Protein AF-0000000078029225 (afdb_homodimer)

Secondary structure (DSSP, 8-state):
-HHHHHHHHHHHHHSHHHHS----------------------------------------------TT-SS-TTPPPHHHHHHTSHHHHHHHHTSTTS------STTPPP-HHHHGGGS--TTS---PPPPS---SS-TTGGG-HHHHHHHHHHHHHHHHHTTTTS--S-HHHHHHHHHHHHHHHHTT-S---S-HHHHHHHHHHHHHHHHHHTTTTEE--TTSSS--------TTSHHHHHHHHHHHHHHHTTT--SHHHHHHHHHHHHHHHHTT-HHHHHHHHHHHHHHHHHHHHHHHH--SS-----HHHHHHHHHHHHHHHHHHHH--SS---SGGGGTTTSPPP-----------------------------THHHHHHHHHHHHHHHHHHHHHHHHHHHHHHHHHS-GGGGGGGGSTTHHHHHHHHHHHHHHHHHHHHHTS-HHHH-SS-----SS---TTS--GGG-PPPHHHHHHHHHHHHHHHHHHHHHHHHHHHHTGGGGGG-TTHHHHHHHHHHHHHHHHHHHHHT--SSEEGGG-SHHHHHHHHHHHHHHHHHHH-GGGGGGPPTTHHHHHHHHHHHHHHHTTT-TTHHHHHHHHHHHHHHHHHHHH--/-HHHHHHHHHHHHHSHHHHS----------------------------------------------TT-SS-TTPPPHHHHHHTSHHHHHHHHTSTTS------STTPPP-HHHHGGGS--TTS---PPPPS---SS-TTGGG-HHHHHHHHHHHHHHHHHTTTTS--S-HHHHHHHHHHHHHHHHTT-S---S-HHHHHHHHHHHHHHHHHHTTTTEE--TTSSS--------TTSHHHHHHHHHHHHHHHTTT--SHHHHHHHHHHHHHHHHTT-HHHHHHHHHHHHHHHHHHHHHHHH--SS-----HHHHHHHHHHHHHHHHHHHH--SSPP-SGGGGTTTSPPP-----------------------------HHHHHHHHHHHHHHHHHHHHHHHHHHHHHHHHHHS-GGGGGGGGSTTHHHHHHHHHHHHHHHHHHHHHTS-HHHH-SS-----SS---TTS--GGG-PPPHHHHHHHHHHHHHHHHHHHHHHHHHHHHTGGGGGG-TTHHHHHHHHHHHHHHHHHHHHHT--SSEE-TT-SHHHHHHHHHHHHHHHHHHH-GGGGGGPPTTHHHHHHHHHHHHHHHTTT-TTHHHHHHHHHHHHHHHHHHHH--

Radius of gyration: 34.17 Å; Cα contacts (8 Å, |Δi|>4): 1430; chains: 2; bounding box: 102×107×93 Å

Nearest PDB structures (foldseek):
  8fiq-assembly1_A  TM=2.381E-01  e=9.102E+00  synthetic construct
  8jm9-assembly1_A  TM=1.624E-01  e=8.529E+00  Drosophila melanogaster

Structure (mmCIF, N/CA/C/O backbone):
data_AF-0000000078029225-model_v1
#
loop_
_entity.id
_entity.type
_entity.pdbx_description
1 polymer 'Transcription factor domain-containing protein'
#
loop_
_atom_site.group_PDB
_atom_site.id
_atom_site.type_symbol
_atom_site.label_atom_id
_atom_site.label_alt_id
_atom_site.label_comp_id
_atom_site.label_asym_id
_atom_site.label_entity_id
_atom_site.label_seq_id
_atom_site.pdbx_PDB_ins_code
_atom_site.Cartn_x
_atom_site.Cartn_y
_atom_site.Cartn_z
_atom_site.occupancy
_atom_site.B_iso_or_equiv
_atom_site.auth_seq_id
_atom_site.auth_comp_id
_atom_site.auth_asym_id
_atom_site.auth_atom_id
_atom_site.pdbx_PDB_model_num
ATOM 1 N N . MET A 1 1 ? 6.52 31.625 -13.055 1 44.38 1 MET A N 1
ATOM 2 C CA . MET A 1 1 ? 6.762 31.25 -11.664 1 44.38 1 MET A CA 1
ATOM 3 C C . MET A 1 1 ? 6.844 29.734 -11.523 1 44.38 1 MET A C 1
ATOM 5 O O . MET A 1 1 ? 7.766 29.219 -10.891 1 44.38 1 MET A O 1
ATOM 9 N N . LEU A 1 2 ? 5.855 29.125 -12.016 1 53.25 2 LEU A N 1
ATOM 10 C CA . LEU A 1 2 ? 5.977 27.672 -12.023 1 53.25 2 LEU A CA 1
ATOM 11 C C . LEU A 1 2 ? 7.238 27.234 -12.766 1 53.25 2 LEU A C 1
ATOM 13 O O . LEU A 1 2 ? 7.906 26.297 -12.359 1 53.25 2 LEU A O 1
ATOM 17 N N . GLU A 1 3 ? 7.531 28.016 -13.695 1 53.16 3 GLU A N 1
ATOM 18 C CA . GLU A 1 3 ? 8.758 27.766 -14.453 1 53.16 3 GLU A CA 1
ATOM 19 C C . GLU A 1 3 ? 9.992 28.016 -13.594 1 53.16 3 GLU A C 1
ATOM 21 O O . GLU A 1 3 ? 10.984 27.297 -13.695 1 53.16 3 GLU A O 1
ATOM 26 N N . ARG A 1 4 ? 9.836 29.047 -12.719 1 49.56 4 ARG A N 1
ATOM 27 C CA . ARG A 1 4 ? 10.969 29.359 -11.844 1 49.56 4 ARG A CA 1
ATOM 28 C C . ARG A 1 4 ? 11.203 28.25 -10.828 1 49.56 4 ARG A C 1
ATOM 30 O O . ARG A 1 4 ? 12.344 27.906 -10.539 1 49.56 4 ARG A O 1
ATOM 37 N N . ILE A 1 5 ? 10.109 27.797 -10.289 1 55.16 5 ILE A N 1
ATOM 38 C CA . ILE A 1 5 ? 10.234 26.688 -9.336 1 55.16 5 ILE A CA 1
ATOM 39 C C . ILE A 1 5 ? 10.82 25.469 -10.031 1 55.16 5 ILE A C 1
ATOM 41 O O . ILE A 1 5 ? 11.703 24.797 -9.484 1 55.16 5 ILE A O 1
ATOM 45 N N . GLN A 1 6 ? 10.367 25.328 -11.234 1 56.59 6 GLN A N 1
ATOM 46 C CA . GLN A 1 6 ? 10.898 24.203 -12.008 1 56.59 6 GLN A CA 1
ATOM 47 C C . GLN A 1 6 ? 12.383 24.406 -12.312 1 56.59 6 GLN A C 1
ATOM 49 O O . GLN A 1 6 ? 13.164 23.453 -12.25 1 56.59 6 GLN A O 1
ATOM 54 N N . LEU A 1 7 ? 12.766 25.625 -12.641 1 52.22 7 LEU A N 1
ATOM 55 C CA . LEU A 1 7 ? 14.148 25.938 -12.953 1 52.22 7 LEU A CA 1
ATOM 56 C C . LEU A 1 7 ? 15.047 25.75 -11.734 1 52.22 7 LEU A C 1
ATOM 58 O O . LEU A 1 7 ? 16.172 25.266 -11.859 1 52.22 7 LEU A O 1
ATOM 62 N N . LEU A 1 8 ? 14.445 26.156 -10.648 1 49.62 8 LEU A N 1
ATOM 63 C CA . LEU A 1 8 ? 15.203 26 -9.414 1 49.62 8 LEU A CA 1
ATOM 64 C C . LEU A 1 8 ? 15.383 24.516 -9.078 1 49.62 8 LEU A C 1
ATOM 66 O O . LEU A 1 8 ? 16.469 24.094 -8.648 1 49.62 8 LEU A O 1
ATOM 70 N N . GLU A 1 9 ? 14.414 23.797 -9.352 1 57.88 9 GLU A N 1
ATOM 71 C CA . GLU A 1 9 ? 14.5 22.359 -9.141 1 57.88 9 GLU A CA 1
ATOM 72 C C . GLU A 1 9 ? 15.5 21.719 -10.102 1 57.88 9 GLU A C 1
ATOM 74 O O . GLU A 1 9 ? 16.297 20.859 -9.711 1 57.88 9 GLU A O 1
ATOM 79 N N . ASP A 1 10 ? 15.422 22.156 -11.32 1 54.38 10 ASP A N 1
ATOM 80 C CA . ASP A 1 10 ? 16.344 21.641 -12.328 1 54.38 10 ASP A CA 1
ATOM 81 C C . ASP A 1 10 ? 17.797 21.938 -11.961 1 54.38 10 ASP A C 1
ATOM 83 O O . ASP A 1 10 ? 18.672 21.094 -12.141 1 54.38 10 ASP A O 1
ATOM 87 N N . ARG A 1 11 ? 18.094 23.062 -11.492 1 47.16 11 ARG A N 1
ATOM 88 C CA . ARG A 1 11 ? 19.438 23.453 -11.07 1 47.16 11 ARG A CA 1
ATOM 89 C C . ARG A 1 11 ? 19.906 22.625 -9.883 1 47.16 11 ARG A C 1
ATOM 91 O O . ARG A 1 11 ? 21.078 22.234 -9.82 1 47.16 11 ARG A O 1
ATOM 98 N N . LEU A 1 12 ? 19.031 22.422 -9.078 1 52.53 12 LEU A N 1
ATOM 99 C CA . LEU A 1 12 ? 19.344 21.672 -7.871 1 52.53 12 LEU A CA 1
ATOM 100 C C . LEU A 1 12 ? 19.641 20.219 -8.195 1 52.53 12 LEU A C 1
ATOM 102 O O . LEU A 1 12 ? 20.641 19.656 -7.719 1 52.53 12 LEU A O 1
ATOM 106 N N . PHE A 1 13 ? 18.797 19.734 -9 1 55.59 13 PHE A N 1
ATOM 107 C CA . PHE A 1 13 ? 18.906 18.297 -9.234 1 55.59 13 PHE A CA 1
ATOM 108 C C . PHE A 1 13 ? 19.984 18 -10.273 1 55.59 13 PHE A C 1
ATOM 110 O O . PHE A 1 13 ? 20.422 16.859 -10.406 1 55.59 13 PHE A O 1
ATOM 117 N N . SER A 1 14 ? 20.422 19.031 -10.93 1 47.5 14 SER A N 1
ATOM 118 C CA . SER A 1 14 ? 21.578 18.922 -11.812 1 47.5 14 SER A CA 1
ATOM 119 C C . SER A 1 14 ? 22.875 19.109 -11.039 1 47.5 14 SER A C 1
ATOM 121 O O . SER A 1 14 ? 23.969 18.875 -11.562 1 47.5 14 SER A O 1
ATOM 123 N N . SER A 1 15 ? 22.797 19.672 -9.852 1 47.06 15 SER A N 1
ATOM 124 C CA . SER A 1 15 ? 24.016 19.938 -9.078 1 47.06 15 SER A CA 1
ATOM 125 C C . SER A 1 15 ? 24.703 18.625 -8.68 1 47.06 15 SER A C 1
ATOM 127 O O . SER A 1 15 ? 24.031 17.656 -8.32 1 47.06 15 SER A O 1
ATOM 129 N N . PRO A 1 16 ? 26.031 18.578 -8.93 1 45.59 16 PRO A N 1
ATOM 130 C CA . PRO A 1 16 ? 26.828 17.391 -8.648 1 45.59 16 PRO A CA 1
ATOM 131 C C . PRO A 1 16 ? 26.641 16.875 -7.223 1 45.59 16 PRO A C 1
ATOM 133 O O . PRO A 1 16 ? 27.016 15.742 -6.918 1 45.59 16 PRO A O 1
ATOM 136 N N . VAL A 1 17 ? 26.359 17.812 -6.363 1 43.41 17 VAL A N 1
ATOM 137 C CA . VAL A 1 17 ? 26.203 17.359 -4.984 1 43.41 17 VAL A CA 1
ATOM 138 C C . VAL A 1 17 ? 25.141 16.266 -4.922 1 43.41 17 VAL A C 1
ATOM 140 O O . VAL A 1 17 ? 25.25 15.328 -4.125 1 43.41 17 VAL A O 1
ATOM 143 N N . PHE A 1 18 ? 24.172 16.484 -5.574 1 44.62 18 PHE A N 1
ATOM 144 C CA . PHE A 1 18 ? 23.125 15.469 -5.625 1 44.62 18 PHE A CA 1
ATOM 145 C C . PHE A 1 18 ? 23.469 14.391 -6.641 1 44.62 18 PHE A C 1
ATOM 147 O O . PHE A 1 18 ? 22.953 13.273 -6.57 1 44.62 18 PHE A O 1
ATOM 154 N N . GLY A 1 19 ? 24.375 14.75 -7.656 1 37.47 19 GLY A N 1
ATOM 155 C CA . GLY A 1 19 ? 24.875 13.781 -8.617 1 37.47 19 GLY A CA 1
ATOM 156 C C . GLY A 1 19 ? 26.203 13.172 -8.211 1 37.47 19 GLY A C 1
ATOM 157 O O . GLY A 1 19 ? 26.453 11.992 -8.484 1 37.47 19 GLY A O 1
ATOM 158 N N . GLN A 1 20 ? 27.516 14.016 -8.148 1 33.03 20 GLN A N 1
ATOM 159 C CA . GLN A 1 20 ? 28.906 13.609 -8.227 1 33.03 20 GLN A CA 1
ATOM 160 C C . GLN A 1 20 ? 29.484 13.312 -6.844 1 33.03 20 GLN A C 1
ATOM 162 O O . GLN A 1 20 ? 29.297 14.094 -5.91 1 33.03 20 GLN A O 1
ATOM 167 N N . PRO A 1 21 ? 29.844 12.086 -6.488 1 32.78 21 PRO A N 1
ATOM 168 C CA . PRO A 1 21 ? 30.703 11.922 -5.312 1 32.78 21 PRO A CA 1
ATOM 169 C C . PRO A 1 21 ? 31.875 12.898 -5.297 1 32.78 21 PRO A C 1
ATOM 171 O O . PRO A 1 21 ? 32.438 13.219 -6.348 1 32.78 21 PRO A O 1
ATOM 174 N N . ALA A 1 22 ? 32.031 13.836 -4.301 1 30.34 22 ALA A N 1
ATOM 175 C CA . ALA A 1 22 ? 33.125 14.773 -4.09 1 30.34 22 ALA A CA 1
ATOM 176 C C . ALA A 1 22 ? 34.469 14.109 -4.348 1 30.34 22 ALA A C 1
ATOM 178 O O . ALA A 1 22 ? 34.875 13.219 -3.605 1 30.34 22 ALA A O 1
ATOM 179 N N . THR A 1 23 ? 34.969 13.883 -5.531 1 29.97 23 THR A N 1
ATOM 180 C CA . THR A 1 23 ? 36.375 13.594 -5.746 1 29.97 23 THR A CA 1
ATOM 181 C C . THR A 1 23 ? 37.25 14.703 -5.156 1 29.97 23 THR A C 1
ATOM 183 O O . THR A 1 23 ? 37.125 15.867 -5.535 1 29.97 23 THR A O 1
ATOM 186 N N . THR A 1 24 ? 37.688 14.609 -3.902 1 27.42 24 THR A N 1
ATOM 187 C CA . THR A 1 24 ? 38.656 15.5 -3.314 1 27.42 24 THR A CA 1
ATOM 188 C C . THR A 1 24 ? 39.844 15.703 -4.27 1 27.42 24 THR A C 1
ATOM 190 O O . THR A 1 24 ? 40.562 14.758 -4.578 1 27.42 24 THR A O 1
ATOM 193 N N . PRO A 1 25 ? 39.812 16.734 -5.184 1 28.02 25 PRO A N 1
ATOM 194 C CA . PRO A 1 25 ? 41.031 17.016 -5.93 1 28.02 25 PRO A CA 1
ATOM 195 C C . PRO A 1 25 ? 42.219 17.344 -5.016 1 28.02 25 PRO A C 1
ATOM 197 O O . PRO A 1 25 ? 42.094 18.172 -4.109 1 28.02 25 PRO A O 1
ATOM 200 N N . SER A 1 26 ? 43 16.406 -4.562 1 25.89 26 SER A N 1
ATOM 201 C CA . SER A 1 26 ? 44.25 16.672 -3.859 1 25.89 26 SER A CA 1
ATOM 202 C C . SER A 1 26 ? 45.125 17.656 -4.645 1 25.89 26 SER A C 1
ATOM 204 O O . SER A 1 26 ? 45.75 17.266 -5.625 1 25.89 26 SER A O 1
ATOM 206 N N . HIS A 1 27 ? 44.594 18.922 -4.918 1 26.42 27 HIS A N 1
ATOM 207 C CA . HIS A 1 27 ? 45.469 19.891 -5.586 1 26.42 27 HIS A CA 1
ATOM 208 C C . HIS A 1 27 ? 46.688 20.203 -4.734 1 26.42 27 HIS A C 1
ATOM 210 O O . HIS A 1 27 ? 46.562 20.484 -3.541 1 26.42 27 HIS A O 1
ATOM 216 N N . PRO A 1 28 ? 47.844 19.625 -5 1 26.8 28 PRO A N 1
ATOM 217 C CA . PRO A 1 28 ? 49.062 20.031 -4.293 1 26.8 28 PRO A CA 1
ATOM 218 C C . PRO A 1 28 ? 49.25 21.547 -4.262 1 26.8 28 PRO A C 1
ATOM 220 O O . PRO A 1 28 ? 48.719 22.25 -5.129 1 26.8 28 PRO A O 1
ATOM 223 N N . PRO A 1 29 ? 49.625 22.188 -3.131 1 23.39 29 PRO A N 1
ATOM 224 C CA . PRO A 1 29 ? 49.781 23.609 -2.855 1 23.39 29 PRO A CA 1
ATOM 225 C C . PRO A 1 29 ? 50.656 24.328 -3.889 1 23.39 29 PRO A C 1
ATOM 227 O O . PRO A 1 29 ? 51.844 24.016 -4.02 1 23.39 29 PRO A O 1
ATOM 230 N N . GLN A 1 30 ? 50.156 24.438 -5.207 1 22 30 GLN A N 1
ATOM 231 C CA . GLN A 1 30 ? 51.062 25.078 -6.164 1 22 30 GLN A CA 1
ATOM 232 C C . GLN A 1 30 ? 51.531 26.438 -5.645 1 22 30 GLN A C 1
ATOM 234 O O . GLN A 1 30 ? 50.75 27.219 -5.121 1 22 30 GLN A O 1
ATOM 239 N N . SER A 1 31 ? 52.844 26.531 -5.352 1 22.12 31 SER A N 1
ATOM 240 C CA . SER A 1 31 ? 53.719 27.641 -4.949 1 22.12 31 SER A CA 1
ATOM 241 C C . SER A 1 31 ? 53.469 28.875 -5.816 1 22.12 31 SER A C 1
ATOM 243 O O . SER A 1 31 ? 53.312 28.766 -7.035 1 22.12 31 SER A O 1
ATOM 245 N N . LEU A 1 32 ? 52.906 29.922 -5.246 1 22.78 32 LEU A N 1
ATOM 246 C CA . LEU A 1 32 ? 52.531 31.25 -5.684 1 22.78 32 LEU A CA 1
ATOM 247 C C . LEU A 1 32 ? 53.688 31.938 -6.406 1 22.78 32 LEU A C 1
ATOM 249 O O . LEU A 1 32 ? 54.406 32.719 -5.809 1 22.78 32 LEU A O 1
ATOM 253 N N . VAL A 1 33 ? 54.469 31.125 -7.305 1 21.12 33 VAL A N 1
ATOM 254 C CA . VAL A 1 33 ? 55.594 31.875 -7.793 1 21.12 33 VAL A CA 1
ATOM 255 C C . VAL A 1 33 ? 55.125 33.125 -8.539 1 21.12 33 VAL A C 1
ATOM 257 O O . VAL A 1 33 ? 54.125 33.094 -9.234 1 21.12 33 VAL A O 1
ATOM 260 N N . GLN A 1 34 ? 55.812 34.281 -8.273 1 22.19 34 GLN A N 1
ATOM 261 C CA . GLN A 1 34 ? 55.656 35.719 -8.547 1 22.19 34 GLN A CA 1
ATOM 262 C C . GLN A 1 34 ? 55.812 36 -10.031 1 22.19 34 GLN A C 1
ATOM 264 O O . GLN A 1 34 ? 56.906 35.875 -10.594 1 22.19 34 GLN A O 1
ATOM 269 N N . PRO A 1 35 ? 54.875 35.344 -10.898 1 20.77 35 PRO A N 1
ATOM 270 C CA . PRO A 1 35 ? 55.312 35.531 -12.281 1 20.77 35 PRO A CA 1
ATOM 271 C C . PRO A 1 35 ? 55.5 37 -12.633 1 20.77 35 PRO A C 1
ATOM 273 O O . PRO A 1 35 ? 54.781 37.875 -12.117 1 20.77 35 PRO A O 1
ATOM 276 N N . ASP A 1 36 ? 56.656 37.406 -13.07 1 20.86 36 ASP A N 1
ATOM 277 C CA . ASP A 1 36 ? 57.25 38.656 -13.531 1 20.86 36 ASP A CA 1
ATOM 278 C C . ASP A 1 36 ? 56.5 39.219 -14.727 1 20.86 36 ASP A C 1
ATOM 280 O O . ASP A 1 36 ? 55.906 38.469 -15.5 1 20.86 36 ASP A O 1
ATOM 284 N N . PRO A 1 37 ? 56.469 40.562 -14.906 1 19.83 37 PRO A N 1
ATOM 285 C CA . PRO A 1 37 ? 55.594 41.469 -15.625 1 19.83 37 PRO A CA 1
ATOM 286 C C . PRO A 1 37 ? 55.625 41.25 -17.141 1 19.83 37 PRO A C 1
ATOM 288 O O . PRO A 1 37 ? 54.625 41.562 -17.812 1 19.83 37 PRO A O 1
ATOM 291 N N . ALA A 1 38 ? 56.844 40.969 -17.688 1 18.33 38 ALA A N 1
ATOM 292 C CA . ALA A 1 38 ? 57.156 41.844 -18.797 1 18.33 38 ALA A CA 1
ATOM 293 C C . ALA A 1 38 ? 56.438 41.438 -20.078 1 18.33 38 ALA A C 1
ATOM 295 O O . ALA A 1 38 ? 55.781 42.281 -20.719 1 18.33 38 ALA A O 1
ATOM 296 N N . GLU A 1 39 ? 57.062 40.5 -20.906 1 19.08 39 GLU A N 1
ATOM 297 C CA . GLU A 1 39 ? 57.375 40.781 -22.297 1 19.08 39 GLU A CA 1
ATOM 298 C C . GLU A 1 39 ? 56.188 40.5 -23.219 1 19.08 39 GLU A C 1
ATOM 300 O O . GLU A 1 39 ? 55.375 39.625 -22.922 1 19.08 39 GLU A O 1
ATOM 305 N N . GLN A 1 40 ? 56.219 41.188 -24.406 1 18.25 40 GLN A N 1
ATOM 306 C CA . GLN A 1 40 ? 55.344 41.75 -25.422 1 18.25 40 GLN A CA 1
ATOM 307 C C . GLN A 1 40 ? 54.688 40.688 -26.281 1 18.25 40 GLN A C 1
ATOM 309 O O . GLN A 1 40 ? 53.438 40.594 -26.344 1 18.25 40 GLN A O 1
ATOM 314 N N . LEU A 1 41 ? 55.062 40.562 -27.547 1 17.94 41 LEU A N 1
ATOM 315 C CA . LEU A 1 41 ? 54.312 40.906 -28.781 1 17.94 41 LEU A CA 1
ATOM 316 C C . LEU A 1 41 ? 53.875 39.625 -29.5 1 17.94 41 LEU A C 1
ATOM 318 O O . LEU A 1 41 ? 52.969 39.688 -30.344 1 17.94 41 LEU A O 1
ATOM 322 N N . GLY A 1 42 ? 54.656 38.531 -29.297 1 16.83 42 GLY A N 1
ATOM 323 C CA . GLY A 1 42 ? 54.844 37.844 -30.562 1 16.83 42 GLY A CA 1
ATOM 324 C C . GLY A 1 42 ? 53.594 37.156 -31.047 1 16.83 42 GLY A C 1
ATOM 325 O O . GLY A 1 42 ? 52.625 37 -30.297 1 16.83 42 GLY A O 1
ATOM 326 N N . GLY A 1 43 ? 53.719 36.469 -32.312 1 19.19 43 GLY A N 1
ATOM 327 C CA . GLY A 1 43 ? 52.969 36.156 -33.5 1 19.19 43 GLY A CA 1
ATOM 328 C C . GLY A 1 43 ? 52.031 34.969 -33.312 1 19.19 43 GLY A C 1
ATOM 329 O O . GLY A 1 43 ? 52.156 34.219 -32.344 1 19.19 43 GLY A O 1
ATOM 330 N N . ALA A 1 44 ? 50.938 34.844 -34.156 1 18.11 44 ALA A N 1
ATOM 331 C CA . ALA A 1 44 ? 49.594 34.312 -34.25 1 18.11 44 ALA A CA 1
ATOM 332 C C . ALA A 1 44 ? 49.594 32.812 -34.469 1 18.11 44 ALA A C 1
ATOM 334 O O . ALA A 1 44 ? 48.531 32.188 -34.531 1 18.11 44 ALA A O 1
ATOM 335 N N . THR A 1 45 ? 50.781 32.125 -34.5 1 18.44 45 THR A N 1
ATOM 336 C CA . THR A 1 45 ? 50.594 31.016 -35.438 1 18.44 45 THR A CA 1
ATOM 337 C C . THR A 1 45 ? 49.781 29.906 -34.781 1 18.44 45 THR A C 1
ATOM 339 O O . THR A 1 45 ? 50.031 29.547 -33.625 1 18.44 45 THR A O 1
ATOM 342 N N . SER A 1 46 ? 48.5 29.562 -35.281 1 17.69 46 SER A N 1
ATOM 343 C CA . SER A 1 46 ? 47.312 28.797 -34.906 1 17.69 46 SER A CA 1
ATOM 344 C C . SER A 1 46 ? 47.625 27.297 -34.844 1 17.69 46 SER A C 1
ATOM 346 O O . SER A 1 46 ? 46.719 26.469 -34.875 1 17.69 46 SER A O 1
ATOM 348 N N . SER A 1 47 ? 48.844 26.828 -34.5 1 17.45 47 SER A N 1
ATOM 349 C CA . SER A 1 47 ? 49.031 25.422 -34.875 1 17.45 47 SER A CA 1
ATOM 350 C C . SER A 1 47 ? 48.125 24.516 -34.031 1 17.45 47 SER A C 1
ATOM 352 O O . SER A 1 47 ? 47.969 24.734 -32.812 1 17.45 47 SER A O 1
ATOM 354 N N . SER A 1 48 ? 47.312 23.578 -34.656 1 18.88 48 SER A N 1
ATOM 355 C CA . SER A 1 48 ? 46.188 22.672 -34.406 1 18.88 48 SER A CA 1
ATOM 356 C C . SER A 1 48 ? 46.625 21.453 -33.594 1 18.88 48 SER A C 1
ATOM 358 O O . SER A 1 48 ? 45.844 20.5 -33.438 1 18.88 48 SER A O 1
ATOM 360 N N . TYR A 1 49 ? 47.562 21.5 -32.625 1 17.38 49 TYR A N 1
ATOM 361 C CA . TYR A 1 49 ? 48.094 20.219 -32.188 1 17.38 49 TYR A CA 1
ATOM 362 C C . TYR A 1 49 ? 47.062 19.422 -31.422 1 17.38 49 TYR A C 1
ATOM 364 O O . TYR A 1 49 ? 46.375 19.953 -30.547 1 17.38 49 TYR A O 1
ATOM 372 N N . LEU A 1 50 ? 46.625 18.266 -32.031 1 18.89 50 LEU A N 1
ATOM 373 C CA . LEU A 1 50 ? 45.688 17.188 -31.734 1 18.89 50 LEU A CA 1
ATOM 374 C C . LEU A 1 50 ? 46.156 16.406 -30.5 1 18.89 50 LEU A C 1
ATOM 376 O O . LEU A 1 50 ? 47.094 15.609 -30.562 1 18.89 50 LEU A O 1
ATOM 380 N N . ARG A 1 51 ? 46.469 16.984 -29.328 1 17.91 51 ARG A N 1
ATOM 381 C CA . ARG A 1 51 ? 47.031 16.25 -28.203 1 17.91 51 ARG A CA 1
ATOM 382 C C . ARG A 1 51 ? 46.094 15.148 -27.719 1 17.91 51 ARG A C 1
ATOM 384 O O . ARG A 1 51 ? 44.906 15.406 -27.453 1 17.91 51 ARG A O 1
ATOM 391 N N . ASP A 1 52 ? 46.531 13.93 -27.812 1 20.06 52 ASP A N 1
ATOM 392 C CA . ASP A 1 52 ? 46.062 12.57 -27.547 1 20.06 52 ASP A CA 1
ATOM 393 C C . ASP A 1 52 ? 45.812 12.344 -26.062 1 20.06 52 ASP A C 1
ATOM 395 O O . ASP A 1 52 ? 46.781 12.258 -25.281 1 20.06 52 ASP A O 1
ATOM 399 N N . HIS A 1 53 ? 45 13.172 -25.391 1 20.72 53 HIS A N 1
ATOM 400 C CA . HIS A 1 53 ? 44.781 13.086 -23.938 1 20.72 53 HIS A CA 1
ATOM 401 C C . HIS A 1 53 ? 44.281 11.703 -23.547 1 20.72 53 HIS A C 1
ATOM 403 O O . HIS A 1 53 ? 43.25 11.258 -24.031 1 20.72 53 HIS A O 1
ATOM 409 N N . HIS A 1 54 ? 45.219 10.766 -23.281 1 22.98 54 HIS A N 1
ATOM 410 C CA . HIS A 1 54 ? 44.938 9.445 -22.719 1 22.98 54 HIS A CA 1
ATOM 411 C C . HIS A 1 54 ? 44.219 9.555 -21.375 1 22.98 54 HIS A C 1
ATOM 413 O O . HIS A 1 54 ? 44.781 10.008 -20.391 1 22.98 54 HIS A O 1
ATOM 419 N N . GLY A 1 55 ? 43 10.102 -21.359 1 21.8 55 GLY A N 1
ATOM 420 C CA . GLY A 1 55 ? 42.125 10.273 -20.219 1 21.8 55 GLY A CA 1
ATOM 421 C C . GLY A 1 55 ? 41.906 9 -19.438 1 21.8 55 GLY A C 1
ATOM 422 O O . GLY A 1 55 ? 41.438 8 -19.984 1 21.8 55 GLY A O 1
ATOM 423 N N . ASP A 1 56 ? 42.844 8.68 -18.484 1 25.09 56 ASP A N 1
ATOM 424 C CA . ASP A 1 56 ? 42.688 7.605 -17.516 1 25.09 56 ASP A CA 1
ATOM 425 C C . ASP A 1 56 ? 41.281 7.672 -16.875 1 25.09 56 ASP A C 1
ATOM 427 O O . ASP A 1 56 ? 40.938 8.664 -16.234 1 25.09 56 ASP A O 1
ATOM 431 N N . ALA A 1 57 ? 40.375 7.004 -17.469 1 24.02 57 ALA A N 1
ATOM 432 C CA . ALA A 1 57 ? 38.969 6.781 -17.078 1 24.02 57 ALA A CA 1
ATOM 433 C C . ALA A 1 57 ? 38.875 6.188 -15.672 1 24.02 57 ALA A C 1
ATOM 435 O O . ALA A 1 57 ? 39.188 5.004 -15.477 1 24.02 57 ALA A O 1
ATOM 436 N N . MET A 1 58 ? 39.375 6.887 -14.594 1 26.83 58 MET A N 1
ATOM 437 C CA . MET A 1 58 ? 39.031 6.449 -13.25 1 26.83 58 MET A CA 1
ATOM 438 C C . MET A 1 58 ? 37.562 6.051 -13.18 1 26.83 58 MET A C 1
ATOM 440 O O . MET A 1 58 ? 36.688 6.832 -13.539 1 26.83 58 MET A O 1
ATOM 444 N N . SER A 1 59 ? 37.344 4.809 -13.195 1 26 59 SER A N 1
ATOM 445 C CA . SER A 1 59 ? 36.062 4.164 -13.008 1 26 59 SER A CA 1
ATOM 446 C C . SER A 1 59 ? 35.375 4.637 -11.727 1 26 59 SER A C 1
ATOM 448 O O . SER A 1 59 ? 35.906 4.445 -10.633 1 26 59 SER A O 1
ATOM 450 N N . THR A 1 60 ? 34.938 5.832 -11.664 1 28.7 60 THR A N 1
ATOM 451 C CA . THR A 1 60 ? 34.062 6.352 -10.625 1 28.7 60 THR A CA 1
ATOM 452 C C . THR A 1 60 ? 33.062 5.289 -10.195 1 28.7 60 THR A C 1
ATOM 454 O O . THR A 1 60 ? 32.219 4.855 -10.992 1 28.7 60 THR A O 1
ATOM 457 N N . ASP A 1 61 ? 33.469 4.461 -9.32 1 30.14 61 ASP A N 1
ATOM 458 C CA . ASP A 1 61 ? 32.5 3.582 -8.656 1 30.14 61 ASP A CA 1
ATOM 459 C C . ASP A 1 61 ? 31.297 4.371 -8.156 1 30.14 61 ASP A C 1
ATOM 461 O O . ASP A 1 61 ? 31.391 5.086 -7.152 1 30.14 61 ASP A O 1
ATOM 465 N N . ALA A 1 62 ? 30.578 4.965 -8.859 1 31.22 62 ALA A N 1
ATOM 466 C CA . ALA A 1 62 ? 29.297 5.578 -8.531 1 31.22 62 ALA A CA 1
ATOM 467 C C . ALA A 1 62 ? 28.469 4.676 -7.617 1 31.22 62 ALA A C 1
ATOM 469 O O . ALA A 1 62 ? 28.094 3.568 -8 1 31.22 62 ALA A O 1
ATOM 470 N N . ALA A 1 63 ? 28.641 4.758 -6.348 1 33.22 63 ALA A N 1
ATOM 471 C CA . ALA A 1 63 ? 27.672 4.121 -5.449 1 33.22 63 ALA A CA 1
ATOM 472 C C . ALA A 1 63 ? 26.25 4.438 -5.859 1 33.22 63 ALA A C 1
ATOM 474 O O . ALA A 1 63 ? 25.797 5.586 -5.766 1 33.22 63 ALA A O 1
ATOM 475 N N . GLU A 1 64 ? 25.594 3.871 -6.82 1 35.41 64 GLU A N 1
ATOM 476 C CA . GLU A 1 64 ? 24.234 3.992 -7.348 1 35.41 64 GLU A CA 1
ATOM 477 C C . GLU A 1 64 ? 23.203 3.699 -6.273 1 35.41 64 GLU A C 1
ATOM 479 O O . GLU A 1 64 ? 22.938 2.537 -5.961 1 35.41 64 GLU A O 1
ATOM 484 N N . THR A 1 65 ? 23.078 4.566 -5.234 1 38.72 65 THR A N 1
ATOM 485 C CA . THR A 1 65 ? 21.891 4.578 -4.395 1 38.72 65 THR A CA 1
ATOM 486 C C . THR A 1 65 ? 20.641 4.246 -5.215 1 38.72 65 THR A C 1
ATOM 488 O O . THR A 1 65 ? 20.594 4.539 -6.41 1 38.72 65 THR A O 1
ATOM 491 N N . ASP A 1 66 ? 20 3.301 -4.859 1 41.69 66 ASP A N 1
ATOM 492 C CA . ASP A 1 66 ? 18.75 2.986 -5.555 1 41.69 66 ASP A CA 1
ATOM 493 C C . ASP A 1 66 ? 18 4.258 -5.934 1 41.69 66 ASP A C 1
ATOM 495 O O . ASP A 1 66 ? 17.25 4.805 -5.121 1 41.69 66 ASP A O 1
ATOM 499 N N . LYS A 1 67 ? 18.406 5.074 -6.781 1 43.91 67 LYS A N 1
ATOM 500 C CA . LYS A 1 67 ? 18.016 6.359 -7.348 1 43.91 67 LYS A CA 1
ATOM 501 C C . LYS A 1 67 ? 16.5 6.461 -7.469 1 43.91 67 LYS A C 1
ATOM 503 O O . LYS A 1 67 ? 15.961 7.539 -7.73 1 43.91 67 LYS A O 1
ATOM 508 N N . GLN A 1 68 ? 15.781 5.352 -7.195 1 50.5 68 GLN A N 1
ATOM 509 C CA . GLN A 1 68 ? 14.383 5.367 -7.629 1 50.5 68 GLN A CA 1
ATOM 510 C C . GLN A 1 68 ? 13.461 5.766 -6.484 1 50.5 68 GLN A C 1
ATOM 512 O O . GLN A 1 68 ? 12.297 6.117 -6.715 1 50.5 68 GLN A O 1
ATOM 517 N N . ILE A 1 69 ? 13.953 5.703 -5.121 1 50.12 69 ILE A N 1
ATOM 518 C CA . ILE A 1 69 ? 13.047 6.145 -4.07 1 50.12 69 ILE A CA 1
ATOM 519 C C . ILE A 1 69 ? 13.711 7.23 -3.232 1 50.12 69 ILE A C 1
ATOM 521 O O . ILE A 1 69 ? 14.766 7.004 -2.633 1 50.12 69 ILE A O 1
ATOM 525 N N . PRO A 1 70 ? 13.18 8.469 -3.242 1 47.59 70 PRO A N 1
ATOM 526 C CA . PRO A 1 70 ? 13.828 9.602 -2.576 1 47.59 70 PRO A CA 1
ATOM 527 C C . PRO A 1 70 ? 13.906 9.422 -1.062 1 47.59 70 PRO A C 1
ATOM 529 O O . PRO A 1 70 ? 14.586 10.203 -0.383 1 47.59 70 PRO A O 1
ATOM 532 N N . ILE A 1 71 ? 13.055 8.578 -0.496 1 49.25 71 ILE A N 1
ATOM 533 C CA . ILE A 1 71 ? 13.211 8.273 0.922 1 49.25 71 ILE A CA 1
ATOM 534 C C . ILE A 1 71 ? 13.734 6.852 1.088 1 49.25 71 ILE A C 1
ATOM 536 O O . ILE A 1 71 ? 13.172 5.906 0.531 1 49.25 71 ILE A O 1
ATOM 540 N N . PRO A 1 72 ? 14.867 6.77 1.788 1 52.22 72 PRO A N 1
ATOM 541 C CA . PRO A 1 72 ? 15.445 5.434 1.944 1 52.22 72 PRO A CA 1
ATOM 542 C C . PRO A 1 72 ? 14.477 4.441 2.578 1 52.22 72 PRO A C 1
ATOM 544 O O . PRO A 1 72 ? 13.633 4.832 3.385 1 52.22 72 PRO A O 1
ATOM 547 N N . LEU A 1 73 ? 14.508 3.262 2.154 1 57.22 73 LEU A N 1
ATOM 548 C CA . LEU A 1 73 ? 13.648 2.176 2.609 1 57.22 73 LEU A CA 1
ATOM 549 C C . LEU A 1 73 ? 13.844 1.919 4.102 1 57.22 73 LEU A C 1
ATOM 551 O O . LEU A 1 73 ? 12.93 1.432 4.773 1 57.22 73 LEU A O 1
ATOM 555 N N . SER A 1 74 ? 14.977 2.217 4.641 1 57.22 74 SER A N 1
ATOM 556 C CA . SER A 1 74 ? 15.281 2.049 6.059 1 57.22 74 SER A CA 1
ATOM 557 C C . SER A 1 74 ? 15.141 3.367 6.812 1 57.22 74 SER A C 1
ATOM 559 O O . SER A 1 74 ? 15.867 3.613 7.781 1 57.22 74 SER A O 1
ATOM 561 N N . HIS A 1 75 ? 14.188 4.035 6.457 1 64.19 75 HIS A N 1
ATOM 562 C CA . HIS A 1 75 ? 13.984 5.359 7.039 1 64.19 75 HIS A CA 1
ATOM 563 C C . HIS A 1 75 ? 13.477 5.258 8.469 1 64.19 75 HIS A C 1
ATOM 565 O O . HIS A 1 75 ? 12.555 4.48 8.75 1 64.19 75 HIS A O 1
ATOM 571 N N . THR A 1 76 ? 14.203 5.828 9.359 1 67.31 76 THR A N 1
ATOM 572 C CA . THR A 1 76 ? 13.727 5.977 10.727 1 67.31 76 THR A CA 1
ATOM 573 C C . THR A 1 76 ? 13.078 7.344 10.93 1 67.31 76 THR A C 1
ATOM 575 O O . THR A 1 76 ? 13.672 8.375 10.609 1 67.31 76 THR A O 1
ATOM 578 N N . ALA A 1 77 ? 11.93 7.289 11.438 1 79.12 77 ALA A N 1
ATOM 579 C CA . ALA A 1 77 ? 11.195 8.523 11.695 1 79.12 77 ALA A CA 1
ATOM 580 C C . ALA A 1 77 ? 11.992 9.461 12.594 1 79.12 77 ALA A C 1
ATOM 582 O O . ALA A 1 77 ? 12.75 9.008 13.453 1 79.12 77 ALA A O 1
ATOM 583 N N . ASN A 1 78 ? 11.719 10.727 12.453 1 83.94 78 ASN A N 1
ATOM 584 C CA . ASN A 1 78 ? 12.469 11.766 13.156 1 83.94 78 ASN A CA 1
ATOM 585 C C . ASN A 1 78 ? 12.359 11.609 14.672 1 83.94 78 ASN A C 1
ATOM 587 O O . ASN A 1 78 ? 13.367 11.664 15.375 1 83.94 78 ASN A O 1
ATOM 591 N N . ALA A 1 79 ? 11.18 11.375 15.125 1 89.12 79 ALA A N 1
ATOM 592 C CA . ALA A 1 79 ? 10.961 11.281 16.562 1 89.12 79 ALA A CA 1
ATOM 593 C C . ALA A 1 79 ? 11.633 10.039 17.141 1 89.12 79 ALA A C 1
ATOM 595 O O . ALA A 1 79 ? 12.234 10.094 18.219 1 89.12 79 ALA A O 1
ATOM 596 N N . ASN A 1 80 ? 11.539 8.969 16.469 1 87.69 80 ASN A N 1
ATOM 597 C CA . ASN A 1 80 ? 12.172 7.738 16.922 1 87.69 80 ASN A CA 1
ATOM 598 C C . ASN A 1 80 ? 13.695 7.863 16.953 1 87.69 80 ASN A C 1
ATOM 600 O O . ASN A 1 80 ? 14.352 7.355 17.859 1 87.69 80 ASN A O 1
ATOM 604 N N . HIS A 1 81 ? 14.203 8.5 16 1 85.94 81 HIS A N 1
ATOM 605 C CA . HIS A 1 81 ? 15.648 8.703 15.922 1 85.94 81 HIS A CA 1
ATOM 606 C C . HIS A 1 81 ? 16.156 9.508 17.109 1 85.94 81 HIS A C 1
ATOM 608 O O . HIS A 1 81 ? 17.172 9.148 17.719 1 85.94 81 HIS A O 1
ATOM 614 N N . VAL A 1 82 ? 15.531 10.531 17.406 1 91.06 82 VAL A N 1
ATOM 615 C CA . VAL A 1 82 ? 15.961 11.414 18.484 1 91.06 82 VAL A CA 1
ATOM 616 C C . VAL A 1 82 ? 15.75 10.734 19.828 1 91.06 82 VAL A C 1
ATOM 618 O O . VAL A 1 82 ? 16.562 10.883 20.75 1 91.06 82 VAL A O 1
ATOM 621 N N . LEU A 1 83 ? 14.711 9.977 19.938 1 89.94 83 LEU A N 1
ATOM 622 C CA . LEU A 1 83 ? 14.445 9.25 21.188 1 89.94 83 LEU A CA 1
ATOM 623 C C . LEU A 1 83 ? 15.547 8.227 21.469 1 89.94 83 LEU A C 1
ATOM 625 O O . LEU A 1 83 ? 15.773 7.859 22.609 1 89.94 83 LEU A O 1
ATOM 629 N N . GLU A 1 84 ? 16.219 7.867 20.422 1 86.88 84 GLU A N 1
ATOM 630 C CA . GLU A 1 84 ? 17.234 6.832 20.578 1 86.88 84 GLU A CA 1
ATOM 631 C C . GLU A 1 84 ? 18.609 7.445 20.875 1 86.88 84 GLU A C 1
ATOM 633 O O . GLU A 1 84 ? 19.562 6.723 21.141 1 86.88 84 GLU A O 1
ATOM 638 N N . TRP A 1 85 ? 18.641 8.766 20.844 1 89.69 85 TRP A N 1
ATOM 639 C CA . TRP A 1 85 ? 19.891 9.391 21.25 1 89.69 85 TRP A CA 1
ATOM 640 C C . TRP A 1 85 ? 20.297 8.906 22.641 1 89.69 85 TRP A C 1
ATOM 642 O O . TRP A 1 85 ? 19.469 8.805 23.547 1 89.69 85 TRP A O 1
ATOM 652 N N . PRO A 1 86 ? 21.547 8.57 22.844 1 88 86 PRO A N 1
ATOM 653 C CA . PRO A 1 86 ? 22 8.039 24.125 1 88 86 PRO A CA 1
ATOM 654 C C . PRO A 1 86 ? 21.656 8.945 25.297 1 88 86 PRO A C 1
ATOM 656 O O . PRO A 1 86 ? 21.234 8.469 26.359 1 88 86 PRO A O 1
ATOM 659 N N . ILE A 1 87 ? 21.828 10.211 25.141 1 90.81 87 ILE A N 1
ATOM 660 C CA . ILE A 1 87 ? 21.562 11.156 26.219 1 90.81 87 ILE A CA 1
ATOM 661 C C . ILE A 1 87 ? 20.078 11.109 26.578 1 90.81 87 ILE A C 1
ATOM 663 O O . ILE A 1 87 ? 19.703 11.203 27.75 1 90.81 87 ILE A O 1
ATOM 667 N N . VAL A 1 88 ? 19.203 11 25.625 1 92.25 88 VAL A N 1
ATOM 668 C CA . VAL A 1 88 ? 17.75 10.969 25.844 1 92.25 88 VAL A CA 1
ATOM 669 C C . VAL A 1 88 ? 17.375 9.672 26.547 1 92.25 88 VAL A C 1
ATOM 671 O O . VAL A 1 88 ? 16.578 9.68 27.5 1 92.25 88 VAL A O 1
ATOM 674 N N . GLN A 1 89 ? 17.969 8.617 26.062 1 89.06 89 GLN A N 1
ATOM 675 C CA . GLN A 1 89 ? 17.703 7.324 26.688 1 89.06 89 GLN A CA 1
ATOM 676 C C . GLN A 1 89 ? 18.156 7.312 28.141 1 89.06 89 GLN A C 1
ATOM 678 O O . GLN A 1 89 ? 17.484 6.742 29 1 89.06 89 GLN A O 1
ATOM 683 N N . GLN A 1 90 ? 19.266 7.906 28.359 1 87.62 90 GLN A N 1
ATOM 684 C CA . GLN A 1 90 ? 19.781 8 29.719 1 87.62 90 GLN A CA 1
ATOM 685 C C . GLN A 1 90 ? 18.844 8.805 30.609 1 87.62 90 GLN A C 1
ATOM 687 O O . GLN A 1 90 ? 18.578 8.43 31.75 1 87.62 90 GLN A O 1
ATOM 692 N N . LEU A 1 91 ? 18.344 9.812 30.125 1 88.25 91 LEU A N 1
ATOM 693 C CA . LEU A 1 91 ? 17.453 10.672 30.875 1 88.25 91 LEU A CA 1
ATOM 694 C C . LEU A 1 91 ? 16.141 9.961 31.172 1 88.25 91 LEU A C 1
ATOM 696 O O . LEU A 1 91 ? 15.578 10.086 32.25 1 88.25 91 LEU A O 1
ATOM 700 N N . LEU A 1 92 ? 15.656 9.227 30.234 1 88.56 92 LEU A N 1
ATOM 701 C CA . LEU A 1 92 ? 14.375 8.539 30.375 1 88.56 92 LEU A CA 1
ATOM 702 C C . LEU A 1 92 ? 14.5 7.328 31.297 1 88.56 92 LEU A C 1
ATOM 704 O O . LEU A 1 92 ? 13.531 6.934 31.938 1 88.56 92 LEU A O 1
ATOM 708 N N . SER A 1 93 ? 15.672 6.73 31.297 1 84.12 93 SER A N 1
ATOM 709 C CA . SER A 1 93 ? 15.898 5.555 32.125 1 84.12 93 SER A CA 1
ATOM 710 C C . SER A 1 93 ? 16 5.941 33.625 1 84.12 93 SER A C 1
ATOM 712 O O . SER A 1 93 ? 15.773 5.105 34.5 1 84.12 93 SER A O 1
ATOM 714 N N . GLN A 1 94 ? 16.469 7.008 33.875 1 77.69 94 GLN A N 1
ATOM 715 C CA . GLN A 1 94 ? 16.688 7.465 35.25 1 77.69 94 GLN A CA 1
ATOM 716 C C . GLN A 1 94 ? 15.352 7.656 35.969 1 77.69 94 GLN A C 1
ATOM 718 O O . GLN A 1 94 ? 15.312 7.73 37.188 1 77.69 94 GLN A O 1
ATOM 723 N N . THR A 1 95 ? 14.305 7.691 35.188 1 66.56 95 THR A N 1
ATOM 724 C CA . THR A 1 95 ? 13.008 7.887 35.844 1 66.56 95 THR A CA 1
ATOM 725 C C . THR A 1 95 ? 12.344 6.543 36.125 1 66.56 95 THR A C 1
ATOM 727 O O . THR A 1 95 ? 12.438 5.613 35.312 1 66.56 95 THR A O 1
ATOM 730 N N . HIS A 1 96 ? 12.352 5.918 37.375 1 56.5 96 HIS A N 1
ATOM 731 C CA . HIS A 1 96 ? 11.898 4.637 37.906 1 56.5 96 HIS A CA 1
ATOM 732 C C . HIS A 1 96 ? 10.688 4.117 37.125 1 56.5 96 HIS A C 1
ATOM 734 O O . HIS A 1 96 ? 10.297 2.959 37.281 1 56.5 96 HIS A O 1
ATOM 740 N N . SER A 1 97 ? 9.836 4.848 36.688 1 49.34 97 SER A N 1
ATOM 741 C CA . SER A 1 97 ? 8.508 4.324 36.406 1 49.34 97 SER A CA 1
ATOM 742 C C . SER A 1 97 ? 8.438 3.658 35.062 1 49.34 97 SER A C 1
ATOM 744 O O . SER A 1 97 ? 7.402 3.111 34.656 1 49.34 97 SER A O 1
ATOM 746 N N . ALA A 1 98 ? 9.172 4.074 34.188 1 48.53 98 ALA A N 1
ATOM 747 C CA . ALA A 1 98 ? 8.797 3.625 32.844 1 48.53 98 ALA A CA 1
ATOM 748 C C . ALA A 1 98 ? 9.578 2.381 32.438 1 48.53 98 ALA A C 1
ATOM 750 O O . ALA A 1 98 ? 10.758 2.244 32.781 1 48.53 98 ALA A O 1
ATOM 751 N N . PRO A 1 99 ? 8.922 1.28 32.156 1 45.09 99 PRO A N 1
ATOM 752 C CA . PRO A 1 99 ? 9.641 0.103 31.672 1 45.09 99 PRO A CA 1
ATOM 753 C C . PRO A 1 99 ? 10.648 0.445 30.578 1 45.09 99 PRO A C 1
ATOM 755 O O . PRO A 1 99 ? 10.43 1.375 29.797 1 45.09 99 PRO A O 1
ATOM 758 N N . PRO A 1 100 ? 11.906 0.158 30.875 1 44.03 100 PRO A N 1
ATOM 759 C CA . PRO A 1 100 ? 12.914 0.423 29.844 1 44.03 100 PRO A CA 1
ATOM 760 C C . PRO A 1 100 ? 12.406 0.143 28.438 1 44.03 100 PRO A C 1
ATOM 762 O O . PRO A 1 100 ? 11.539 -0.721 28.25 1 44.03 100 PRO A O 1
ATOM 765 N N . PRO A 1 101 ? 12.656 1.151 27.625 1 46.59 101 PRO A N 1
ATOM 766 C CA . PRO A 1 101 ? 12.234 0.877 26.25 1 46.59 101 PRO A CA 1
ATOM 767 C C . PRO A 1 101 ? 12.57 -0.542 25.797 1 46.59 101 PRO A C 1
ATOM 769 O O . PRO A 1 101 ? 13.602 -1.088 26.188 1 46.59 101 PRO A O 1
ATOM 772 N N . LYS A 1 102 ? 11.711 -1.207 25.359 1 49.53 102 LYS A N 1
ATOM 773 C CA . LYS A 1 102 ? 11.82 -2.596 24.922 1 49.53 102 LYS A CA 1
ATOM 774 C C . LYS A 1 102 ? 12.961 -2.771 23.922 1 49.53 102 LYS A C 1
ATOM 776 O O . LYS A 1 102 ? 13.07 -2.008 22.969 1 49.53 102 LYS A O 1
ATOM 781 N N . PRO A 1 103 ? 14 -3.553 24.5 1 43.66 103 PRO A N 1
ATOM 782 C CA . PRO A 1 103 ? 15.078 -3.705 23.516 1 43.66 103 PRO A CA 1
ATOM 783 C C . PRO A 1 103 ? 14.57 -4.109 22.141 1 43.66 103 PRO A C 1
ATOM 785 O O . PRO A 1 103 ? 13.633 -4.906 22.031 1 43.66 103 PRO A O 1
ATOM 788 N N . ALA A 1 104 ? 14.742 -3.354 21.156 1 45.25 104 ALA A N 1
ATOM 789 C CA . ALA A 1 104 ? 14.445 -3.752 19.781 1 45.25 104 ALA A CA 1
ATOM 790 C C . ALA A 1 104 ? 14.891 -5.188 19.516 1 45.25 104 ALA A C 1
ATOM 792 O O . ALA A 1 104 ? 15.961 -5.605 19.953 1 45.25 104 ALA A O 1
ATOM 793 N N . LEU A 1 105 ? 13.938 -6.082 19.594 1 43.06 105 LEU A N 1
ATOM 794 C CA . LEU A 1 105 ? 14.391 -7.391 19.125 1 43.06 105 LEU A CA 1
ATOM 795 C C . LEU A 1 105 ? 15.305 -7.258 17.922 1 43.06 105 LEU A C 1
ATOM 797 O O . LEU A 1 105 ? 14.906 -6.699 16.891 1 43.06 105 LEU A O 1
ATOM 801 N N . GLY A 1 106 ? 16.531 -7.652 18.016 1 45.25 106 GLY A N 1
ATOM 802 C CA . GLY A 1 106 ? 17.641 -7.551 17.094 1 45.25 106 GLY A CA 1
ATOM 803 C C . GLY A 1 106 ? 18.125 -6.125 16.891 1 45.25 106 GLY A C 1
ATOM 804 O O . GLY A 1 106 ? 18.109 -5.32 17.812 1 45.25 106 GLY A O 1
ATOM 805 N N . ASP A 1 107 ? 18.625 -5.75 15.781 1 49.91 107 ASP A N 1
ATOM 806 C CA . ASP A 1 107 ? 19.156 -4.473 15.328 1 49.91 107 ASP A CA 1
ATOM 807 C C . ASP A 1 107 ? 18.047 -3.488 14.992 1 49.91 107 ASP A C 1
ATOM 809 O O . ASP A 1 107 ? 18.266 -2.49 14.305 1 49.91 107 ASP A O 1
ATOM 813 N N . MET A 1 108 ? 16.891 -3.832 15.656 1 54.78 108 MET A N 1
ATOM 814 C CA . MET A 1 108 ? 15.836 -2.934 15.188 1 54.78 108 MET A CA 1
ATOM 815 C C . MET A 1 108 ? 15.641 -1.775 16.156 1 54.78 108 MET A C 1
ATOM 817 O O . MET A 1 108 ? 15.625 -1.975 17.375 1 54.78 108 MET A O 1
ATOM 821 N N . GLN A 1 109 ? 15.664 -0.588 15.711 1 62.16 109 GLN A N 1
ATOM 822 C CA . GLN A 1 109 ? 15.453 0.66 16.438 1 62.16 109 GLN A CA 1
ATOM 823 C C . GLN A 1 109 ? 14.039 0.745 16.984 1 62.16 109 GLN A C 1
ATOM 825 O O . GLN A 1 109 ? 13.109 0.171 16.422 1 62.16 109 GLN A O 1
ATOM 830 N N . SER A 1 110 ? 13.93 1.184 18.25 1 67.5 110 SER A N 1
ATOM 831 C CA . SER A 1 110 ? 12.633 1.349 18.891 1 67.5 110 SER A CA 1
ATOM 832 C C . SER A 1 110 ? 11.734 2.283 18.078 1 67.5 110 SER A C 1
ATOM 834 O O . SER A 1 110 ? 12.195 3.303 17.562 1 67.5 110 SER A O 1
ATOM 836 N N . THR A 1 111 ? 10.508 1.934 17.828 1 77 111 THR A N 1
ATOM 837 C CA . THR A 1 111 ? 9.547 2.742 17.094 1 77 111 THR A CA 1
ATOM 838 C C . THR A 1 111 ? 8.344 3.094 17.969 1 77 111 THR A C 1
ATOM 840 O O . THR A 1 111 ? 7.219 3.199 17.469 1 77 111 THR A O 1
ATOM 843 N N . GLU A 1 112 ? 8.531 3.369 19.25 1 77.88 112 GLU A N 1
ATOM 844 C CA . GLU A 1 112 ? 7.449 3.57 20.203 1 77.88 112 GLU A CA 1
ATOM 845 C C . GLU A 1 112 ? 6.715 4.883 19.938 1 77.88 112 GLU A C 1
ATOM 847 O O . GLU A 1 112 ? 5.496 4.961 20.109 1 77.88 112 GLU A O 1
ATOM 852 N N . ALA A 1 113 ? 7.516 5.859 19.594 1 86.81 113 ALA A N 1
ATOM 853 C CA . ALA A 1 113 ? 6.918 7.176 19.391 1 86.81 113 ALA A CA 1
ATOM 854 C C . ALA A 1 113 ? 5.895 7.148 18.266 1 86.81 113 ALA A C 1
ATOM 856 O O . ALA A 1 113 ? 4.965 7.961 18.234 1 86.81 113 ALA A O 1
ATOM 857 N N . THR A 1 114 ? 6.023 6.219 17.422 1 86.56 114 THR A N 1
ATOM 858 C CA . THR A 1 114 ? 5.105 6.145 16.297 1 86.56 114 THR A CA 1
ATOM 859 C C . THR A 1 114 ? 4.113 5.004 16.469 1 86.56 114 THR A C 1
ATOM 861 O O . THR A 1 114 ? 2.982 5.07 15.977 1 86.56 114 THR A O 1
ATOM 864 N N . ASP A 1 115 ? 4.453 3.998 17.188 1 81.19 115 ASP A N 1
ATOM 865 C CA . ASP A 1 115 ? 3.621 2.811 17.359 1 81.19 115 ASP A CA 1
ATOM 866 C C . ASP A 1 115 ? 2.336 3.139 18.109 1 81.19 115 ASP A C 1
ATOM 868 O O . ASP A 1 115 ? 1.312 2.48 17.922 1 81.19 115 ASP A O 1
ATOM 872 N N . ILE A 1 116 ? 2.385 4.117 18.891 1 86.62 116 ILE A N 1
ATOM 873 C CA . ILE A 1 116 ? 1.252 4.484 19.734 1 86.62 116 ILE A CA 1
ATOM 874 C C . ILE A 1 116 ? 0.052 4.84 18.859 1 86.62 116 ILE A C 1
ATOM 876 O O . ILE A 1 116 ? -1.098 4.656 19.266 1 86.62 116 ILE A O 1
ATOM 880 N N . PHE A 1 117 ? 0.275 5.309 17.688 1 88.94 117 PHE A N 1
ATOM 881 C CA . PHE A 1 117 ? -0.803 5.73 16.797 1 88.94 117 PHE A CA 1
ATOM 882 C C . PHE A 1 117 ? -1.478 4.527 16.156 1 88.94 117 PHE A C 1
ATOM 884 O O . PHE A 1 117 ? -2.574 4.645 15.602 1 88.94 117 PHE A O 1
ATOM 891 N N . PHE A 1 118 ? -0.857 3.387 16.172 1 82 118 PHE A N 1
ATOM 892 C CA . PHE A 1 118 ? -1.351 2.223 15.445 1 82 118 PHE A CA 1
ATOM 893 C C . PHE A 1 118 ? -1.724 1.103 16.406 1 82 118 PHE A C 1
ATOM 895 O O . PHE A 1 118 ? -1.934 -0.038 15.992 1 82 118 PHE A O 1
ATOM 902 N N . THR A 1 119 ? -1.495 1.353 17.641 1 74.12 119 THR A N 1
ATOM 903 C CA . THR A 1 119 ? -1.874 0.373 18.641 1 74.12 119 THR A CA 1
ATOM 904 C C . THR A 1 119 ? -3.371 0.44 18.938 1 74.12 119 THR A C 1
ATOM 906 O O . THR A 1 119 ? -3.979 1.51 18.844 1 74.12 119 THR A O 1
ATOM 909 N N . GLN A 1 120 ? -4.082 -0.444 18.344 1 57.78 120 GLN A N 1
ATOM 910 C CA . GLN A 1 120 ? -5.527 -0.489 18.516 1 57.78 120 GLN A CA 1
ATOM 911 C C . GLN A 1 120 ? -5.914 -0.202 19.969 1 57.78 120 GLN A C 1
ATOM 913 O O . GLN A 1 120 ? -5.578 -0.974 20.875 1 57.78 120 GLN A O 1
ATOM 918 N N . ASP A 1 121 ? -5.688 0.951 20.5 1 48.47 121 ASP A N 1
ATOM 919 C CA . ASP A 1 121 ? -6.312 1.165 21.797 1 48.47 121 ASP A CA 1
ATOM 920 C C . ASP A 1 121 ? -7.613 0.378 21.922 1 48.47 121 ASP A C 1
ATOM 922 O O . ASP A 1 121 ? -8.305 0.147 20.922 1 48.47 121 ASP A O 1
ATOM 926 N N . ALA A 1 122 ? -7.867 -0.362 22.953 1 39.81 122 ALA A N 1
ATOM 927 C CA . ALA A 1 122 ? -9.055 -0.836 23.656 1 39.81 122 ALA A CA 1
ATOM 928 C C . ALA A 1 122 ? -10.25 0.077 23.406 1 39.81 122 ALA A C 1
ATOM 930 O O . ALA A 1 122 ? -11.398 -0.319 23.609 1 39.81 122 ALA A O 1
ATOM 931 N N . HIS A 1 123 ? -9.969 1.356 23.328 1 38.19 123 HIS A N 1
ATOM 932 C CA . HIS A 1 123 ? -11.07 2.314 23.359 1 38.19 123 HIS A CA 1
ATOM 933 C C . HIS A 1 123 ? -11.727 2.449 21.984 1 38.19 123 HIS A C 1
ATOM 935 O O . HIS A 1 123 ? -12.414 3.434 21.719 1 38.19 123 HIS A O 1
ATOM 941 N N . ALA A 1 124 ? -11.125 1.851 21.062 1 45.34 124 ALA A N 1
ATOM 942 C CA . ALA A 1 124 ? -11.766 1.869 19.75 1 45.34 124 ALA A CA 1
ATOM 943 C C . ALA A 1 124 ? -13.281 1.757 19.891 1 45.34 124 ALA A C 1
ATOM 945 O O . ALA A 1 124 ? -13.781 0.98 20.703 1 45.34 124 ALA A O 1
ATOM 946 N N . ALA A 1 125 ? -13.898 2.775 19.594 1 45.25 125 ALA A N 1
ATOM 947 C CA . ALA A 1 125 ? -15.359 2.816 19.562 1 45.25 125 ALA A CA 1
ATOM 948 C C . ALA A 1 125 ? -15.938 1.467 19.141 1 45.25 125 ALA A C 1
ATOM 950 O O . ALA A 1 125 ? -15.383 0.791 18.266 1 45.25 125 ALA A O 1
ATOM 951 N N . PRO A 1 126 ? -16.578 0.904 20.062 1 46.97 126 PRO A N 1
ATOM 952 C CA . PRO A 1 126 ? -17.297 -0.322 19.719 1 46.97 126 PRO A CA 1
ATOM 953 C C . PRO A 1 126 ? -17.734 -0.36 18.266 1 46.97 126 PRO A C 1
ATOM 955 O O . PRO A 1 126 ? -18.125 0.667 17.703 1 46.97 126 PRO A O 1
ATOM 958 N N . SER A 1 127 ? -17.016 -1.18 17.484 1 54.44 127 SER A N 1
ATOM 959 C CA . SER A 1 127 ? -17.391 -1.447 16.109 1 54.44 127 SER A CA 1
ATOM 960 C C . SER A 1 127 ? -18.891 -1.254 15.914 1 54.44 127 SER A C 1
ATOM 962 O O . SER A 1 127 ? -19.703 -2.072 16.375 1 54.44 127 SER A O 1
ATOM 964 N N . LEU A 1 128 ? -19.297 0.079 15.953 1 63.41 128 LEU A N 1
ATOM 965 C CA . LEU A 1 128 ? -20.703 0.283 15.633 1 63.41 128 LEU A CA 1
ATOM 966 C C . LEU A 1 128 ? -21.094 -0.473 14.367 1 63.41 128 LEU A C 1
ATOM 968 O O . LEU A 1 128 ? -20.266 -0.662 13.477 1 63.41 128 LEU A O 1
ATOM 972 N N . CYS A 1 129 ? -22.125 -1.097 14.43 1 76.81 129 CYS A N 1
ATOM 973 C CA . CYS A 1 129 ? -22.719 -1.816 13.312 1 76.81 129 CYS A CA 1
ATOM 974 C C . CYS A 1 129 ? -22.781 -0.939 12.07 1 76.81 129 CYS A C 1
ATOM 976 O O . CYS A 1 129 ? -23.172 0.23 12.148 1 76.81 129 CYS A O 1
ATOM 978 N N . PRO A 1 130 ? -22.25 -1.433 11 1 87.44 130 PRO A N 1
ATOM 979 C CA . PRO A 1 130 ? -22.391 -0.67 9.758 1 87.44 130 PRO A CA 1
ATOM 980 C C . PRO A 1 130 ? -23.828 -0.296 9.438 1 87.44 130 PRO A C 1
ATOM 982 O O . PRO A 1 130 ? -24.75 -1.03 9.797 1 87.44 130 PRO A O 1
ATOM 985 N N . PRO A 1 131 ? -24 0.894 8.906 1 89.12 131 PRO A N 1
ATOM 986 C CA . PRO A 1 131 ? -25.359 1.234 8.492 1 89.12 131 PRO A CA 1
ATOM 987 C C . PRO A 1 131 ? -25.922 0.266 7.453 1 89.12 131 PRO A C 1
ATOM 989 O O . PRO A 1 131 ? -25.156 -0.349 6.703 1 89.12 131 PRO A O 1
ATOM 992 N N . GLU A 1 132 ? -27.172 0.227 7.367 1 82.94 132 GLU A N 1
ATOM 993 C CA . GLU A 1 132 ? -27.828 -0.736 6.484 1 82.94 132 GLU A CA 1
ATOM 994 C C . GLU A 1 132 ? -27.703 -0.327 5.02 1 82.94 132 GLU A C 1
ATOM 996 O O . GLU A 1 132 ? -27.578 -1.183 4.141 1 82.94 132 GLU A O 1
ATOM 1001 N N . SER A 1 133 ? -27.797 0.994 4.805 1 86.75 133 SER A N 1
ATOM 1002 C CA . SER A 1 133 ? -27.734 1.478 3.43 1 86.75 133 SER A CA 1
ATOM 1003 C C . SER A 1 133 ? -26.688 2.588 3.285 1 86.75 133 SER A C 1
ATOM 1005 O O . SER A 1 133 ? -26.422 3.326 4.234 1 86.75 133 SER A O 1
ATOM 1007 N N . TRP A 1 134 ? -26.125 2.654 2.078 1 91.25 134 TRP A N 1
ATOM 1008 C CA . TRP A 1 134 ? -25.156 3.707 1.791 1 91.25 134 TRP A CA 1
ATOM 1009 C C . TRP A 1 134 ? -25.844 4.945 1.23 1 91.25 134 TRP A C 1
ATOM 1011 O O . TRP A 1 134 ? -25.219 5.988 1.054 1 91.25 134 TRP A O 1
ATOM 1021 N N . ARG A 1 135 ? -27.156 4.914 1.004 1 89.38 135 ARG A N 1
ATOM 1022 C CA . ARG A 1 135 ? -27.891 6.012 0.386 1 89.38 135 ARG A CA 1
ATOM 1023 C C . ARG A 1 135 ? -27.922 7.23 1.3 1 89.38 135 ARG A C 1
ATOM 1025 O O . ARG A 1 135 ? -27.953 7.098 2.525 1 89.38 135 ARG A O 1
ATOM 1032 N N . LEU A 1 136 ? -27.906 8.336 0.667 1 90.44 136 LEU A N 1
ATOM 1033 C CA . LEU A 1 136 ? -27.875 9.594 1.409 1 90.44 136 LEU A CA 1
ATOM 1034 C C . LEU A 1 136 ? -29.156 9.789 2.213 1 90.44 136 LEU A C 1
ATOM 1036 O O . LEU A 1 136 ? -29.109 10.195 3.375 1 90.44 136 LEU A O 1
ATOM 1040 N N . PHE A 1 137 ? -30.266 9.484 1.45 1 86.75 137 PHE A N 1
ATOM 1041 C CA . PHE A 1 137 ? -31.547 9.711 2.092 1 86.75 137 PHE A CA 1
ATOM 1042 C C . PHE A 1 137 ? -32.188 8.383 2.504 1 86.75 137 PHE A C 1
ATOM 1044 O O . PHE A 1 137 ? -32.031 7.375 1.816 1 86.75 137 PHE A O 1
ATOM 1051 N N . ASN A 1 138 ? -32.656 8.398 3.742 1 72.69 138 ASN A N 1
ATOM 1052 C CA . ASN A 1 138 ? -33.531 7.289 4.109 1 72.69 138 ASN A CA 1
ATOM 1053 C C . ASN A 1 138 ? -34.938 7.477 3.562 1 72.69 138 ASN A C 1
ATOM 1055 O O . ASN A 1 138 ? -35.344 8.594 3.229 1 72.69 138 ASN A O 1
ATOM 1059 N N . LYS A 1 139 ? -35.531 6.414 3.148 1 60.88 139 LYS A N 1
ATOM 1060 C CA . LYS A 1 139 ? -36.875 6.504 2.553 1 60.88 139 LYS A CA 1
ATOM 1061 C C . LYS A 1 139 ? -37.719 7.562 3.252 1 60.88 139 LYS A C 1
ATOM 1063 O O . LYS A 1 139 ? -38.5 8.258 2.607 1 60.88 139 LYS A O 1
ATOM 1068 N N . GLN A 1 140 ? -37.438 7.809 4.547 1 55.06 140 GLN A N 1
ATOM 1069 C CA . GLN A 1 140 ? -38.281 8.727 5.316 1 55.06 140 GLN A CA 1
ATOM 1070 C C . GLN A 1 140 ? -37.781 10.164 5.164 1 55.06 140 GLN A C 1
ATOM 1072 O O . GLN A 1 140 ? -38.562 11.109 5.289 1 55.06 140 GLN A O 1
ATOM 1077 N N . ASP A 1 141 ? -36.469 10.367 4.926 1 58.03 141 ASP A N 1
ATOM 1078 C CA . ASP A 1 141 ? -35.844 11.68 5.004 1 58.03 141 ASP A CA 1
ATOM 1079 C C . ASP A 1 141 ? -36.062 12.484 3.727 1 58.03 141 ASP A C 1
ATOM 1081 O O . ASP A 1 141 ? -35.875 13.695 3.703 1 58.03 141 ASP A O 1
ATOM 1085 N N . PHE A 1 142 ? -36.281 11.695 2.549 1 56.75 142 PHE A N 1
ATOM 1086 C CA . PHE A 1 142 ? -36.375 12.453 1.308 1 56.75 142 PHE A CA 1
ATOM 1087 C C . PHE A 1 142 ? -37.406 13.586 1.453 1 56.75 142 PHE A C 1
ATOM 1089 O O . PHE A 1 142 ? -37.344 14.57 0.719 1 56.75 142 PHE A O 1
ATOM 1096 N N . ALA A 1 143 ? -38.312 13.273 2.404 1 51.41 143 ALA A N 1
ATOM 1097 C CA . ALA A 1 143 ? -39.5 14.117 2.355 1 51.41 143 ALA A CA 1
ATOM 1098 C C . ALA A 1 143 ? -39.156 15.555 2.752 1 51.41 143 ALA A C 1
ATOM 1100 O O . ALA A 1 143 ? -39.969 16.469 2.523 1 51.41 143 ALA A O 1
ATOM 1101 N N . SER A 1 144 ? -37.906 15.82 3.301 1 62.06 144 SER A N 1
ATOM 1102 C CA . SER A 1 144 ? -38.031 17.156 3.854 1 62.06 144 SER A CA 1
ATOM 1103 C C . SER A 1 144 ? -37.125 18.141 3.121 1 62.06 144 SER A C 1
ATOM 1105 O O . SER A 1 144 ? -35.938 17.875 2.955 1 62.06 144 SER A O 1
ATOM 1107 N N . SER A 1 145 ? -37.688 19 2.18 1 66.12 145 SER A N 1
ATOM 1108 C CA . SER A 1 145 ? -37.062 20.156 1.537 1 66.12 145 SER A CA 1
ATOM 1109 C C . SER A 1 145 ? -36 20.766 2.43 1 66.12 1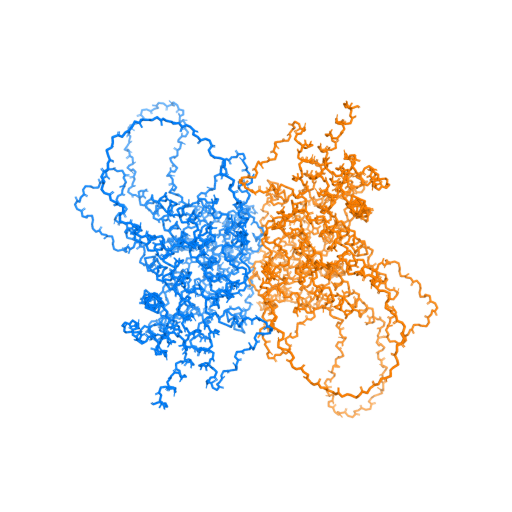45 SER A C 1
ATOM 1111 O O . SER A 1 145 ? -34.969 21.266 1.938 1 66.12 145 SER A O 1
ATOM 1113 N N . GLY A 1 146 ? -36.094 20.609 3.635 1 79.31 146 GLY A N 1
ATOM 1114 C CA . GLY A 1 146 ? -35.156 21.188 4.586 1 79.31 146 GLY A CA 1
ATOM 1115 C C . GLY A 1 146 ? -33.844 20.453 4.629 1 79.31 146 GLY A C 1
ATOM 1116 O O . GLY A 1 146 ? -32.781 21.078 4.742 1 79.31 146 GLY A O 1
ATOM 1117 N N . ALA A 1 147 ? -33.875 19.25 4.352 1 83.94 147 ALA A N 1
ATOM 1118 C CA . ALA A 1 147 ? -32.625 18.469 4.387 1 83.94 147 ALA A CA 1
ATOM 1119 C C . ALA A 1 147 ? -31.75 18.781 3.182 1 83.94 147 ALA A C 1
ATOM 1121 O O . ALA A 1 147 ? -30.531 18.906 3.318 1 83.94 147 ALA A O 1
ATOM 1122 N N . VAL A 1 148 ? -32.344 18.922 2.031 1 89.69 148 VAL A N 1
ATOM 1123 C CA . VAL A 1 148 ? -31.625 19.234 0.806 1 89.69 148 VAL A CA 1
ATOM 1124 C C . VAL A 1 148 ? -30.938 20.594 0.938 1 89.69 148 VAL A C 1
ATOM 1126 O O . VAL A 1 148 ? -29.781 20.75 0.535 1 89.69 148 VAL A O 1
ATOM 1129 N N . GLY A 1 149 ? -31.688 21.562 1.467 1 90.69 149 GLY A N 1
ATOM 1130 C CA . GLY A 1 149 ? -31.109 22.875 1.69 1 90.69 149 GLY A CA 1
ATOM 1131 C C . GLY A 1 149 ? -29.922 22.859 2.648 1 90.69 149 GLY A C 1
ATOM 1132 O O . GLY A 1 149 ? -28.938 23.547 2.436 1 90.69 149 GLY A O 1
ATOM 1133 N N . TYR A 1 150 ? -30.078 22.109 3.656 1 93.25 150 TYR A N 1
ATOM 1134 C CA . TYR A 1 150 ? -29 22 4.641 1 93.25 150 TYR A CA 1
ATOM 1135 C C . TYR A 1 150 ? -27.766 21.344 4.031 1 93.25 150 TYR A C 1
ATOM 1137 O O . TYR A 1 150 ? -26.641 21.781 4.285 1 93.25 150 TYR A O 1
ATOM 1145 N N . TYR A 1 151 ? -27.953 20.281 3.27 1 94.44 151 TYR A N 1
ATOM 1146 C CA . TYR A 1 151 ? -26.828 19.609 2.623 1 94.44 151 TYR A CA 1
ATOM 1147 C C . TYR A 1 151 ? -26.109 20.547 1.654 1 94.44 151 TYR A C 1
ATOM 1149 O O . TYR A 1 151 ? -24.891 20.5 1.518 1 94.44 151 TYR A O 1
ATOM 1157 N N . ARG A 1 152 ? -26.844 21.391 1.002 1 94.75 152 ARG A N 1
ATOM 1158 C CA . ARG A 1 152 ? -26.234 22.375 0.116 1 94.75 152 ARG A CA 1
ATOM 1159 C C . ARG A 1 152 ? -25.344 23.344 0.9 1 94.75 152 ARG A C 1
ATOM 1161 O O . ARG A 1 152 ? -24.297 23.766 0.415 1 94.75 152 ARG A O 1
ATOM 1168 N N . GLU A 1 153 ? -25.797 23.688 2.061 1 95.88 153 GLU A N 1
ATOM 1169 C CA . GLU A 1 153 ? -25 24.531 2.936 1 95.88 153 GLU A CA 1
ATOM 1170 C C . GLU A 1 153 ? -23.719 23.844 3.365 1 95.88 153 GLU A C 1
ATOM 1172 O O . GLU A 1 153 ? -22.656 24.469 3.455 1 95.88 153 GLU A O 1
ATOM 1177 N N . LEU A 1 154 ? -23.844 22.578 3.609 1 97 154 LEU A N 1
ATOM 1178 C CA . LEU A 1 154 ? -22.672 21.812 4.012 1 97 154 LEU A CA 1
ATOM 1179 C C . LEU A 1 154 ? -21.656 21.719 2.875 1 97 154 LEU A C 1
ATOM 1181 O O . LEU A 1 154 ? -20.438 21.75 3.109 1 97 154 LEU A O 1
ATOM 1185 N N . ILE A 1 155 ? -22.141 21.562 1.652 1 97.75 155 ILE A N 1
ATOM 1186 C CA . ILE A 1 155 ? -21.266 21.531 0.492 1 97.75 155 ILE A CA 1
ATOM 1187 C C . ILE A 1 155 ? -20.516 22.859 0.375 1 97.75 155 ILE A C 1
ATOM 1189 O O . ILE A 1 155 ? -19.312 22.891 0.162 1 97.75 155 ILE A O 1
ATOM 1193 N N . GLN A 1 156 ? -21.203 23.953 0.622 1 96 156 GLN A N 1
ATOM 1194 C CA . GLN A 1 156 ? -20.578 25.266 0.577 1 96 156 GLN A CA 1
ATOM 1195 C C . GLN A 1 156 ? -19.531 25.406 1.677 1 96 156 GLN A C 1
ATOM 1197 O O . GLN A 1 156 ? -18.438 25.953 1.442 1 96 156 GLN A O 1
ATOM 1202 N N . THR A 1 157 ? -19.891 24.953 2.824 1 96.5 157 THR A N 1
ATOM 1203 C CA . THR A 1 157 ? -18.953 25.016 3.941 1 96.5 157 THR A CA 1
ATOM 1204 C C . THR A 1 157 ? -17.672 24.234 3.625 1 96.5 157 THR A C 1
ATOM 1206 O O . THR A 1 157 ? -16.578 24.672 3.951 1 96.5 157 THR A O 1
ATOM 1209 N N . TYR A 1 158 ? -17.859 23.109 3.059 1 97.12 158 TYR A N 1
ATOM 1210 C CA . TYR A 1 158 ? -16.703 22.312 2.668 1 97.12 158 TYR A CA 1
ATOM 1211 C C . TYR A 1 158 ? -15.773 23.109 1.758 1 97.12 158 TYR A C 1
ATOM 1213 O O . TYR A 1 158 ? -14.555 23.094 1.943 1 97.12 158 TYR A O 1
ATOM 1221 N N . PHE A 1 159 ? -16.266 23.734 0.744 1 94.56 159 PHE A N 1
ATOM 1222 C CA . PHE A 1 159 ? -15.438 24.422 -0.234 1 94.56 159 PHE A CA 1
ATOM 1223 C C . PHE A 1 159 ? -14.836 25.688 0.371 1 94.56 159 PHE A C 1
ATOM 1225 O O . PHE A 1 159 ? -13.719 26.078 0.013 1 94.56 159 PHE A O 1
ATOM 1232 N N . ASP A 1 160 ? -15.453 26.266 1.39 1 91.19 160 ASP A N 1
ATOM 1233 C CA . ASP A 1 160 ? -14.961 27.484 2.021 1 91.19 160 ASP A CA 1
ATOM 1234 C C . ASP A 1 160 ? -13.859 27.172 3.029 1 91.19 160 ASP A C 1
ATOM 1236 O O . ASP A 1 160 ? -12.969 28 3.26 1 91.19 160 ASP A O 1
ATOM 1240 N N . GLU A 1 161 ? -13.922 25.953 3.518 1 93.25 161 GLU A N 1
ATOM 1241 C CA . GLU A 1 161 ? -13.078 25.75 4.691 1 93.25 161 GLU A CA 1
ATOM 1242 C C . GLU A 1 161 ? -12.164 24.547 4.516 1 93.25 161 GLU A C 1
ATOM 1244 O O . GLU A 1 161 ? -11.18 24.391 5.242 1 93.25 161 GLU A O 1
ATOM 1249 N N . VAL A 1 162 ? -12.477 23.688 3.621 1 94.25 162 VAL A N 1
ATOM 1250 C CA . VAL A 1 162 ? -11.648 22.484 3.447 1 94.25 162 VAL A CA 1
ATOM 1251 C C . VAL A 1 162 ? -10.93 22.547 2.104 1 94.25 162 VAL A C 1
ATOM 1253 O O . VAL A 1 162 ? -9.703 22.453 2.045 1 94.25 162 VAL A O 1
ATOM 1256 N N . ASN A 1 163 ? -11.703 22.797 1.057 1 92.31 163 ASN A N 1
ATOM 1257 C CA . ASN A 1 163 ? -11.172 22.75 -0.3 1 92.31 163 ASN A CA 1
ATOM 1258 C C . ASN A 1 163 ? -10.133 23.844 -0.532 1 92.31 163 ASN A C 1
ATOM 1260 O O . ASN A 1 163 ? -9.336 23.766 -1.469 1 92.31 163 ASN A O 1
ATOM 1264 N N . ILE A 1 164 ? -10.047 24.812 0.329 1 88.06 164 ILE A N 1
ATOM 1265 C CA . ILE A 1 164 ? -9.07 25.891 0.209 1 88.06 164 ILE A CA 1
ATOM 1266 C C . ILE A 1 164 ? -7.68 25.375 0.564 1 88.06 164 ILE A C 1
ATOM 1268 O O . ILE A 1 164 ? -6.676 25.875 0.067 1 88.06 164 ILE A O 1
ATOM 1272 N N . PHE A 1 165 ? -7.668 24.375 1.371 1 91.12 165 PHE A N 1
ATOM 1273 C CA . PHE A 1 165 ? -6.383 23.812 1.761 1 91.12 165 PHE A CA 1
ATOM 1274 C C . PHE A 1 165 ? -6 22.656 0.835 1 91.12 165 PHE A C 1
ATOM 1276 O O . PHE A 1 165 ? -4.816 22.438 0.569 1 91.12 165 PHE A O 1
ATOM 1283 N N . PHE A 1 166 ? -7.035 21.906 0.47 1 93.19 166 PHE A N 1
ATOM 1284 C CA . PHE A 1 166 ? -6.852 20.766 -0.405 1 93.19 166 PHE A CA 1
ATOM 1285 C C . PHE A 1 166 ? -7.805 20.828 -1.594 1 93.19 166 PHE A C 1
ATOM 1287 O O . PHE A 1 166 ? -8.828 20.141 -1.616 1 93.19 166 PHE A O 1
ATOM 1294 N N . PRO A 1 167 ? -7.449 21.578 -2.594 1 92.25 167 PRO A N 1
ATOM 1295 C CA . PRO A 1 167 ? -8.352 21.797 -3.725 1 92.25 167 PRO A CA 1
ATOM 1296 C C . PRO A 1 167 ? -8.445 20.594 -4.652 1 92.25 167 PRO A C 1
ATOM 1298 O O . PRO A 1 167 ? -7.863 20.594 -5.742 1 92.25 167 PRO A O 1
ATOM 1301 N N . LEU A 1 168 ? -9.289 19.688 -4.359 1 94.31 168 LEU A N 1
ATOM 1302 C CA . LEU A 1 168 ? -9.414 18.438 -5.09 1 94.31 168 LEU A CA 1
ATOM 1303 C C . LEU A 1 168 ? -10.617 18.469 -6.031 1 94.31 168 LEU A C 1
ATOM 1305 O O . LEU A 1 168 ? -10.664 17.719 -7.016 1 94.31 168 LEU A O 1
ATOM 1309 N N . LEU A 1 169 ? -11.594 19.297 -5.68 1 94.75 169 LEU A N 1
ATOM 1310 C CA . LEU A 1 169 ? -12.867 19.266 -6.391 1 94.75 169 LEU A CA 1
ATOM 1311 C C . LEU A 1 169 ? -13.297 20.672 -6.805 1 94.75 169 LEU A C 1
ATOM 1313 O O . LEU A 1 169 ? -12.75 21.656 -6.312 1 94.75 169 LEU A O 1
ATOM 1317 N N . SER A 1 170 ? -14.227 20.641 -7.727 1 91.94 170 SER A N 1
ATOM 1318 C CA . SER A 1 170 ? -14.859 21.891 -8.125 1 91.94 170 SER A CA 1
ATOM 1319 C C . SER A 1 170 ? -16.266 22 -7.559 1 91.94 170 SER A C 1
ATOM 1321 O O . SER A 1 170 ? -17 21.016 -7.5 1 91.94 170 SER A O 1
ATOM 1323 N N . LEU A 1 171 ? -16.594 23.219 -7.113 1 92.94 171 LEU A N 1
ATOM 1324 C CA . LEU A 1 171 ? -17.891 23.438 -6.496 1 92.94 171 LEU A CA 1
ATOM 1325 C C . LEU A 1 171 ? -19.031 23.125 -7.473 1 92.94 171 LEU A C 1
ATOM 1327 O O . LEU A 1 171 ? -19.984 22.438 -7.121 1 92.94 171 LEU A O 1
ATOM 1331 N N . ASP A 1 172 ? -18.844 23.625 -8.719 1 92.5 172 ASP A N 1
ATOM 1332 C CA . ASP A 1 172 ? -19.875 23.422 -9.727 1 92.5 172 ASP A CA 1
ATOM 1333 C C . ASP A 1 172 ? -20.094 21.922 -10 1 92.5 172 ASP A C 1
ATOM 1335 O O . ASP A 1 172 ? -21.234 21.469 -10.133 1 92.5 172 ASP A O 1
ATOM 1339 N N . TYR A 1 173 ? -19.031 21.297 -10.023 1 92.81 173 TYR A N 1
ATOM 1340 C CA . TYR A 1 173 ? -19.094 19.859 -10.297 1 92.81 173 TYR A CA 1
ATOM 1341 C C . TYR A 1 173 ? -19.828 19.125 -9.188 1 92.81 173 TYR A C 1
ATOM 1343 O O . TYR A 1 173 ? -20.719 18.312 -9.461 1 92.81 173 TYR A O 1
ATOM 1351 N N . VAL A 1 174 ? -19.578 19.422 -7.918 1 96 174 VAL A N 1
ATOM 1352 C CA . VAL A 1 174 ? -20.172 18.719 -6.781 1 96 174 VAL A CA 1
ATOM 1353 C C . VAL A 1 174 ? -21.641 19.078 -6.656 1 96 174 VAL A C 1
ATOM 1355 O O . VAL A 1 174 ? -22.469 18.234 -6.309 1 96 174 VAL A O 1
ATOM 1358 N N . GLN A 1 175 ? -21.938 20.312 -6.945 1 95.56 175 GLN A N 1
ATOM 1359 C CA . GLN A 1 175 ? -23.328 20.734 -6.891 1 95.56 175 GLN A CA 1
ATOM 1360 C C . GLN A 1 175 ? -24.172 20.016 -7.945 1 95.56 175 GLN A C 1
ATOM 1362 O O . GLN A 1 175 ? -25.281 19.578 -7.668 1 95.56 175 GLN A O 1
ATOM 1367 N N . ARG A 1 176 ? -23.625 19.906 -9.141 1 94.69 176 ARG A N 1
ATOM 1368 C CA . ARG A 1 176 ? -24.312 19.172 -10.195 1 94.69 176 ARG A CA 1
ATOM 1369 C C . ARG A 1 176 ? -24.484 17.703 -9.812 1 94.69 176 ARG A C 1
ATOM 1371 O O . ARG A 1 176 ? -25.547 17.125 -10.039 1 94.69 176 ARG A O 1
ATOM 1378 N N . LEU A 1 177 ? -23.516 17.203 -9.312 1 94.88 177 LEU A N 1
ATOM 1379 C CA . LEU A 1 177 ? -23.562 15.812 -8.883 1 94.88 177 LEU A CA 1
ATOM 1380 C C . LEU A 1 177 ? -24.594 15.617 -7.781 1 94.88 177 LEU A C 1
ATOM 1382 O O . LEU A 1 177 ? -25.344 14.633 -7.789 1 94.88 177 LEU A O 1
ATOM 1386 N N . PHE A 1 178 ? -24.672 16.562 -6.801 1 95.88 178 PHE A N 1
ATOM 1387 C CA . PHE A 1 178 ? -25.625 16.5 -5.711 1 95.88 178 PHE A CA 1
ATOM 1388 C C . PHE A 1 178 ? -27.062 16.562 -6.242 1 95.88 178 PHE A C 1
ATOM 1390 O O . PHE A 1 178 ? -27.922 15.797 -5.805 1 95.88 178 PHE A O 1
ATOM 1397 N N . ASP A 1 179 ? -27.25 17.375 -7.211 1 93.25 179 ASP A N 1
ATOM 1398 C CA . ASP A 1 179 ? -28.562 17.484 -7.824 1 93.25 179 ASP A CA 1
ATOM 1399 C C . ASP A 1 179 ? -28.969 16.188 -8.516 1 93.25 179 ASP A C 1
ATOM 1401 O O . ASP A 1 179 ? -30.125 15.766 -8.445 1 93.25 179 ASP A O 1
ATOM 1405 N N . ALA A 1 180 ? -27.984 15.578 -9.164 1 91.19 180 ALA A N 1
ATOM 1406 C CA . ALA A 1 180 ? -28.25 14.312 -9.844 1 91.19 180 ALA A CA 1
ATOM 1407 C C . ALA A 1 180 ? -28.609 13.219 -8.836 1 91.19 180 ALA A C 1
ATOM 1409 O O . ALA A 1 180 ? -29.5 12.406 -9.086 1 91.19 180 ALA A O 1
ATOM 1410 N N . ILE A 1 181 ? -27.984 13.219 -7.723 1 91.56 181 ILE A N 1
ATOM 1411 C CA . ILE A 1 181 ? -28.234 12.203 -6.699 1 91.56 181 ILE A CA 1
ATOM 1412 C C . ILE A 1 181 ? -29.594 12.438 -6.055 1 91.56 181 ILE A C 1
ATOM 1414 O O . ILE A 1 181 ? -30.328 11.484 -5.797 1 91.56 181 ILE A O 1
ATOM 1418 N N . VAL A 1 182 ? -29.891 13.695 -5.77 1 89.81 182 VAL A N 1
ATOM 1419 C CA . VAL A 1 182 ? -31.188 14.023 -5.195 1 89.81 182 VAL A CA 1
ATOM 1420 C C . VAL A 1 182 ? -32.312 13.578 -6.148 1 89.81 182 VAL A C 1
ATOM 1422 O O . VAL A 1 182 ? -33.312 13.016 -5.715 1 89.81 182 VAL A O 1
ATOM 1425 N N . SER A 1 183 ? -32.062 13.828 -7.438 1 86.69 183 SER A N 1
ATOM 1426 C CA . SER A 1 183 ? -33.062 13.414 -8.438 1 86.69 183 SER A CA 1
ATOM 1427 C C . SER A 1 183 ? -33.188 11.898 -8.492 1 86.69 183 SER A C 1
ATOM 1429 O O . SER A 1 183 ? -34.281 11.359 -8.609 1 86.69 183 SER A O 1
ATOM 1431 N N . PHE A 1 184 ? -32.094 11.25 -8.43 1 84.62 184 PHE A N 1
ATOM 1432 C CA . PHE A 1 184 ? -32.062 9.797 -8.484 1 84.62 184 PHE A CA 1
ATOM 1433 C C . PHE A 1 184 ? -32.781 9.188 -7.293 1 84.62 184 PHE A C 1
ATOM 1435 O O . PHE A 1 184 ? -33.625 8.281 -7.453 1 84.62 184 PHE A O 1
ATOM 1442 N N . GLU A 1 185 ? -32.5 9.609 -6.109 1 85.12 185 GLU A N 1
ATOM 1443 C CA . GLU A 1 185 ? -33.031 9 -4.898 1 85.12 185 GLU A CA 1
ATOM 1444 C C . GLU A 1 185 ? -34.5 9.398 -4.688 1 85.12 185 GLU A C 1
ATOM 1446 O O . GLU A 1 185 ? -35.25 8.68 -4.02 1 85.12 185 GLU A O 1
ATOM 1451 N N . SER A 1 186 ? -34.906 10.523 -5.273 1 81.12 186 SER A N 1
ATOM 1452 C CA . SER A 1 186 ? -36.281 10.938 -5.16 1 81.12 186 SER A CA 1
ATOM 1453 C C . SER A 1 186 ? -37.188 10.164 -6.125 1 81.12 186 SER A C 1
ATOM 1455 O O . SER A 1 186 ? -38.375 9.945 -5.848 1 81.12 186 SER A O 1
ATOM 1457 N N . SER A 1 187 ? -36.656 9.914 -7.289 1 75.5 187 SER A N 1
ATOM 1458 C CA . SER A 1 187 ? -37.469 9.258 -8.312 1 75.5 187 SER A CA 1
ATOM 1459 C C . SER A 1 187 ? -37.531 7.754 -8.078 1 75.5 187 SER A C 1
ATOM 1461 O O . SER A 1 187 ? -38.312 7.059 -8.719 1 75.5 187 SER A O 1
ATOM 1463 N N . ASN A 1 188 ? -37.156 7.352 -6.996 1 64.31 188 ASN A N 1
ATOM 1464 C CA . ASN A 1 188 ? -37.125 5.918 -6.711 1 64.31 188 ASN A CA 1
ATOM 1465 C C . ASN A 1 188 ? -36.844 5.102 -7.969 1 64.31 188 ASN A C 1
ATOM 1467 O O . ASN A 1 188 ? -37.469 4.043 -8.164 1 64.31 188 ASN A O 1
ATOM 1471 N N . ASP A 1 189 ? -36.188 5.68 -8.898 1 60.59 189 ASP A N 1
ATOM 1472 C CA . ASP A 1 189 ? -35.812 4.957 -10.109 1 60.59 189 ASP A CA 1
ATOM 1473 C C . ASP A 1 189 ? -34.781 3.859 -9.812 1 60.59 189 ASP A C 1
ATOM 1475 O O . ASP A 1 189 ? -33.875 4.055 -9.008 1 60.59 189 ASP A O 1
ATOM 1479 N N . ASP A 1 190 ? -35.188 2.723 -10.258 1 61.38 190 ASP A N 1
ATOM 1480 C CA . ASP A 1 190 ? -34.406 1.523 -9.992 1 61.38 190 ASP A CA 1
ATOM 1481 C C . ASP A 1 190 ? -33.062 1.566 -10.734 1 61.38 190 ASP A C 1
ATOM 1483 O O . ASP A 1 190 ? -32.156 0.797 -10.43 1 61.38 190 ASP A O 1
ATOM 1487 N N . GLN A 1 191 ? -33.031 2.473 -11.695 1 63.69 191 GLN A N 1
ATOM 1488 C CA . GLN A 1 191 ? -31.797 2.412 -12.477 1 63.69 191 GLN A CA 1
ATOM 1489 C C . GLN A 1 191 ? -30.844 3.547 -12.094 1 63.69 191 GLN A C 1
ATOM 1491 O O . GLN A 1 191 ? -31.141 4.719 -12.328 1 63.69 191 GLN A O 1
ATOM 1496 N N . ASP A 1 192 ? -29.969 3.266 -11.227 1 64.19 192 ASP A N 1
ATOM 1497 C CA . ASP A 1 192 ? -28.938 4.23 -10.836 1 64.19 192 ASP A CA 1
ATOM 1498 C C . ASP A 1 192 ? -27.812 4.277 -11.859 1 64.19 192 ASP A C 1
ATOM 1500 O O . ASP A 1 192 ? -27.062 3.307 -12.008 1 64.19 192 ASP A O 1
ATOM 1504 N N . ASP A 1 193 ? -27.766 5.406 -12.562 1 77.19 193 ASP A N 1
ATOM 1505 C CA . ASP A 1 193 ? -26.734 5.582 -13.578 1 77.19 193 ASP A CA 1
ATOM 1506 C C . ASP A 1 193 ? -25.516 6.301 -13 1 77.19 193 ASP A C 1
ATOM 1508 O O . ASP A 1 193 ? -24.531 6.559 -13.711 1 77.19 193 ASP A O 1
ATOM 1512 N N . ILE A 1 194 ? -25.672 6.617 -11.727 1 88.25 194 ILE A N 1
ATOM 1513 C CA . ILE A 1 194 ? -24.547 7.344 -11.133 1 88.25 194 ILE A CA 1
ATOM 1514 C C . ILE A 1 194 ? -23.547 6.352 -10.547 1 88.25 194 ILE A C 1
ATOM 1516 O O . ILE A 1 194 ? -23.922 5.488 -9.75 1 88.25 194 ILE A O 1
ATOM 1520 N N . ALA A 1 195 ? -22.328 6.441 -10.945 1 89.88 195 ALA A N 1
ATOM 1521 C CA . ALA A 1 195 ? -21.266 5.539 -10.484 1 89.88 195 ALA A CA 1
ATOM 1522 C C . ALA A 1 195 ? -21.141 5.578 -8.969 1 89.88 195 ALA A C 1
ATOM 1524 O O . ALA A 1 195 ? -21.266 6.641 -8.352 1 89.88 195 ALA A O 1
ATOM 1525 N N . PRO A 1 196 ? -20.875 4.469 -8.344 1 92 196 PRO A N 1
ATOM 1526 C CA . PRO A 1 196 ? -20.75 4.41 -6.887 1 92 196 PRO A CA 1
ATOM 1527 C C . PRO A 1 196 ? -19.703 5.379 -6.348 1 92 196 PRO A C 1
ATOM 1529 O O . PRO A 1 196 ? -19.859 5.93 -5.254 1 92 196 PRO A O 1
ATOM 1532 N N . ALA A 1 197 ? -18.625 5.574 -7.062 1 93.81 197 ALA A N 1
ATOM 1533 C CA . ALA A 1 197 ? -17.578 6.484 -6.609 1 93.81 197 ALA A CA 1
ATOM 1534 C C . ALA A 1 197 ? -18.109 7.902 -6.449 1 93.81 197 ALA A C 1
ATOM 1536 O O . ALA A 1 197 ? -17.672 8.641 -5.559 1 93.81 197 ALA A O 1
ATOM 1537 N N . LEU A 1 198 ? -19.062 8.266 -7.324 1 95.25 198 LEU A N 1
ATOM 1538 C CA . LEU A 1 198 ? -19.625 9.609 -7.281 1 95.25 198 LEU A CA 1
ATOM 1539 C C . LEU A 1 198 ? -20.547 9.773 -6.082 1 95.25 198 LEU A C 1
ATOM 1541 O O . LEU A 1 198 ? -20.594 10.836 -5.461 1 95.25 198 LEU A O 1
ATOM 1545 N N . HIS A 1 199 ? -21.297 8.734 -5.738 1 94.69 199 HIS A N 1
ATOM 1546 C CA . HIS A 1 199 ? -22.078 8.75 -4.504 1 94.69 199 HIS A CA 1
ATOM 1547 C C . HIS A 1 199 ? -21.172 8.906 -3.285 1 94.69 199 HIS A C 1
ATOM 1549 O O . HIS A 1 199 ? -21.469 9.672 -2.371 1 94.69 199 HIS A O 1
ATOM 1555 N N . CYS A 1 200 ? -20.109 8.094 -3.342 1 96.62 200 CYS A N 1
ATOM 1556 C CA . CYS A 1 200 ? -19.156 8.117 -2.242 1 96.62 200 CYS A CA 1
ATOM 1557 C C . CYS A 1 200 ? -18.547 9.508 -2.072 1 96.62 200 CYS A C 1
ATOM 1559 O O . CYS A 1 200 ? -18.406 9.992 -0.95 1 96.62 200 CYS A O 1
ATOM 1561 N N . LEU A 1 201 ? -18.234 10.141 -3.148 1 97.5 201 LEU A N 1
ATOM 1562 C CA . LEU A 1 201 ? -17.625 11.469 -3.146 1 97.5 201 LEU A CA 1
ATOM 1563 C C . LEU A 1 201 ? -18.531 12.484 -2.451 1 97.5 201 LEU A C 1
ATOM 1565 O O . LEU A 1 201 ? -18.078 13.258 -1.611 1 97.5 201 LEU A O 1
ATOM 1569 N N . VAL A 1 202 ? -19.781 12.484 -2.795 1 97.56 202 VAL A N 1
ATOM 1570 C CA . VAL A 1 202 ? -20.719 13.438 -2.221 1 97.56 202 VAL A CA 1
ATOM 1571 C C . VAL A 1 202 ? -20.891 13.156 -0.729 1 97.56 202 VAL A C 1
ATOM 1573 O O . VAL A 1 202 ? -20.953 14.086 0.079 1 97.56 202 VAL A O 1
ATOM 1576 N N . LEU A 1 203 ? -20.984 11.875 -0.338 1 97.56 203 LEU A N 1
ATOM 1577 C CA . LEU A 1 203 ? -21.094 11.523 1.073 1 97.56 203 LEU A CA 1
ATOM 1578 C C . LEU A 1 203 ? -19.891 12.039 1.857 1 97.56 203 LEU A C 1
ATOM 1580 O O . LEU A 1 203 ? -20.047 12.555 2.971 1 97.56 203 LEU A O 1
ATOM 1584 N N . LEU A 1 204 ? -18.719 11.93 1.283 1 98.5 204 LEU A N 1
ATOM 1585 C CA . LEU A 1 204 ? -17.5 12.359 1.955 1 98.5 204 LEU A CA 1
ATOM 1586 C C . LEU A 1 204 ? -17.453 13.875 2.07 1 98.5 204 LEU A C 1
ATOM 1588 O O . LEU A 1 204 ? -17.047 14.414 3.105 1 98.5 204 LEU A O 1
ATOM 1592 N N . VAL A 1 205 ? -17.828 14.562 0.976 1 98.56 205 VAL A N 1
ATOM 1593 C CA . VAL A 1 205 ? -17.859 16.031 0.997 1 98.56 205 VAL A CA 1
ATOM 1594 C C . VAL A 1 205 ? -18.828 16.5 2.08 1 98.56 205 VAL A C 1
ATOM 1596 O O . VAL A 1 205 ? -18.516 17.422 2.844 1 98.56 205 VAL A O 1
ATOM 1599 N N . LEU A 1 206 ? -19.984 15.875 2.164 1 98 206 LEU A N 1
ATOM 1600 C CA . LEU A 1 206 ? -20.984 16.234 3.16 1 98 206 LEU A CA 1
ATOM 1601 C C . LEU A 1 206 ? -20.5 15.906 4.566 1 98 206 LEU A C 1
ATOM 1603 O O . LEU A 1 206 ? -20.719 16.688 5.504 1 98 206 LEU A O 1
ATOM 1607 N N . SER A 1 207 ? -19.891 14.742 4.746 1 97.62 207 SER A N 1
ATOM 1608 C CA . SER A 1 207 ? -19.344 14.359 6.043 1 97.62 207 SER A CA 1
ATOM 1609 C C . SER A 1 207 ? -18.312 15.383 6.531 1 97.62 207 SER A C 1
ATOM 1611 O O . SER A 1 207 ? -18.406 15.859 7.664 1 97.62 207 SER A O 1
ATOM 1613 N N . PHE A 1 208 ? -17.406 15.75 5.676 1 98.06 208 PHE A N 1
ATOM 1614 C CA . PHE A 1 208 ? -16.375 16.719 6.02 1 98.06 208 PHE A CA 1
ATOM 1615 C C . PHE A 1 208 ? -16.969 18.094 6.277 1 98.06 208 PHE A C 1
ATOM 1617 O O . PHE A 1 208 ? -16.578 18.781 7.219 1 98.06 208 PHE A O 1
ATOM 1624 N N . GLY A 1 209 ? -17.922 18.484 5.391 1 97.81 209 GLY A N 1
ATOM 1625 C CA . GLY A 1 209 ? -18.625 19.75 5.582 1 97.81 209 GLY A CA 1
ATOM 1626 C C . GLY A 1 209 ? -19.328 19.844 6.918 1 97.81 209 GLY A C 1
ATOM 1627 O O . GLY A 1 209 ? -19.297 20.875 7.578 1 97.81 209 GLY A O 1
ATOM 1628 N N . SER A 1 210 ? -19.969 18.781 7.32 1 96.88 210 SER A N 1
ATOM 1629 C CA . SER A 1 210 ? -20.688 18.75 8.602 1 96.88 210 SER A CA 1
ATOM 1630 C C . SER A 1 210 ? -19.703 18.859 9.766 1 96.88 210 SER A C 1
ATOM 1632 O O . SER A 1 210 ? -20 19.547 10.758 1 96.88 210 SER A O 1
ATOM 1634 N N . PHE A 1 211 ? -18.609 18.219 9.727 1 96.38 211 PHE A N 1
ATOM 1635 C CA . PHE A 1 211 ? -17.594 18.25 10.766 1 96.38 211 PHE A CA 1
ATOM 1636 C C . PHE A 1 211 ? -17.094 19.688 10.992 1 96.38 211 PHE A C 1
ATOM 1638 O O . PHE A 1 211 ? -16.969 20.125 12.133 1 96.38 211 PHE A O 1
ATOM 1645 N N . VAL A 1 212 ? -16.812 20.391 9.914 1 96.25 212 VAL A N 1
ATOM 1646 C CA . VAL A 1 212 ? -16.266 21.734 9.992 1 96.25 212 VAL A CA 1
ATOM 1647 C C . VAL A 1 212 ? -17.375 22.703 10.406 1 96.25 212 VAL A C 1
ATOM 1649 O O . VAL A 1 212 ? -17.125 23.672 11.148 1 96.25 212 VAL A O 1
ATOM 1652 N N . HIS A 1 213 ? -18.531 22.438 9.883 1 94.62 213 HIS A N 1
ATOM 1653 C CA . HIS A 1 213 ? -19.672 23.281 10.211 1 94.62 213 HIS A CA 1
ATOM 1654 C C . HIS A 1 213 ? -19.938 23.312 11.711 1 94.62 213 HIS A C 1
ATOM 1656 O O . HIS A 1 213 ? -20.297 24.359 12.266 1 94.62 213 HIS A O 1
ATOM 1662 N N . ASP A 1 214 ? -19.734 22.234 12.352 1 91.88 214 ASP A N 1
ATOM 1663 C CA . ASP A 1 214 ? -19.969 22.109 13.789 1 91.88 214 ASP A CA 1
ATOM 1664 C C . ASP A 1 214 ? -18.844 22.781 14.586 1 91.88 214 ASP A C 1
ATOM 1666 O O . ASP A 1 214 ? -18.953 22.969 15.797 1 91.88 214 ASP A O 1
ATOM 1670 N N . GLY A 1 215 ? -17.75 23.156 13.961 1 91.31 215 GLY A N 1
ATOM 1671 C CA . GLY A 1 215 ? -16.641 23.828 14.617 1 91.31 215 GLY A CA 1
ATOM 1672 C C . GLY A 1 215 ? -15.688 22.875 15.328 1 91.31 215 GLY A C 1
ATOM 1673 O O . GLY A 1 215 ? -14.812 23.312 16.078 1 91.31 215 GLY A O 1
ATOM 1674 N N . ARG A 1 216 ? -15.875 21.656 15.141 1 89.88 216 ARG A N 1
ATOM 1675 C CA . ARG A 1 216 ? -15.07 20.656 15.828 1 89.88 216 ARG A CA 1
ATOM 1676 C C . ARG A 1 216 ? -13.625 20.672 15.336 1 89.88 216 ARG A C 1
ATOM 1678 O O . ARG A 1 216 ? -12.742 20.109 15.984 1 89.88 216 ARG A O 1
ATOM 1685 N N . CYS A 1 217 ? -13.406 21.281 14.18 1 93.19 217 CYS A N 1
ATOM 1686 C CA . CYS A 1 217 ? -12.055 21.375 13.633 1 93.19 217 CYS A CA 1
ATOM 1687 C C . CYS A 1 217 ? -11.242 22.438 14.383 1 93.19 217 CYS A C 1
ATOM 1689 O O . CYS A 1 217 ? -10.016 22.484 14.242 1 93.19 217 CYS A O 1
ATOM 1691 N N . ARG A 1 218 ? -11.859 23.312 15.172 1 92.81 218 ARG A N 1
ATOM 1692 C CA . ARG A 1 218 ? -11.18 24.312 15.977 1 92.81 218 ARG A CA 1
ATOM 1693 C C . ARG A 1 218 ? -10.805 23.766 17.344 1 92.81 218 ARG A C 1
ATOM 1695 O O . ARG A 1 218 ? -11.633 23.719 18.25 1 92.81 218 ARG A O 1
ATOM 1702 N N . ILE A 1 219 ? -9.539 23.391 17.469 1 93.62 219 ILE A N 1
ATOM 1703 C CA . ILE A 1 219 ? -9.055 22.719 18.656 1 93.62 219 ILE A CA 1
ATOM 1704 C C . ILE A 1 219 ? -8.516 23.75 19.656 1 93.62 219 ILE A C 1
ATOM 1706 O O . ILE A 1 219 ? -7.598 24.5 19.328 1 93.62 219 ILE A O 1
ATOM 1710 N N . ARG A 1 220 ? -9.039 23.75 20.781 1 91 220 ARG A N 1
ATOM 1711 C CA . ARG A 1 220 ? -8.633 24.672 21.828 1 91 220 ARG A CA 1
ATOM 1712 C C . ARG A 1 220 ? -7.93 23.953 22.969 1 91 220 ARG A C 1
ATOM 1714 O O . ARG A 1 220 ? -8.102 22.734 23.141 1 91 220 ARG A O 1
ATOM 1721 N N . LEU A 1 221 ? -7.035 24.656 23.609 1 88.12 221 LEU A N 1
ATOM 1722 C CA . LEU A 1 221 ? -6.359 24.094 24.766 1 88.12 221 LEU A CA 1
ATOM 1723 C C . LEU A 1 221 ? -7.355 23.781 25.875 1 88.12 221 LEU A C 1
ATOM 1725 O O . LEU A 1 221 ? -8.281 24.562 26.125 1 88.12 221 LEU A O 1
ATOM 1729 N N . ALA A 1 222 ? -7.258 22.422 26.516 1 70.19 222 ALA A N 1
ATOM 1730 C CA . ALA A 1 222 ? -8.148 22.016 27.594 1 70.19 222 ALA A CA 1
ATOM 1731 C C . ALA A 1 222 ? -8.109 23.016 28.734 1 70.19 222 ALA A C 1
ATOM 1733 O O . ALA A 1 222 ? -7.039 23.531 29.094 1 70.19 222 ALA A O 1
ATOM 1734 N N . GLY A 1 223 ? -9.336 23.453 29.359 1 59.34 223 GLY A N 1
ATOM 1735 C CA . GLY A 1 223 ? -9.539 24.422 30.422 1 59.34 223 GLY A CA 1
ATOM 1736 C C . GLY A 1 223 ? -10.094 25.75 29.922 1 59.34 223 GLY A C 1
ATOM 1737 O O . GLY A 1 223 ? -10.43 26.625 30.703 1 59.34 223 GLY A O 1
ATOM 1738 N N . SER A 1 224 ? -9.688 26.062 28.766 1 48.81 224 SER A N 1
ATOM 1739 C CA . SER A 1 224 ? -10.289 27.312 28.297 1 48.81 224 SER A CA 1
ATOM 1740 C C . SER A 1 224 ? -11.805 27.172 28.188 1 48.81 224 SER A C 1
ATOM 1742 O O . SER A 1 224 ? -12.336 26.062 28.094 1 48.81 224 SER A O 1
ATOM 1744 N N . SER A 1 225 ? -12.562 28.078 28.781 1 44.78 225 SER A N 1
ATOM 1745 C CA . SER A 1 225 ? -13.992 28.125 29.031 1 44.78 225 SER A CA 1
ATOM 1746 C C . SER A 1 225 ? -14.773 27.406 27.938 1 44.78 225 SER A C 1
ATOM 1748 O O . SER A 1 225 ? -15.969 27.156 28.078 1 44.78 225 SER A O 1
ATOM 1750 N N . THR A 1 226 ? -14.547 27.656 26.781 1 40.97 226 THR A N 1
ATOM 1751 C CA . THR A 1 226 ? -15.414 27.094 25.75 1 40.97 226 THR A CA 1
ATOM 1752 C C . THR A 1 226 ? -15 25.672 25.406 1 40.97 226 THR A C 1
ATOM 1754 O O . THR A 1 226 ? -13.992 25.469 24.734 1 40.97 226 THR A O 1
ATOM 1757 N N . VAL A 1 227 ? -15.109 24.844 26.391 1 40.09 227 VAL A N 1
ATOM 1758 C CA . VAL A 1 227 ? -14.805 23.422 26.266 1 40.09 227 VAL A CA 1
ATOM 1759 C C . VAL A 1 227 ? -15.352 22.906 24.938 1 40.09 227 VAL A C 1
ATOM 1761 O O . VAL A 1 227 ? -16.562 22.891 24.719 1 40.09 227 VAL A O 1
ATOM 1764 N N . THR A 1 228 ? -14.758 23.125 23.969 1 42.78 228 THR A N 1
ATOM 1765 C CA . THR A 1 228 ? -15.219 22.375 22.812 1 42.78 228 THR A CA 1
ATOM 1766 C C . THR A 1 228 ? -15.305 20.891 23.125 1 42.78 228 THR A C 1
ATOM 1768 O O . THR A 1 228 ? -14.344 20.297 23.641 1 42.78 228 THR A O 1
ATOM 1771 N N . PRO A 1 229 ? -16.438 20.422 23.5 1 42.03 229 PRO A N 1
ATOM 1772 C CA . PRO A 1 229 ? -16.578 19 23.812 1 42.03 229 PRO A CA 1
ATOM 1773 C C . PRO A 1 229 ? -15.641 18.125 22.984 1 42.03 229 PRO A C 1
ATOM 1775 O O . PRO A 1 229 ? -15.352 18.438 21.828 1 42.03 229 PRO A O 1
ATOM 1778 N N . LEU A 1 230 ? -14.664 17.625 23.609 1 44.09 230 LEU A N 1
ATOM 1779 C CA . LEU A 1 230 ? -13.891 16.594 22.953 1 44.09 230 LEU A CA 1
ATOM 1780 C C . LEU A 1 230 ? -14.727 15.867 21.906 1 44.09 230 LEU A C 1
ATOM 1782 O O . LEU A 1 230 ? -15.938 15.703 22.062 1 44.09 230 LEU A O 1
ATOM 1786 N N . PRO A 1 231 ? -14.406 16 20.703 1 43.41 231 PRO A N 1
ATOM 1787 C CA . PRO A 1 231 ? -15.227 15.227 19.766 1 43.41 231 PRO A CA 1
ATOM 1788 C C . PRO A 1 231 ? -15.828 13.984 20.422 1 43.41 231 PRO A C 1
ATOM 1790 O O . PRO A 1 231 ? -15.094 13.109 20.891 1 43.41 231 PRO A O 1
ATOM 1793 N N . SER A 1 232 ? -16.688 14.211 21.406 1 39.25 232 SER A N 1
ATOM 1794 C CA . SER A 1 232 ? -17.422 13.039 21.891 1 39.25 232 SER A CA 1
ATOM 1795 C C . SER A 1 232 ? -17.516 11.969 20.812 1 39.25 232 SER A C 1
ATOM 1797 O O . SER A 1 232 ? -17.734 12.281 19.641 1 39.25 232 SER A O 1
ATOM 1799 N N . GLN A 1 233 ? -16.734 11.047 20.891 1 45.31 233 GLN A N 1
ATOM 1800 C CA . GLN A 1 233 ? -16.984 9.844 20.094 1 45.31 233 GLN A CA 1
ATOM 1801 C C . GLN A 1 233 ? -18.469 9.656 19.812 1 45.31 233 GLN A C 1
ATOM 1803 O O . GLN A 1 233 ? -19.031 8.594 20.062 1 45.31 233 GLN A O 1
ATOM 1808 N N . ASP A 1 234 ? -19.156 10.703 19.953 1 47.53 234 ASP A N 1
ATOM 1809 C CA . ASP A 1 234 ? -20.594 10.617 19.719 1 47.53 234 ASP A CA 1
ATOM 1810 C C . ASP A 1 234 ? -20.891 10.18 18.281 1 47.53 234 ASP A C 1
ATOM 1812 O O . ASP A 1 234 ? -20.906 11 17.375 1 47.53 234 ASP A O 1
ATOM 1816 N N . TYR A 1 235 ? -20.656 8.945 18.094 1 55.19 235 TYR A N 1
ATOM 1817 C CA . TYR A 1 235 ? -20.984 8.195 16.891 1 55.19 235 TYR A CA 1
ATOM 1818 C C . TYR A 1 235 ? -22.406 8.469 16.438 1 55.19 235 TYR A C 1
ATOM 1820 O O . TYR A 1 235 ? -22.938 7.758 15.578 1 55.19 235 TYR A O 1
ATOM 1828 N N . SER A 1 236 ? -22.859 9.656 17 1 66.06 236 SER A N 1
ATOM 1829 C CA . SER A 1 236 ? -24.234 9.961 16.609 1 66.06 236 SER A CA 1
ATOM 1830 C C . SER A 1 236 ? -24.312 11.242 15.789 1 66.06 236 SER A C 1
ATOM 1832 O O . SER A 1 236 ? -25.375 11.594 15.266 1 66.06 236 SER A O 1
ATOM 1834 N N . SER A 1 237 ? -23.109 11.82 15.562 1 85.62 237 SER A N 1
ATOM 1835 C CA . SER A 1 237 ? -23.125 13.062 14.797 1 85.62 237 SER A CA 1
ATOM 1836 C C . SER A 1 237 ? -23.391 12.797 13.312 1 85.62 237 SER A C 1
ATOM 1838 O O . SER A 1 237 ? -23.188 11.68 12.836 1 85.62 237 SER A O 1
ATOM 1840 N N . LEU A 1 238 ? -23.938 13.82 12.672 1 90.75 238 LEU A N 1
ATOM 1841 C CA . LEU A 1 238 ? -24.297 13.664 11.266 1 90.75 238 LEU A CA 1
ATOM 1842 C C . LEU A 1 238 ? -23.078 13.312 10.43 1 90.75 238 LEU A C 1
ATOM 1844 O O . LEU A 1 238 ? -23.156 12.492 9.516 1 90.75 238 LEU A O 1
ATOM 1848 N N . ASP A 1 239 ? -21.922 14.031 10.75 1 94.25 239 ASP A N 1
ATOM 1849 C CA . ASP A 1 239 ? -20.703 13.758 9.977 1 94.25 239 ASP A CA 1
ATOM 1850 C C . ASP A 1 239 ? -20.297 12.297 10.102 1 94.25 239 ASP A C 1
ATOM 1852 O O . ASP A 1 239 ? -19.906 11.664 9.109 1 94.25 239 ASP A O 1
ATOM 1856 N N . ASP A 1 240 ? -20.453 11.75 11.266 1 92 240 ASP A N 1
ATOM 1857 C CA . ASP A 1 240 ? -20.078 10.359 11.492 1 92 240 ASP A CA 1
ATOM 1858 C C . ASP A 1 240 ? -21.047 9.414 10.773 1 92 240 ASP A C 1
ATOM 1860 O O . ASP A 1 240 ? -20.641 8.367 10.266 1 92 240 ASP A O 1
ATOM 1864 N N . GLN A 1 241 ? -22.312 9.75 10.812 1 91.94 241 GLN A N 1
ATOM 1865 C CA . GLN A 1 241 ? -23.297 8.938 10.117 1 91.94 241 GLN A CA 1
ATOM 1866 C C . GLN A 1 241 ? -23 8.875 8.617 1 91.94 241 GLN A C 1
ATOM 1868 O O . GLN A 1 241 ? -23.047 7.805 8.016 1 91.94 241 GLN A O 1
ATOM 1873 N N . LEU A 1 242 ? -22.719 10.016 8.055 1 95.19 242 LEU A N 1
ATOM 1874 C CA . LEU A 1 242 ? -22.422 10.086 6.625 1 95.19 242 LEU A CA 1
ATOM 1875 C C . LEU A 1 242 ? -21.109 9.383 6.312 1 95.19 242 LEU A C 1
ATOM 1877 O O . LEU A 1 242 ? -20.969 8.727 5.277 1 95.19 242 LEU A O 1
ATOM 1881 N N . TRP A 1 243 ? -20.125 9.5 7.242 1 95.81 243 TRP A N 1
ATOM 1882 C CA . TRP A 1 243 ? -18.844 8.828 7.09 1 95.81 243 TRP A CA 1
ATOM 1883 C C . TRP A 1 243 ? -19.031 7.312 7.051 1 95.81 243 TRP A C 1
ATOM 1885 O O . TRP A 1 243 ? -18.438 6.629 6.207 1 95.81 243 TRP A O 1
ATOM 1895 N N . ARG A 1 244 ? -19.844 6.824 7.898 1 93.12 244 ARG A N 1
ATOM 1896 C CA . ARG A 1 244 ? -20.094 5.387 7.957 1 93.12 244 ARG A CA 1
ATOM 1897 C C . ARG A 1 244 ? -20.734 4.891 6.668 1 93.12 244 ARG A C 1
ATOM 1899 O O . ARG A 1 244 ? -20.438 3.787 6.203 1 93.12 244 ARG A O 1
ATOM 1906 N N . LYS A 1 245 ? -21.625 5.688 6.102 1 94.19 245 LYS A N 1
ATOM 1907 C CA . LYS A 1 245 ? -22.203 5.344 4.809 1 94.19 245 LYS A CA 1
ATOM 1908 C C . LYS A 1 245 ? -21.156 5.355 3.709 1 94.19 245 LYS A C 1
ATOM 1910 O O . LYS A 1 245 ? -21.125 4.465 2.854 1 94.19 245 LYS A O 1
ATOM 1915 N N . ALA A 1 246 ? -20.281 6.371 3.744 1 96.5 246 ALA A N 1
ATOM 1916 C CA . ALA A 1 246 ? -19.219 6.48 2.748 1 96.5 246 ALA A CA 1
ATOM 1917 C C . ALA A 1 246 ? -18.281 5.293 2.828 1 96.5 246 ALA A C 1
ATOM 1919 O O . ALA A 1 246 ? -17.766 4.82 1.805 1 96.5 246 ALA A O 1
ATOM 1920 N N . LYS A 1 247 ? -18 4.805 4.031 1 95.44 247 LYS A N 1
ATOM 1921 C CA . LYS A 1 247 ? -17.094 3.67 4.242 1 95.44 247 LYS A CA 1
ATOM 1922 C C . LYS A 1 247 ? -17.594 2.436 3.49 1 95.44 247 LYS A C 1
ATOM 1924 O O . LYS A 1 247 ? -16.781 1.653 2.979 1 95.44 247 LYS A O 1
ATOM 1929 N N . LEU A 1 248 ? -18.875 2.281 3.438 1 94.94 248 LEU A N 1
ATOM 1930 C CA . LEU A 1 248 ? -19.438 1.153 2.701 1 94.94 248 LEU A CA 1
ATOM 1931 C C . LEU A 1 248 ? -19.062 1.229 1.225 1 94.94 248 LEU A C 1
ATOM 1933 O O . LEU A 1 248 ? -18.656 0.226 0.628 1 94.94 248 LEU A O 1
ATOM 1937 N N . LEU A 1 249 ? -19.109 2.402 0.706 1 95.38 249 LEU A N 1
ATOM 1938 C CA . LEU A 1 249 ? -18.875 2.562 -0.724 1 95.38 249 LEU A CA 1
ATOM 1939 C C . LEU A 1 249 ? -17.375 2.551 -1.022 1 95.38 249 LEU A C 1
ATOM 1941 O O . LEU A 1 249 ? -16.969 2.258 -2.146 1 95.38 249 LEU A O 1
ATOM 1945 N N . LEU A 1 250 ? -16.531 2.904 -0.035 1 95.69 250 LEU A N 1
ATOM 1946 C CA . LEU A 1 250 ? -15.094 2.895 -0.23 1 95.69 250 LEU A CA 1
ATOM 1947 C C . LEU A 1 250 ? -14.594 1.483 -0.521 1 95.69 250 LEU A C 1
ATOM 1949 O O . LEU A 1 250 ? -13.609 1.305 -1.243 1 95.69 250 LEU A O 1
ATOM 1953 N N . GLY A 1 251 ? -15.242 0.511 0.031 1 91.94 251 GLY A N 1
ATOM 1954 C CA . GLY A 1 251 ? -14.906 -0.867 -0.285 1 91.94 251 GLY A CA 1
ATOM 1955 C C . GLY A 1 251 ? -15.266 -1.261 -1.704 1 91.94 251 GLY A C 1
ATOM 1956 O O . GLY A 1 251 ? -14.516 -1.974 -2.369 1 91.94 251 GLY A O 1
ATOM 1957 N N . TYR A 1 252 ? -16.391 -0.713 -2.1 1 90.06 252 TYR A N 1
ATOM 1958 C CA . TYR A 1 252 ? -16.891 -1.051 -3.424 1 90.06 252 TYR A CA 1
ATOM 1959 C C . TYR A 1 252 ? -16 -0.477 -4.516 1 90.06 252 TYR A C 1
ATOM 1961 O O . TYR A 1 252 ? -15.891 -1.051 -5.602 1 90.06 252 TYR A O 1
ATOM 1969 N N . VAL A 1 253 ? -15.328 0.62 -4.215 1 91.62 253 VAL A N 1
ATOM 1970 C CA . VAL A 1 253 ? -14.523 1.272 -5.242 1 91.62 253 VAL A CA 1
ATOM 1971 C C . VAL A 1 253 ? -13.039 1.102 -4.922 1 91.62 253 VAL A C 1
ATOM 1973 O O . VAL A 1 253 ? -12.18 1.71 -5.57 1 91.62 253 VAL A O 1
ATOM 1976 N N . SER A 1 254 ? -12.672 0.308 -4.035 1 91.19 254 SER A N 1
ATOM 1977 C CA . SER A 1 254 ? -11.32 0.197 -3.51 1 91.19 254 SER A CA 1
ATOM 1978 C C . SER A 1 254 ? -10.336 -0.235 -4.594 1 91.19 254 SER A C 1
ATOM 1980 O O . SER A 1 254 ? -9.227 0.293 -4.68 1 91.19 254 SER A O 1
ATOM 1982 N N . SER A 1 255 ? -10.695 -1.137 -5.422 1 89.69 255 SER A N 1
ATOM 1983 C CA . SER A 1 255 ? -9.766 -1.672 -6.414 1 89.69 255 SER A CA 1
ATOM 1984 C C . SER A 1 255 ? -9.844 -0.89 -7.723 1 89.69 255 SER A C 1
ATOM 1986 O O . SER A 1 255 ? -9.078 -1.148 -8.648 1 89.69 255 SER A O 1
ATOM 1988 N N . ASP A 1 256 ? -10.773 0.13 -7.77 1 89.69 256 ASP A N 1
ATOM 1989 C CA . ASP A 1 256 ? -10.938 0.915 -8.984 1 89.69 256 ASP A CA 1
ATOM 1990 C C . ASP A 1 256 ? -9.773 1.883 -9.18 1 89.69 256 ASP A C 1
ATOM 1992 O O . ASP A 1 256 ? -9.328 2.527 -8.227 1 89.69 256 ASP A O 1
ATOM 1996 N N . LEU A 1 257 ? -9.312 1.921 -10.375 1 89.12 257 LEU A N 1
ATOM 1997 C CA . LEU A 1 257 ? -8.242 2.854 -10.703 1 89.12 257 LEU A CA 1
ATOM 1998 C C . LEU A 1 257 ? -8.773 4.012 -11.547 1 89.12 257 LEU A C 1
ATOM 2000 O O . LEU A 1 257 ? -8.406 4.156 -12.711 1 89.12 257 LEU A O 1
ATOM 2004 N N . THR A 1 258 ? -9.633 4.773 -10.953 1 91.12 258 THR A N 1
ATOM 2005 C CA . THR A 1 258 ? -10.195 5.965 -11.578 1 91.12 258 THR A CA 1
ATOM 2006 C C . THR A 1 258 ? -9.867 7.211 -10.766 1 91.12 258 THR A C 1
ATOM 2008 O O . THR A 1 258 ? -9.508 7.113 -9.586 1 91.12 258 THR A O 1
ATOM 2011 N N . LEU A 1 259 ? -9.969 8.32 -11.414 1 94.69 259 LEU A N 1
ATOM 2012 C CA . LEU A 1 259 ? -9.727 9.594 -10.734 1 94.69 259 LEU A CA 1
ATOM 2013 C C . LEU A 1 259 ? -10.672 9.766 -9.555 1 94.69 259 LEU A C 1
ATOM 2015 O O . LEU A 1 259 ? -10.242 10.141 -8.461 1 94.69 259 LEU A O 1
ATOM 2019 N N . GLU A 1 260 ? -11.953 9.469 -9.75 1 95.69 260 GLU A N 1
ATOM 2020 C CA . GLU A 1 260 ? -12.969 9.688 -8.727 1 95.69 260 GLU A CA 1
ATOM 2021 C C . GLU A 1 260 ? -12.75 8.758 -7.527 1 95.69 260 GLU A C 1
ATOM 2023 O O . GLU A 1 260 ? -12.922 9.172 -6.379 1 95.69 260 GLU A O 1
ATOM 2028 N N . ALA A 1 261 ? -12.383 7.52 -7.805 1 95.56 261 ALA A N 1
ATOM 2029 C CA . ALA A 1 261 ? -12.102 6.598 -6.711 1 95.56 261 ALA A CA 1
ATOM 2030 C C . ALA A 1 261 ? -10.906 7.078 -5.883 1 95.56 261 ALA A C 1
ATOM 2032 O O . ALA A 1 261 ? -10.922 6.98 -4.656 1 95.56 261 ALA A O 1
ATOM 2033 N N . ALA A 1 262 ? -9.898 7.566 -6.574 1 97.25 262 ALA A N 1
ATOM 2034 C CA . ALA A 1 262 ? -8.727 8.086 -5.875 1 97.25 262 ALA A CA 1
ATOM 2035 C C . ALA A 1 262 ? -9.07 9.336 -5.066 1 97.25 262 ALA A C 1
ATOM 2037 O O . ALA A 1 262 ? -8.547 9.539 -3.969 1 97.25 262 ALA A O 1
ATOM 2038 N N . GLN A 1 263 ? -9.906 10.18 -5.641 1 97.88 263 GLN A N 1
ATOM 2039 C CA . GLN A 1 263 ? -10.359 11.352 -4.91 1 97.88 263 GLN A CA 1
ATOM 2040 C C . GLN A 1 263 ? -11.125 10.953 -3.652 1 97.88 263 GLN A C 1
ATOM 2042 O O . GLN A 1 263 ? -11.031 11.617 -2.619 1 97.88 263 GLN A O 1
ATOM 2047 N N . CYS A 1 264 ? -11.891 9.891 -3.74 1 97.94 264 CYS A N 1
ATOM 2048 C CA . CYS A 1 264 ? -12.625 9.406 -2.576 1 97.94 264 CYS A CA 1
ATOM 2049 C C . CYS A 1 264 ? -11.664 8.984 -1.466 1 97.94 264 CYS A C 1
ATOM 2051 O O . CYS A 1 264 ? -11.852 9.359 -0.307 1 97.94 264 CYS A O 1
ATOM 2053 N N . THR A 1 265 ? -10.656 8.188 -1.811 1 97.75 265 THR A N 1
ATOM 2054 C CA . THR A 1 265 ? -9.711 7.738 -0.791 1 97.75 265 THR A CA 1
ATOM 2055 C C . THR A 1 265 ? -8.938 8.922 -0.215 1 97.75 265 THR A C 1
ATOM 2057 O O . THR A 1 265 ? -8.617 8.938 0.974 1 97.75 265 THR A O 1
ATOM 2060 N N . MET A 1 266 ? -8.625 9.906 -1.008 1 98.5 266 MET A N 1
ATOM 2061 C CA . MET A 1 266 ? -7.93 11.094 -0.516 1 98.5 266 MET A CA 1
ATOM 2062 C C . MET A 1 266 ? -8.789 11.844 0.488 1 98.5 266 MET A C 1
ATOM 2064 O O . MET A 1 266 ? -8.312 12.25 1.546 1 98.5 266 MET A O 1
ATOM 2068 N N . LEU A 1 267 ? -10.039 12.039 0.098 1 98.56 267 LEU A N 1
ATOM 2069 C CA . LEU A 1 267 ? -10.945 12.742 0.994 1 98.56 267 LEU A CA 1
ATOM 2070 C C . LEU A 1 267 ? -11.141 11.969 2.293 1 98.56 267 LEU A C 1
ATOM 2072 O O . LEU A 1 267 ? -11.266 12.562 3.365 1 98.56 267 LEU A O 1
ATOM 2076 N N . ALA A 1 268 ? -11.195 10.641 2.186 1 98.19 268 ALA A N 1
ATOM 2077 C CA . ALA A 1 268 ? -11.273 9.82 3.387 1 98.19 268 ALA A CA 1
ATOM 2078 C C . ALA A 1 268 ? -10.07 10.055 4.297 1 98.19 268 ALA A C 1
ATOM 2080 O O . ALA A 1 268 ? -10.219 10.172 5.516 1 98.19 268 ALA A O 1
ATOM 2081 N N . SER A 1 269 ? -8.93 10.156 3.74 1 97.81 269 SER A N 1
ATOM 2082 C CA . SER A 1 269 ? -7.711 10.406 4.504 1 97.81 269 SER A CA 1
ATOM 2083 C C . SER A 1 269 ? -7.746 11.773 5.168 1 97.81 269 SER A C 1
ATOM 2085 O O . SER A 1 269 ? -7.441 11.906 6.355 1 97.81 269 SER A O 1
ATOM 2087 N N . LEU A 1 270 ? -8.125 12.734 4.383 1 98.31 270 LEU A N 1
ATOM 2088 C CA . LEU A 1 270 ? -8.156 14.102 4.898 1 98.31 270 LEU A CA 1
ATOM 2089 C C . LEU A 1 270 ? -9.164 14.234 6.031 1 98.31 270 LEU A C 1
ATOM 2091 O O . LEU A 1 270 ? -8.891 14.875 7.047 1 98.31 270 LEU A O 1
ATOM 2095 N N . TYR A 1 271 ? -10.328 13.664 5.844 1 98 271 TYR A N 1
ATOM 2096 C CA . TYR A 1 271 ? -11.375 13.734 6.859 1 98 271 TYR A CA 1
ATOM 2097 C C . TYR A 1 271 ? -10.922 13.062 8.156 1 98 271 TYR A C 1
ATOM 2099 O O . TYR A 1 271 ? -11.047 13.648 9.234 1 98 271 TYR A O 1
ATOM 2107 N N . THR A 1 272 ? -10.406 11.82 8.055 1 96.81 272 THR A N 1
ATOM 2108 C CA . THR A 1 272 ? -9.977 11.102 9.25 1 96.81 272 THR A CA 1
ATOM 2109 C C . THR A 1 272 ? -8.766 11.781 9.883 1 96.81 272 THR A C 1
ATOM 2111 O O . THR A 1 272 ? -8.602 11.758 11.102 1 96.81 272 THR A O 1
ATOM 2114 N N . GLY A 1 273 ? -7.941 12.375 9.078 1 96.88 273 GLY A N 1
ATOM 2115 C CA . GLY A 1 273 ? -6.836 13.148 9.609 1 96.88 273 GLY A CA 1
ATOM 2116 C C . GLY A 1 273 ? -7.289 14.359 10.406 1 96.88 273 GLY A C 1
ATOM 2117 O O . GLY A 1 273 ? -6.723 14.664 11.461 1 96.88 273 GLY A O 1
ATOM 2118 N N . ALA A 1 274 ? -8.273 15.039 9.859 1 97.06 274 ALA A N 1
ATOM 2119 C CA . ALA A 1 274 ? -8.828 16.203 10.555 1 97.06 274 ALA A CA 1
ATOM 2120 C C . ALA A 1 274 ? -9.453 15.789 11.891 1 97.06 274 ALA A C 1
ATOM 2122 O O . ALA A 1 274 ? -9.43 16.562 12.852 1 97.06 274 ALA A O 1
ATOM 2123 N N . MET A 1 275 ? -9.93 14.57 11.961 1 94.94 275 MET A N 1
ATOM 2124 C CA . MET A 1 275 ? -10.57 14.055 13.164 1 94.94 275 MET A CA 1
ATOM 2125 C C . MET A 1 275 ? -9.531 13.539 14.156 1 94.94 275 MET A C 1
ATOM 2127 O O . MET A 1 275 ? -9.875 13.141 15.273 1 94.94 275 MET A O 1
ATOM 2131 N N . GLY A 1 276 ? -8.344 13.516 13.758 1 94.69 276 GLY A N 1
ATOM 2132 C CA . GLY A 1 276 ? -7.27 13.07 14.641 1 94.69 276 GLY A CA 1
ATOM 2133 C C . GLY A 1 276 ? -7.09 11.562 14.641 1 94.69 276 GLY A C 1
ATOM 2134 O O . GLY A 1 276 ? -6.395 11.016 15.5 1 94.69 276 GLY A O 1
ATOM 2135 N N . ARG A 1 277 ? -7.754 10.867 13.703 1 93.75 277 ARG A N 1
ATOM 2136 C CA . ARG A 1 277 ? -7.574 9.43 13.562 1 93.75 277 ARG A CA 1
ATOM 2137 C C . ARG A 1 277 ? -6.395 9.102 12.656 1 93.75 277 ARG A C 1
ATOM 2139 O O . ARG A 1 277 ? -6.582 8.773 11.477 1 93.75 277 ARG A O 1
ATOM 2146 N N . VAL A 1 278 ? -5.258 9.047 13.219 1 93.81 278 VAL A N 1
ATOM 2147 C CA . VAL A 1 278 ? -3.994 9.031 12.484 1 93.81 278 VAL A CA 1
ATOM 2148 C C . VAL A 1 278 ? -3.85 7.715 11.727 1 93.81 278 VAL A C 1
ATOM 2150 O O . VAL A 1 278 ? -3.465 7.707 10.555 1 93.81 278 VAL A O 1
ATOM 2153 N N . SER A 1 279 ? -4.164 6.582 12.352 1 90.5 279 SER A N 1
ATOM 2154 C CA . SER A 1 279 ? -4.02 5.281 11.703 1 90.5 279 SER A CA 1
ATOM 2155 C C . SER A 1 279 ? -4.898 5.18 10.461 1 90.5 279 SER A C 1
ATOM 2157 O O . SER A 1 279 ? -4.441 4.73 9.406 1 90.5 279 SER A O 1
ATOM 2159 N N . ASP A 1 280 ? -6.16 5.617 10.555 1 93.06 280 ASP A N 1
ATOM 2160 C CA . ASP A 1 280 ? -7.082 5.617 9.422 1 93.06 280 ASP A CA 1
ATOM 2161 C C . ASP A 1 280 ? -6.582 6.535 8.312 1 93.06 280 ASP A C 1
ATOM 2163 O O . ASP A 1 280 ? -6.613 6.168 7.133 1 93.06 280 ASP A O 1
ATOM 2167 N N . SER A 1 281 ? -6.223 7.703 8.773 1 95.75 281 SER A N 1
ATOM 2168 C CA . SER A 1 281 ? -5.742 8.68 7.801 1 95.75 281 SER A CA 1
ATOM 2169 C C . SER A 1 281 ? -4.531 8.148 7.043 1 95.75 281 SER A C 1
ATOM 2171 O O . SER A 1 281 ? -4.43 8.32 5.824 1 95.75 281 SER A O 1
ATOM 2173 N N . PHE A 1 282 ? -3.637 7.559 7.695 1 93.5 282 PHE A N 1
ATOM 2174 C CA . PHE A 1 282 ? -2.441 7.004 7.074 1 93.5 282 PHE A CA 1
ATOM 2175 C C . PHE A 1 282 ? -2.807 5.918 6.066 1 93.5 282 PHE A C 1
ATOM 2177 O O . PHE A 1 282 ? -2.24 5.863 4.973 1 93.5 282 PHE A O 1
ATOM 2184 N N . HIS A 1 283 ? -3.664 5.066 6.449 1 91.31 283 HIS A N 1
ATOM 2185 C CA . HIS A 1 283 ? -4.121 3.986 5.578 1 91.31 283 HIS A CA 1
ATOM 2186 C C . HIS A 1 283 ? -4.656 4.531 4.262 1 91.31 283 HIS A C 1
ATOM 2188 O O . HIS A 1 283 ? -4.254 4.078 3.188 1 91.31 283 HIS A O 1
ATOM 2194 N N . TRP A 1 284 ? -5.539 5.461 4.324 1 95.69 284 TRP A N 1
ATOM 2195 C CA . TRP A 1 284 ? -6.18 5.988 3.127 1 95.69 284 TRP A CA 1
ATOM 2196 C C . TRP A 1 284 ? -5.203 6.84 2.318 1 95.69 284 TRP A C 1
ATOM 2198 O O . TRP A 1 284 ? -5.289 6.895 1.09 1 95.69 284 TRP A O 1
ATOM 2208 N N . ALA A 1 285 ? -4.289 7.543 3.008 1 95.31 285 ALA A N 1
ATOM 2209 C CA . ALA A 1 285 ? -3.264 8.297 2.295 1 95.31 285 ALA A CA 1
ATOM 2210 C C . ALA A 1 285 ? -2.402 7.379 1.436 1 95.31 285 ALA A C 1
ATOM 2212 O O . ALA A 1 285 ? -2.121 7.684 0.275 1 95.31 285 ALA A O 1
ATOM 2213 N N . HIS A 1 286 ? -2.027 6.297 2.031 1 90.75 286 HIS A N 1
ATOM 2214 C CA . HIS A 1 286 ? -1.219 5.32 1.309 1 90.75 286 HIS A CA 1
ATOM 2215 C C . HIS A 1 286 ? -1.995 4.715 0.143 1 90.75 286 HIS A C 1
ATOM 2217 O O . HIS A 1 286 ? -1.459 4.574 -0.958 1 90.75 286 HIS A O 1
ATOM 2223 N N . ALA A 1 287 ? -3.211 4.363 0.419 1 92.12 287 ALA A N 1
ATOM 2224 C CA . ALA A 1 287 ? -4.055 3.803 -0.633 1 92.12 287 ALA A CA 1
ATOM 2225 C C . ALA A 1 287 ? -4.203 4.777 -1.796 1 92.12 287 ALA A C 1
ATOM 2227 O O . ALA A 1 287 ? -4.203 4.371 -2.961 1 92.12 287 ALA A O 1
ATOM 2228 N N . THR A 1 288 ? -4.375 6.047 -1.517 1 96.06 288 THR A N 1
ATOM 2229 C CA . THR A 1 288 ? -4.496 7.066 -2.551 1 96.06 288 THR A CA 1
ATOM 2230 C C . THR A 1 288 ? -3.213 7.164 -3.371 1 96.06 288 THR A C 1
ATOM 2232 O O . THR A 1 288 ? -3.26 7.238 -4.602 1 96.06 288 THR A O 1
ATOM 2235 N N . ALA A 1 289 ? -2.104 7.199 -2.672 1 93.5 289 ALA A N 1
ATOM 2236 C CA . ALA A 1 289 ? -0.814 7.324 -3.346 1 93.5 289 ALA A CA 1
ATOM 2237 C C . ALA A 1 289 ? -0.57 6.148 -4.289 1 93.5 289 ALA A C 1
ATOM 2239 O O . ALA A 1 289 ? -0.048 6.328 -5.391 1 93.5 289 ALA A O 1
ATOM 2240 N N . VAL A 1 290 ? -0.904 4.957 -3.859 1 89.31 290 VAL A N 1
ATOM 2241 C CA . VAL A 1 290 ? -0.774 3.771 -4.699 1 89.31 290 VAL A CA 1
ATOM 2242 C C . VAL A 1 290 ? -1.637 3.928 -5.949 1 89.31 290 VAL A C 1
ATOM 2244 O O . VAL A 1 290 ? -1.195 3.619 -7.059 1 89.31 290 VAL A O 1
ATOM 2247 N N . LYS A 1 291 ? -2.873 4.387 -5.828 1 92.19 291 LYS A N 1
ATOM 2248 C CA . LYS A 1 291 ? -3.766 4.598 -6.965 1 92.19 291 LYS A CA 1
ATOM 2249 C C . LYS A 1 291 ? -3.205 5.652 -7.914 1 92.19 291 LYS A C 1
ATOM 2251 O O . LYS A 1 291 ? -3.289 5.504 -9.133 1 92.19 291 LYS A O 1
ATOM 2256 N N . CYS A 1 292 ? -2.668 6.73 -7.316 1 94.5 292 CYS A N 1
ATOM 2257 C CA . CYS A 1 292 ? -2.113 7.805 -8.133 1 94.5 292 CYS A CA 1
ATOM 2258 C C . CYS A 1 292 ? -0.919 7.312 -8.945 1 94.5 292 CYS A C 1
ATOM 2260 O O . CYS A 1 292 ? -0.735 7.715 -10.094 1 94.5 292 CYS A O 1
ATOM 2262 N N . GLU A 1 293 ? -0.117 6.516 -8.344 1 90.19 293 GLU A N 1
ATOM 2263 C CA . GLU A 1 293 ? 1.01 5.941 -9.07 1 90.19 293 GLU A CA 1
ATOM 2264 C C . GLU A 1 293 ? 0.533 5.117 -10.258 1 90.19 293 GLU A C 1
ATOM 2266 O O . GLU A 1 293 ? 1.082 5.227 -11.359 1 90.19 293 GLU A O 1
ATOM 2271 N N . ALA A 1 294 ? -0.42 4.273 -9.977 1 87.12 294 ALA A N 1
ATOM 2272 C CA . ALA A 1 294 ? -0.949 3.408 -11.031 1 87.12 294 ALA A CA 1
ATOM 2273 C C . ALA A 1 294 ? -1.568 4.23 -12.156 1 87.12 294 ALA A C 1
ATOM 2275 O O . ALA A 1 294 ? -1.396 3.91 -13.336 1 87.12 294 ALA A O 1
ATOM 2276 N N . LEU A 1 295 ? -2.33 5.258 -11.805 1 89.88 295 LEU A N 1
ATOM 2277 C CA . LEU A 1 295 ? -2.969 6.113 -12.797 1 89.88 295 LEU A CA 1
ATOM 2278 C C . LEU A 1 295 ? -1.928 6.875 -13.609 1 89.88 295 LEU A C 1
ATOM 2280 O O . LEU A 1 295 ? -2.078 7.043 -14.828 1 89.88 295 LEU A O 1
ATOM 2284 N N . ALA A 1 296 ? -0.917 7.414 -12.938 1 89.5 296 ALA A N 1
ATOM 2285 C CA . ALA A 1 296 ? 0.159 8.117 -13.633 1 89.5 296 ALA A CA 1
ATOM 2286 C C . ALA A 1 296 ? 0.858 7.188 -14.625 1 89.5 296 ALA A C 1
ATOM 2288 O O . ALA A 1 296 ? 1.164 7.594 -15.75 1 89.5 296 ALA A O 1
ATOM 2289 N N . LYS A 1 297 ? 1.091 6.008 -14.219 1 83.25 297 LYS A N 1
ATOM 2290 C CA . LYS A 1 297 ? 1.719 5.023 -15.094 1 83.25 297 LYS A CA 1
ATOM 2291 C C . LYS A 1 297 ? 0.863 4.762 -16.328 1 83.25 297 LYS A C 1
ATOM 2293 O O . LYS A 1 297 ? 1.383 4.684 -17.453 1 83.25 297 LYS A O 1
ATOM 2298 N N . ARG A 1 298 ? -0.365 4.617 -16.109 1 81.94 298 ARG A N 1
ATOM 2299 C CA . ARG A 1 298 ? -1.283 4.336 -17.203 1 81.94 298 ARG A CA 1
ATOM 2300 C C . ARG A 1 298 ? -1.283 5.477 -18.219 1 81.94 298 ARG A C 1
ATOM 2302 O O . ARG A 1 298 ? -1.233 5.238 -19.422 1 81.94 298 ARG A O 1
ATOM 2309 N N . VAL A 1 299 ? -1.374 6.668 -17.719 1 82.38 299 VAL A N 1
ATOM 2310 C CA . VAL A 1 299 ? -1.423 7.832 -18.594 1 82.38 299 VAL A CA 1
ATOM 2311 C C . VAL A 1 299 ? -0.113 7.949 -19.375 1 82.38 299 VAL A C 1
ATOM 2313 O O . VAL A 1 299 ? -0.114 8.305 -20.562 1 82.38 299 VAL A O 1
ATOM 2316 N N . THR A 1 300 ? 0.933 7.684 -18.734 1 78.12 300 THR A N 1
ATOM 2317 C CA . THR A 1 300 ? 2.24 7.781 -19.359 1 78.12 300 THR A CA 1
ATOM 2318 C C . THR A 1 300 ? 2.41 6.695 -20.422 1 78.12 300 THR A C 1
ATOM 2320 O O . THR A 1 300 ? 3.057 6.914 -21.453 1 78.12 300 THR A O 1
ATOM 2323 N N . ALA A 1 301 ? 1.976 5.512 -20.172 1 70.31 301 ALA A N 1
ATOM 2324 C CA . ALA A 1 301 ? 2.08 4.398 -21.109 1 70.31 301 ALA A CA 1
ATOM 2325 C C . ALA A 1 301 ? 1.211 4.641 -22.344 1 70.31 301 ALA A C 1
ATOM 2327 O O . ALA A 1 301 ? 1.531 4.172 -23.438 1 70.31 301 ALA A O 1
ATOM 2328 N N . ASP A 1 302 ? 0.118 5.281 -22.156 1 63.03 302 ASP A N 1
ATOM 2329 C CA . ASP A 1 302 ? -0.8 5.527 -23.266 1 63.03 302 ASP A CA 1
ATOM 2330 C C . ASP A 1 302 ? -0.252 6.602 -24.203 1 63.03 302 ASP A C 1
ATOM 2332 O O . ASP A 1 302 ? -0.142 7.77 -23.812 1 63.03 302 ASP A O 1
ATOM 2336 N N . THR A 1 303 ? 0.983 6.395 -24.938 1 54.72 303 THR A N 1
ATOM 2337 C CA . THR A 1 303 ? 1.789 7.199 -25.844 1 54.72 303 THR A CA 1
ATOM 2338 C C . THR A 1 303 ? 0.898 8.039 -26.75 1 54.72 303 THR A C 1
ATOM 2340 O O . THR A 1 303 ? 1.374 8.969 -27.406 1 54.72 303 THR A O 1
ATOM 2343 N N . THR A 1 304 ? -0.056 7.453 -27.422 1 48.88 304 THR A N 1
ATOM 2344 C CA . THR A 1 304 ? -0.633 8.133 -28.578 1 48.88 304 THR A CA 1
ATOM 2345 C C . THR A 1 304 ? -0.926 9.594 -28.25 1 48.88 304 THR A C 1
ATOM 2347 O O . THR A 1 304 ? -0.856 10.461 -29.141 1 48.88 304 THR A O 1
ATOM 2350 N N . GLU A 1 305 ? -1.619 9.883 -27.328 1 42.81 305 GLU A N 1
ATOM 2351 C CA . GLU A 1 305 ? -1.998 11.273 -27.078 1 42.81 305 GLU A CA 1
ATOM 2352 C C . GLU A 1 305 ? -1.084 11.906 -26.031 1 42.81 305 GLU A C 1
ATOM 2354 O O . GLU A 1 305 ? -0.629 11.242 -25.109 1 42.81 305 GLU A O 1
ATOM 2359 N N . THR A 1 306 ? -0.157 12.68 -26.391 1 45.34 306 THR A N 1
ATOM 2360 C CA . THR A 1 306 ? 0.559 13.555 -25.469 1 45.34 306 THR A CA 1
ATOM 2361 C C . THR A 1 306 ? -0.073 13.508 -24.078 1 45.34 306 THR A C 1
ATOM 2363 O O . THR A 1 306 ? -1.16 14.047 -23.859 1 45.34 306 THR A O 1
ATOM 2366 N N . GLY A 1 307 ? -0.279 12.383 -23.562 1 54.22 307 GLY A N 1
ATOM 2367 C CA . GLY A 1 307 ? -1.038 11.977 -22.391 1 54.22 307 GLY A CA 1
ATOM 2368 C C . GLY A 1 307 ? -1.132 13.055 -21.344 1 54.22 307 GLY A C 1
ATOM 2369 O O . GLY A 1 307 ? -0.275 13.148 -20.453 1 54.22 307 GLY A O 1
ATOM 2370 N N . VAL A 1 308 ? -1.848 13.977 -21.656 1 74.88 308 VAL A N 1
ATOM 2371 C CA . VAL A 1 308 ? -2.057 15.188 -20.859 1 74.88 308 VAL A CA 1
ATOM 2372 C C . VAL A 1 308 ? -2.807 14.852 -19.578 1 74.88 308 VAL A C 1
ATOM 2374 O O . VAL A 1 308 ? -3.912 14.305 -19.625 1 74.88 308 VAL A O 1
ATOM 2377 N N . PHE A 1 309 ? -2.078 14.766 -18.531 1 88 309 PHE A N 1
ATOM 2378 C CA . PHE A 1 309 ? -2.695 14.641 -17.219 1 88 309 PHE A CA 1
ATOM 2379 C C . PHE A 1 309 ? -3.787 15.688 -17.031 1 88 309 PHE A C 1
ATOM 2381 O O . PHE A 1 309 ? -3.574 16.875 -17.312 1 88 309 PHE A O 1
ATOM 2388 N N . SER A 1 310 ? -5.027 15.266 -16.766 1 90.31 310 SER A N 1
ATOM 2389 C CA . SER A 1 310 ? -6.09 16.219 -16.469 1 90.31 310 SER A CA 1
ATOM 2390 C C . SER A 1 310 ? -5.715 17.109 -15.281 1 90.31 310 SER A C 1
ATOM 2392 O O . SER A 1 310 ? -4.91 16.719 -14.438 1 90.31 310 SER A O 1
ATOM 2394 N N . GLU A 1 311 ? -6.258 18.297 -15.242 1 90.38 311 GLU A N 1
ATOM 2395 C CA . GLU A 1 311 ? -6.008 19.219 -14.141 1 90.38 311 GLU A CA 1
ATOM 2396 C C . GLU A 1 311 ? -6.434 18.625 -12.805 1 90.38 311 GLU A C 1
ATOM 2398 O O . GLU A 1 311 ? -5.746 18.781 -11.797 1 90.38 311 GLU A O 1
ATOM 2403 N N . SER A 1 312 ? -7.547 17.953 -12.867 1 92.75 312 SER A N 1
ATOM 2404 C CA . SER A 1 312 ? -8.047 17.328 -11.648 1 92.75 312 SER A CA 1
ATOM 2405 C C . SER A 1 312 ? -7.074 16.266 -11.141 1 92.75 312 SER A C 1
ATOM 2407 O O . SER A 1 312 ? -6.887 16.125 -9.938 1 92.75 312 SER A O 1
ATOM 2409 N N . PHE A 1 313 ? -6.484 15.586 -12.07 1 94.75 313 PHE A N 1
ATOM 2410 C CA . PHE A 1 313 ? -5.539 14.555 -11.648 1 94.75 313 PHE A CA 1
ATOM 2411 C C . PHE A 1 313 ? -4.25 15.188 -11.133 1 94.75 313 PHE A C 1
ATOM 2413 O O . PHE A 1 313 ? -3.668 14.711 -10.156 1 94.75 313 PHE A O 1
ATOM 2420 N N . ARG A 1 314 ? -3.801 16.188 -11.797 1 94.12 314 ARG A N 1
ATOM 2421 C CA . ARG A 1 314 ? -2.592 16.875 -11.336 1 94.12 314 ARG A CA 1
ATOM 2422 C C . ARG A 1 314 ? -2.74 17.344 -9.898 1 94.12 314 ARG A C 1
ATOM 2424 O O . ARG A 1 314 ? -1.851 17.125 -9.07 1 94.12 314 ARG A O 1
ATOM 2431 N N . ARG A 1 315 ? -3.836 17.922 -9.578 1 94.69 315 ARG A N 1
ATOM 2432 C CA . ARG A 1 315 ? -4.105 18.406 -8.227 1 94.69 315 ARG A CA 1
ATOM 2433 C C . ARG A 1 315 ? -4.117 17.25 -7.23 1 94.69 315 ARG A C 1
ATOM 2435 O O . ARG A 1 315 ? -3.484 17.328 -6.176 1 94.69 315 ARG A O 1
ATOM 2442 N N . LEU A 1 316 ? -4.824 16.219 -7.645 1 97.25 316 LEU A N 1
ATOM 2443 C CA . LEU A 1 316 ? -4.91 15.055 -6.773 1 97.25 316 LEU A CA 1
ATOM 2444 C C . LEU A 1 316 ? -3.531 14.453 -6.531 1 97.25 316 LEU A C 1
ATOM 2446 O O . LEU A 1 316 ? -3.18 14.141 -5.391 1 97.25 316 LEU A O 1
ATOM 2450 N N . TYR A 1 317 ? -2.775 14.281 -7.562 1 96.75 317 TYR A N 1
ATOM 2451 C CA . TYR A 1 317 ? -1.457 13.656 -7.488 1 96.75 317 TYR A CA 1
ATOM 2452 C C . TYR A 1 317 ? -0.561 14.391 -6.5 1 96.75 317 TYR A C 1
ATOM 2454 O O . TYR A 1 317 ? 0.038 13.781 -5.617 1 96.75 317 TYR A O 1
ATOM 2462 N N . TRP A 1 318 ? -0.509 15.633 -6.617 1 96.25 318 TRP A N 1
ATOM 2463 C CA . TRP A 1 318 ? 0.436 16.391 -5.805 1 96.25 318 TRP A CA 1
ATOM 2464 C C . TRP A 1 318 ? -0.072 16.547 -4.375 1 96.25 318 TRP A C 1
ATOM 2466 O O . TRP A 1 318 ? 0.718 16.578 -3.43 1 96.25 318 TRP A O 1
ATOM 2476 N N . VAL A 1 319 ? -1.375 16.688 -4.156 1 97 319 VAL A N 1
ATOM 2477 C CA . VAL A 1 319 ? -1.911 16.688 -2.801 1 97 319 VAL A CA 1
ATOM 2478 C C . VAL A 1 319 ? -1.584 15.367 -2.111 1 97 319 VAL A C 1
ATOM 2480 O O . VAL A 1 319 ? -1.177 15.344 -0.947 1 97 319 VAL A O 1
ATOM 2483 N N . ALA A 1 320 ? -1.775 14.273 -2.865 1 97.5 320 ALA A N 1
ATOM 2484 C CA . ALA A 1 320 ? -1.458 12.953 -2.33 1 97.5 320 ALA A CA 1
ATOM 2485 C C . ALA A 1 320 ? 0.033 12.82 -2.037 1 97.5 320 ALA A C 1
ATOM 2487 O O . ALA A 1 320 ? 0.424 12.266 -1.007 1 97.5 320 ALA A O 1
ATOM 2488 N N . PHE A 1 321 ? 0.81 13.352 -2.898 1 95.31 321 PHE A N 1
ATOM 2489 C CA . PHE A 1 321 ? 2.262 13.312 -2.762 1 95.31 321 PHE A CA 1
ATOM 2490 C C . PHE A 1 321 ? 2.703 14.023 -1.489 1 95.31 321 PHE A C 1
ATOM 2492 O O . PHE A 1 321 ? 3.486 13.484 -0.708 1 95.31 321 PHE A O 1
ATOM 2499 N N . ILE A 1 322 ? 2.211 15.203 -1.289 1 94.44 322 ILE A N 1
ATOM 2500 C CA . ILE A 1 322 ? 2.566 16.016 -0.131 1 94.44 322 ILE A CA 1
ATOM 2501 C C . ILE A 1 322 ? 2.09 15.328 1.147 1 94.44 322 ILE A C 1
ATOM 2503 O O . ILE A 1 322 ? 2.854 15.188 2.105 1 94.44 322 ILE A O 1
ATOM 2507 N N . TYR A 1 323 ? 0.877 14.922 1.1 1 95.12 323 TYR A N 1
ATOM 2508 C CA . TYR A 1 323 ? 0.239 14.391 2.301 1 95.12 323 TYR A CA 1
ATOM 2509 C C . TYR A 1 323 ? 0.893 13.086 2.736 1 95.12 323 TYR A C 1
ATOM 2511 O O . TYR A 1 323 ? 1.146 12.875 3.926 1 95.12 323 TYR A O 1
ATOM 2519 N N . GLU A 1 324 ? 1.154 12.164 1.83 1 92.38 324 GLU A N 1
ATOM 2520 C CA . GLU A 1 324 ? 1.85 10.93 2.189 1 92.38 324 GLU A CA 1
ATOM 2521 C C . GLU A 1 324 ? 3.275 11.219 2.652 1 92.38 324 GLU A C 1
ATOM 2523 O O . GLU A 1 324 ? 3.771 10.578 3.584 1 92.38 324 GLU A O 1
ATOM 2528 N N . GLY A 1 325 ? 3.895 12.172 1.982 1 89.81 325 GLY A N 1
ATOM 2529 C CA . GLY A 1 325 ? 5.238 12.555 2.385 1 89.81 325 GLY A CA 1
ATOM 2530 C C . GLY A 1 325 ? 5.316 13.031 3.822 1 89.81 325 GLY A C 1
ATOM 2531 O O . GLY A 1 325 ? 6.285 12.742 4.527 1 89.81 325 GLY A O 1
ATOM 2532 N N . ASP A 1 326 ? 4.34 13.758 4.23 1 90.75 326 ASP A N 1
ATOM 2533 C CA . ASP A 1 326 ? 4.297 14.234 5.613 1 90.75 326 ASP A CA 1
ATOM 2534 C C . ASP A 1 326 ? 4.184 13.062 6.586 1 90.75 326 ASP A C 1
ATOM 2536 O O . ASP A 1 326 ? 4.762 13.094 7.676 1 90.75 326 ASP A O 1
ATOM 2540 N N . PHE A 1 327 ? 3.477 12.023 6.199 1 90.25 327 PHE A N 1
ATOM 2541 C CA . PHE A 1 327 ? 3.352 10.836 7.039 1 90.25 327 PHE A CA 1
ATOM 2542 C C . PHE A 1 327 ? 4.664 10.07 7.086 1 90.25 327 PHE A C 1
ATOM 2544 O O . PHE A 1 327 ? 5.133 9.688 8.164 1 90.25 327 PHE A O 1
ATOM 2551 N N . ILE A 1 328 ? 5.262 9.883 5.969 1 84.88 328 ILE A N 1
ATOM 2552 C CA . ILE A 1 328 ? 6.43 9.016 5.848 1 84.88 328 ILE A CA 1
ATOM 2553 C C . ILE A 1 328 ? 7.613 9.641 6.578 1 84.88 328 ILE A C 1
ATOM 2555 O O . ILE A 1 328 ? 8.453 8.922 7.129 1 84.88 328 ILE A O 1
ATOM 2559 N N . SER A 1 329 ? 7.637 10.906 6.668 1 83.94 329 SER A N 1
ATOM 2560 C CA . SER A 1 329 ? 8.719 11.562 7.398 1 83.94 329 SER A CA 1
ATOM 2561 C C . SER A 1 329 ? 8.609 11.305 8.898 1 83.94 329 SER A C 1
ATOM 2563 O O . SER A 1 329 ? 9.609 11.359 9.609 1 83.94 329 SER A O 1
ATOM 2565 N N . GLU A 1 330 ? 7.391 11.008 9.305 1 87.31 330 GLU A N 1
ATOM 2566 C CA . GLU A 1 330 ? 7.18 10.906 10.742 1 87.31 330 GLU A CA 1
ATOM 2567 C C . GLU A 1 330 ? 6.836 9.477 11.148 1 87.31 330 GLU A C 1
ATOM 2569 O O . GLU A 1 330 ? 6.824 9.148 12.336 1 87.31 330 GLU A O 1
ATOM 2574 N N . VAL A 1 331 ? 6.609 8.586 10.211 1 80.75 331 VAL A N 1
ATOM 2575 C CA . VAL A 1 331 ? 6.227 7.215 10.539 1 80.75 331 VAL A CA 1
ATOM 2576 C C . VAL A 1 331 ? 7.277 6.242 10.008 1 80.75 331 VAL A C 1
ATOM 2578 O O . VAL A 1 331 ? 7.684 6.328 8.852 1 80.75 331 VAL A O 1
ATOM 2581 N N . SER A 1 332 ? 7.824 5.352 10.906 1 66.56 332 SER A N 1
ATOM 2582 C CA . SER A 1 332 ? 8.805 4.34 10.531 1 66.56 332 SER A CA 1
ATOM 2583 C C . SER A 1 332 ? 8.125 3.053 10.086 1 66.56 332 SER A C 1
ATOM 2585 O O . SER A 1 332 ? 8.133 2.055 10.805 1 66.56 332 SER A O 1
ATOM 2587 N N . ILE A 1 333 ? 7.066 2.945 9.5 1 57.25 333 ILE A N 1
ATOM 2588 C CA . ILE A 1 333 ? 6.375 1.664 9.414 1 57.25 333 ILE A CA 1
ATOM 2589 C C . ILE A 1 333 ? 6.379 1.164 7.973 1 57.25 333 ILE A C 1
ATOM 2591 O O . ILE A 1 333 ? 6.777 0.027 7.707 1 57.25 333 ILE A O 1
ATOM 2595 N N . THR A 1 334 ? 5.719 1.803 7.086 1 61.38 334 THR A N 1
ATOM 2596 C CA . THR A 1 334 ? 5.41 1.188 5.801 1 61.38 334 THR A CA 1
ATOM 2597 C C . THR A 1 334 ? 6.297 1.76 4.699 1 61.38 334 THR A C 1
ATOM 2599 O O . THR A 1 334 ? 6.836 2.859 4.836 1 61.38 334 THR A O 1
ATOM 2602 N N . LEU A 1 335 ? 6.73 0.831 3.877 1 69.25 335 LEU A N 1
ATOM 2603 C CA . LEU A 1 335 ? 7.41 1.274 2.664 1 69.25 335 LEU A CA 1
ATOM 2604 C C . LEU A 1 335 ? 6.559 2.283 1.901 1 69.25 335 LEU A C 1
ATOM 2606 O O . LEU A 1 335 ? 5.328 2.197 1.911 1 69.25 335 LEU A O 1
ATOM 2610 N N . PRO A 1 336 ? 7.219 3.279 1.447 1 72.75 336 PRO A N 1
ATOM 2611 C CA . PRO A 1 336 ? 6.461 4.242 0.641 1 72.75 336 PRO A CA 1
ATOM 2612 C C . PRO A 1 336 ? 5.73 3.584 -0.529 1 72.75 336 PRO A C 1
ATOM 2614 O O . PRO A 1 336 ? 6.051 2.455 -0.907 1 72.75 336 PRO A O 1
ATOM 2617 N N . SER A 1 337 ? 4.617 4.18 -1.056 1 77.25 337 SER A N 1
ATOM 2618 C CA . SER A 1 337 ? 3.766 3.678 -2.131 1 77.25 337 SER A CA 1
ATOM 2619 C C . SER A 1 337 ? 4.516 3.646 -3.459 1 77.25 337 SER A C 1
ATOM 2621 O O . SER A 1 337 ? 4.148 2.896 -4.363 1 77.25 337 SER A O 1
ATOM 2623 N N . GLY A 1 338 ? 5.52 4.473 -3.738 1 78.31 338 GLY A N 1
ATOM 2624 C CA . GLY A 1 338 ? 6.211 4.609 -5.012 1 78.31 338 GLY A CA 1
ATOM 2625 C C . GLY A 1 338 ? 5.738 5.801 -5.82 1 78.31 338 GLY A C 1
ATOM 2626 O O . GLY A 1 338 ? 6.23 6.043 -6.926 1 78.31 338 GLY A O 1
ATOM 2627 N N . ILE A 1 339 ? 4.82 6.59 -5.309 1 87.75 339 ILE A N 1
ATOM 2628 C CA . ILE A 1 339 ? 4.258 7.742 -6.004 1 87.75 339 ILE A CA 1
ATOM 2629 C C . ILE A 1 339 ? 5.383 8.68 -6.445 1 87.75 339 ILE A C 1
ATOM 2631 O O . ILE A 1 339 ? 5.273 9.344 -7.477 1 87.75 339 ILE A O 1
ATOM 2635 N N . ALA A 1 340 ? 6.453 8.695 -5.766 1 86.12 340 ALA A N 1
ATOM 2636 C CA . ALA A 1 340 ? 7.57 9.602 -6.031 1 86.12 340 ALA A CA 1
ATOM 2637 C C . ALA A 1 340 ? 8.273 9.234 -7.336 1 86.12 340 ALA A C 1
ATOM 2639 O O . ALA A 1 340 ? 9.016 10.047 -7.895 1 86.12 340 ALA A O 1
ATOM 2640 N N . ARG A 1 341 ? 8.055 8.07 -7.848 1 82 341 ARG A N 1
ATOM 2641 C CA . ARG A 1 341 ? 8.672 7.633 -9.094 1 82 341 ARG A CA 1
ATOM 2642 C C . ARG A 1 341 ? 8.172 8.461 -10.273 1 82 341 ARG A C 1
ATOM 2644 O O . ARG A 1 341 ? 8.836 8.539 -11.312 1 82 341 ARG A O 1
ATOM 2651 N N . TYR A 1 342 ? 7.039 9.125 -10.07 1 87.44 342 TYR A N 1
ATOM 2652 C CA . TYR A 1 342 ? 6.449 9.859 -11.188 1 87.44 342 TYR A CA 1
ATOM 2653 C C . TYR A 1 342 ? 6.445 11.359 -10.906 1 87.44 342 TYR A C 1
ATOM 2655 O O . TYR A 1 342 ? 5.746 12.125 -11.578 1 87.44 342 TYR A O 1
ATOM 2663 N N . GLU A 1 343 ? 7.18 11.766 -9.945 1 88.56 343 GLU A N 1
ATOM 2664 C CA . GLU A 1 343 ? 7.172 13.18 -9.57 1 88.56 343 GLU A CA 1
ATOM 2665 C C . GLU A 1 343 ? 7.738 14.055 -10.68 1 88.56 343 GLU A C 1
ATOM 2667 O O . GLU A 1 343 ? 7.375 15.227 -10.805 1 88.56 343 GLU A O 1
ATOM 2672 N N . ASP A 1 344 ? 8.578 13.438 -11.547 1 83.5 344 ASP A N 1
ATOM 2673 C CA . ASP A 1 344 ? 9.164 14.211 -12.633 1 83.5 344 ASP A CA 1
ATOM 2674 C C . ASP A 1 344 ? 8.297 14.141 -13.883 1 83.5 344 ASP A C 1
ATOM 2676 O O . ASP A 1 344 ? 8.516 14.883 -14.844 1 83.5 344 ASP A O 1
ATOM 2680 N N . VAL A 1 345 ? 7.348 13.328 -13.812 1 85.06 345 VAL A N 1
ATOM 2681 C CA . VAL A 1 345 ? 6.52 13.078 -14.992 1 85.06 345 VAL A CA 1
ATOM 2682 C C . VAL A 1 345 ? 5.223 13.875 -14.891 1 85.06 345 VAL A C 1
ATOM 2684 O O . VAL A 1 345 ? 4.762 14.453 -15.875 1 85.06 345 VAL A O 1
ATOM 2687 N N . VAL A 1 346 ? 4.586 13.875 -13.781 1 91.44 346 VAL A N 1
ATOM 2688 C CA . VAL A 1 346 ? 3.314 14.562 -13.594 1 91.44 346 VAL A CA 1
ATOM 2689 C C . VAL A 1 346 ? 3.562 16.047 -13.375 1 91.44 346 VAL A C 1
ATOM 2691 O O . VAL A 1 346 ? 4.195 16.453 -12.398 1 91.44 346 VAL A O 1
ATOM 2694 N N . PRO A 1 347 ? 3.07 16.812 -14.203 1 90.25 347 PRO A N 1
ATOM 2695 C CA . PRO A 1 347 ? 3.297 18.266 -14.039 1 90.25 347 PRO A CA 1
ATOM 2696 C C . PRO A 1 347 ? 2.504 18.859 -12.883 1 90.25 347 PRO A C 1
ATOM 2698 O O . PRO A 1 347 ? 1.508 18.266 -12.445 1 90.25 347 PRO A O 1
ATOM 2701 N N . TYR A 1 348 ? 2.967 20 -12.422 1 89.25 348 TYR A N 1
ATOM 2702 C CA . TYR A 1 348 ? 2.225 20.75 -11.414 1 89.25 348 TYR A CA 1
ATOM 2703 C C . TYR A 1 348 ? 0.886 21.234 -11.961 1 89.25 348 TYR A C 1
ATOM 2705 O O . TYR A 1 348 ? 0.723 21.375 -13.172 1 89.25 348 TYR A O 1
ATOM 2713 N N . PRO A 1 349 ? -0.073 21.375 -11.078 1 88.5 349 PRO A N 1
ATOM 2714 C CA . PRO A 1 349 ? -1.357 21.891 -11.547 1 88.5 349 PRO A CA 1
ATOM 2715 C C . PRO A 1 349 ? -1.24 23.297 -12.148 1 88.5 349 PRO A C 1
ATOM 2717 O O . PRO A 1 349 ? -0.362 24.062 -11.766 1 88.5 349 PRO A O 1
ATOM 2720 N N . VAL A 1 350 ? -2.084 23.469 -13.25 1 78.94 350 VAL A N 1
ATOM 2721 C CA . VAL A 1 350 ? -2.107 24.766 -13.93 1 78.94 350 VAL A CA 1
ATOM 2722 C C . VAL A 1 350 ? -3.471 25.422 -13.734 1 78.94 350 VAL A C 1
ATOM 2724 O O . VAL A 1 350 ? -4.434 24.766 -13.336 1 78.94 350 VAL A O 1
ATOM 2727 N N . GLN A 1 351 ? -3.547 26.734 -14.008 1 65.5 351 GLN A N 1
ATOM 2728 C CA . GLN A 1 351 ? -4.816 27.469 -13.969 1 65.5 351 GLN A CA 1
ATOM 2729 C C . GLN A 1 351 ? -5.785 26.938 -15.023 1 65.5 351 GLN A C 1
ATOM 2731 O O . GLN A 1 351 ? -5.402 26.719 -16.172 1 65.5 351 GLN A O 1
ATOM 2736 N N . GLU A 1 352 ? -6.848 26.266 -14.586 1 54.62 352 GLU A N 1
ATOM 2737 C CA . GLU A 1 352 ? -7.844 25.875 -15.578 1 54.62 352 GLU A CA 1
ATOM 2738 C C . GLU A 1 352 ? -8.258 27.062 -16.438 1 54.62 352 GLU A C 1
ATOM 2740 O O . GLU A 1 352 ? -8.625 28.125 -15.914 1 54.62 352 GLU A O 1
ATOM 2745 N N . ALA A 1 353 ? -7.941 27.297 -17.703 1 43 353 ALA A N 1
ATOM 2746 C CA . ALA A 1 353 ? -8.547 28.281 -18.609 1 43 353 ALA A CA 1
ATOM 2747 C C . ALA A 1 353 ? -10.07 28.156 -18.594 1 43 353 ALA A C 1
ATOM 2749 O O . ALA A 1 353 ? -10.617 27.047 -18.625 1 43 353 ALA A O 1
ATOM 2750 N N . PRO A 1 354 ? -10.867 29.188 -18.281 1 39.66 354 PRO A N 1
ATOM 2751 C CA . PRO A 1 354 ? -12.32 29.094 -18.422 1 39.66 354 PRO A CA 1
ATOM 2752 C C . PRO A 1 354 ? -12.75 28.438 -19.734 1 39.66 354 PRO A C 1
ATOM 2754 O O . PRO A 1 354 ? -12.109 28.641 -20.766 1 39.66 354 PRO A O 1
ATOM 2757 N N . SER A 1 355 ? -13.289 27.281 -19.719 1 36.31 355 SER A N 1
ATOM 2758 C CA . SER A 1 355 ? -13.922 26.781 -20.938 1 36.31 355 SER A CA 1
ATOM 2759 C C . SER A 1 355 ? -14.742 27.875 -21.625 1 36.31 355 SER A C 1
ATOM 2761 O O . SER A 1 355 ? -15.727 28.359 -21.047 1 36.31 355 SER A O 1
ATOM 2763 N N . HIS A 1 356 ? -14.398 28.766 -22.453 1 31.97 356 HIS A N 1
ATOM 2764 C CA . HIS A 1 356 ? -15.367 29.359 -23.359 1 31.97 356 HIS A CA 1
ATOM 2765 C C . HIS A 1 356 ? -16.281 28.312 -23.969 1 31.97 356 HIS A C 1
ATOM 2767 O O . HIS A 1 356 ? -15.812 27.312 -24.516 1 31.97 356 HIS A O 1
ATOM 2773 N N . ALA A 1 357 ? -17.578 28.172 -23.656 1 30.23 357 ALA A N 1
ATOM 2774 C CA . ALA A 1 357 ? -18.578 27.469 -24.453 1 30.23 357 ALA A CA 1
ATOM 2775 C C . ALA A 1 357 ? -18.344 27.672 -25.938 1 30.23 357 ALA A C 1
ATOM 2777 O O . ALA A 1 357 ? -18.406 28.797 -26.438 1 30.23 357 ALA A O 1
ATOM 2778 N N . ARG A 1 358 ? -17.844 27 -26.625 1 31.16 358 ARG A N 1
ATOM 2779 C CA . ARG A 1 358 ? -18.078 26.938 -28.062 1 31.16 358 ARG A CA 1
ATOM 2780 C C . ARG A 1 358 ? -19.562 26.828 -28.375 1 31.16 358 ARG A C 1
ATOM 2782 O O . ARG A 1 358 ? -20.188 25.812 -28.078 1 31.16 358 ARG A O 1
ATOM 2789 N N . ARG A 1 359 ? -20.375 27.969 -28.438 1 26.59 359 ARG A N 1
ATOM 2790 C CA . ARG A 1 359 ? -21.719 28.031 -29 1 26.59 359 ARG A CA 1
ATOM 2791 C C . ARG A 1 359 ? -21.812 27.188 -30.281 1 26.59 359 ARG A C 1
ATOM 2793 O O . ARG A 1 359 ? -20.953 27.281 -31.141 1 26.59 359 ARG A O 1
ATOM 2800 N N . PRO A 1 360 ? -22.703 26.156 -30.312 1 29.03 360 PRO A N 1
ATOM 2801 C CA . PRO A 1 360 ? -23.016 25.625 -31.641 1 29.03 360 PRO A CA 1
ATOM 2802 C C . PRO A 1 360 ? -23.328 26.719 -32.656 1 29.03 360 PRO A C 1
ATOM 2804 O O . PRO A 1 360 ? -23.75 27.812 -32.281 1 29.03 360 PRO A O 1
ATOM 2807 N N . PRO A 1 361 ? -22.797 26.672 -33.844 1 27.62 361 PRO A N 1
ATOM 2808 C CA . PRO A 1 361 ? -23.203 27.594 -34.906 1 27.62 361 PRO A CA 1
ATOM 2809 C C . PRO A 1 361 ? -24.719 27.688 -35.062 1 27.62 361 PRO A C 1
ATOM 2811 O O . PRO A 1 361 ? -25.406 26.672 -35.156 1 27.62 361 PRO A O 1
ATOM 2814 N N . SER A 1 362 ? -25.469 28.547 -34.219 1 26.17 362 SER A N 1
ATOM 2815 C CA . SER A 1 362 ? -26.859 28.859 -34.531 1 26.17 362 SER A CA 1
ATOM 2816 C C . SER A 1 362 ? -27.094 28.969 -36.031 1 26.17 362 SER A C 1
ATOM 2818 O O . SER A 1 362 ? -26.25 29.5 -36.75 1 26.17 362 SER A O 1
ATOM 2820 N N . SER A 1 363 ? -27.844 28.078 -36.656 1 24.83 363 SER A N 1
ATOM 2821 C CA . SER A 1 363 ? -28.578 28.297 -37.875 1 24.83 363 SER A CA 1
ATOM 2822 C C . SER A 1 363 ? -29.125 29.719 -37.969 1 24.83 363 SER A C 1
ATOM 2824 O O . SER A 1 363 ? -29.328 30.359 -36.938 1 24.83 363 SER A O 1
ATOM 2826 N N . SER A 1 364 ? -29.188 30.422 -39.156 1 24.08 364 SER A N 1
ATOM 2827 C CA . SER A 1 364 ? -29.484 31.703 -39.781 1 24.08 364 SER A CA 1
ATOM 2828 C C . SER A 1 364 ? -30.891 32.188 -39.438 1 24.08 364 SER A C 1
ATOM 2830 O O . SER A 1 364 ? -31.391 33.156 -40.031 1 24.08 364 SER A O 1
ATOM 2832 N N . THR A 1 365 ? -31.844 31.484 -38.875 1 24.66 365 THR A N 1
ATOM 2833 C CA . THR A 1 365 ? -33.031 32.344 -39.031 1 24.66 365 THR A CA 1
ATOM 2834 C C . THR A 1 365 ? -32.875 33.625 -38.25 1 24.66 365 THR A C 1
ATOM 2836 O O . THR A 1 365 ? -32.531 33.625 -37.062 1 24.66 365 THR A O 1
ATOM 2839 N N . ALA A 1 366 ? -32.75 34.844 -38.969 1 25.83 366 ALA A N 1
ATOM 2840 C CA . ALA A 1 366 ? -32.531 36.312 -38.906 1 25.83 366 ALA A CA 1
ATOM 2841 C C . ALA A 1 366 ? -33.469 36.938 -37.906 1 25.83 366 ALA A C 1
ATOM 2843 O O . ALA A 1 366 ? -33.594 38.188 -37.844 1 25.83 366 ALA A O 1
ATOM 2844 N N . GLN A 1 367 ? -34.469 36.375 -37.344 1 24.53 367 GLN A N 1
ATOM 2845 C CA . GLN A 1 367 ? -35.281 37.469 -36.906 1 24.53 367 GLN A CA 1
ATOM 2846 C C . GLN A 1 367 ? -34.5 38.438 -36 1 24.53 367 GLN A C 1
ATOM 2848 O O . GLN A 1 367 ? -33.625 38 -35.25 1 24.53 367 GLN A O 1
ATOM 2853 N N . HIS A 1 368 ? -34.469 39.812 -36.312 1 22.86 368 HIS A N 1
ATOM 2854 C CA . HIS A 1 368 ? -34.031 41.125 -35.875 1 22.86 368 HIS A CA 1
ATOM 2855 C C . HIS A 1 368 ? -34.156 41.25 -34.375 1 22.86 368 HIS A C 1
ATOM 2857 O O . HIS A 1 368 ? -34.094 42.375 -33.844 1 22.86 368 HIS A O 1
ATOM 2863 N N . LEU A 1 369 ? -34.594 40.312 -33.625 1 24.91 369 LEU A N 1
ATOM 2864 C CA . LEU A 1 369 ? -34.906 40.969 -32.375 1 24.91 369 LEU A CA 1
ATOM 2865 C C . LEU A 1 369 ? -33.688 41.688 -31.812 1 24.91 369 LEU A C 1
ATOM 2867 O O . LEU A 1 369 ? -32.562 41.312 -32.094 1 24.91 369 LEU A O 1
ATOM 2871 N N . SER A 1 370 ? -33.906 42.812 -31.188 1 24.02 370 SER A N 1
ATOM 2872 C CA . SER A 1 370 ? -33.094 43.938 -30.672 1 24.02 370 SER A CA 1
ATOM 2873 C C . SER A 1 370 ? -31.906 43.438 -29.875 1 24.02 370 SER A C 1
ATOM 2875 O O . SER A 1 370 ? -31.938 42.344 -29.328 1 24.02 370 SER A O 1
ATOM 2877 N N . PRO A 1 371 ? -30.656 44.125 -30.031 1 25.58 371 PRO A N 1
ATOM 2878 C CA . PRO A 1 371 ? -29.328 43.969 -29.422 1 25.58 371 PRO A CA 1
ATOM 2879 C C . PRO A 1 371 ? -29.391 43.781 -27.906 1 25.58 371 PRO A C 1
ATOM 2881 O O . PRO A 1 371 ? -28.422 44.062 -27.203 1 25.58 371 PRO A O 1
ATOM 2884 N N . SER A 1 372 ? -30.359 43.125 -27.438 1 24.39 372 SER A N 1
ATOM 2885 C CA . SER A 1 372 ? -30.359 43.312 -25.984 1 24.39 372 SER A CA 1
ATOM 2886 C C . SER A 1 372 ? -28.969 43.094 -25.406 1 24.39 372 SER A C 1
ATOM 2888 O O . SER A 1 372 ? -28.156 42.344 -25.984 1 24.39 372 SER A O 1
ATOM 2890 N N . ALA A 1 373 ? -28.75 43.625 -24.109 1 26.69 373 ALA A N 1
ATOM 2891 C CA . ALA A 1 373 ? -27.656 44.031 -23.25 1 26.69 373 ALA A CA 1
ATOM 2892 C C . ALA A 1 373 ? -26.672 42.875 -23.016 1 26.69 373 ALA A C 1
ATOM 2894 O O . ALA A 1 373 ? -27.094 41.75 -22.812 1 26.69 373 ALA A O 1
ATOM 2895 N N . ALA A 1 374 ? -25.484 42.938 -23.469 1 27.56 374 ALA A N 1
ATOM 2896 C CA . ALA A 1 374 ? -24.156 42.344 -23.203 1 27.56 374 ALA A CA 1
ATOM 2897 C C . ALA A 1 374 ? -24.031 41.906 -21.75 1 27.56 374 ALA A C 1
ATOM 2899 O O . ALA A 1 374 ? -23.891 42.75 -20.859 1 27.56 374 ALA A O 1
ATOM 2900 N N . MET A 1 375 ? -24.75 41.062 -21.359 1 25.84 375 MET A N 1
ATOM 2901 C CA . MET A 1 375 ? -24.625 40.688 -19.953 1 25.84 375 MET A CA 1
ATOM 2902 C C . MET A 1 375 ? -23.172 40.562 -19.531 1 25.84 375 MET A C 1
ATOM 2904 O O . MET A 1 375 ? -22.406 39.812 -20.141 1 25.84 375 MET A O 1
ATOM 2908 N N . ALA A 1 376 ? -22.547 41.5 -18.906 1 27.09 376 ALA A N 1
ATOM 2909 C CA . ALA A 1 376 ? -21.281 41.812 -18.219 1 27.09 376 ALA A CA 1
ATOM 2910 C C . ALA A 1 376 ? -20.719 40.562 -17.531 1 27.09 376 ALA A C 1
ATOM 2912 O O . ALA A 1 376 ? -21.453 39.844 -16.859 1 27.09 376 ALA A O 1
ATOM 2913 N N . ILE A 1 377 ? -19.797 40.031 -18.094 1 31.11 377 ILE A N 1
ATOM 2914 C CA . ILE A 1 377 ? -18.875 39.062 -17.484 1 31.11 377 ILE A CA 1
ATOM 2915 C C . ILE A 1 377 ? -18.719 39.375 -15.992 1 31.11 377 ILE A C 1
ATOM 2917 O O . ILE A 1 377 ? -18.172 40.406 -15.617 1 31.11 377 ILE A O 1
ATOM 2921 N N . SER A 1 378 ? -19.703 39.062 -15.242 1 29.92 378 SER A N 1
ATOM 2922 C CA . SER A 1 378 ? -19.828 39.469 -13.852 1 29.92 378 SER A CA 1
ATOM 2923 C C . SER A 1 378 ? -18.516 39.312 -13.102 1 29.92 378 SER A C 1
ATOM 2925 O O . SER A 1 378 ? -17.719 38.406 -13.422 1 29.92 378 SER A O 1
ATOM 2927 N N . PRO A 1 379 ? -18.031 40.188 -12.25 1 33.44 379 PRO A N 1
ATOM 2928 C CA . PRO A 1 379 ? -16.906 40.156 -11.312 1 33.44 379 PRO A CA 1
ATOM 2929 C C . PRO A 1 379 ? -16.703 38.781 -10.688 1 33.44 379 PRO A C 1
ATOM 2931 O O . PRO A 1 379 ? -15.664 38.531 -10.07 1 33.44 379 PRO A O 1
ATOM 2934 N N . ALA A 1 380 ? -17.594 37.844 -10.75 1 36.28 380 ALA A N 1
ATOM 2935 C CA . ALA A 1 380 ? -17.562 36.531 -10.164 1 36.28 380 ALA A CA 1
ATOM 2936 C C . ALA A 1 380 ? -16.625 35.594 -10.945 1 36.28 380 ALA A C 1
ATOM 2938 O O . ALA A 1 380 ? -16.016 34.688 -10.383 1 36.28 380 ALA A O 1
ATOM 2939 N N . SER A 1 381 ? -16.469 35.656 -12.141 1 39.94 381 SER A N 1
ATOM 2940 C CA . SER A 1 381 ? -15.594 34.844 -12.992 1 39.94 381 SER A CA 1
ATOM 2941 C C . SER A 1 381 ? -14.125 35.125 -12.695 1 39.94 381 SER A C 1
ATOM 2943 O O . SER A 1 381 ? -13.297 34.219 -12.719 1 39.94 381 SER A O 1
ATOM 2945 N N . SER A 1 382 ? -13.781 36.344 -12.445 1 39.41 382 SER A N 1
ATOM 2946 C CA . SER A 1 382 ? -12.43 36.781 -12.117 1 39.41 382 SER A CA 1
ATOM 2947 C C . SER A 1 382 ? -11.984 36.25 -10.766 1 39.41 382 SER A C 1
ATOM 2949 O O . SER A 1 382 ? -10.812 35.906 -10.578 1 39.41 382 SER A O 1
ATOM 2951 N N . SER A 1 383 ? -12.922 36.156 -9.836 1 41.22 383 SER A N 1
ATOM 2952 C CA . SER A 1 383 ? -12.648 35.656 -8.492 1 41.22 383 SER A CA 1
ATOM 2953 C C . SER A 1 383 ? -12.352 34.156 -8.508 1 41.22 383 SER A C 1
ATOM 2955 O O . SER A 1 383 ? -11.469 33.688 -7.793 1 41.22 383 SER A O 1
ATOM 2957 N N . LEU A 1 384 ? -13.117 33.469 -9.375 1 45.69 384 LEU A N 1
ATOM 2958 C CA . LEU A 1 384 ? -12.906 32.031 -9.508 1 45.69 384 LEU A CA 1
ATOM 2959 C C . LEU A 1 384 ? -11.547 31.75 -10.125 1 45.69 384 LEU A C 1
ATOM 2961 O O . LEU A 1 384 ? -10.859 30.812 -9.711 1 45.69 384 LEU A O 1
ATOM 2965 N N . ASP A 1 385 ? -11.195 32.594 -11.125 1 49.62 385 ASP A N 1
ATOM 2966 C CA . ASP A 1 385 ? -9.914 32.469 -11.805 1 49.62 385 ASP A CA 1
ATOM 2967 C C . ASP A 1 385 ? -8.75 32.719 -10.844 1 49.62 385 ASP A C 1
ATOM 2969 O O . ASP A 1 385 ? -7.746 32 -10.875 1 49.62 385 ASP A O 1
ATOM 2973 N N . ARG A 1 386 ? -9.047 33.656 -10.008 1 50.12 386 ARG A N 1
ATOM 2974 C CA . ARG A 1 386 ? -8.023 34.062 -9.047 1 50.12 386 ARG A CA 1
ATOM 2975 C C . ARG A 1 386 ? -7.824 33 -7.98 1 50.12 386 ARG A C 1
ATOM 2977 O O . ARG A 1 386 ? -6.688 32.688 -7.602 1 50.12 386 ARG A O 1
ATOM 2984 N N . THR A 1 387 ? -8.883 32.438 -7.656 1 62.25 387 THR A N 1
ATOM 2985 C CA . THR A 1 387 ? -8.852 31.391 -6.645 1 62.25 387 THR A CA 1
ATOM 2986 C C . THR A 1 387 ? -8.164 30.141 -7.184 1 62.25 387 THR A C 1
ATOM 2988 O O . THR A 1 387 ? -7.41 29.484 -6.465 1 62.25 387 THR A O 1
ATOM 2991 N N . GLU A 1 388 ? -8.297 30.141 -8.516 1 66.06 388 GLU A N 1
ATOM 2992 C CA . GLU A 1 388 ? -7.691 28.969 -9.141 1 66.06 388 GLU A CA 1
ATOM 2993 C C . GLU A 1 388 ? -6.18 29.125 -9.258 1 66.06 388 GLU A C 1
ATOM 2995 O O . GLU A 1 388 ? -5.43 28.156 -9.109 1 66.06 388 GLU A O 1
ATOM 3000 N N . GLU A 1 389 ? -5.816 30.328 -9.5 1 67.38 389 GLU A N 1
ATOM 3001 C CA . GLU A 1 389 ? -4.383 30.594 -9.578 1 67.38 389 GLU A CA 1
ATOM 3002 C C . GLU A 1 389 ? -3.715 30.391 -8.219 1 67.38 389 GLU A C 1
ATOM 3004 O O . GLU A 1 389 ? -2.631 29.812 -8.133 1 67.38 389 GLU A O 1
ATOM 3009 N N . LEU A 1 390 ? -4.352 30.906 -7.289 1 73.5 390 LEU A N 1
ATOM 3010 C CA . LEU A 1 390 ? -3.818 30.766 -5.938 1 73.5 390 LEU A CA 1
ATOM 3011 C C . LEU A 1 390 ? -3.684 29.281 -5.562 1 73.5 390 LEU A C 1
ATOM 3013 O O . LEU A 1 390 ? -2.68 28.875 -4.969 1 73.5 390 LEU A O 1
ATOM 3017 N N . VAL A 1 391 ? -4.641 28.625 -6.055 1 77.19 391 VAL A N 1
ATOM 3018 C CA . VAL A 1 391 ? -4.672 27.203 -5.723 1 77.19 391 VAL A CA 1
ATOM 3019 C C . VAL A 1 391 ? -3.502 26.484 -6.398 1 77.19 391 VAL A C 1
ATOM 3021 O O . VAL A 1 391 ? -2.799 25.703 -5.766 1 77.19 391 VAL A O 1
ATOM 3024 N N . ALA A 1 392 ? -3.311 26.766 -7.539 1 80.44 392 ALA A N 1
ATOM 3025 C CA . ALA A 1 392 ? -2.23 26.125 -8.289 1 80.44 392 ALA A CA 1
ATOM 3026 C C . ALA A 1 392 ? -0.869 26.469 -7.695 1 80.44 392 ALA A C 1
ATOM 3028 O O . ALA A 1 392 ? -0.005 25.609 -7.559 1 80.44 392 ALA A O 1
ATOM 3029 N N . PHE A 1 393 ? -0.751 27.688 -7.223 1 80.38 393 PHE A N 1
ATOM 3030 C CA . PHE A 1 393 ? 0.515 28.125 -6.645 1 80.38 393 PHE A CA 1
ATOM 3031 C C . PHE A 1 393 ? 0.734 27.484 -5.277 1 80.38 393 PHE A C 1
ATOM 3033 O O . PHE A 1 393 ? 1.861 27.141 -4.926 1 80.38 393 PHE A O 1
ATOM 3040 N N . GLN A 1 394 ? -0.261 27.438 -4.633 1 83.88 394 GLN A N 1
ATOM 3041 C CA . GLN A 1 394 ? -0.157 26.844 -3.301 1 83.88 394 GLN A CA 1
ATOM 3042 C C . GLN A 1 394 ? 0.263 25.375 -3.373 1 83.88 394 GLN A C 1
ATOM 3044 O O . GLN A 1 394 ? 1.162 24.953 -2.646 1 83.88 394 GLN A O 1
ATOM 3049 N N . ILE A 1 395 ? -0.362 24.625 -4.266 1 88.62 395 ILE A N 1
ATOM 3050 C CA . ILE A 1 395 ? -0.049 23.203 -4.387 1 88.62 395 ILE A CA 1
ATOM 3051 C C . ILE A 1 395 ? 1.377 23.031 -4.906 1 88.62 395 ILE A C 1
ATOM 3053 O O . ILE A 1 395 ? 2.146 22.234 -4.371 1 88.62 395 ILE A O 1
ATOM 3057 N N . SER A 1 396 ? 1.688 23.812 -5.883 1 86.25 396 SER A N 1
ATOM 3058 C CA . SER A 1 396 ? 3 23.672 -6.5 1 86.25 396 SER A CA 1
ATOM 3059 C C . SER A 1 396 ? 4.117 24.031 -5.523 1 86.25 396 SER A C 1
ATOM 3061 O O . SER A 1 396 ? 5.148 23.359 -5.477 1 86.25 396 SER A O 1
ATOM 3063 N N . THR A 1 397 ? 3.887 25.047 -4.746 1 85.12 397 THR A N 1
ATOM 3064 C CA . THR A 1 397 ? 4.895 25.469 -3.777 1 85.12 397 THR A CA 1
ATOM 3065 C C . THR A 1 397 ? 5.086 24.406 -2.703 1 85.12 397 THR A C 1
ATOM 3067 O O . THR A 1 397 ? 6.219 24.031 -2.389 1 85.12 397 THR A O 1
ATOM 3070 N N . ASN A 1 398 ? 4.004 23.969 -2.186 1 88.75 398 ASN A N 1
ATOM 3071 C CA . ASN A 1 398 ? 4.098 22.938 -1.161 1 88.75 398 ASN A CA 1
ATOM 3072 C C . ASN A 1 398 ? 4.715 21.656 -1.713 1 88.75 398 ASN A C 1
ATOM 3074 O O . ASN A 1 398 ? 5.457 20.969 -1.013 1 88.75 398 ASN A O 1
ATOM 3078 N N . ALA A 1 399 ? 4.344 21.328 -2.91 1 89.75 399 ALA A N 1
ATOM 3079 C CA . ALA A 1 399 ? 4.898 20.141 -3.553 1 89.75 399 ALA A CA 1
ATOM 3080 C C . ALA A 1 399 ? 6.402 20.281 -3.758 1 89.75 399 ALA A C 1
ATOM 3082 O O . ALA A 1 399 ? 7.156 19.328 -3.529 1 89.75 399 ALA A O 1
ATOM 3083 N N . ALA A 1 400 ? 6.824 21.422 -4.176 1 86.19 400 ALA A N 1
ATOM 3084 C CA . ALA A 1 400 ? 8.25 21.656 -4.395 1 86.19 400 ALA A CA 1
ATOM 3085 C C . ALA A 1 400 ? 9.031 21.531 -3.088 1 86.19 400 ALA A C 1
ATOM 3087 O O . ALA A 1 400 ? 10.125 20.969 -3.062 1 86.19 400 ALA A O 1
ATOM 3088 N N . ILE A 1 401 ? 8.492 22.109 -2.088 1 87.62 401 ILE A N 1
ATOM 3089 C CA . ILE A 1 401 ? 9.148 22.047 -0.789 1 87.62 401 ILE A CA 1
ATOM 3090 C C . ILE A 1 401 ? 9.219 20.594 -0.326 1 87.62 401 ILE A C 1
ATOM 3092 O O . ILE A 1 401 ? 10.266 20.141 0.162 1 87.62 401 ILE A O 1
ATOM 3096 N N . ARG A 1 402 ? 8.133 19.922 -0.528 1 89.44 402 ARG A N 1
ATOM 3097 C CA . ARG A 1 402 ? 8.109 18.516 -0.114 1 89.44 402 ARG A CA 1
ATOM 3098 C C . ARG A 1 402 ? 9.117 17.688 -0.911 1 89.44 402 ARG A C 1
ATOM 3100 O O . ARG A 1 402 ? 9.812 16.844 -0.351 1 89.44 402 ARG A O 1
ATOM 3107 N N . ARG A 1 403 ? 9.141 17.844 -2.168 1 86.38 403 ARG A N 1
ATOM 3108 C CA . ARG A 1 403 ? 10.125 17.172 -3.004 1 86.38 403 ARG A CA 1
ATOM 3109 C C . ARG A 1 403 ? 11.539 17.438 -2.516 1 86.38 403 ARG A C 1
ATOM 3111 O O . ARG A 1 403 ? 12.359 16.531 -2.424 1 86.38 403 ARG A O 1
ATOM 3118 N N . PHE A 1 404 ? 11.805 18.672 -2.197 1 86.69 404 PHE A N 1
ATOM 3119 C CA . PHE A 1 404 ? 13.117 19.094 -1.71 1 86.69 404 PHE A CA 1
ATOM 3120 C C . PHE A 1 404 ? 13.438 18.406 -0.386 1 86.69 404 PHE A C 1
ATOM 3122 O O . PHE A 1 404 ? 14.531 17.859 -0.216 1 86.69 404 PHE A O 1
ATOM 3129 N N . LEU A 1 405 ? 12.516 18.406 0.496 1 86.19 405 LEU A N 1
ATOM 3130 C CA . LEU A 1 405 ? 12.75 17.812 1.809 1 86.19 405 LEU A CA 1
ATOM 3131 C C . LEU A 1 405 ? 12.953 16.312 1.695 1 86.19 405 LEU A C 1
ATOM 3133 O O . LEU A 1 405 ? 13.719 15.719 2.459 1 86.19 405 LEU A O 1
ATOM 3137 N N . ASN A 1 406 ? 12.234 15.656 0.817 1 84.25 406 ASN A N 1
ATOM 3138 C CA . ASN A 1 406 ? 12.453 14.242 0.571 1 84.25 406 ASN A CA 1
ATOM 3139 C C . ASN A 1 406 ? 13.883 13.969 0.111 1 84.25 406 ASN A C 1
ATOM 3141 O O . ASN A 1 406 ? 14.484 12.969 0.5 1 84.25 406 ASN A O 1
ATOM 3145 N N . ARG A 1 407 ? 14.344 14.773 -0.627 1 80.44 407 ARG A N 1
ATOM 3146 C CA . ARG A 1 407 ? 15.719 14.641 -1.106 1 80.44 407 ARG A CA 1
ATOM 3147 C C . ARG A 1 407 ? 16.719 14.859 0.024 1 80.44 407 ARG A C 1
ATOM 3149 O O . ARG A 1 407 ? 17.734 14.164 0.104 1 80.44 407 ARG A O 1
ATOM 3156 N N . VAL A 1 408 ? 16.484 15.859 0.782 1 84.38 408 VAL A N 1
ATOM 3157 C CA . VAL A 1 408 ? 17.344 16.109 1.936 1 84.38 408 VAL A CA 1
ATOM 3158 C C . VAL A 1 408 ? 17.406 14.859 2.809 1 84.38 408 VAL A C 1
ATOM 3160 O O . VAL A 1 408 ? 18.484 14.453 3.238 1 84.38 408 VAL A O 1
ATOM 3163 N N . ASN A 1 409 ? 16.297 14.281 3.047 1 81.56 409 ASN A N 1
ATOM 3164 C CA . ASN A 1 409 ? 16.234 13.086 3.873 1 81.56 409 ASN A CA 1
ATOM 3165 C C . ASN A 1 409 ? 17.031 11.938 3.256 1 81.56 409 ASN A C 1
ATOM 3167 O O . ASN A 1 409 ? 17.688 11.18 3.969 1 81.56 409 ASN A O 1
ATOM 3171 N N . SER A 1 410 ? 17.016 11.812 2.016 1 75.06 410 SER A N 1
ATOM 3172 C CA . SER A 1 410 ? 17.703 10.727 1.334 1 75.06 410 SER A CA 1
ATOM 3173 C C . SER A 1 410 ? 19.219 10.945 1.325 1 75.06 410 SER A C 1
ATOM 3175 O O . SER A 1 410 ? 19.984 9.984 1.282 1 75.06 410 SER A O 1
ATOM 3177 N N . VAL A 1 411 ? 19.641 12.141 1.384 1 75.06 411 VAL A N 1
ATOM 3178 C CA . VAL A 1 411 ? 21.062 12.453 1.271 1 75.06 411 VAL A CA 1
ATOM 3179 C C . VAL A 1 411 ? 21.703 12.484 2.658 1 75.06 411 VAL A C 1
ATOM 3181 O O . VAL A 1 411 ? 22.766 11.914 2.873 1 75.06 411 VAL A O 1
ATOM 3184 N N . VAL A 1 412 ? 20.984 13.078 3.514 1 78.75 412 VAL A N 1
ATOM 3185 C CA . VAL A 1 412 ? 21.609 13.383 4.801 1 78.75 412 VAL A CA 1
ATOM 3186 C C . VAL A 1 412 ? 21.312 12.25 5.789 1 78.75 412 VAL A C 1
ATOM 3188 O O . VAL A 1 412 ? 22.125 11.977 6.676 1 78.75 412 VAL A O 1
ATOM 3191 N N . TYR A 1 413 ? 20.203 11.625 5.676 1 76 413 TYR A N 1
ATOM 3192 C CA . TYR A 1 413 ? 19.812 10.656 6.691 1 76 413 TYR A CA 1
ATOM 3193 C C . TYR A 1 413 ? 19.875 9.234 6.141 1 76 413 TYR A C 1
ATOM 3195 O O . TYR A 1 413 ? 19.266 8.32 6.691 1 76 413 TYR A O 1
ATOM 3203 N N . ASP A 1 414 ? 20.562 8.953 5.043 1 62.94 414 ASP A N 1
ATOM 3204 C CA . ASP A 1 414 ? 20.719 7.629 4.461 1 62.94 414 ASP A CA 1
ATOM 3205 C C . ASP A 1 414 ? 21.5 6.703 5.395 1 62.94 414 ASP A C 1
ATOM 3207 O O . ASP A 1 414 ? 22.531 7.098 5.945 1 62.94 414 ASP A O 1
ATOM 3211 N N . SER A 1 415 ? 20.875 5.688 5.941 1 55.91 415 SER A N 1
ATOM 3212 C CA . SER A 1 415 ? 21.406 4.711 6.887 1 55.91 415 SER A CA 1
ATOM 3213 C C . SER A 1 415 ? 22.797 4.246 6.469 1 55.91 415 SER A C 1
ATOM 3215 O O . SER A 1 415 ? 23.625 3.908 7.32 1 55.91 415 SER A O 1
ATOM 3217 N N . LYS A 1 416 ? 22.984 4.148 5.211 1 50.84 416 LYS A N 1
ATOM 3218 C CA . LYS A 1 416 ? 24.312 3.701 4.828 1 50.84 416 LYS A CA 1
ATOM 3219 C C . LYS A 1 416 ? 25.391 4.668 5.328 1 50.84 416 LYS A C 1
ATOM 3221 O O . LYS A 1 416 ? 26.547 4.285 5.496 1 50.84 416 LYS A O 1
ATOM 3226 N N . ASP A 1 417 ? 24.969 5.84 5.68 1 47.75 417 ASP A N 1
ATOM 3227 C CA . ASP A 1 417 ? 25.906 6.887 6.082 1 47.75 417 ASP A CA 1
ATOM 3228 C C . ASP A 1 417 ? 26.234 6.781 7.57 1 47.75 417 ASP A C 1
ATOM 3230 O O . ASP A 1 417 ? 27.141 7.461 8.055 1 47.75 417 ASP A O 1
ATOM 3234 N N . GLN A 1 418 ? 25.359 6.172 8.336 1 51.94 418 GLN A N 1
ATOM 3235 C CA . GLN A 1 418 ? 25.734 6.082 9.742 1 51.94 418 GLN A CA 1
ATOM 3236 C C . GLN A 1 418 ? 27.188 5.637 9.891 1 51.94 418 GLN A C 1
ATOM 3238 O O . GLN A 1 418 ? 27.875 6.043 10.828 1 51.94 418 GLN A O 1
ATOM 3243 N N . PHE A 1 419 ? 27.562 4.883 8.805 1 48.59 419 PHE A N 1
ATOM 3244 C CA . PHE A 1 419 ? 28.984 4.516 8.875 1 48.59 419 PHE A CA 1
ATOM 3245 C C . PHE A 1 419 ? 29.859 5.723 8.602 1 48.59 419 PHE A C 1
ATOM 3247 O O . PHE A 1 419 ? 31 5.789 9.094 1 48.59 419 PHE A O 1
ATOM 3254 N N . ARG A 1 420 ? 29.266 6.711 8.07 1 53.06 420 ARG A N 1
ATOM 3255 C CA . ARG A 1 420 ? 30.078 7.844 7.645 1 53.06 420 ARG A CA 1
ATOM 3256 C C . ARG A 1 420 ? 30.391 8.766 8.82 1 53.06 420 ARG A C 1
ATOM 3258 O O . ARG A 1 420 ? 31.422 9.453 8.812 1 53.06 420 ARG A O 1
ATOM 3265 N N . MET A 1 421 ? 29.5 8.656 9.828 1 58.62 421 MET A N 1
ATOM 3266 C CA . MET A 1 421 ? 29.688 9.594 10.922 1 58.62 421 MET A CA 1
ATOM 3267 C C . MET A 1 421 ? 31.031 9.375 11.609 1 58.62 421 MET A C 1
ATOM 3269 O O . MET A 1 421 ? 31.562 10.289 12.242 1 58.62 421 MET A O 1
ATOM 3273 N N . THR A 1 422 ? 31.453 8.219 11.312 1 56.28 422 THR A N 1
ATOM 3274 C CA . THR A 1 422 ? 32.719 7.91 11.969 1 56.28 422 THR A CA 1
ATOM 3275 C C . THR A 1 422 ? 33.906 8.258 11.062 1 56.28 422 THR A C 1
ATOM 3277 O O . THR A 1 422 ? 35.062 8.188 11.477 1 56.28 422 THR A O 1
ATOM 3280 N N . ARG A 1 423 ? 33.594 8.672 9.938 1 59.53 423 ARG A N 1
ATOM 3281 C CA . ARG A 1 423 ? 34.688 8.977 9.023 1 59.53 423 ARG A CA 1
ATOM 3282 C C . ARG A 1 423 ? 35.219 10.375 9.289 1 59.53 423 ARG A C 1
ATOM 3284 O O . ARG A 1 423 ? 34.5 11.281 9.672 1 59.53 423 ARG A O 1
ATOM 3291 N N . ALA A 1 424 ? 36.5 10.5 9.164 1 59.31 424 ALA A N 1
ATOM 3292 C CA . ALA A 1 424 ? 37.219 11.727 9.469 1 59.31 424 ALA A CA 1
ATOM 3293 C C . ALA A 1 424 ? 36.688 12.906 8.656 1 59.31 424 ALA A C 1
ATOM 3295 O O . ALA A 1 424 ? 36.625 14.031 9.156 1 59.31 424 ALA A O 1
ATOM 3296 N N . ASN A 1 425 ? 36.156 12.594 7.543 1 79.88 425 ASN A N 1
ATOM 3297 C CA . ASN A 1 425 ? 35.781 13.695 6.668 1 79.88 425 ASN A CA 1
ATOM 3298 C C . ASN A 1 425 ? 34.25 13.914 6.672 1 79.88 425 ASN A C 1
ATOM 3300 O O . ASN A 1 425 ? 33.75 14.633 5.828 1 79.88 425 ASN A O 1
ATOM 3304 N N . TYR A 1 426 ? 33.656 13.469 7.703 1 83.69 426 TYR A N 1
ATOM 3305 C CA . TYR A 1 426 ? 32.219 13.555 7.738 1 83.69 426 TYR A CA 1
ATOM 3306 C C . TYR A 1 426 ? 31.75 14.984 8.016 1 83.69 426 TYR A C 1
ATOM 3308 O O . TYR A 1 426 ? 30.828 15.484 7.379 1 83.69 426 TYR A O 1
ATOM 3316 N N . ALA A 1 427 ? 32.438 15.586 8.93 1 85.94 427 ALA A N 1
ATOM 3317 C CA . ALA A 1 427 ? 32.031 16.938 9.305 1 85.94 427 ALA A CA 1
ATOM 3318 C C . ALA A 1 427 ? 32.188 17.906 8.133 1 85.94 427 ALA A C 1
ATOM 3320 O O . ALA A 1 427 ? 31.312 18.75 7.91 1 85.94 427 ALA A O 1
ATOM 3321 N N . ASN A 1 428 ? 33.219 17.703 7.402 1 87.31 428 ASN A N 1
ATOM 3322 C CA . ASN A 1 428 ? 33.438 18.562 6.246 1 87.31 428 ASN A CA 1
ATOM 3323 C C . ASN A 1 428 ? 32.406 18.297 5.148 1 87.31 428 ASN A C 1
ATOM 3325 O O . ASN A 1 428 ? 31.938 19.234 4.5 1 87.31 428 ASN A O 1
ATOM 3329 N N . TRP A 1 429 ? 32.188 17.094 5.004 1 87.19 429 TRP A N 1
ATOM 3330 C CA . TRP A 1 429 ? 31.172 16.75 4.02 1 87.19 429 TRP A CA 1
ATOM 3331 C C . TRP A 1 429 ? 29.812 17.328 4.41 1 87.19 429 TRP A C 1
ATOM 3333 O O . TRP A 1 429 ? 29.109 17.891 3.568 1 87.19 429 TRP A O 1
ATOM 3343 N N . LEU A 1 430 ? 29.469 17.141 5.625 1 90.31 430 LEU A N 1
ATOM 3344 C CA . LEU A 1 430 ? 28.188 17.625 6.129 1 90.31 430 LEU A CA 1
ATOM 3345 C C . LEU A 1 430 ? 28.078 19.141 5.984 1 90.31 430 LEU A C 1
ATOM 3347 O O . LEU A 1 430 ? 27.016 19.656 5.605 1 90.31 430 LEU A O 1
ATOM 3351 N N . LEU A 1 431 ? 29.125 19.812 6.273 1 92.75 431 LEU A N 1
ATOM 3352 C CA . LEU A 1 431 ? 29.156 21.266 6.164 1 92.75 431 LEU A CA 1
ATOM 3353 C C . LEU A 1 431 ? 28.938 21.703 4.719 1 92.75 431 LEU A C 1
ATOM 3355 O O . LEU A 1 431 ? 28.188 22.641 4.449 1 92.75 431 LEU A O 1
ATOM 3359 N N . ARG A 1 432 ? 29.531 21.016 3.846 1 90.38 432 ARG A N 1
ATOM 3360 C CA . ARG A 1 432 ? 29.422 21.359 2.434 1 90.38 432 ARG A CA 1
ATOM 3361 C C . ARG A 1 432 ? 28.016 21.094 1.91 1 90.38 432 ARG A C 1
ATOM 3363 O O . ARG A 1 432 ? 27.422 21.953 1.27 1 90.38 432 ARG A O 1
ATOM 3370 N N . ILE A 1 433 ? 27.562 19.922 2.195 1 88.88 433 ILE A N 1
ATOM 3371 C CA . ILE A 1 433 ? 26.266 19.516 1.646 1 88.88 433 ILE A CA 1
ATOM 3372 C C . ILE A 1 433 ? 25.156 20.375 2.244 1 88.88 433 ILE A C 1
ATOM 3374 O O . ILE A 1 433 ? 24.219 20.75 1.546 1 88.88 433 ILE A O 1
ATOM 3378 N N . THR A 1 434 ? 25.219 20.688 3.484 1 91.75 434 THR A N 1
ATOM 3379 C CA . THR A 1 434 ? 24.156 21.438 4.145 1 91.75 434 THR A CA 1
ATOM 3380 C C . THR A 1 434 ? 24.172 22.891 3.678 1 91.75 434 THR A C 1
ATOM 3382 O O . THR A 1 434 ? 23.125 23.547 3.662 1 91.75 434 THR A O 1
ATOM 3385 N N . GLU A 1 435 ? 25.312 23.375 3.391 1 91.19 435 GLU A N 1
ATOM 3386 C CA . GLU A 1 435 ? 25.375 24.734 2.857 1 91.19 435 GLU A CA 1
ATOM 3387 C C . GLU A 1 435 ? 24.594 24.859 1.549 1 91.19 435 GLU A C 1
ATOM 3389 O O . GLU A 1 435 ? 23.859 25.812 1.346 1 91.19 435 GLU A O 1
ATOM 3394 N N . ASP A 1 436 ? 24.766 23.859 0.742 1 88.88 436 ASP A N 1
ATOM 3395 C CA . ASP A 1 436 ? 24.047 23.828 -0.53 1 88.88 436 ASP A CA 1
ATOM 3396 C C . ASP A 1 436 ? 22.547 23.672 -0.311 1 88.88 436 ASP A C 1
ATOM 3398 O O . ASP A 1 436 ? 21.75 24.375 -0.938 1 88.88 436 ASP A O 1
ATOM 3402 N N . LEU A 1 437 ? 22.25 22.812 0.534 1 90.31 437 LEU A N 1
ATOM 3403 C CA . LEU A 1 437 ? 20.844 22.531 0.8 1 90.31 437 LEU A CA 1
ATOM 3404 C C . LEU A 1 437 ? 20.172 23.75 1.422 1 90.31 437 LEU A C 1
ATOM 3406 O O . LEU A 1 437 ? 19.047 24.094 1.059 1 90.31 437 LEU A O 1
ATOM 3410 N N . TRP A 1 438 ? 20.859 24.375 2.291 1 91.06 438 TRP A N 1
ATOM 3411 C CA . TRP A 1 438 ? 20.297 25.531 2.971 1 91.06 438 TRP A CA 1
ATOM 3412 C C . TRP A 1 438 ? 20.125 26.703 2 1 91.06 438 TRP A C 1
ATOM 3414 O O . TRP A 1 438 ? 19.125 27.422 2.053 1 91.06 438 TRP A O 1
ATOM 3424 N N . SER A 1 439 ? 21.078 26.875 1.183 1 88.25 439 SER A N 1
ATOM 3425 C CA . SER A 1 439 ? 21 27.938 0.181 1 88.25 439 SER A CA 1
ATOM 3426 C C . SER A 1 439 ? 19.781 27.734 -0.731 1 88.25 439 SER A C 1
ATOM 3428 O O . SER A 1 439 ? 19.094 28.688 -1.073 1 88.25 439 SER A O 1
ATOM 3430 N N . PHE A 1 440 ? 19.594 26.562 -1.024 1 84.06 440 PHE A N 1
ATOM 3431 C CA . PHE A 1 440 ? 18.469 26.234 -1.888 1 84.06 440 PHE A CA 1
ATOM 3432 C C . PHE A 1 440 ? 17.141 26.469 -1.155 1 84.06 440 PHE A C 1
ATOM 3434 O O . PHE A 1 440 ? 16.219 27.047 -1.708 1 84.06 440 PHE A O 1
ATOM 3441 N N . HIS A 1 441 ? 17.062 25.938 0.007 1 87.88 441 HIS A N 1
ATOM 3442 C CA . HIS A 1 441 ? 15.852 26.094 0.813 1 87.88 441 HIS A CA 1
ATOM 3443 C C . HIS A 1 441 ? 15.516 27.562 1.042 1 87.88 441 HIS A C 1
ATOM 3445 O O . HIS A 1 441 ? 14.359 27.969 0.922 1 87.88 441 HIS A O 1
ATOM 3451 N N . GLY A 1 442 ? 16.531 28.297 1.365 1 84.88 442 GLY A N 1
ATOM 3452 C CA . GLY A 1 442 ? 16.344 29.719 1.547 1 84.88 442 GLY A CA 1
ATOM 3453 C C . GLY A 1 442 ? 15.898 30.438 0.285 1 84.88 442 GLY A C 1
ATOM 3454 O O . GLY A 1 442 ? 15.055 31.328 0.34 1 84.88 442 GLY A O 1
ATOM 3455 N N . ALA A 1 443 ? 16.375 29.953 -0.798 1 80.31 443 ALA A N 1
ATOM 3456 C CA . ALA A 1 443 ? 16.016 30.547 -2.082 1 80.31 443 ALA A CA 1
ATOM 3457 C C . ALA A 1 443 ? 14.562 30.281 -2.428 1 80.31 443 ALA A C 1
ATOM 3459 O O . ALA A 1 443 ? 13.875 31.156 -2.969 1 80.31 443 ALA A O 1
ATOM 3460 N N . ILE A 1 444 ? 14.078 29.156 -2.158 1 78.06 444 ILE A N 1
ATOM 3461 C CA . ILE A 1 444 ? 12.688 28.812 -2.428 1 78.06 444 ILE A CA 1
ATOM 3462 C C . ILE A 1 444 ? 11.766 29.734 -1.621 1 78.06 444 ILE A C 1
ATOM 3464 O O . ILE A 1 444 ? 10.828 30.312 -2.168 1 78.06 444 ILE A O 1
ATOM 3468 N N . TYR A 1 445 ? 12.062 29.859 -0.41 1 82.31 445 TYR A N 1
ATOM 3469 C CA . TYR A 1 445 ? 11.188 30.609 0.482 1 82.31 445 TYR A CA 1
ATOM 3470 C C . TYR A 1 445 ? 11.242 32.094 0.171 1 82.31 445 TYR A C 1
ATOM 3472 O O . TYR A 1 445 ? 10.219 32.781 0.22 1 82.31 445 TYR A O 1
ATOM 3480 N N . GLN A 1 446 ? 12.414 32.594 -0.194 1 79.44 446 GLN A N 1
ATOM 3481 C CA . GLN A 1 446 ? 12.586 34 -0.447 1 79.44 446 GLN A CA 1
ATOM 3482 C C . GLN A 1 446 ? 11.945 34.406 -1.77 1 79.44 446 GLN A C 1
ATOM 3484 O O . GLN A 1 446 ? 11.578 35.594 -1.956 1 79.44 446 GLN A O 1
ATOM 3489 N N . ASN A 1 447 ? 11.805 33.438 -2.586 1 75.69 447 ASN A N 1
ATOM 3490 C CA . ASN A 1 447 ? 11.266 33.75 -3.904 1 75.69 447 ASN A CA 1
ATOM 3491 C C . ASN A 1 447 ? 9.781 33.406 -3.998 1 75.69 447 ASN A C 1
ATOM 3493 O O . ASN A 1 447 ? 9.211 33.406 -5.09 1 75.69 447 ASN A O 1
ATOM 3497 N N . LEU A 1 448 ? 9.258 33.188 -2.838 1 78.56 448 LEU A N 1
ATOM 3498 C CA . LEU A 1 448 ? 7.82 32.938 -2.848 1 78.56 448 LEU A CA 1
ATOM 3499 C C . LEU A 1 448 ? 7.059 34.25 -3.006 1 78.5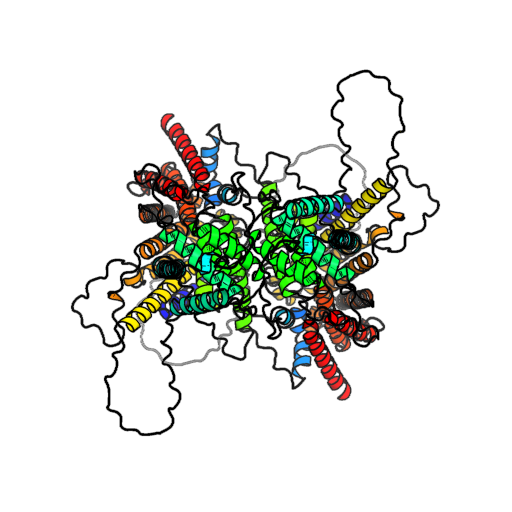6 448 LEU A C 1
ATOM 3501 O O . LEU A 1 448 ? 7.453 35.281 -2.443 1 78.56 448 LEU A O 1
ATOM 3505 N N . PRO A 1 449 ? 6.023 34.219 -3.85 1 73.38 449 PRO A N 1
ATOM 3506 C CA . PRO A 1 449 ? 5.219 35.438 -3.977 1 73.38 449 PRO A CA 1
ATOM 3507 C C . PRO A 1 449 ? 4.617 35.875 -2.646 1 73.38 449 PRO A C 1
ATOM 3509 O O . PRO A 1 449 ? 4.215 35.031 -1.831 1 73.38 449 PRO A O 1
ATOM 3512 N N . ASP A 1 450 ? 4.48 37.125 -2.525 1 73.88 450 ASP A N 1
ATOM 3513 C CA . ASP A 1 450 ? 4.039 37.719 -1.273 1 73.88 450 ASP A CA 1
ATOM 3514 C C . ASP A 1 450 ? 2.611 37.312 -0.932 1 73.88 450 ASP A C 1
ATOM 3516 O O . ASP A 1 450 ? 2.256 37.188 0.244 1 73.88 450 ASP A O 1
ATOM 3520 N N . PHE A 1 451 ? 1.835 37.125 -1.909 1 74.56 451 PHE A N 1
ATOM 3521 C CA . PHE A 1 451 ? 0.435 36.812 -1.647 1 74.56 451 PHE A CA 1
ATOM 3522 C C . PHE A 1 451 ? 0.3 35.438 -0.966 1 74.56 451 PHE A C 1
ATOM 3524 O O . PHE A 1 451 ? -0.722 35.156 -0.34 1 74.56 451 PHE A O 1
ATOM 3531 N N . LEU A 1 452 ? 1.305 34.594 -1.046 1 79.88 452 LEU A N 1
ATOM 3532 C CA . LEU A 1 452 ? 1.278 33.281 -0.362 1 79.88 452 LEU A CA 1
ATOM 3533 C C . LEU A 1 452 ? 1.677 33.438 1.102 1 79.88 452 LEU A C 1
ATOM 3535 O O . LEU A 1 452 ? 1.333 32.594 1.935 1 79.88 452 LEU A O 1
ATOM 3539 N N . LEU A 1 453 ? 2.377 34.531 1.373 1 77.69 453 LEU A N 1
ATOM 3540 C CA . LEU A 1 453 ? 2.982 34.688 2.693 1 77.69 453 LEU A CA 1
ATOM 3541 C C . LEU A 1 453 ? 2.199 35.688 3.547 1 77.69 453 LEU A C 1
ATOM 3543 O O . LEU A 1 453 ? 2.516 35.875 4.723 1 77.69 453 LEU A O 1
ATOM 3547 N N . THR A 1 454 ? 1.241 36.344 3.02 1 76.06 454 THR A N 1
ATOM 3548 C CA . THR A 1 454 ? 0.487 37.344 3.752 1 76.06 454 THR A CA 1
ATOM 3549 C C . THR A 1 454 ? -1.009 37.062 3.699 1 76.06 454 THR A C 1
ATOM 3551 O O . THR A 1 454 ? -1.525 36.625 2.666 1 76.06 454 THR A O 1
ATOM 3554 N N . SER A 1 455 ? -1.647 37.094 4.879 1 68.81 455 SER A N 1
ATOM 3555 C CA . SER A 1 455 ? -3.092 36.906 4.918 1 68.81 455 SER A CA 1
ATOM 3556 C C . SER A 1 455 ? -3.844 38.188 4.633 1 68.81 455 SER A C 1
ATOM 3558 O O . SER A 1 455 ? -4.992 38.156 4.191 1 68.81 455 SER A O 1
ATOM 3560 N N . ARG A 1 456 ? -3.396 39.438 5.117 1 59.5 456 ARG A N 1
ATOM 3561 C CA . ARG A 1 456 ? -4.098 40.688 4.887 1 59.5 456 ARG A CA 1
ATOM 3562 C C . ARG A 1 456 ? -3.783 41.25 3.504 1 59.5 456 ARG A C 1
ATOM 3564 O O . ARG A 1 456 ? -2.617 41.344 3.119 1 59.5 456 ARG A O 1
ATOM 3571 N N . PRO A 1 457 ? -4.941 41.281 2.729 1 54.34 457 PRO A N 1
ATOM 3572 C CA . PRO A 1 457 ? -4.734 41.875 1.409 1 54.34 457 PRO A CA 1
ATOM 3573 C C . PRO A 1 457 ? -3.99 43.219 1.479 1 54.34 457 PRO A C 1
ATOM 3575 O O . PRO A 1 457 ? -4.223 44.031 2.393 1 54.34 457 PRO A O 1
ATOM 3578 N N . ARG A 1 458 ? -2.635 43.375 1.063 1 51.38 458 ARG A N 1
ATOM 3579 C CA . ARG A 1 458 ? -1.99 44.656 1.005 1 51.38 458 ARG A CA 1
ATOM 3580 C C . ARG A 1 458 ? -2.779 45.625 0.12 1 51.38 458 ARG A C 1
ATOM 3582 O O . ARG A 1 458 ? -3.268 45.25 -0.943 1 51.38 458 ARG A O 1
ATOM 3589 N N . LYS A 1 459 ? -3.287 46.594 0.701 1 47.41 459 LYS A N 1
ATOM 3590 C CA . LYS A 1 459 ? -3.885 47.688 -0.058 1 47.41 459 LYS A CA 1
ATOM 3591 C C . LYS A 1 459 ? -3.064 48 -1.305 1 47.41 459 LYS A C 1
ATOM 3593 O O . LYS A 1 459 ? -1.832 48 -1.259 1 47.41 459 LYS A O 1
ATOM 3598 N N . PRO A 1 460 ? -3.746 47.969 -2.5 1 43.75 460 PRO A N 1
ATOM 3599 C CA . PRO A 1 460 ? -3.062 48.375 -3.729 1 43.75 460 PRO A CA 1
ATOM 3600 C C . PRO A 1 460 ? -2.203 49.625 -3.539 1 43.75 460 PRO A C 1
ATOM 3602 O O . PRO A 1 460 ? -2.688 50.656 -3.045 1 43.75 460 PRO A O 1
ATOM 3605 N N . THR A 1 461 ? -1.018 49.562 -3.156 1 38.66 461 THR A N 1
ATOM 3606 C CA . THR A 1 461 ? -0.347 50.812 -3.379 1 38.66 461 THR A CA 1
ATOM 3607 C C . THR A 1 461 ? -0.57 51.312 -4.809 1 38.66 461 THR A C 1
ATOM 3609 O O . THR A 1 461 ? -0.883 50.531 -5.695 1 38.66 461 THR A O 1
ATOM 3612 N N . GLY A 1 462 ? -0.637 52.656 -5.141 1 37.88 462 GLY A N 1
ATOM 3613 C CA . GLY A 1 462 ? -0.796 53.5 -6.324 1 37.88 462 GLY A CA 1
ATOM 3614 C C . GLY A 1 462 ? -0.128 52.906 -7.555 1 37.88 462 GLY A C 1
ATOM 3615 O O . GLY A 1 462 ? 0.026 53.594 -8.57 1 37.88 462 GLY A O 1
ATOM 3616 N N . SER A 1 463 ? 0.896 52.125 -7.441 1 37.03 463 SER A N 1
ATOM 3617 C CA . SER A 1 463 ? 1.534 51.938 -8.742 1 37.03 463 SER A CA 1
ATOM 3618 C C . SER A 1 463 ? 0.608 51.219 -9.719 1 37.03 463 SER A C 1
ATOM 3620 O O . SER A 1 463 ? -0.144 50.312 -9.328 1 37.03 463 SER A O 1
ATOM 3622 N N . PRO A 1 464 ? 0.447 51.719 -10.969 1 34.69 464 PRO A N 1
ATOM 3623 C CA . PRO A 1 464 ? -0.441 51.281 -12.039 1 34.69 464 PRO A CA 1
ATOM 3624 C C . PRO A 1 464 ? -0.399 49.75 -12.227 1 34.69 464 PRO A C 1
ATOM 3626 O O . PRO A 1 464 ? 0.672 49.156 -12.148 1 34.69 464 PRO A O 1
ATOM 3629 N N . ALA A 1 465 ? -1.413 49.094 -11.898 1 36.34 465 ALA A N 1
ATOM 3630 C CA . ALA A 1 465 ? -1.689 47.688 -12.195 1 36.34 465 ALA A CA 1
ATOM 3631 C C . ALA A 1 465 ? -1.293 47.344 -13.625 1 36.34 465 ALA A C 1
ATOM 3633 O O . ALA A 1 465 ? -1.672 48.031 -14.57 1 36.34 465 ALA A O 1
ATOM 3634 N N . THR A 1 466 ? -0.087 46.875 -13.922 1 32.59 466 THR A N 1
ATOM 3635 C CA . THR A 1 466 ? 0.079 46.5 -15.328 1 32.59 466 THR A CA 1
ATOM 3636 C C . THR A 1 466 ? -1.172 45.812 -15.852 1 32.59 466 THR A C 1
ATOM 3638 O O . THR A 1 466 ? -1.733 44.938 -15.18 1 32.59 466 THR A O 1
ATOM 3641 N N . PRO A 1 467 ? -1.824 46.281 -16.953 1 30 467 PRO A N 1
ATOM 3642 C CA . PRO A 1 467 ? -2.924 45.719 -17.75 1 30 467 PRO A CA 1
ATOM 3643 C C . PRO A 1 467 ? -2.693 44.25 -18.141 1 30 467 PRO A C 1
ATOM 3645 O O . PRO A 1 467 ? -1.613 43.906 -18.625 1 30 467 PRO A O 1
ATOM 3648 N N . GLY A 1 468 ? -3.488 43.219 -17.625 1 34.16 468 GLY A N 1
ATOM 3649 C CA . GLY A 1 468 ? -3.568 41.812 -18.016 1 34.16 468 GLY A CA 1
ATOM 3650 C C . GLY A 1 468 ? -3.393 40.875 -16.844 1 34.16 468 GLY A C 1
ATOM 3651 O O . GLY A 1 468 ? -3.641 39.656 -16.969 1 34.16 468 GLY A O 1
ATOM 3652 N N . PHE A 1 469 ? -2.199 41.031 -16.141 1 33.66 469 PHE A N 1
ATOM 3653 C CA . PHE A 1 469 ? -2.051 40.156 -15.008 1 33.66 469 PHE A CA 1
ATOM 3654 C C . PHE A 1 469 ? -2.84 40.656 -13.805 1 33.66 469 PHE A C 1
ATOM 3656 O O . PHE A 1 469 ? -2.594 41.75 -13.312 1 33.66 469 PHE A O 1
ATOM 3663 N N . PRO A 1 470 ? -4.07 40.531 -13.734 1 37.25 470 PRO A N 1
ATOM 3664 C CA . PRO A 1 470 ? -4.762 41 -12.531 1 37.25 470 PRO A CA 1
ATOM 3665 C C . PRO A 1 470 ? -3.9 40.906 -11.273 1 37.25 470 PRO A C 1
ATOM 3667 O O . PRO A 1 470 ? -3.059 40 -11.172 1 37.25 470 PRO A O 1
ATOM 3670 N N . SER A 1 471 ? -3.551 41.906 -10.562 1 38.75 471 SER A N 1
ATOM 3671 C CA . SER A 1 471 ? -2.617 42.094 -9.453 1 38.75 471 SER A CA 1
ATOM 3672 C C . SER A 1 471 ? -2.9 41.062 -8.336 1 38.75 471 SER A C 1
ATOM 3674 O O . SER A 1 471 ? -3.982 41.094 -7.75 1 38.75 471 SER A O 1
ATOM 3676 N N . VAL A 1 472 ? -2.557 39.812 -8.344 1 45.72 472 VAL A N 1
ATOM 3677 C CA . VAL A 1 472 ? -2.43 38.75 -7.348 1 45.72 472 VAL A CA 1
ATOM 3678 C C . VAL A 1 472 ? -2.258 39.375 -5.961 1 45.72 472 VAL A C 1
ATOM 3680 O O . VAL A 1 472 ? -2.469 38.688 -4.949 1 45.72 472 VAL A O 1
ATOM 3683 N N . GLU A 1 473 ? -1.812 40.656 -5.914 1 44.25 473 GLU A N 1
ATOM 3684 C CA . GLU A 1 473 ? -1.406 41.344 -4.688 1 44.25 473 GLU A CA 1
ATOM 3685 C C . GLU A 1 473 ? -2.596 41.562 -3.75 1 44.25 473 GLU A C 1
ATOM 3687 O O . GLU A 1 473 ? -2.42 41.688 -2.539 1 44.25 473 GLU A O 1
ATOM 3692 N N . GLU A 1 474 ? -3.795 41.562 -4.332 1 47.84 474 GLU A N 1
ATOM 3693 C CA . GLU A 1 474 ? -4.941 41.844 -3.475 1 47.84 474 GLU A CA 1
ATOM 3694 C C . GLU A 1 474 ? -5.453 40.594 -2.801 1 47.84 474 GLU A C 1
ATOM 3696 O O . GLU A 1 474 ? -6.391 40.625 -2.004 1 47.84 474 GLU A O 1
ATOM 3701 N N . LEU A 1 475 ? -4.879 39.438 -3.117 1 52.56 475 LEU A N 1
ATOM 3702 C CA . LEU A 1 475 ? -5.449 38.219 -2.596 1 52.56 475 LEU A CA 1
ATOM 3703 C C . LEU A 1 475 ? -4.723 37.781 -1.333 1 52.56 475 LEU A C 1
ATOM 3705 O O . LEU A 1 475 ? -3.49 37.719 -1.304 1 52.56 475 LEU A O 1
ATOM 3709 N N . GLY A 1 476 ? -5.324 38.031 -0.149 1 63.06 476 GLY A N 1
ATOM 3710 C CA . GLY A 1 476 ? -4.824 37.469 1.092 1 63.06 476 GLY A CA 1
ATOM 3711 C C . GLY A 1 476 ? -5.066 35.969 1.207 1 63.06 476 GLY A C 1
ATOM 3712 O O . GLY A 1 476 ? -6.098 35.469 0.756 1 63.06 476 GLY A O 1
ATOM 3713 N N . ASN A 1 477 ? -4.059 35.125 1.354 1 77.81 477 ASN A N 1
ATOM 3714 C CA . ASN A 1 477 ? -4.137 33.688 1.594 1 77.81 477 ASN A CA 1
ATOM 3715 C C . ASN A 1 477 ? -4.727 33.375 2.967 1 77.81 477 ASN A C 1
ATOM 3717 O O . ASN A 1 477 ? -4.73 34.25 3.852 1 77.81 477 ASN A O 1
ATOM 3721 N N . ASN A 1 478 ? -5.434 32.312 3.023 1 85 478 ASN A N 1
ATOM 3722 C CA . ASN A 1 478 ? -5.918 31.891 4.328 1 85 478 ASN A CA 1
ATOM 3723 C C . ASN A 1 478 ? -4.805 31.906 5.371 1 85 478 ASN A C 1
ATOM 3725 O O . ASN A 1 478 ? -3.686 31.453 5.102 1 85 478 ASN A O 1
ATOM 3729 N N . PRO A 1 479 ? -5.016 32.562 6.453 1 86 479 PRO A N 1
ATOM 3730 C CA . PRO A 1 479 ? -3.973 32.656 7.473 1 86 479 PRO A CA 1
ATOM 3731 C C . PRO A 1 479 ? -3.357 31.312 7.844 1 86 479 PRO A C 1
ATOM 3733 O O . PRO A 1 479 ? -2.158 31.234 8.125 1 86 479 PRO A O 1
ATOM 3736 N N . TRP A 1 480 ? -4.184 30.344 7.875 1 89 480 TRP A N 1
ATOM 3737 C CA . TRP A 1 480 ? -3.658 29.031 8.234 1 89 480 TRP A CA 1
ATOM 3738 C C . TRP A 1 480 ? -2.707 28.516 7.156 1 89 480 TRP A C 1
ATOM 3740 O O . TRP A 1 480 ? -1.726 27.828 7.465 1 89 480 TRP A O 1
ATOM 3750 N N . ASN A 1 481 ? -2.951 28.797 5.922 1 89.19 481 ASN A N 1
ATOM 3751 C CA . ASN A 1 481 ? -2.035 28.438 4.844 1 89.19 481 ASN A CA 1
ATOM 3752 C C . ASN A 1 481 ? -0.698 29.156 4.98 1 89.19 481 ASN A C 1
ATOM 3754 O O . ASN A 1 481 ? 0.355 28.578 4.703 1 89.19 481 ASN A O 1
ATOM 3758 N N . VAL A 1 482 ? -0.76 30.375 5.398 1 88.38 482 VAL A N 1
ATOM 3759 C CA . VAL A 1 482 ? 0.45 31.172 5.582 1 88.38 482 VAL A CA 1
ATOM 3760 C C . VAL A 1 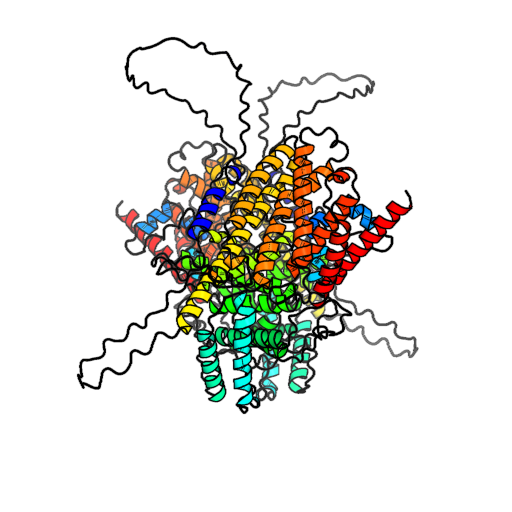482 ? 1.299 30.578 6.699 1 88.38 482 VAL A C 1
ATOM 3762 O O . VAL A 1 482 ? 2.512 30.406 6.547 1 88.38 482 VAL A O 1
ATOM 3765 N N . LEU A 1 483 ? 0.64 30.234 7.773 1 90.75 483 LEU A N 1
ATOM 3766 C CA . LEU A 1 483 ? 1.343 29.656 8.914 1 90.75 483 LEU A CA 1
ATOM 3767 C C . LEU A 1 483 ? 1.96 28.312 8.539 1 90.75 483 LEU A C 1
ATOM 3769 O O . LEU A 1 483 ? 3.082 28 8.953 1 90.75 483 LEU A O 1
ATOM 3773 N N . ARG A 1 484 ? 1.237 27.562 7.82 1 91.25 484 ARG A N 1
ATOM 3774 C CA . ARG A 1 484 ? 1.733 26.25 7.422 1 91.25 484 ARG A CA 1
ATOM 3775 C C . ARG A 1 484 ? 2.955 26.375 6.516 1 91.25 484 ARG A C 1
ATOM 3777 O O . ARG A 1 484 ? 3.898 25.594 6.625 1 91.25 484 ARG A O 1
ATOM 3784 N N . LEU A 1 485 ? 2.916 27.297 5.617 1 89.81 485 LEU A N 1
ATOM 3785 C CA . LEU A 1 485 ? 4.062 27.531 4.742 1 89.81 485 LEU A CA 1
ATOM 3786 C C . LEU A 1 485 ? 5.277 27.984 5.539 1 89.81 485 LEU A C 1
ATOM 3788 O O . LEU A 1 485 ? 6.398 27.547 5.281 1 89.81 485 LEU A O 1
ATOM 3792 N N . GLU A 1 486 ? 5.043 28.891 6.465 1 91.38 486 GLU A N 1
ATOM 3793 C CA . GLU A 1 486 ? 6.121 29.328 7.348 1 91.38 486 GLU A CA 1
ATOM 3794 C C . GLU A 1 486 ? 6.648 28.156 8.188 1 91.38 486 GLU A C 1
ATOM 3796 O O . GLU A 1 486 ? 7.852 28.062 8.438 1 91.38 486 GLU A O 1
ATOM 3801 N N . GLY A 1 487 ? 5.73 27.375 8.633 1 93 487 GLY A N 1
ATOM 3802 C CA . GLY A 1 487 ? 6.129 26.188 9.359 1 93 487 GLY A CA 1
ATOM 3803 C C . GLY A 1 487 ? 7.02 25.266 8.555 1 93 487 GLY A C 1
ATOM 3804 O O . GLY A 1 487 ? 7.98 24.703 9.078 1 93 487 GLY A O 1
ATOM 3805 N N . ARG A 1 488 ? 6.672 25.078 7.312 1 92.19 488 ARG A N 1
ATOM 3806 C CA . ARG A 1 488 ? 7.48 24.234 6.441 1 92.19 488 ARG A CA 1
ATOM 3807 C C . ARG A 1 488 ? 8.891 24.812 6.281 1 92.19 488 ARG A C 1
ATOM 3809 O O . ARG A 1 488 ? 9.852 24.062 6.121 1 92.19 488 ARG A O 1
ATOM 3816 N N . TYR A 1 489 ? 9 26.109 6.254 1 91.81 489 TYR A N 1
ATOM 3817 C CA . TYR A 1 489 ? 10.305 26.734 6.188 1 91.81 489 TYR A CA 1
ATOM 3818 C C . TYR A 1 489 ? 11.156 26.375 7.398 1 91.81 489 TYR A C 1
ATOM 3820 O O . TYR A 1 489 ? 12.305 25.953 7.25 1 91.81 489 TYR A O 1
ATOM 3828 N N . TYR A 1 490 ? 10.609 26.531 8.531 1 94.81 490 TYR A N 1
ATOM 3829 C CA . TYR A 1 490 ? 11.359 26.234 9.75 1 94.81 490 TYR A CA 1
ATOM 3830 C C . TYR A 1 490 ? 11.641 24.734 9.867 1 94.81 490 TYR A C 1
ATOM 3832 O O . TYR A 1 490 ? 12.688 24.344 10.391 1 94.81 490 TYR A O 1
ATOM 3840 N N . ALA A 1 491 ? 10.688 23.969 9.43 1 93.88 491 ALA A N 1
ATOM 3841 C CA . ALA A 1 491 ? 10.914 22.516 9.438 1 93.88 491 ALA A CA 1
ATOM 3842 C C . ALA A 1 491 ? 12.109 22.156 8.562 1 93.88 491 ALA A C 1
ATOM 3844 O O . ALA A 1 491 ? 12.914 21.281 8.922 1 93.88 491 ALA A O 1
ATOM 3845 N N . GLY A 1 492 ? 12.164 22.75 7.418 1 93.06 492 GLY A N 1
ATOM 3846 C CA . GLY A 1 492 ? 13.32 22.531 6.562 1 93.06 492 GLY A CA 1
ATOM 3847 C C . GLY A 1 492 ? 14.633 22.938 7.211 1 93.06 492 GLY A C 1
ATOM 3848 O O . GLY A 1 492 ? 15.633 22.234 7.109 1 93.06 492 GLY A O 1
ATOM 3849 N N . GLN A 1 493 ? 14.617 24.094 7.895 1 94.56 493 GLN A N 1
ATOM 3850 C CA . GLN A 1 493 ? 15.797 24.578 8.594 1 94.56 493 GLN A CA 1
ATOM 3851 C C . GLN A 1 493 ? 16.266 23.578 9.648 1 94.56 493 GLN A C 1
ATOM 3853 O O . GLN A 1 493 ? 17.469 23.297 9.75 1 94.56 493 GLN A O 1
ATOM 3858 N N . TYR A 1 494 ? 15.391 23.109 10.336 1 94.31 494 TYR A N 1
ATOM 3859 C CA . TYR A 1 494 ? 15.664 22.109 11.367 1 94.31 494 TYR A CA 1
ATOM 3860 C C . TYR A 1 494 ? 16.188 20.828 10.75 1 94.31 494 TYR A C 1
ATOM 3862 O O . TYR A 1 494 ? 17.188 20.266 11.203 1 94.31 494 TYR A O 1
ATOM 3870 N N . ILE A 1 495 ? 15.547 20.281 9.727 1 92.19 495 ILE A N 1
ATOM 3871 C CA . ILE A 1 495 ? 15.867 18.984 9.133 1 92.19 495 ILE A CA 1
ATOM 3872 C C . ILE A 1 495 ? 17.25 19.031 8.492 1 92.19 495 ILE A C 1
ATOM 3874 O O . ILE A 1 495 ? 18.031 18.094 8.625 1 92.19 495 ILE A O 1
ATOM 3878 N N . ILE A 1 496 ? 17.562 20.062 7.883 1 93.38 496 ILE A N 1
ATOM 3879 C CA . ILE A 1 496 ? 18.828 20.219 7.18 1 93.38 496 ILE A CA 1
ATOM 3880 C C . ILE A 1 496 ? 19.969 20.234 8.188 1 93.38 496 ILE A C 1
ATOM 3882 O O . ILE A 1 496 ? 21.047 19.672 7.93 1 93.38 496 ILE A O 1
ATOM 3886 N N . HIS A 1 497 ? 19.797 20.781 9.375 1 95.81 497 HIS A N 1
ATOM 3887 C CA . HIS A 1 497 ? 20.906 21.062 10.273 1 95.81 497 HIS A CA 1
ATOM 3888 C C . HIS A 1 497 ? 20.906 20.125 11.477 1 95.81 497 HIS A C 1
ATOM 3890 O O . HIS A 1 497 ? 21.859 20.109 12.258 1 95.81 497 HIS A O 1
ATOM 3896 N N . ARG A 1 498 ? 19.969 19.344 11.625 1 94.56 498 ARG A N 1
ATOM 3897 C CA . ARG A 1 498 ? 19.828 18.453 12.773 1 94.56 498 ARG A CA 1
ATOM 3898 C C . ARG A 1 498 ? 21.016 17.5 12.875 1 94.56 498 ARG A C 1
ATOM 3900 O O . ARG A 1 498 ? 21.516 17.219 13.977 1 94.56 498 ARG A O 1
ATOM 3907 N N . PRO A 1 499 ? 21.547 17 11.781 1 91.5 499 PRO A N 1
ATOM 3908 C CA . PRO A 1 499 ? 22.656 16.062 11.883 1 91.5 499 PRO A CA 1
ATOM 3909 C C . PRO A 1 499 ? 23.875 16.641 12.609 1 91.5 499 PRO A C 1
ATOM 3911 O O . PRO A 1 499 ? 24.672 15.898 13.18 1 91.5 499 PRO A O 1
ATOM 3914 N N . PHE A 1 500 ? 24 17.969 12.672 1 93.75 500 PHE A N 1
ATOM 3915 C CA . PHE A 1 500 ? 25.125 18.594 13.359 1 93.75 500 PHE A CA 1
ATOM 3916 C C . PHE A 1 500 ? 25 18.422 14.867 1 93.75 500 PHE A C 1
ATOM 3918 O O . PHE A 1 500 ? 26 18.219 15.57 1 93.75 500 PHE A O 1
ATOM 3925 N N . ILE A 1 501 ? 23.781 18.531 15.344 1 94.5 501 ILE A N 1
ATOM 3926 C CA . ILE A 1 501 ? 23.547 18.328 16.766 1 94.5 501 ILE A CA 1
ATOM 3927 C C . ILE A 1 501 ? 23.938 16.906 17.156 1 94.5 501 ILE A C 1
ATOM 3929 O O . ILE A 1 501 ? 24.641 16.688 18.156 1 94.5 501 ILE A O 1
ATOM 3933 N N . GLU A 1 502 ? 23.531 15.977 16.375 1 90.62 502 GLU A N 1
ATOM 3934 C CA . GLU A 1 502 ? 23.859 14.578 16.625 1 90.62 502 GLU A CA 1
ATOM 3935 C C . GLU A 1 502 ? 25.359 14.336 16.562 1 90.62 502 GLU A C 1
ATOM 3937 O O . GLU A 1 502 ? 25.906 13.555 17.344 1 90.62 502 GLU A O 1
ATOM 3942 N N . TYR A 1 503 ? 25.953 14.938 15.57 1 90.19 503 TYR A N 1
ATOM 3943 C CA . TYR A 1 503 ? 27.406 14.805 15.414 1 90.19 503 TYR A CA 1
ATOM 3944 C C . TYR A 1 503 ? 28.141 15.305 16.656 1 90.19 503 TYR A C 1
ATOM 3946 O O . TYR A 1 503 ? 29.062 14.664 17.141 1 90.19 503 TYR A O 1
ATOM 3954 N N . VAL A 1 504 ? 27.766 16.406 17.172 1 92.38 504 VAL A N 1
ATOM 3955 C CA . VAL A 1 504 ? 28.406 17 18.344 1 92.38 504 VAL A CA 1
ATOM 3956 C C . VAL A 1 504 ? 28.188 16.094 19.562 1 92.38 504 VAL A C 1
ATOM 3958 O O . VAL A 1 504 ? 29.094 15.859 20.344 1 92.38 504 VAL A O 1
ATOM 3961 N N . LEU A 1 505 ? 26.984 15.602 19.703 1 90.81 505 LEU A N 1
ATOM 3962 C CA . LEU A 1 505 ? 26.656 14.75 20.844 1 90.81 505 LEU A CA 1
ATOM 3963 C C . LEU A 1 505 ? 27.469 13.469 20.828 1 90.81 505 LEU A C 1
ATOM 3965 O O . LEU A 1 505 ? 27.828 12.938 21.875 1 90.81 505 LEU A O 1
ATOM 3969 N N . LEU A 1 506 ? 27.734 13.008 19.641 1 86.25 506 LEU A N 1
ATOM 3970 C CA . LEU A 1 506 ? 28.484 11.766 19.516 1 86.25 506 LEU A CA 1
ATOM 3971 C C . LEU A 1 506 ? 29.984 12.023 19.703 1 86.25 506 LEU A C 1
ATOM 3973 O O . LEU A 1 506 ? 30.734 11.102 20.016 1 86.25 506 LEU A O 1
ATOM 3977 N N . ASN A 1 507 ? 30.422 13.305 19.531 1 86 507 ASN A N 1
ATOM 3978 C CA . ASN A 1 507 ? 31.828 13.633 19.609 1 86 507 ASN A CA 1
ATOM 3979 C C . ASN A 1 507 ? 32.125 14.656 20.719 1 86 507 ASN A C 1
ATOM 3981 O O . ASN A 1 507 ? 33.031 15.469 20.594 1 86 507 ASN A O 1
ATOM 3985 N N . VAL A 1 508 ? 31.438 14.664 21.766 1 86.06 508 VAL A N 1
ATOM 3986 C CA . VAL A 1 508 ? 31.5 15.688 22.797 1 86.06 508 VAL A CA 1
ATOM 3987 C C . VAL A 1 508 ? 32.875 15.703 23.438 1 86.06 508 VAL A C 1
ATOM 3989 O O . VAL A 1 508 ? 33.406 16.766 23.75 1 86.06 508 VAL A O 1
ATOM 3992 N N . SER A 1 509 ? 33.5 14.625 23.531 1 84.5 509 SER A N 1
ATOM 3993 C CA . SER A 1 509 ? 34.781 14.5 24.219 1 84.5 509 SER A CA 1
ATOM 3994 C C . SER A 1 509 ? 35.875 15.164 23.422 1 84.5 509 SER A C 1
ATOM 3996 O O . SER A 1 509 ? 36.844 15.672 24 1 84.5 509 SER A O 1
ATOM 3998 N N . HIS A 1 510 ? 35.781 15.219 22.141 1 84.5 510 HIS A N 1
ATOM 3999 C CA . HIS A 1 510 ? 36.844 15.734 21.312 1 84.5 510 HIS A CA 1
ATOM 4000 C C . HIS A 1 510 ? 36.406 16.984 20.547 1 84.5 510 HIS A C 1
ATOM 4002 O O . HIS A 1 510 ? 37.188 17.516 19.734 1 84.5 510 HIS A O 1
ATOM 4008 N N . PHE A 1 511 ? 35.312 17.469 20.938 1 88.5 511 PHE A N 1
ATOM 4009 C CA . PHE A 1 511 ? 34.75 18.516 20.109 1 88.5 511 PHE A CA 1
ATOM 4010 C C . PHE A 1 511 ? 35.406 19.859 20.406 1 88.5 511 PHE A C 1
ATOM 4012 O O . PHE A 1 511 ? 35.469 20.719 19.531 1 88.5 511 PHE A O 1
ATOM 4019 N N . ALA A 1 512 ? 36 20.047 21.531 1 86 512 ALA A N 1
ATOM 4020 C CA . ALA A 1 512 ? 36.625 21.297 21.922 1 86 512 ALA A CA 1
ATOM 4021 C C . ALA A 1 512 ? 37.781 21.641 21.016 1 86 512 ALA A C 1
ATOM 4023 O O . ALA A 1 512 ? 38.062 22.812 20.75 1 86 512 ALA A O 1
ATOM 4024 N N . THR A 1 513 ? 38.438 20.625 20.484 1 86.75 513 THR A N 1
ATOM 4025 C CA . THR A 1 513 ? 39.594 20.844 19.641 1 86.75 513 THR A CA 1
ATOM 4026 C C . THR A 1 513 ? 39.25 20.578 18.172 1 86.75 513 THR A C 1
ATOM 4028 O O . THR A 1 513 ? 40.156 20.516 17.328 1 86.75 513 THR A O 1
ATOM 4031 N N . HIS A 1 514 ? 38.031 20.484 17.953 1 88.25 514 HIS A N 1
ATOM 4032 C CA . HIS A 1 514 ? 37.625 20.172 16.578 1 88.25 514 HIS A CA 1
ATOM 4033 C C . HIS A 1 514 ? 37.938 21.328 15.641 1 88.25 514 HIS A C 1
ATOM 4035 O O . HIS A 1 514 ? 37.656 22.484 15.953 1 88.25 514 HIS A O 1
ATOM 4041 N N . PRO A 1 515 ? 38.562 21.047 14.484 1 87 515 PRO A N 1
ATOM 4042 C CA . PRO A 1 515 ? 38.969 22.109 13.555 1 87 515 PRO A CA 1
ATOM 4043 C C . PRO A 1 515 ? 37.781 22.938 13.039 1 87 515 PRO A C 1
ATOM 4045 O O . PRO A 1 515 ? 37.938 24.125 12.766 1 87 515 PRO A O 1
ATOM 4048 N N . CYS A 1 516 ? 36.719 22.328 12.875 1 90.62 516 CYS A N 1
ATOM 4049 C CA . CYS A 1 516 ? 35.531 23.016 12.352 1 90.62 516 CYS A CA 1
ATOM 4050 C C . CYS A 1 516 ? 34.531 23.312 13.461 1 90.62 516 CYS A C 1
ATOM 4052 O O . CYS A 1 516 ? 33.312 23.344 13.211 1 90.62 516 CYS A O 1
ATOM 4054 N N . ARG A 1 517 ? 34.938 23.5 14.586 1 92.5 517 ARG A N 1
ATOM 4055 C CA . ARG A 1 517 ? 34.094 23.641 15.758 1 92.5 517 ARG A CA 1
ATOM 4056 C C . ARG A 1 517 ? 33.094 24.812 15.586 1 92.5 517 ARG A C 1
ATOM 4058 O O . ARG A 1 517 ? 31.906 24.656 15.758 1 92.5 517 ARG A O 1
ATOM 4065 N N . GLU A 1 518 ? 33.656 25.969 15.156 1 93.56 518 GLU A N 1
ATOM 4066 C CA . GLU A 1 518 ? 32.812 27.156 15.055 1 93.56 518 GLU A CA 1
ATOM 4067 C C . GLU A 1 518 ? 31.766 27.016 13.961 1 93.56 518 GLU A C 1
ATOM 4069 O O . GLU A 1 518 ? 30.609 27.406 14.148 1 93.56 518 GLU A O 1
ATOM 4074 N N . ALA A 1 519 ? 32.188 26.438 12.859 1 94.81 519 ALA A N 1
ATOM 4075 C CA . ALA A 1 519 ? 31.25 26.234 11.758 1 94.81 519 ALA A CA 1
ATOM 4076 C C . ALA A 1 519 ? 30.141 25.25 12.133 1 94.81 519 ALA A C 1
ATOM 4078 O O . ALA A 1 519 ? 28.984 25.453 11.789 1 94.81 519 ALA A O 1
ATOM 4079 N N . VAL A 1 520 ? 30.531 24.203 12.797 1 95 520 VAL A N 1
ATOM 4080 C CA . VAL A 1 520 ? 29.578 23.188 13.211 1 95 520 VAL A CA 1
ATOM 4081 C C . VAL A 1 520 ? 28.609 23.766 14.234 1 95 520 VAL A C 1
ATOM 4083 O O . VAL A 1 520 ? 27.406 23.531 14.148 1 95 520 VAL A O 1
ATOM 4086 N N . LEU A 1 521 ? 29.094 24.516 15.156 1 96.06 521 LEU A N 1
ATOM 4087 C CA . LEU A 1 521 ? 28.25 25.109 16.188 1 96.06 521 LEU A CA 1
ATOM 4088 C C . LEU A 1 521 ? 27.281 26.109 15.586 1 96.06 521 LEU A C 1
ATOM 4090 O O . LEU A 1 521 ? 26.141 26.234 16.062 1 96.06 521 LEU A O 1
ATOM 4094 N N . GLU A 1 522 ? 27.703 26.797 14.602 1 96.31 522 GLU A N 1
ATOM 4095 C CA . GLU A 1 522 ? 26.797 27.734 13.93 1 96.31 522 GLU A CA 1
ATOM 4096 C C . GLU A 1 522 ? 25.641 27 13.266 1 96.31 522 GLU A C 1
ATOM 4098 O O . GLU A 1 522 ? 24.5 27.484 13.266 1 96.31 522 GLU A O 1
ATOM 4103 N N . ARG A 1 523 ? 25.922 25.906 12.617 1 96.44 523 ARG A N 1
ATOM 4104 C CA . ARG A 1 523 ? 24.875 25.109 12.016 1 96.44 523 ARG A CA 1
ATOM 4105 C C . ARG A 1 523 ? 23.953 24.531 13.086 1 96.44 523 ARG A C 1
ATOM 4107 O O . ARG A 1 523 ? 22.75 24.391 12.859 1 96.44 523 ARG A O 1
ATOM 4114 N N . CYS A 1 524 ? 24.516 24.156 14.203 1 97.25 524 CYS A N 1
ATOM 4115 C CA . CYS A 1 524 ? 23.672 23.734 15.328 1 97.25 524 CYS A CA 1
ATOM 4116 C C . CYS A 1 524 ? 22.734 24.844 15.758 1 97.25 524 CYS A C 1
ATOM 4118 O O . CYS A 1 524 ? 21.562 24.594 16.062 1 97.25 524 CYS A O 1
ATOM 4120 N N . ARG A 1 525 ? 23.281 26.047 15.852 1 97.44 525 ARG A N 1
ATOM 4121 C CA . ARG A 1 525 ? 22.453 27.203 16.219 1 97.44 525 ARG A CA 1
ATOM 4122 C C . ARG A 1 525 ? 21.281 27.359 15.25 1 97.44 525 ARG A C 1
ATOM 4124 O O . ARG A 1 525 ? 20.156 27.656 15.672 1 97.44 525 ARG A O 1
ATOM 4131 N N . LEU A 1 526 ? 21.562 27.188 13.945 1 96.81 526 LEU A N 1
ATOM 4132 C CA . LEU A 1 526 ? 20.516 27.297 12.938 1 96.81 526 LEU A CA 1
ATOM 4133 C C . LEU A 1 526 ? 19.438 26.234 13.156 1 96.81 526 LEU A C 1
ATOM 4135 O O . LEU A 1 526 ? 18.25 26.484 12.938 1 96.81 526 LEU A O 1
ATOM 4139 N N . CYS A 1 527 ? 19.844 25.062 13.508 1 97.62 527 CYS A N 1
ATOM 4140 C CA . CYS A 1 527 ? 18.891 24 13.828 1 97.62 527 CYS A CA 1
ATOM 4141 C C . CYS A 1 527 ? 17.984 24.406 14.984 1 97.62 527 CYS A C 1
ATOM 4143 O O . CYS A 1 527 ? 16.766 24.281 14.898 1 97.62 527 CYS A O 1
ATOM 4145 N N . LEU A 1 528 ? 18.562 24.922 16.047 1 98.25 528 LEU A N 1
ATOM 4146 C CA . LEU A 1 528 ? 17.812 25.297 17.234 1 98.25 528 LEU A CA 1
ATOM 4147 C C . LEU A 1 528 ? 16.859 26.453 16.938 1 98.25 528 LEU A C 1
ATOM 4149 O O . LEU A 1 528 ? 15.742 26.5 17.438 1 98.25 528 LEU A O 1
ATOM 4153 N N . LEU A 1 529 ? 17.312 27.375 16.094 1 97 529 LEU A N 1
ATOM 4154 C CA . LEU A 1 529 ? 16.453 28.484 15.68 1 97 529 LEU A CA 1
ATOM 4155 C C . LEU A 1 529 ? 15.273 27.969 14.859 1 97 529 LEU A C 1
ATOM 4157 O O . LEU A 1 529 ? 14.164 28.5 14.961 1 97 529 LEU A O 1
ATOM 4161 N N . GLY A 1 530 ? 15.555 27.016 14.008 1 97.31 530 GLY A N 1
ATOM 4162 C CA . GLY A 1 530 ? 14.477 26.375 13.266 1 97.31 530 GLY A CA 1
ATOM 4163 C C . GLY A 1 530 ? 13.438 25.734 14.156 1 97.31 530 GLY A C 1
ATOM 4164 O O . GLY A 1 530 ? 12.234 25.844 13.914 1 97.31 530 GLY A O 1
ATOM 4165 N N . CYS A 1 531 ? 13.891 25.031 15.195 1 97.75 531 CYS A N 1
ATOM 4166 C CA . CYS A 1 531 ? 12.992 24.406 16.172 1 97.75 531 CYS A CA 1
ATOM 4167 C C . CYS A 1 531 ? 12.125 25.469 16.859 1 97.75 531 CYS A C 1
ATOM 4169 O O . CYS A 1 531 ? 10.906 25.328 16.906 1 97.75 531 CYS A O 1
ATOM 4171 N N . LYS A 1 532 ? 12.797 26.5 17.391 1 97.69 532 LYS A N 1
ATOM 4172 C CA . LYS A 1 532 ? 12.094 27.562 18.078 1 97.69 532 LYS A CA 1
ATOM 4173 C C . LYS A 1 532 ? 11.078 28.25 17.172 1 97.69 532 LYS A C 1
ATOM 4175 O O . LYS A 1 532 ? 9.945 28.5 17.562 1 97.69 532 LYS A O 1
ATOM 4180 N N . GLY A 1 533 ? 11.523 28.547 15.961 1 96.69 533 GLY A N 1
ATOM 4181 C CA . GLY A 1 533 ? 10.648 29.188 15 1 96.69 533 GLY A CA 1
ATOM 4182 C C . GLY A 1 533 ? 9.391 28.391 14.703 1 96.69 533 GLY A C 1
ATOM 4183 O O . GLY A 1 533 ? 8.289 28.938 14.695 1 96.69 533 GLY A O 1
ATOM 4184 N N . PHE A 1 534 ? 9.539 27.109 14.406 1 97.25 534 PHE A N 1
ATOM 4185 C CA . PHE A 1 534 ? 8.414 26.25 14.102 1 97.25 534 PHE A CA 1
ATOM 4186 C C . PHE A 1 534 ? 7.418 26.219 15.258 1 97.25 534 PHE A C 1
ATOM 4188 O O . PHE A 1 534 ? 6.207 26.312 15.047 1 97.25 534 PHE A O 1
ATOM 4195 N N . ILE A 1 535 ? 7.879 26.031 16.5 1 97.75 535 ILE A N 1
ATOM 4196 C CA . ILE A 1 535 ? 7.047 25.922 17.688 1 97.75 535 ILE A CA 1
ATOM 4197 C C . ILE A 1 535 ? 6.215 27.188 17.859 1 97.75 535 ILE A C 1
ATOM 4199 O O . ILE A 1 535 ? 5.02 27.125 18.156 1 97.75 535 ILE A O 1
ATOM 4203 N N . HIS A 1 536 ? 6.781 28.328 17.594 1 96 536 HIS A N 1
ATOM 4204 C CA . HIS A 1 536 ? 6.082 29.594 17.781 1 96 536 HIS A CA 1
ATOM 4205 C C . HIS A 1 536 ? 5.055 29.828 16.688 1 96 536 HIS A C 1
ATOM 4207 O O . HIS A 1 536 ? 4.008 30.438 16.922 1 96 536 HIS A O 1
ATOM 4213 N N . VAL A 1 537 ? 5.352 29.375 15.508 1 94.38 537 VAL A N 1
ATOM 4214 C CA . VAL A 1 537 ? 4.453 29.547 14.367 1 94.38 537 VAL A CA 1
ATOM 4215 C C . VAL A 1 537 ? 3.121 28.844 14.648 1 94.38 537 VAL A C 1
ATOM 4217 O O . VAL A 1 537 ? 2.059 29.359 14.289 1 94.38 537 VAL A O 1
ATOM 4220 N N . PHE A 1 538 ? 3.121 27.719 15.305 1 94.81 538 PHE A N 1
ATOM 4221 C CA . PHE A 1 538 ? 1.915 26.922 15.477 1 94.81 538 PHE A CA 1
ATOM 4222 C C . PHE A 1 538 ? 1.298 27.156 16.844 1 94.81 538 PHE A C 1
ATOM 4224 O O . PHE A 1 538 ? 0.412 26.422 17.281 1 94.81 538 PHE A O 1
ATOM 4231 N N . ASP A 1 539 ? 1.865 28.188 17.531 1 94.5 539 ASP A N 1
ATOM 4232 C CA . ASP A 1 539 ? 1.241 28.594 18.781 1 94.5 539 ASP A CA 1
ATOM 4233 C C . ASP A 1 539 ? 0.015 29.469 18.531 1 94.5 539 ASP A C 1
ATOM 4235 O O . ASP A 1 539 ? 0.018 30.656 18.859 1 94.5 539 ASP A O 1
ATOM 4239 N N . VAL A 1 540 ? -0.933 28.875 17.953 1 92.81 540 VAL A N 1
ATOM 4240 C CA . VAL A 1 540 ? -2.176 29.562 17.609 1 92.81 540 VAL A CA 1
ATOM 4241 C C . VAL A 1 540 ? -3.355 28.859 18.281 1 92.81 540 VAL A C 1
ATOM 4243 O O . VAL A 1 540 ? -3.498 27.641 18.203 1 92.81 540 VAL A O 1
ATOM 4246 N N . ASP A 1 541 ? -4.199 29.625 19 1 89.75 541 ASP A N 1
ATOM 4247 C CA . ASP A 1 541 ? -5.387 29.141 19.688 1 89.75 541 ASP A CA 1
ATOM 4248 C C . ASP A 1 541 ? -6.633 29.906 19.266 1 89.75 541 ASP A C 1
ATOM 4250 O O . ASP A 1 541 ? -6.746 31.109 19.531 1 89.75 541 ASP A O 1
ATOM 4254 N N . PRO A 1 542 ? -7.652 29.219 18.547 1 91.69 542 PRO A N 1
ATOM 4255 C CA . PRO A 1 542 ? -7.711 27.781 18.297 1 91.69 542 PRO A CA 1
ATOM 4256 C C . PRO A 1 542 ? -6.848 27.359 17.109 1 91.69 542 PRO A C 1
ATOM 4258 O O . PRO A 1 542 ? -6.617 28.156 16.188 1 91.69 542 PRO A O 1
ATOM 4261 N N . THR A 1 543 ? -6.395 26.141 17.234 1 93.5 543 THR A N 1
ATOM 4262 C CA . THR A 1 543 ? -5.668 25.562 16.109 1 93.5 543 THR A CA 1
ATOM 4263 C C . THR A 1 543 ? -6.625 24.844 15.156 1 93.5 543 THR A C 1
ATOM 4265 O O . THR A 1 543 ? -7.66 24.328 15.578 1 93.5 543 THR A O 1
ATOM 4268 N N . ASN A 1 544 ? -6.336 24.875 13.914 1 94.5 544 ASN A N 1
ATOM 4269 C CA . ASN A 1 544 ? -7.168 24.281 12.875 1 94.5 544 ASN A CA 1
ATOM 4270 C C . ASN A 1 544 ? -6.75 22.844 12.586 1 94.5 544 ASN A C 1
ATOM 4272 O O . ASN A 1 544 ? -5.648 22.594 12.086 1 94.5 544 ASN A O 1
ATOM 4276 N N . SER A 1 545 ? -7.594 21.875 12.789 1 96 545 SER A N 1
ATOM 4277 C CA . SER A 1 545 ? -7.234 20.469 12.617 1 96 545 SER A CA 1
ATOM 4278 C C . SER A 1 545 ? -7.535 19.984 11.195 1 96 545 SER A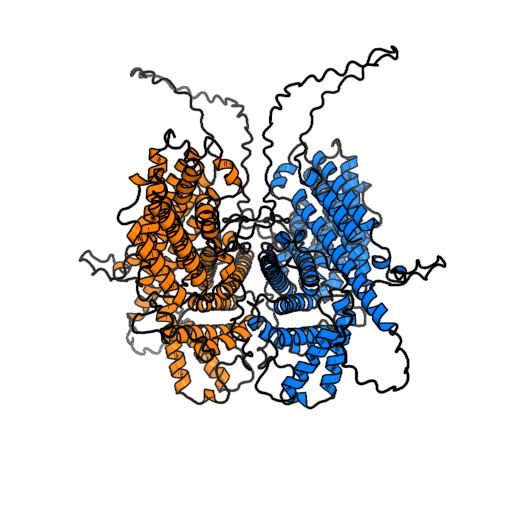 C 1
ATOM 4280 O O . SER A 1 545 ? -7.23 18.844 10.844 1 96 545 SER A O 1
ATOM 4282 N N . VAL A 1 546 ? -8.117 20.781 10.312 1 95.62 546 VAL A N 1
ATOM 4283 C CA . VAL A 1 546 ? -8.539 20.406 8.969 1 95.62 546 VAL A CA 1
ATOM 4284 C C . VAL A 1 546 ? -7.344 19.859 8.18 1 95.62 546 VAL A C 1
ATOM 4286 O O . VAL A 1 546 ? -7.488 18.938 7.371 1 95.62 546 VAL A O 1
ATOM 4289 N N . THR A 1 547 ? -6.156 20.391 8.414 1 93.31 547 THR A N 1
ATOM 4290 C CA . THR A 1 547 ? -4.984 19.969 7.648 1 93.31 547 THR A CA 1
ATOM 4291 C C . THR A 1 547 ? -4.23 18.875 8.383 1 93.31 547 THR A C 1
ATOM 4293 O O . THR A 1 547 ? -3.137 18.484 7.965 1 93.31 547 THR A O 1
ATOM 4296 N N . GLY A 1 548 ? -4.793 18.344 9.398 1 94.12 548 GLY A N 1
ATOM 4297 C CA . GLY A 1 548 ? -4.137 17.281 10.148 1 94.12 548 GLY A CA 1
ATOM 4298 C C . GLY A 1 548 ? -3.072 17.812 11.102 1 94.12 548 GLY A C 1
ATOM 4299 O O . GLY A 1 548 ? -2.17 18.547 10.695 1 94.12 548 GLY A O 1
ATOM 4300 N N . LEU A 1 549 ? -3.137 17.469 12.289 1 96.25 549 LEU A N 1
ATOM 4301 C CA . LEU A 1 549 ? -2.213 18 13.289 1 96.25 549 LEU A CA 1
ATOM 4302 C C . LEU A 1 549 ? -1.142 16.969 13.633 1 96.25 549 LEU A C 1
ATOM 4304 O O . LEU A 1 549 ? -0.237 17.25 14.422 1 96.25 549 LEU A O 1
ATOM 4308 N N . PHE A 1 550 ? -1.209 15.781 13.109 1 96 550 PHE A N 1
ATOM 4309 C CA . PHE A 1 550 ? -0.294 14.688 13.406 1 96 550 PHE A CA 1
ATOM 4310 C C . PHE A 1 550 ? 1.148 15.094 13.141 1 96 550 PHE A C 1
ATOM 4312 O O . PHE A 1 550 ? 2 15.016 14.023 1 96 550 PHE A O 1
ATOM 4319 N N . ALA A 1 551 ? 1.421 15.539 11.859 1 94.38 551 ALA A N 1
ATOM 4320 C CA . ALA A 1 551 ? 2.793 15.859 11.469 1 94.38 551 ALA A CA 1
ATOM 4321 C C . ALA A 1 551 ? 3.346 17.016 12.305 1 94.38 551 ALA A C 1
ATOM 4323 O O . ALA A 1 551 ? 4.484 16.953 12.781 1 94.38 551 ALA A O 1
ATOM 4324 N N . ALA A 1 552 ? 2.551 18.031 12.469 1 95.5 552 ALA A N 1
ATOM 4325 C CA . ALA A 1 552 ? 2.975 19.172 13.266 1 95.5 552 ALA A CA 1
ATOM 4326 C C . ALA A 1 552 ? 3.232 18.766 14.719 1 95.5 552 ALA A C 1
ATOM 4328 O O . ALA A 1 552 ? 4.164 19.266 15.352 1 95.5 552 ALA A O 1
ATOM 4329 N N . GLY A 1 553 ? 2.373 17.922 15.242 1 96.94 553 GLY A N 1
ATOM 4330 C CA . GLY A 1 553 ? 2.561 17.453 16.609 1 96.94 553 GLY A CA 1
ATOM 4331 C C . GLY A 1 553 ? 3.816 16.625 16.797 1 96.94 553 GLY A C 1
ATOM 4332 O O . GLY A 1 553 ? 4.555 16.812 17.766 1 96.94 553 GLY A O 1
ATOM 4333 N N . MET A 1 554 ? 4.066 15.734 15.891 1 96.19 554 MET A N 1
ATOM 4334 C CA . MET A 1 554 ? 5.234 14.859 15.984 1 96.19 554 MET A CA 1
ATOM 4335 C C . MET A 1 554 ? 6.523 15.672 15.891 1 96.19 554 MET A C 1
ATOM 4337 O O . MET A 1 554 ? 7.477 15.422 16.625 1 96.19 554 MET A O 1
ATOM 4341 N N . VAL A 1 555 ? 6.527 16.594 14.953 1 95.69 555 VAL A N 1
ATOM 4342 C CA . VAL A 1 555 ? 7.711 17.422 14.789 1 95.69 555 VAL A CA 1
ATOM 4343 C C . VAL A 1 555 ? 7.93 18.266 16.047 1 95.69 555 VAL A C 1
ATOM 4345 O O . VAL A 1 555 ? 9.062 18.438 16.5 1 95.69 555 VAL A O 1
ATOM 4348 N N . THR A 1 556 ? 6.867 18.812 16.562 1 97.44 556 THR A N 1
ATOM 4349 C CA . THR A 1 556 ? 6.957 19.594 17.781 1 97.44 556 THR A CA 1
ATOM 4350 C C . THR A 1 556 ? 7.543 18.766 18.922 1 97.44 556 THR A C 1
ATOM 4352 O O . THR A 1 556 ? 8.422 19.219 19.656 1 97.44 556 THR A O 1
ATOM 4355 N N . PHE A 1 557 ? 7.059 17.594 19.078 1 97.38 557 PHE A N 1
ATOM 4356 C CA . PHE A 1 557 ? 7.57 16.656 20.062 1 97.38 557 PHE A CA 1
ATOM 4357 C C . PHE A 1 557 ? 9.078 16.484 19.922 1 97.38 557 PHE A C 1
ATOM 4359 O O . PHE A 1 557 ? 9.82 16.594 20.906 1 97.38 557 PHE A O 1
ATOM 4366 N N . THR A 1 558 ? 9.484 16.172 18.719 1 96.69 558 THR A N 1
ATOM 4367 C CA . THR A 1 558 ? 10.898 15.961 18.422 1 96.69 558 THR A CA 1
ATOM 4368 C C . THR A 1 558 ? 11.711 17.219 18.734 1 96.69 558 THR A C 1
ATOM 4370 O O . THR A 1 558 ? 12.781 17.125 19.344 1 96.69 558 THR A O 1
ATOM 4373 N N . MET A 1 559 ? 11.219 18.359 18.375 1 97.88 559 MET A N 1
ATOM 4374 C CA . MET A 1 559 ? 11.93 19.641 18.531 1 97.88 559 MET A CA 1
ATOM 4375 C C . MET A 1 559 ? 12.055 20.016 20 1 97.88 559 MET A C 1
ATOM 4377 O O . MET A 1 559 ? 13.07 20.578 20.422 1 97.88 559 MET A O 1
ATOM 4381 N N . VAL A 1 560 ? 11.055 19.719 20.797 1 97.88 560 VAL A N 1
ATOM 4382 C CA . VAL A 1 560 ? 11.117 20 22.219 1 97.88 560 VAL A CA 1
ATOM 4383 C C . VAL A 1 560 ? 12.227 19.172 22.875 1 97.88 560 VAL A C 1
ATOM 4385 O O . VAL A 1 560 ? 12.961 19.672 23.719 1 97.88 560 VAL A O 1
ATOM 4388 N N . ILE A 1 561 ? 12.336 17.938 22.484 1 97.12 561 ILE A N 1
ATOM 4389 C CA . ILE A 1 561 ? 13.391 17.094 23.016 1 97.12 561 ILE A CA 1
ATOM 4390 C C . ILE A 1 561 ? 14.758 17.656 22.641 1 97.12 561 ILE A C 1
ATOM 4392 O O . ILE A 1 561 ? 15.664 17.719 23.469 1 97.12 561 ILE A O 1
ATOM 4396 N N . ILE A 1 562 ? 14.906 18.031 21.406 1 97.44 562 ILE A N 1
ATOM 4397 C CA . ILE A 1 562 ? 16.172 18.562 20.922 1 97.44 562 ILE A CA 1
ATOM 4398 C C . ILE A 1 562 ? 16.547 19.828 21.703 1 97.44 562 ILE A C 1
ATOM 4400 O O . ILE A 1 562 ? 17.688 19.984 22.109 1 97.44 562 ILE A O 1
ATOM 4404 N N . LEU A 1 563 ? 15.594 20.719 21.891 1 97.69 563 LEU A N 1
ATOM 4405 C CA . LEU A 1 563 ? 15.844 21.953 22.641 1 97.69 563 LEU A CA 1
ATOM 4406 C C . LEU A 1 563 ? 16.234 21.625 24.078 1 97.69 563 LEU A C 1
ATOM 4408 O O . LEU A 1 563 ? 17.156 22.25 24.609 1 97.69 563 LEU A O 1
ATOM 4412 N N . ARG A 1 564 ? 15.555 20.703 24.656 1 96.19 564 ARG A N 1
ATOM 4413 C CA . ARG A 1 564 ? 15.875 20.328 26.031 1 96.19 564 ARG A CA 1
ATOM 4414 C C . ARG A 1 564 ? 17.281 19.75 26.125 1 96.19 564 ARG A C 1
ATOM 4416 O O . ARG A 1 564 ? 18.031 20.094 27.047 1 96.19 564 ARG A O 1
ATOM 4423 N N . VAL A 1 565 ? 17.625 18.891 25.219 1 94.94 565 VAL A N 1
ATOM 4424 C CA . VAL A 1 565 ? 18.953 18.281 25.203 1 94.94 565 VAL A CA 1
ATOM 4425 C C . VAL A 1 565 ? 20.016 19.359 25.031 1 94.94 565 VAL A C 1
ATOM 4427 O O . VAL A 1 565 ? 21.062 19.312 25.672 1 94.94 565 VAL A O 1
ATOM 4430 N N . ALA A 1 566 ? 19.75 20.312 24.125 1 96 566 ALA A N 1
ATOM 4431 C CA . ALA A 1 566 ? 20.703 21.391 23.875 1 96 566 ALA A CA 1
ATOM 4432 C C . ALA A 1 566 ? 20.953 22.188 25.156 1 96 566 ALA A C 1
ATOM 4434 O O . ALA A 1 566 ? 22.078 22.656 25.375 1 96 566 ALA A O 1
ATOM 4435 N N . THR A 1 567 ? 19.969 22.359 26.031 1 94.56 567 THR A N 1
ATOM 4436 C CA . THR A 1 567 ? 20.125 23.125 27.266 1 94.56 567 THR A CA 1
ATOM 4437 C C . THR A 1 567 ? 20.938 22.328 28.281 1 94.56 567 THR A C 1
ATOM 4439 O O . THR A 1 567 ? 21.547 22.906 29.188 1 94.56 567 THR A O 1
ATOM 4442 N N . MET A 1 568 ? 21.031 21.062 28.125 1 91.81 568 MET A N 1
ATOM 4443 C CA . MET A 1 568 ? 21.703 20.203 29.109 1 91.81 568 MET A CA 1
ATOM 4444 C C . MET A 1 568 ? 23.156 19.984 28.719 1 91.81 568 MET A C 1
ATOM 4446 O O . MET A 1 568 ? 23.969 19.578 29.562 1 91.81 568 MET A O 1
ATOM 4450 N N . CYS A 1 569 ? 23.484 20.281 27.547 1 91.5 569 CYS A N 1
ATOM 4451 C CA . CYS A 1 569 ? 24.844 20.031 27.078 1 91.5 569 CYS A CA 1
ATOM 4452 C C . CYS A 1 569 ? 25.672 21.312 27.062 1 91.5 569 CYS A C 1
ATOM 4454 O O . CYS A 1 569 ? 25.422 22.219 26.266 1 91.5 569 CYS A O 1
ATOM 4456 N N . PRO A 1 570 ? 26.734 21.344 27.797 1 92 570 PRO A N 1
ATOM 4457 C CA . PRO A 1 570 ? 27.531 22.562 27.953 1 92 570 PRO A CA 1
ATOM 4458 C C . PRO A 1 570 ? 28.141 23.031 26.625 1 92 570 PRO A C 1
ATOM 4460 O O . PRO A 1 570 ? 28.375 24.219 26.438 1 92 570 PRO A O 1
ATOM 4463 N N . VAL A 1 571 ? 28.344 22.141 25.766 1 92.75 571 VAL A N 1
ATOM 4464 C CA . VAL A 1 571 ? 28.969 22.484 24.5 1 92.75 571 VAL A CA 1
ATOM 4465 C C . VAL A 1 571 ? 28.094 23.453 23.719 1 92.75 571 VAL A C 1
ATOM 4467 O O . VAL A 1 571 ? 28.594 24.25 22.906 1 92.75 571 VAL A O 1
ATOM 4470 N N . PHE A 1 572 ? 26.812 23.406 24.016 1 95.44 572 PHE A N 1
ATOM 4471 C CA . PHE A 1 572 ? 25.875 24.234 23.25 1 95.44 572 PHE A CA 1
ATOM 4472 C C . PHE A 1 572 ? 25.562 25.516 24 1 95.44 572 PHE A C 1
ATOM 4474 O O . PHE A 1 572 ? 24.766 26.344 23.531 1 95.44 572 PHE A O 1
ATOM 4481 N N . CYS A 1 573 ? 26.078 25.859 25.062 1 92.75 573 CYS A N 1
ATOM 4482 C CA . CYS A 1 573 ? 25.719 26.938 25.969 1 92.75 573 CYS A CA 1
ATOM 4483 C C . CYS A 1 573 ? 25.812 28.297 25.25 1 92.75 573 CYS A C 1
ATOM 4485 O O . CYS A 1 573 ? 24.953 29.156 25.438 1 92.75 573 CYS A O 1
ATOM 4487 N N . ASP A 1 574 ? 26.734 28.438 24.406 1 91.81 574 ASP A N 1
ATOM 4488 C CA . ASP A 1 574 ? 26.984 29.734 23.781 1 91.81 574 ASP A CA 1
ATOM 4489 C C . ASP A 1 574 ? 26.078 29.938 22.562 1 91.81 574 ASP A C 1
ATOM 4491 O O . ASP A 1 574 ? 25.938 31.062 22.078 1 91.81 574 ASP A O 1
ATOM 4495 N N . ILE A 1 575 ? 25.5 28.891 22.125 1 94.81 575 ILE A N 1
ATOM 4496 C CA . ILE A 1 575 ? 24.766 29 20.875 1 94.81 575 ILE A CA 1
ATOM 4497 C C . ILE A 1 575 ? 23.266 28.906 21.141 1 94.81 575 ILE A C 1
ATOM 4499 O O . ILE A 1 575 ? 22.453 28.953 20.219 1 94.81 575 ILE A O 1
ATOM 4503 N N . LEU A 1 576 ? 22.812 28.797 22.328 1 96 576 LEU A N 1
ATOM 4504 C CA . LEU A 1 576 ? 21.406 28.625 22.656 1 96 576 LEU A CA 1
ATOM 4505 C C . LEU A 1 576 ? 20.609 29.875 22.281 1 96 576 LEU A C 1
ATOM 4507 O O . LEU A 1 576 ? 21.031 31 22.578 1 96 576 LEU A O 1
ATOM 4511 N N . PRO A 1 577 ? 19.531 29.703 21.562 1 94.38 577 PRO A N 1
ATOM 4512 C CA . PRO A 1 577 ? 18.672 30.844 21.219 1 94.38 577 PRO A CA 1
ATOM 4513 C C . PRO A 1 577 ? 18.094 31.531 22.469 1 94.38 577 PRO A C 1
ATOM 4515 O O . PRO A 1 577 ? 17.953 30.891 23.516 1 94.38 577 PRO A O 1
ATOM 4518 N N . PRO A 1 578 ? 17.781 32.812 22.25 1 92.5 578 PRO A N 1
ATOM 4519 C CA . PRO A 1 578 ? 17.141 33.5 23.375 1 92.5 578 PRO A CA 1
ATOM 4520 C C . PRO A 1 578 ? 15.789 32.875 23.75 1 92.5 578 PRO A C 1
ATOM 4522 O O . PRO A 1 578 ? 15.055 32.438 22.875 1 92.5 578 PRO A O 1
ATOM 4525 N N . GLU A 1 579 ? 15.469 32.844 24.984 1 93.81 579 GLU A N 1
ATOM 4526 C CA . GLU A 1 579 ? 14.195 32.375 25.531 1 93.81 579 GLU A CA 1
ATOM 4527 C C . GLU A 1 579 ? 13.938 30.906 25.125 1 93.81 579 GLU A C 1
ATOM 4529 O O . GLU A 1 579 ? 12.82 30.562 24.734 1 93.81 579 GLU A O 1
ATOM 4534 N N . ILE A 1 580 ? 14.93 30.125 25.062 1 95.56 580 ILE A N 1
ATOM 4535 C CA . ILE A 1 580 ? 14.82 28.719 24.672 1 95.56 580 ILE A CA 1
ATOM 4536 C C . ILE A 1 580 ? 13.883 28 25.641 1 95.56 580 ILE A C 1
ATOM 4538 O O . ILE A 1 580 ? 13.117 27.125 25.25 1 95.56 580 ILE A O 1
ATOM 4542 N N . GLU A 1 581 ? 13.906 28.359 26.938 1 94.81 581 GLU A N 1
ATOM 4543 C CA . GLU A 1 581 ? 13.031 27.719 27.938 1 94.81 581 GLU A CA 1
ATOM 4544 C C . GLU A 1 581 ? 11.562 28.016 27.641 1 94.81 581 GLU A C 1
ATOM 4546 O O . GLU A 1 581 ? 10.703 27.156 27.828 1 94.81 581 GLU A O 1
ATOM 4551 N N . ARG A 1 582 ? 11.336 29.219 27.234 1 96.12 582 ARG A N 1
ATOM 4552 C CA . ARG A 1 582 ? 9.977 29.578 26.844 1 96.12 582 ARG A CA 1
ATOM 4553 C C . ARG A 1 582 ? 9.516 28.734 25.656 1 96.12 582 ARG A C 1
ATOM 4555 O O . ARG A 1 582 ? 8.359 28.297 25.609 1 96.12 582 ARG A O 1
ATOM 4562 N N . ALA A 1 583 ? 10.375 28.547 24.703 1 97.06 583 ALA A N 1
ATOM 4563 C CA . ALA A 1 583 ? 10.047 27.75 23.531 1 97.06 583 ALA A CA 1
ATOM 4564 C C . ALA A 1 583 ? 9.688 26.312 23.922 1 97.06 583 ALA A C 1
ATOM 4566 O O . ALA A 1 583 ? 8.789 25.719 23.344 1 97.06 583 ALA A O 1
ATOM 4567 N N . ILE A 1 584 ? 10.414 25.766 24.859 1 97.38 584 ILE A N 1
ATOM 4568 C CA . ILE A 1 584 ? 10.164 24.406 25.344 1 97.38 584 ILE A CA 1
ATOM 4569 C C . ILE A 1 584 ? 8.773 24.328 25.969 1 97.38 584 ILE A C 1
ATOM 4571 O O . ILE A 1 584 ? 8.008 23.406 25.688 1 97.38 584 ILE A O 1
ATOM 4575 N N . VAL A 1 585 ? 8.414 25.344 26.75 1 96.56 585 VAL A N 1
ATOM 4576 C CA . VAL A 1 585 ? 7.113 25.391 27.422 1 96.56 585 VAL A CA 1
ATOM 4577 C C . VAL A 1 585 ? 6.012 25.531 26.375 1 96.56 585 VAL A C 1
ATOM 4579 O O . VAL A 1 585 ? 4.98 24.859 26.453 1 96.56 585 VAL A O 1
ATOM 4582 N N . VAL A 1 586 ? 6.25 26.438 25.469 1 97 586 VAL A N 1
ATOM 4583 C CA . VAL A 1 586 ? 5.281 26.672 24.406 1 97 586 VAL A CA 1
ATOM 4584 C C . VAL A 1 586 ? 5.098 25.391 23.594 1 97 586 VAL A C 1
ATOM 4586 O O . VAL A 1 586 ? 3.982 25.062 23.188 1 97 586 VAL A O 1
ATOM 4589 N N . GLY A 1 587 ? 6.184 24.703 23.312 1 97.94 587 GLY A N 1
ATOM 4590 C CA . GLY A 1 587 ? 6.094 23.438 22.609 1 97.94 587 GLY A CA 1
ATOM 4591 C C . GLY A 1 587 ? 5.223 22.422 23.312 1 97.94 587 GLY A C 1
ATOM 4592 O O . GLY A 1 587 ? 4.398 21.75 22.688 1 97.94 587 GLY A O 1
ATOM 4593 N N . GLY A 1 588 ? 5.426 22.25 24.594 1 96.75 588 GLY A N 1
ATOM 4594 C CA . GLY A 1 588 ? 4.566 21.375 25.391 1 96.75 588 GLY A CA 1
ATOM 4595 C C . GLY A 1 588 ? 3.104 21.781 25.344 1 96.75 588 GLY A C 1
ATOM 4596 O O . GLY A 1 588 ? 2.219 20.922 25.266 1 96.75 588 GLY A O 1
ATOM 4597 N N . ARG A 1 589 ? 2.85 23.062 25.391 1 96.25 589 ARG A N 1
ATOM 4598 C CA . ARG A 1 589 ? 1.491 23.594 25.328 1 96.25 589 ARG A CA 1
ATOM 4599 C C . ARG A 1 589 ? 0.848 23.297 23.984 1 96.25 589 ARG A C 1
ATOM 4601 O O . ARG A 1 589 ? -0.326 22.922 23.906 1 96.25 589 ARG A O 1
ATOM 4608 N N . ASN A 1 590 ? 1.615 23.531 22.922 1 96.94 590 ASN A N 1
ATOM 4609 C CA . ASN A 1 590 ? 1.117 23.203 21.594 1 96.94 590 ASN A CA 1
ATOM 4610 C C . ASN A 1 590 ? 0.703 21.734 21.516 1 96.94 590 ASN A C 1
ATOM 4612 O O . ASN A 1 590 ? -0.376 21.406 21 1 96.94 590 ASN A O 1
ATOM 4616 N N . LEU A 1 591 ? 1.592 20.875 22 1 97.12 591 LEU A N 1
ATOM 4617 C CA . LEU A 1 591 ? 1.317 19.453 21.938 1 97.12 591 LEU A CA 1
ATOM 4618 C C . LEU A 1 591 ? 0.071 19.094 22.734 1 97.12 591 LEU A C 1
ATOM 4620 O O . LEU A 1 591 ? -0.705 18.234 22.344 1 97.12 591 LEU A O 1
ATOM 4624 N N . ARG A 1 592 ? -0.115 19.719 23.875 1 96 592 ARG A N 1
ATOM 4625 C CA . ARG A 1 592 ? -1.315 19.516 24.672 1 96 592 ARG A CA 1
ATOM 4626 C C . ARG A 1 592 ? -2.564 19.953 23.922 1 96 592 ARG A C 1
ATOM 4628 O O . ARG A 1 592 ? -3.598 19.281 23.969 1 96 592 ARG A O 1
ATOM 4635 N N . ARG A 1 593 ? -2.471 21.047 23.328 1 95.5 593 ARG A N 1
ATOM 4636 C CA . ARG A 1 593 ? -3.572 21.531 22.484 1 95.5 593 ARG A CA 1
ATOM 4637 C C . ARG A 1 593 ? -3.871 20.547 21.359 1 95.5 593 ARG A C 1
ATOM 4639 O O . ARG A 1 593 ? -5.031 20.188 21.125 1 95.5 593 ARG A O 1
ATOM 4646 N N . PHE A 1 594 ? -2.834 20.094 20.641 1 96.5 594 PHE A N 1
ATOM 4647 C CA . PHE A 1 594 ? -3 19.141 19.547 1 96.5 594 PHE A CA 1
ATOM 4648 C C . PHE A 1 594 ? -3.615 17.844 20.047 1 96.5 594 PHE A C 1
ATOM 4650 O O . PHE A 1 594 ? -4.316 17.156 19.297 1 96.5 594 PHE A O 1
ATOM 4657 N N . SER A 1 595 ? -3.355 17.453 21.359 1 95.06 595 SER A N 1
ATOM 4658 C CA . SER A 1 595 ? -3.877 16.219 21.938 1 95.06 595 SER A CA 1
ATOM 4659 C C . SER A 1 595 ? -5.398 16.25 22.047 1 95.06 595 SER A C 1
ATOM 4661 O O . SER A 1 595 ? -6.039 15.211 22.188 1 95.06 595 SER A O 1
ATOM 4663 N N . GLY A 1 596 ? -5.941 17.438 21.938 1 91.94 596 GLY A N 1
ATOM 4664 C CA . GLY A 1 596 ? -7.391 17.562 21.891 1 91.94 596 GLY A CA 1
ATOM 4665 C C . GLY A 1 596 ? -7.996 16.906 20.656 1 91.94 596 GLY A C 1
ATOM 4666 O O . GLY A 1 596 ? -9.156 16.5 20.688 1 91.94 596 GLY A O 1
ATOM 4667 N N . SER A 1 597 ? -7.273 16.844 19.609 1 93.75 597 SER A N 1
ATOM 4668 C CA . SER A 1 597 ? -7.695 16.188 18.375 1 93.75 597 SER A CA 1
ATOM 4669 C C . SER A 1 597 ? -7.051 14.812 18.234 1 93.75 597 SER A C 1
ATOM 4671 O O . SER A 1 597 ? -7.746 13.805 18.094 1 93.75 597 SER A O 1
ATOM 4673 N N . VAL A 1 598 ? -5.758 14.805 18.328 1 95.62 598 VAL A N 1
ATOM 4674 C CA . VAL A 1 598 ? -5.004 13.555 18.266 1 95.62 598 VAL A CA 1
ATOM 4675 C C . VAL A 1 598 ? -4.699 13.062 19.672 1 95.62 598 VAL A C 1
ATOM 4677 O O . VAL A 1 598 ? -3.664 13.398 20.25 1 95.62 598 VAL A O 1
ATOM 4680 N N . ARG A 1 599 ? -5.418 12.227 20.156 1 92.5 599 ARG A N 1
ATOM 4681 C CA . ARG A 1 599 ? -5.395 11.812 21.562 1 92.5 599 ARG A CA 1
ATOM 4682 C C . ARG A 1 599 ? -4.094 11.094 21.906 1 92.5 599 ARG A C 1
ATOM 4684 O O . ARG A 1 599 ? -3.619 11.156 23.031 1 92.5 599 ARG A O 1
ATOM 4691 N N . GLU A 1 600 ? -3.514 10.422 20.953 1 93.25 600 GLU A N 1
ATOM 4692 C CA . GLU A 1 600 ? -2.301 9.641 21.156 1 93.25 600 GLU A CA 1
ATOM 4693 C C . GLU A 1 600 ? -1.146 10.516 21.625 1 93.25 600 GLU A C 1
ATOM 4695 O O . GLU A 1 600 ? -0.175 10.023 22.203 1 93.25 600 GLU A O 1
ATOM 4700 N N . PHE A 1 601 ? -1.23 11.852 21.438 1 96.12 601 PHE A N 1
ATOM 4701 C CA . PHE A 1 601 ? -0.17 12.758 21.859 1 96.12 601 PHE A CA 1
ATOM 4702 C C . PHE A 1 601 ? -0.062 12.789 23.391 1 96.12 601 PHE A C 1
ATOM 4704 O O . PHE A 1 601 ? 0.932 13.273 23.938 1 96.12 601 PHE A O 1
ATOM 4711 N N . GLU A 1 602 ? -1.004 12.242 24.031 1 94.19 602 GLU A N 1
ATOM 4712 C CA . GLU A 1 602 ? -0.902 12.133 25.484 1 94.19 602 GLU A CA 1
ATOM 4713 C C . GLU A 1 602 ? 0.309 11.297 25.891 1 94.19 602 GLU A C 1
ATOM 4715 O O . GLU A 1 602 ? 0.948 11.57 26.906 1 94.19 602 GLU A O 1
ATOM 4720 N N . TRP A 1 603 ? 0.522 10.258 25.172 1 93.75 603 TRP A N 1
ATOM 4721 C CA . TRP A 1 603 ? 1.721 9.461 25.422 1 93.75 603 TRP A CA 1
ATOM 4722 C C . TRP A 1 603 ? 2.977 10.32 25.297 1 93.75 603 TRP A C 1
ATOM 4724 O O . TRP A 1 603 ? 3.885 10.227 26.125 1 93.75 603 TRP A O 1
ATOM 4734 N N . HIS A 1 604 ? 3.068 11.125 24.312 1 95.94 604 HIS A N 1
ATOM 4735 C CA . HIS A 1 604 ? 4.219 11.984 24.047 1 95.94 604 HIS A CA 1
ATOM 4736 C C . HIS A 1 604 ? 4.398 13.016 25.156 1 95.94 604 HIS A C 1
ATOM 4738 O O . HIS A 1 604 ? 5.527 13.305 25.547 1 95.94 604 HIS A O 1
ATOM 4744 N N . LEU A 1 605 ? 3.275 13.539 25.562 1 96.12 605 LEU A N 1
ATOM 4745 C CA . LEU A 1 605 ? 3.326 14.461 26.688 1 96.12 605 LEU A CA 1
ATOM 4746 C C . LEU A 1 605 ? 3.875 13.773 27.938 1 96.12 605 LEU A C 1
ATOM 4748 O O . LEU A 1 605 ? 4.629 14.375 28.703 1 96.12 605 LEU A O 1
ATOM 4752 N N . GLY A 1 606 ? 3.5 12.539 28.078 1 93.88 606 GLY A N 1
ATOM 4753 C CA . GLY A 1 606 ? 4.051 11.766 29.188 1 93.88 606 GLY A CA 1
ATOM 4754 C C . GLY A 1 606 ? 5.555 11.594 29.094 1 93.88 606 GLY A C 1
ATOM 4755 O O . GLY A 1 606 ? 6.254 11.672 30.109 1 93.88 606 GLY A O 1
ATOM 4756 N N . VAL A 1 607 ? 6.059 11.375 27.938 1 94 607 VAL A N 1
ATOM 4757 C CA . VAL A 1 607 ? 7.496 11.219 27.719 1 94 607 VAL A CA 1
ATOM 4758 C C . VAL A 1 607 ? 8.211 12.531 28.047 1 94 607 VAL A C 1
ATOM 4760 O O . VAL A 1 607 ? 9.266 12.531 28.688 1 94 607 VAL A O 1
ATOM 4763 N N . LEU A 1 608 ? 7.641 13.648 27.562 1 95.44 608 LEU A N 1
ATOM 4764 C CA . LEU A 1 608 ? 8.242 14.953 27.812 1 95.44 608 LEU A CA 1
ATOM 4765 C C . LEU A 1 608 ? 8.258 15.273 29.297 1 95.44 608 LEU A C 1
ATOM 4767 O O . LEU A 1 608 ? 9.211 15.875 29.797 1 95.44 608 LEU A O 1
ATOM 4771 N N . GLU A 1 609 ? 7.223 14.906 29.969 1 94 609 GLU A N 1
ATOM 4772 C CA . GLU A 1 609 ? 7.176 15.125 31.406 1 94 609 GLU A CA 1
ATOM 4773 C C . GLU A 1 609 ? 8.258 14.312 32.125 1 94 609 GLU A C 1
ATOM 4775 O O . GLU A 1 609 ? 8.891 14.805 33.062 1 94 609 GLU A O 1
ATOM 4780 N N . LYS A 1 610 ? 8.438 13.148 31.719 1 91.38 610 LYS A N 1
ATOM 4781 C CA . LYS A 1 610 ? 9.492 12.312 32.281 1 91.38 610 LYS A CA 1
ATOM 4782 C C . LYS A 1 610 ? 10.867 12.922 32.031 1 91.38 610 LYS A C 1
ATOM 4784 O O . LYS A 1 610 ? 11.75 12.875 32.875 1 91.38 610 LYS A O 1
ATOM 4789 N N . LEU A 1 611 ? 11.016 13.367 30.875 1 92.5 611 LEU A N 1
ATOM 4790 C CA . LEU A 1 611 ? 12.273 14 30.516 1 92.5 611 LEU A CA 1
ATOM 4791 C C . LEU A 1 611 ? 12.531 15.234 31.375 1 92.5 611 LEU A C 1
ATOM 4793 O O . LEU A 1 611 ? 13.648 15.445 31.844 1 92.5 611 LEU A O 1
ATOM 4797 N N . GLU A 1 612 ? 11.516 16.047 31.609 1 90.75 612 GLU A N 1
ATOM 4798 C CA . GLU A 1 612 ? 11.641 17.25 32.406 1 90.75 612 GLU A CA 1
ATOM 4799 C C . GLU A 1 612 ? 11.945 16.922 33.875 1 90.75 612 GLU A C 1
ATOM 4801 O O . GLU A 1 612 ? 12.727 17.609 34.531 1 90.75 612 GLU A O 1
ATOM 4806 N N . GLU A 1 613 ? 11.328 15.914 34.344 1 89.5 613 GLU A N 1
ATOM 4807 C CA . GLU A 1 613 ? 11.57 15.477 35.719 1 89.5 613 GLU A CA 1
ATOM 4808 C C . GLU A 1 613 ? 13.016 15.016 35.906 1 89.5 613 GLU A C 1
ATOM 4810 O O . GLU A 1 613 ? 13.633 15.297 36.938 1 89.5 613 GLU A O 1
ATOM 4815 N N . SER A 1 614 ? 13.43 14.328 34.969 1 88.38 614 SER A N 1
ATOM 4816 C CA . SER A 1 614 ? 14.805 13.844 35.031 1 88.38 614 SER A CA 1
ATOM 4817 C C . SER A 1 614 ? 15.797 15 35 1 88.38 614 SER A C 1
ATOM 4819 O O . SER A 1 614 ? 16.844 14.961 35.656 1 88.38 614 SER A O 1
ATOM 4821 N N . CYS A 1 615 ? 15.562 15.977 34.188 1 86.69 615 CYS A N 1
ATOM 4822 C CA . CYS A 1 615 ? 16.438 17.141 34.062 1 86.69 615 CYS A CA 1
ATOM 4823 C C . CYS A 1 615 ? 16.438 17.953 35.344 1 86.69 615 CYS A C 1
ATOM 4825 O O . CYS A 1 615 ? 17.469 18.516 35.75 1 86.69 615 CYS A O 1
ATOM 4827 N N . ARG A 1 616 ? 15.359 18.016 36.062 1 82.19 616 ARG A N 1
ATOM 4828 C CA . ARG A 1 616 ? 15.273 18.734 37.344 1 82.19 616 ARG A CA 1
ATOM 4829 C C . ARG A 1 616 ? 16.078 18.031 38.406 1 82.19 616 ARG A C 1
ATOM 4831 O O . ARG A 1 616 ? 16.703 18.688 39.25 1 82.19 616 ARG A O 1
ATOM 4838 N N . ARG A 1 617 ? 16.062 16.797 38.375 1 80.12 617 ARG A N 1
ATOM 4839 C CA . ARG A 1 617 ? 16.797 16.016 39.344 1 80.12 617 ARG A CA 1
ATOM 4840 C C . ARG A 1 617 ? 18.297 16.156 39.156 1 80.12 617 ARG A C 1
ATOM 4842 O O . ARG A 1 617 ? 19.047 16.172 40.125 1 80.12 617 ARG A O 1
ATOM 4849 N N . GLN A 1 618 ? 18.688 16.172 38 1 74.44 618 GLN A N 1
ATOM 4850 C CA . GLN A 1 618 ? 20.109 16.328 37.719 1 74.44 618 GLN A CA 1
ATOM 4851 C C . GLN A 1 618 ? 20.594 17.734 38.062 1 74.44 618 GLN A C 1
ATOM 4853 O O . GLN A 1 618 ? 21.734 17.922 38.469 1 74.44 618 GLN A O 1
ATOM 4858 N N . GLY A 1 619 ? 19.812 18.766 37.781 1 65.25 619 GLY A N 1
ATOM 4859 C CA . GLY A 1 619 ? 20.172 20.141 38.156 1 65.25 619 GLY A CA 1
ATOM 4860 C C . GLY A 1 619 ? 20.109 20.391 39.656 1 65.25 619 GLY A C 1
ATOM 4861 O O . GLY A 1 619 ? 20.797 21.266 40.156 1 65.25 619 GLY A O 1
ATOM 4862 N N . GLY A 1 620 ? 19.188 19.719 40.5 1 51.47 620 GLY A N 1
ATOM 4863 C CA . GLY A 1 620 ? 19.188 19.844 41.938 1 51.47 620 GLY A CA 1
ATOM 4864 C C . GLY A 1 620 ? 20.406 19.203 42.594 1 51.47 620 GLY A C 1
ATOM 4865 O O . GLY A 1 620 ? 20.812 19.609 43.688 1 51.47 620 GLY A O 1
ATOM 4866 N N . ASP A 1 621 ? 20.906 18.141 42.188 1 46.72 621 ASP A N 1
ATOM 4867 C CA . ASP A 1 621 ? 22.094 17.531 42.781 1 46.72 621 ASP A CA 1
ATOM 4868 C C . ASP A 1 621 ? 23.344 18.344 42.5 1 46.72 621 ASP A C 1
ATOM 4870 O O . ASP A 1 621 ? 24.406 18.109 43.094 1 46.72 621 ASP A O 1
ATOM 4874 N N . GLU A 1 622 ? 23.422 19.125 41.531 1 39.31 622 GLU A N 1
ATOM 4875 C CA . GLU A 1 622 ? 24.578 20.016 41.469 1 39.31 622 GLU A CA 1
ATOM 4876 C C . GLU A 1 622 ? 24.344 21.281 42.281 1 39.31 622 GLU A C 1
ATOM 4878 O O . GLU A 1 622 ? 23.25 21.859 42.219 1 39.31 622 GLU A O 1
ATOM 4883 N N . MET B 1 1 ? 11.055 -31.594 10.742 1 44 1 MET B N 1
ATOM 4884 C CA . MET B 1 1 ? 10.961 -31.234 9.336 1 44 1 MET B CA 1
ATOM 4885 C C . MET B 1 1 ? 10.906 -29.719 9.18 1 44 1 MET B C 1
ATOM 4887 O O . MET B 1 1 ? 11.633 -29.141 8.359 1 44 1 MET B O 1
ATOM 4891 N N . LEU B 1 2 ? 10.023 -29.172 9.883 1 52.91 2 LEU B N 1
ATOM 4892 C CA . LEU B 1 2 ? 10.062 -27.719 9.875 1 52.91 2 LEU B CA 1
ATOM 4893 C C . LEU B 1 2 ? 11.43 -27.203 10.328 1 52.91 2 LEU B C 1
ATOM 4895 O O . LEU B 1 2 ? 11.93 -26.219 9.781 1 52.91 2 LEU B O 1
ATOM 4899 N N . GLU B 1 3 ? 11.945 -27.969 11.164 1 52.78 3 GLU B N 1
ATOM 4900 C CA . GLU B 1 3 ? 13.297 -27.641 11.633 1 52.78 3 GLU B CA 1
ATOM 4901 C C . GLU B 1 3 ? 14.32 -27.828 10.523 1 52.78 3 GLU B C 1
ATOM 4903 O O . GLU B 1 3 ? 15.273 -27.047 10.414 1 52.78 3 GLU B O 1
ATOM 4908 N N . ARG B 1 4 ? 14.023 -28.859 9.695 1 49.31 4 ARG B N 1
ATOM 4909 C CA . ARG B 1 4 ? 14.945 -29.125 8.594 1 49.31 4 ARG B CA 1
ATOM 4910 C C . ARG B 1 4 ? 14.883 -28 7.559 1 49.31 4 ARG B C 1
ATOM 4912 O O . ARG B 1 4 ? 15.914 -27.578 7.027 1 49.31 4 ARG B O 1
ATOM 4919 N N . ILE B 1 5 ? 13.68 -27.609 7.289 1 55.25 5 ILE B N 1
ATOM 4920 C CA . ILE B 1 5 ? 13.523 -26.5 6.344 1 55.25 5 ILE B CA 1
ATOM 4921 C C . ILE B 1 5 ? 14.18 -25.25 6.906 1 55.25 5 ILE B C 1
ATOM 4923 O O . ILE B 1 5 ? 14.891 -24.531 6.188 1 55.25 5 ILE B O 1
ATOM 4927 N N . GLN B 1 6 ? 14.016 -25.125 8.188 1 56.53 6 GLN B N 1
ATOM 4928 C CA . GLN B 1 6 ? 14.641 -23.984 8.836 1 56.53 6 GLN B CA 1
ATOM 4929 C C . GLN B 1 6 ? 16.156 -24.094 8.805 1 56.53 6 GLN B C 1
ATOM 4931 O O . GLN B 1 6 ? 16.859 -23.109 8.578 1 56.53 6 GLN B O 1
ATOM 4936 N N . LEU B 1 7 ? 16.672 -25.297 9.023 1 52.03 7 LEU B N 1
ATOM 4937 C CA . LEU B 1 7 ? 18.109 -25.531 9.023 1 52.03 7 LEU B CA 1
ATOM 4938 C C . LEU B 1 7 ? 18.703 -25.297 7.641 1 52.03 7 LEU B C 1
ATOM 4940 O O . LEU B 1 7 ? 19.797 -24.734 7.516 1 52.03 7 LEU B O 1
ATOM 4944 N N . LEU B 1 8 ? 17.891 -25.734 6.707 1 50.22 8 LEU B N 1
ATOM 4945 C CA . LEU B 1 8 ? 18.359 -25.531 5.34 1 50.22 8 LEU B CA 1
ATOM 4946 C C . LEU B 1 8 ? 18.375 -24.047 4.988 1 50.22 8 LEU B C 1
ATOM 4948 O O . LEU B 1 8 ? 19.297 -23.578 4.34 1 50.22 8 LEU B O 1
ATOM 4952 N N . GLU B 1 9 ? 17.422 -23.391 5.477 1 57.91 9 GLU B N 1
ATOM 4953 C CA . GLU B 1 9 ? 17.391 -21.938 5.27 1 57.91 9 GLU B CA 1
ATOM 4954 C C . GLU B 1 9 ? 18.531 -21.25 6 1 57.91 9 GLU B C 1
ATOM 4956 O O . GLU B 1 9 ? 19.172 -20.344 5.449 1 57.91 9 GLU B O 1
ATOM 4961 N N . ASP B 1 10 ? 18.766 -21.688 7.195 1 54.16 10 ASP B N 1
ATOM 4962 C CA . ASP B 1 10 ? 19.844 -21.094 7.98 1 54.16 10 ASP B CA 1
ATOM 4963 C C . ASP B 1 10 ? 21.203 -21.312 7.297 1 54.16 10 ASP B C 1
ATOM 4965 O O . ASP B 1 10 ? 22.047 -20.422 7.293 1 54.16 10 ASP B O 1
ATOM 4969 N N . ARG B 1 11 ? 21.438 -22.438 6.781 1 47 11 ARG B N 1
ATOM 4970 C CA . ARG B 1 11 ? 22.672 -22.766 6.066 1 47 11 ARG B CA 1
ATOM 4971 C C . ARG B 1 11 ? 22.812 -21.906 4.816 1 47 11 ARG B C 1
ATOM 4973 O O . ARG B 1 11 ? 23.906 -21.453 4.492 1 47 11 ARG B O 1
ATOM 4980 N N . LEU B 1 12 ? 21.75 -21.75 4.238 1 52.75 12 LEU B N 1
ATOM 4981 C CA . LEU B 1 12 ? 21.734 -20.984 2.996 1 52.75 12 LEU B CA 1
ATOM 4982 C C . LEU B 1 12 ? 22.031 -19.516 3.262 1 52.75 12 LEU B C 1
ATOM 4984 O O . LEU B 1 12 ? 22.859 -18.906 2.574 1 52.75 12 LEU B O 1
ATOM 4988 N N . PHE B 1 13 ? 21.375 -19.078 4.25 1 55.19 13 PHE B N 1
ATOM 4989 C CA . PHE B 1 13 ? 21.453 -17.641 4.473 1 55.19 13 PHE B CA 1
ATOM 4990 C C . PHE B 1 13 ? 22.703 -17.281 5.25 1 55.19 13 PHE B C 1
ATOM 4992 O O . PHE B 1 13 ? 23.109 -16.109 5.293 1 55.19 13 PHE B O 1
ATOM 4999 N N . SER B 1 14 ? 23.344 -18.281 5.773 1 47.06 14 SER B N 1
ATOM 5000 C CA . SER B 1 14 ? 24.656 -18.094 6.387 1 47.06 14 SER B CA 1
ATOM 5001 C C . SER B 1 14 ? 25.781 -18.234 5.352 1 47.06 14 SER B C 1
ATOM 5003 O O . SER B 1 14 ? 26.938 -17.922 5.637 1 47.06 14 SER B O 1
ATOM 5005 N N . SER B 1 15 ? 25.469 -18.812 4.211 1 47.06 15 SER B N 1
ATOM 5006 C CA . SER B 1 15 ? 26.5 -19.016 3.197 1 47.06 15 SER B CA 1
ATOM 5007 C C . SER B 1 15 ? 27.016 -17.672 2.664 1 47.06 15 SER B C 1
ATOM 5009 O O . SER B 1 15 ? 26.25 -16.734 2.467 1 47.06 15 SER B O 1
ATOM 5011 N N . PRO B 1 16 ? 28.375 -17.531 2.629 1 45.41 16 PRO B N 1
ATOM 5012 C CA . PRO B 1 16 ? 29.047 -16.312 2.184 1 45.41 16 PRO B CA 1
ATOM 5013 C C . PRO B 1 16 ? 28.516 -15.812 0.84 1 45.41 16 PRO B C 1
ATOM 5015 O O . PRO B 1 16 ? 28.734 -14.648 0.484 1 45.41 16 PRO B O 1
ATOM 5018 N N . VAL B 1 17 ? 28.078 -16.766 0.067 1 43.03 17 VAL B N 1
ATOM 5019 C CA . VAL B 1 17 ? 27.594 -16.328 -1.235 1 43.03 17 VAL B CA 1
ATOM 5020 C C . VAL B 1 17 ? 26.484 -15.297 -1.049 1 43.03 17 VAL B C 1
ATOM 5022 O O . VAL B 1 17 ? 26.375 -14.352 -1.841 1 43.03 17 VAL B O 1
ATOM 5025 N N . PHE B 1 18 ? 25.688 -15.555 -0.191 1 44.44 18 PHE B N 1
ATOM 5026 C CA . PHE B 1 18 ? 24.625 -14.602 0.097 1 44.44 18 PHE B CA 1
ATOM 5027 C C . PHE B 1 18 ? 25.109 -13.508 1.039 1 44.44 18 PHE B C 1
ATOM 5029 O O . PHE B 1 18 ? 24.531 -12.422 1.1 1 44.44 18 PHE B O 1
ATOM 5036 N N . GLY B 1 19 ? 26.219 -13.805 1.861 1 37.62 19 GLY B N 1
ATOM 5037 C CA . GLY B 1 19 ? 26.859 -12.805 2.701 1 37.62 19 GLY B CA 1
ATOM 5038 C C . GLY B 1 19 ? 28.047 -12.125 2.025 1 37.62 19 GLY B C 1
ATOM 5039 O O . GLY B 1 19 ? 28.297 -10.945 2.258 1 37.62 19 GLY B O 1
ATOM 5040 N N . GLN B 1 20 ? 29.359 -12.875 1.679 1 32.84 20 GLN B N 1
ATOM 5041 C CA . GLN B 1 20 ? 30.719 -12.406 1.445 1 32.84 20 GLN B CA 1
ATOM 5042 C C . GLN B 1 20 ? 30.953 -12.102 -0.032 1 32.84 20 GLN B C 1
ATOM 5044 O O . GLN B 1 20 ? 30.609 -12.906 -0.899 1 32.84 20 GLN B O 1
ATOM 5049 N N . PRO B 1 21 ? 31.156 -10.844 -0.445 1 32.84 21 PRO B N 1
ATOM 5050 C CA . PRO B 1 21 ? 31.734 -10.641 -1.778 1 32.84 21 PRO B CA 1
ATOM 5051 C C . PRO B 1 21 ? 32.906 -11.57 -2.055 1 32.84 21 PRO B C 1
ATOM 5053 O O . PRO B 1 21 ? 33.688 -11.859 -1.148 1 32.84 21 PRO B O 1
ATOM 5056 N N . ALA B 1 22 ? 32.875 -12.492 -3.029 1 30.47 22 ALA B N 1
ATOM 5057 C CA . ALA B 1 22 ? 33.938 -13.398 -3.467 1 30.47 22 ALA B CA 1
ATOM 5058 C C . ALA B 1 22 ? 35.312 -12.688 -3.494 1 30.47 22 ALA B C 1
ATOM 5060 O O . ALA B 1 22 ? 35.531 -11.797 -4.316 1 30.47 22 ALA B O 1
ATOM 5061 N N . THR B 1 23 ? 36.031 -12.438 -2.443 1 30.16 23 THR B N 1
ATOM 5062 C CA . THR B 1 23 ? 37.438 -12.109 -2.512 1 30.16 23 THR B CA 1
ATOM 5063 C C . THR B 1 23 ? 38.219 -13.172 -3.295 1 30.16 23 THR B C 1
ATOM 5065 O O . THR B 1 23 ? 38.188 -14.352 -2.936 1 30.16 23 THR B O 1
ATOM 5068 N N . THR B 1 24 ? 38.375 -13.016 -4.59 1 27.41 24 THR B N 1
ATOM 5069 C CA . THR B 1 24 ? 39.25 -13.859 -5.387 1 27.41 24 THR B CA 1
ATOM 5070 C C . THR B 1 24 ? 40.594 -14.07 -4.676 1 27.41 24 THR B C 1
ATOM 5072 O O . THR B 1 24 ? 41.344 -13.117 -4.469 1 27.41 24 THR B O 1
ATOM 5075 N N . PRO B 1 25 ? 40.719 -15.117 -3.809 1 28.02 25 PRO B N 1
ATOM 5076 C CA . PRO B 1 25 ? 42.062 -15.414 -3.297 1 28.02 25 PRO B CA 1
ATOM 5077 C C . PRO B 1 25 ? 43.094 -15.656 -4.41 1 28.02 25 PRO B C 1
ATOM 5079 O O . PRO B 1 25 ? 42.844 -16.453 -5.316 1 28.02 25 PRO B O 1
ATOM 5082 N N . SER B 1 26 ? 43.781 -14.656 -4.934 1 25.81 26 SER B N 1
ATOM 5083 C CA . SER B 1 26 ? 44.906 -14.875 -5.84 1 25.81 26 SER B CA 1
ATOM 5084 C C . SER B 1 26 ? 45.906 -15.844 -5.23 1 25.81 26 SER B C 1
ATOM 5086 O O . SER B 1 26 ? 46.719 -15.453 -4.367 1 25.81 26 SER B O 1
ATOM 5088 N N . HIS B 1 27 ? 45.469 -17.141 -4.855 1 26.27 27 HIS B N 1
ATOM 5089 C CA . HIS B 1 27 ? 46.469 -18.094 -4.352 1 26.27 27 HIS B CA 1
ATOM 5090 C C . HIS B 1 27 ? 47.531 -18.375 -5.391 1 26.27 27 HIS B C 1
ATOM 5092 O O . HIS B 1 27 ? 47.25 -18.688 -6.543 1 26.27 27 HIS B O 1
ATOM 5098 N N . PRO B 1 28 ? 48.719 -17.75 -5.312 1 27.2 28 PRO B N 1
ATOM 5099 C CA . PRO B 1 28 ? 49.812 -18.141 -6.199 1 27.2 28 PRO B CA 1
ATOM 5100 C C . PRO B 1 28 ? 50.031 -19.641 -6.199 1 27.2 28 PRO B C 1
ATOM 5102 O O . PRO B 1 28 ? 49.688 -20.328 -5.234 1 27.2 28 PRO B O 1
ATOM 5105 N N . PRO B 1 29 ? 50.281 -20.344 -7.336 1 23.47 29 PRO B N 1
ATOM 5106 C CA . PRO B 1 29 ? 50.438 -21.781 -7.57 1 23.47 29 PRO B CA 1
ATOM 5107 C C . PRO B 1 29 ? 51.531 -22.406 -6.668 1 23.47 29 PRO B C 1
ATOM 5109 O O . PRO B 1 29 ? 52.688 -22.047 -6.762 1 23.47 29 PRO B O 1
ATOM 5112 N N . GLN B 1 30 ? 51.281 -22.453 -5.266 1 22.17 30 GLN B N 1
ATOM 5113 C CA . GLN B 1 30 ? 52.344 -23 -4.438 1 22.17 30 GLN B CA 1
ATOM 5114 C C . GLN B 1 30 ? 52.812 -24.375 -4.938 1 22.17 30 GLN B C 1
ATOM 5116 O O . GLN B 1 30 ? 51.969 -25.219 -5.27 1 22.17 30 GLN B O 1
ATOM 5121 N N . SER B 1 31 ? 54.062 -24.469 -5.379 1 22.27 31 SER B N 1
ATOM 5122 C CA . SER B 1 31 ? 54.875 -25.578 -5.859 1 22.27 31 SER B CA 1
ATOM 5123 C C . SER B 1 31 ? 54.812 -26.766 -4.906 1 22.27 31 SER B C 1
ATOM 5125 O O . SER B 1 31 ? 54.812 -26.594 -3.688 1 22.27 31 SER B O 1
ATOM 5127 N N . LEU B 1 32 ? 54.344 -27.906 -5.328 1 23.03 32 LEU B N 1
ATOM 5128 C CA . LEU B 1 32 ? 54.094 -29.25 -4.824 1 23.03 32 LEU B CA 1
ATOM 5129 C C . LEU B 1 32 ? 55.312 -29.812 -4.133 1 23.03 32 LEU B C 1
ATOM 5131 O O . LEU B 1 32 ? 55.719 -30.953 -4.402 1 23.03 32 LEU B O 1
ATOM 5135 N N . VAL B 1 33 ? 56.156 -28.922 -3.365 1 21.22 33 VAL B N 1
ATOM 5136 C CA . VAL B 1 33 ? 57.375 -29.609 -2.99 1 21.22 33 VAL B CA 1
ATOM 5137 C C . VAL B 1 33 ? 57.062 -30.797 -2.092 1 21.22 33 VAL B C 1
ATOM 5139 O O . VAL B 1 33 ? 56.125 -30.734 -1.276 1 21.22 33 VAL B O 1
ATOM 5142 N N . GLN B 1 34 ? 57.688 -31.953 -2.338 1 22.31 34 GLN B N 1
ATOM 5143 C CA . GLN B 1 34 ? 57.688 -33.344 -1.952 1 22.31 34 GLN B CA 1
ATOM 5144 C C . GLN B 1 34 ? 58.031 -33.531 -0.475 1 22.31 34 GLN B C 1
ATOM 5146 O O . GLN B 1 34 ? 59.156 -33.25 -0.054 1 22.31 34 GLN B O 1
ATOM 5151 N N . PRO B 1 35 ? 56.969 -33.062 0.476 1 21.2 35 PRO B N 1
ATOM 5152 C CA . PRO B 1 35 ? 57.406 -33.062 1.878 1 21.2 35 PRO B CA 1
ATOM 5153 C C . PRO B 1 35 ? 57.938 -34.406 2.352 1 21.2 35 PRO B C 1
ATOM 5155 O O . PRO B 1 35 ? 57.375 -35.438 2.031 1 21.2 35 PRO B O 1
ATOM 5158 N N . ASP B 1 36 ? 59.188 -34.469 2.604 1 20.7 36 ASP B N 1
ATOM 5159 C CA . ASP B 1 36 ? 60 -35.625 3.023 1 20.7 36 ASP B CA 1
ATOM 5160 C C . ASP B 1 36 ? 59.5 -36.188 4.355 1 20.7 36 ASP B C 1
ATOM 5162 O O . ASP B 1 36 ? 59 -35.438 5.199 1 20.7 36 ASP B O 1
ATOM 5166 N N . PRO B 1 37 ? 59.5 -37.5 4.598 1 20.56 37 PRO B N 1
ATOM 5167 C CA . PRO B 1 37 ? 58.812 -38.406 5.543 1 20.56 37 PRO B CA 1
ATOM 5168 C C . PRO B 1 37 ? 59.219 -38.156 6.992 1 20.56 37 PRO B C 1
ATOM 5170 O O . PRO B 1 37 ? 58.5 -38.562 7.914 1 20.56 37 PRO B O 1
ATOM 5173 N N . ALA B 1 38 ? 60.5 -37.656 7.191 1 18.52 38 ALA B N 1
ATOM 5174 C CA . ALA B 1 38 ? 61.156 -38.469 8.203 1 18.52 38 ALA B CA 1
ATOM 5175 C C . ALA B 1 38 ? 60.688 -38.094 9.609 1 18.52 38 ALA B C 1
ATOM 5177 O O . ALA B 1 38 ? 60.312 -38.938 10.406 1 18.52 38 ALA B O 1
ATOM 5178 N N . GLU B 1 39 ? 61.281 -37 10.234 1 18.86 39 GLU B N 1
ATOM 5179 C CA . GLU B 1 39 ? 62 -37.156 11.5 1 18.86 39 GLU B CA 1
ATOM 5180 C C . GLU B 1 39 ? 61.062 -36.938 12.688 1 18.86 39 GLU B C 1
ATOM 5182 O O . GLU B 1 39 ? 60.188 -36.062 12.648 1 18.86 39 GLU B O 1
ATOM 5187 N N . GLN B 1 40 ? 61.25 -37.688 13.773 1 18.41 40 GLN B N 1
ATOM 5188 C CA . GLN B 1 40 ? 60.5 -38.219 14.922 1 18.41 40 GLN B CA 1
ATOM 5189 C C . GLN B 1 40 ? 60.281 -37.125 15.969 1 18.41 40 GLN B C 1
ATOM 5191 O O . GLN B 1 40 ? 59.188 -37.031 16.516 1 18.41 40 GLN B O 1
ATOM 5196 N N . LEU B 1 41 ? 61.281 -36.5 16.516 1 17.38 41 LEU B N 1
ATOM 5197 C CA . LEU B 1 41 ? 61.438 -36.781 17.938 1 17.38 41 LEU B CA 1
ATOM 5198 C C . LEU B 1 41 ? 60.781 -35.688 18.766 1 17.38 41 LEU B C 1
ATOM 5200 O O . LEU B 1 41 ? 60.031 -35.969 19.688 1 17.38 41 LEU B O 1
ATOM 5204 N N . GLY B 1 42 ? 61.5 -34.531 18.984 1 16.7 42 GLY B N 1
ATOM 5205 C CA . GLY B 1 42 ? 61.781 -34.125 20.359 1 16.7 42 GLY B CA 1
ATOM 5206 C C . GLY B 1 42 ? 60.719 -33.219 20.953 1 16.7 42 GLY B C 1
ATOM 5207 O O . GLY B 1 42 ? 59.812 -32.781 20.266 1 16.7 42 GLY B O 1
ATOM 5208 N N . GLY B 1 43 ? 61.125 -32.281 21.859 1 17.36 43 GLY B N 1
ATOM 5209 C CA . GLY B 1 43 ? 60.781 -31.844 23.203 1 17.36 43 GLY B CA 1
ATOM 5210 C C . GLY B 1 43 ? 59.812 -30.688 23.203 1 17.36 43 GLY B C 1
ATOM 5211 O O . GLY B 1 43 ? 59.531 -30.109 22.156 1 17.36 43 GLY B O 1
ATOM 5212 N N . ALA B 1 44 ? 59.531 -30.094 24.406 1 18.02 44 ALA B N 1
ATOM 5213 C CA . ALA B 1 44 ? 58.438 -29.594 25.219 1 18.02 44 ALA B CA 1
ATOM 5214 C C . ALA B 1 44 ? 58.094 -28.156 24.875 1 18.02 44 ALA B C 1
ATOM 5216 O O . ALA B 1 44 ? 56.938 -27.766 24.844 1 18.02 44 ALA B O 1
ATOM 5217 N N . THR B 1 45 ? 59.125 -27.203 24.609 1 18.08 45 THR B N 1
ATOM 5218 C CA . THR B 1 45 ? 59 -26.016 25.438 1 18.08 45 THR B CA 1
ATOM 5219 C C . THR B 1 45 ? 58.031 -25.016 24.812 1 18.08 45 THR B C 1
ATOM 5221 O O . THR B 1 45 ? 58.062 -24.812 23.594 1 18.08 45 THR B O 1
ATOM 5224 N N . SER B 1 46 ? 56.875 -24.531 25.516 1 17.59 46 SER B N 1
ATOM 5225 C CA . SER B 1 46 ? 55.594 -23.875 25.328 1 17.59 46 SER B CA 1
ATOM 5226 C C . SER B 1 46 ? 55.75 -22.406 24.984 1 17.59 46 SER B C 1
ATOM 5228 O O . SER B 1 46 ? 54.812 -21.625 25.078 1 17.59 46 SER B O 1
ATOM 5230 N N . SER B 1 47 ? 56.844 -21.953 24.281 1 17.16 47 SER B N 1
ATOM 5231 C CA . SER B 1 47 ? 57 -20.516 24.422 1 17.16 47 SER B CA 1
ATOM 5232 C C . SER B 1 47 ? 55.906 -19.766 23.656 1 17.16 47 SER B C 1
ATOM 5234 O O . SER B 1 47 ? 55.594 -20.109 22.516 1 17.16 47 SER B O 1
ATOM 5236 N N . SER B 1 48 ? 55.062 -18.875 24.328 1 18.42 48 SER B N 1
ATOM 5237 C CA . SER B 1 48 ? 53.844 -18.125 24.172 1 18.42 48 SER B CA 1
ATOM 5238 C C . SER B 1 48 ? 54 -16.953 23.203 1 18.42 48 SER B C 1
ATOM 5240 O O . SER B 1 48 ? 53.156 -16.094 23.109 1 18.42 48 SER B O 1
ATOM 5242 N N . TYR B 1 49 ? 54.844 -16.984 22.094 1 17.38 49 TYR B N 1
ATOM 5243 C CA . TYR B 1 49 ? 55.188 -15.695 21.5 1 17.38 49 TYR B CA 1
ATOM 5244 C C . TYR B 1 49 ? 53.969 -15.07 20.844 1 17.38 49 TYR B C 1
ATOM 5246 O O . TYR B 1 49 ? 53.281 -15.727 20.047 1 17.38 49 TYR B O 1
ATOM 5254 N N . LEU B 1 50 ? 53.469 -13.922 21.391 1 18.39 50 LEU B N 1
ATOM 5255 C CA . LEU B 1 50 ? 52.375 -12.977 21.203 1 18.39 50 LEU B CA 1
ATOM 5256 C C . LEU B 1 50 ? 52.531 -12.195 19.906 1 18.39 50 LEU B C 1
ATOM 5258 O O . LEU B 1 50 ? 51.938 -11.141 19.719 1 18.39 50 LEU B O 1
ATOM 5262 N N . ARG B 1 51 ? 52.906 -12.82 18.703 1 17.81 51 ARG B N 1
ATOM 5263 C CA . ARG B 1 51 ? 53.281 -11.953 17.594 1 17.81 51 ARG B CA 1
ATOM 5264 C C . ARG B 1 51 ? 52.125 -11.109 17.125 1 17.81 51 ARG B C 1
ATOM 5266 O O . ARG B 1 51 ? 51.031 -11.641 16.891 1 17.81 51 ARG B O 1
ATOM 5273 N N . ASP B 1 52 ? 52.281 -9.766 17.094 1 20.14 52 ASP B N 1
ATOM 5274 C CA . ASP B 1 52 ? 51.5 -8.547 16.859 1 20.14 52 ASP B CA 1
ATOM 5275 C C . ASP B 1 52 ? 51.062 -8.422 15.406 1 20.14 52 ASP B C 1
ATOM 5277 O O . ASP B 1 52 ? 51.906 -8.195 14.523 1 20.14 52 ASP B O 1
ATOM 5281 N N . HIS B 1 53 ? 50.438 -9.43 14.789 1 20.2 53 HIS B N 1
ATOM 5282 C CA . HIS B 1 53 ? 50.125 -9.398 13.367 1 20.2 53 HIS B CA 1
ATOM 5283 C C . HIS B 1 53 ? 49.281 -8.18 13.016 1 20.2 53 HIS B C 1
ATOM 5285 O O . HIS B 1 53 ? 48.219 -7.957 13.617 1 20.2 53 HIS B O 1
ATOM 5291 N N . HIS B 1 54 ? 49.906 -7.098 12.516 1 23.03 54 HIS B N 1
ATOM 5292 C CA . HIS B 1 54 ? 49.406 -5.848 11.969 1 23.03 54 HIS B CA 1
ATOM 5293 C C . HIS B 1 54 ? 48.469 -6.105 10.789 1 23.03 54 HIS B C 1
ATOM 5295 O O . HIS B 1 54 ? 48.906 -6.547 9.727 1 23.03 54 HIS B O 1
ATOM 5301 N N . GLY B 1 55 ? 47.344 -6.766 10.984 1 21.31 55 GLY B N 1
ATOM 5302 C CA . GLY B 1 55 ? 46.312 -7.113 10.023 1 21.31 55 GLY B CA 1
ATOM 5303 C C . GLY B 1 55 ? 45.781 -5.914 9.258 1 21.31 55 GLY B C 1
ATOM 5304 O O . GLY B 1 55 ? 45.344 -4.93 9.859 1 21.31 55 GLY B O 1
ATOM 5305 N N . ASP B 1 56 ? 46.406 -5.578 8.047 1 25.53 56 ASP B N 1
ATOM 5306 C CA . ASP B 1 56 ? 45.969 -4.551 7.117 1 25.53 56 ASP B CA 1
ATOM 5307 C C . ASP B 1 56 ? 44.469 -4.715 6.785 1 25.53 56 ASP B C 1
ATOM 5309 O O . ASP B 1 56 ? 44.062 -5.766 6.293 1 25.53 56 ASP B O 1
ATOM 5313 N N . ALA B 1 57 ? 43.625 -3.957 7.465 1 23.78 57 ALA B N 1
ATOM 5314 C CA . ALA B 1 57 ? 42.156 -3.791 7.406 1 23.78 57 ALA B CA 1
ATOM 5315 C C . ALA B 1 57 ? 41.719 -3.393 6.004 1 23.78 57 ALA B C 1
ATOM 5317 O O . ALA B 1 57 ? 41.844 -2.227 5.617 1 23.78 57 ALA B O 1
ATOM 5318 N N . MET B 1 58 ? 42.062 -4.078 4.914 1 26.58 58 MET B N 1
ATOM 5319 C CA . MET B 1 58 ? 41.406 -3.764 3.646 1 26.58 58 MET B CA 1
ATOM 5320 C C . MET B 1 58 ? 39.906 -3.639 3.826 1 26.58 58 MET B C 1
ATOM 5322 O O . MET B 1 58 ? 39.25 -4.566 4.309 1 26.58 58 MET B O 1
ATOM 5326 N N . SER B 1 59 ? 39.438 -2.412 3.91 1 25.91 59 SER B N 1
ATOM 5327 C CA . SER B 1 59 ? 38.062 -1.966 3.979 1 25.91 59 SER B CA 1
ATOM 5328 C C . SER B 1 59 ? 37.25 -2.51 2.811 1 25.91 59 SER B C 1
ATOM 5330 O O . SER B 1 59 ? 37.531 -2.193 1.651 1 25.91 59 SER B O 1
ATOM 5332 N N . THR B 1 60 ? 36.969 -3.756 2.775 1 29.14 60 THR B N 1
ATOM 5333 C CA . THR B 1 60 ? 36.031 -4.375 1.87 1 29.14 60 THR B CA 1
ATOM 5334 C C . THR B 1 60 ? 34.781 -3.492 1.715 1 29.14 60 THR B C 1
ATOM 5336 O O . THR B 1 60 ? 34.062 -3.236 2.688 1 29.14 60 THR B O 1
ATOM 5339 N N . ASP B 1 61 ? 34.812 -2.584 0.782 1 30.36 61 ASP B N 1
ATOM 5340 C CA . ASP B 1 61 ? 33.625 -1.821 0.375 1 30.36 61 ASP B CA 1
ATOM 5341 C C . ASP B 1 61 ? 32.469 -2.746 0.069 1 30.36 61 ASP B C 1
ATOM 5343 O O . ASP B 1 61 ? 32.406 -3.357 -1.001 1 30.36 61 ASP B O 1
ATOM 5347 N N . ALA B 1 62 ? 32 -3.543 0.837 1 29.02 62 ALA B N 1
ATOM 5348 C CA . ALA B 1 62 ? 30.734 -4.258 0.713 1 29.02 62 ALA B CA 1
ATOM 5349 C C . ALA B 1 62 ? 29.641 -3.35 0.162 1 29.02 62 ALA B C 1
ATOM 5351 O O . ALA B 1 62 ? 29.281 -2.348 0.787 1 29.02 62 ALA B O 1
ATOM 5352 N N . ALA B 1 63 ? 29.406 -3.324 -1.112 1 33.59 63 ALA B N 1
ATOM 5353 C CA . ALA B 1 63 ? 28.219 -2.693 -1.661 1 33.59 63 ALA B CA 1
ATOM 5354 C C . ALA B 1 63 ? 26.969 -3.111 -0.885 1 33.59 63 ALA B C 1
ATOM 5356 O O . ALA B 1 63 ? 26.609 -4.289 -0.873 1 33.59 63 ALA B O 1
ATOM 5357 N N . GLU B 1 64 ? 26.594 -2.631 0.272 1 34.78 64 GLU B N 1
ATOM 5358 C CA . GLU B 1 64 ? 25.453 -2.822 1.167 1 34.78 64 GLU B CA 1
ATOM 5359 C C . GLU B 1 64 ? 24.125 -2.725 0.411 1 34.78 64 GLU B C 1
ATOM 5361 O O . GLU B 1 64 ? 23.656 -1.623 0.114 1 34.78 64 GLU B O 1
ATOM 5366 N N . THR B 1 65 ? 23.844 -3.713 -0.537 1 39.88 65 THR B N 1
ATOM 5367 C CA . THR B 1 65 ? 22.469 -3.863 -1.008 1 39.88 65 THR B CA 1
ATOM 5368 C C . THR B 1 65 ? 21.484 -3.592 0.121 1 39.88 65 THR B C 1
ATOM 5370 O O . THR B 1 65 ? 21.766 -3.877 1.286 1 39.88 65 THR B O 1
ATOM 5373 N N . ASP B 1 66 ? 20.719 -2.736 -0.054 1 44.25 66 ASP B N 1
ATOM 5374 C CA . ASP B 1 66 ? 19.703 -2.445 0.958 1 44.25 66 ASP B CA 1
ATOM 5375 C C . ASP B 1 66 ? 19.141 -3.73 1.554 1 44.25 66 ASP B C 1
ATOM 5377 O O . ASP B 1 66 ? 18.297 -4.395 0.93 1 44.25 66 ASP B O 1
ATOM 5381 N N . LYS B 1 67 ? 19.719 -4.508 2.279 1 44.97 67 LYS B N 1
ATOM 5382 C CA . LYS B 1 67 ? 19.5 -5.785 2.953 1 44.97 67 LYS B CA 1
ATOM 5383 C C . LYS B 1 67 ? 18.047 -5.93 3.408 1 44.97 67 LYS B C 1
ATOM 5385 O O . LYS B 1 67 ? 17.609 -7.02 3.783 1 44.97 67 LYS B O 1
ATOM 5390 N N . GLN B 1 68 ? 17.25 -4.871 3.244 1 50.97 68 GLN B N 1
ATOM 5391 C CA . GLN B 1 68 ? 15.969 -4.957 3.943 1 50.97 68 GLN B CA 1
ATOM 5392 C C . GLN B 1 68 ? 14.859 -5.414 3.004 1 50.97 68 GLN B C 1
ATOM 5394 O O . GLN B 1 68 ? 13.773 -5.805 3.453 1 50.97 68 GLN B O 1
ATOM 5399 N N . ILE B 1 69 ? 15.094 -5.426 1.573 1 51.69 69 ILE B N 1
ATOM 5400 C CA . ILE B 1 69 ? 14.008 -5.867 0.705 1 51.69 69 ILE B CA 1
ATOM 5401 C C . ILE B 1 69 ? 14.516 -6.945 -0.25 1 51.69 69 ILE B C 1
ATOM 5403 O O . ILE B 1 69 ? 15.422 -6.703 -1.044 1 51.69 69 ILE B O 1
ATOM 5407 N N . PRO B 1 70 ? 14.016 -8.18 -0.153 1 48.88 70 PRO B N 1
ATOM 5408 C CA . PRO B 1 70 ? 14.547 -9.305 -0.932 1 48.88 70 PRO B CA 1
ATOM 5409 C C . PRO B 1 70 ? 14.32 -9.141 -2.434 1 48.88 70 PRO B C 1
ATOM 5411 O O . PRO B 1 70 ? 14.867 -9.906 -3.23 1 48.88 70 PRO B O 1
ATOM 5414 N N . ILE B 1 71 ? 13.367 -8.328 -2.816 1 48.94 71 ILE B N 1
ATOM 5415 C CA . ILE B 1 71 ? 13.219 -8.047 -4.238 1 48.94 71 ILE B CA 1
ATOM 5416 C C . ILE B 1 71 ? 13.602 -6.59 -4.512 1 48.94 71 ILE B C 1
ATOM 5418 O O . ILE B 1 71 ? 13.102 -5.676 -3.854 1 48.94 71 ILE B O 1
ATOM 5422 N N . PRO B 1 72 ? 14.531 -6.449 -5.426 1 52.66 72 PRO B N 1
ATOM 5423 C CA . PRO B 1 72 ? 14.977 -5.082 -5.711 1 52.66 72 PRO B CA 1
ATOM 5424 C C . PRO B 1 72 ? 13.836 -4.164 -6.129 1 52.66 72 PRO B C 1
ATOM 5426 O O . PRO B 1 72 ? 12.875 -4.613 -6.758 1 52.66 72 PRO B O 1
ATOM 5429 N N . LEU B 1 73 ? 13.883 -3.008 -5.719 1 57.97 73 LEU B N 1
ATOM 5430 C CA . LEU B 1 73 ? 12.867 -1.997 -5.992 1 57.97 73 LEU B CA 1
ATOM 5431 C C . LEU B 1 73 ? 12.75 -1.739 -7.488 1 57.97 73 LEU B C 1
ATOM 5433 O O . LEU B 1 73 ? 11.695 -1.315 -7.969 1 57.97 73 LEU B O 1
ATOM 5437 N N . SER B 1 74 ? 13.781 -1.974 -8.234 1 57.66 74 SER B N 1
ATOM 5438 C CA . SER B 1 74 ? 13.789 -1.807 -9.688 1 57.66 74 SER B CA 1
ATOM 5439 C C . SER B 1 74 ? 13.539 -3.133 -10.398 1 57.66 74 SER B C 1
ATOM 5441 O O . SER B 1 74 ? 14.039 -3.354 -11.5 1 57.66 74 SER B O 1
ATOM 5443 N N . HIS B 1 75 ? 12.75 -3.832 -9.828 1 64.25 75 HIS B N 1
ATOM 5444 C CA . HIS B 1 75 ? 12.492 -5.164 -10.359 1 64.25 75 HIS B CA 1
ATOM 5445 C C . HIS B 1 75 ? 11.672 -5.098 -11.648 1 64.25 75 HIS B C 1
ATOM 5447 O O . HIS B 1 75 ? 10.688 -4.367 -11.719 1 64.25 75 HIS B O 1
ATOM 5453 N N . THR B 1 76 ? 12.203 -5.668 -12.672 1 67.75 76 THR B N 1
ATOM 5454 C CA . THR B 1 76 ? 11.453 -5.844 -13.914 1 67.75 76 THR B CA 1
ATOM 5455 C C . THR B 1 76 ? 10.852 -7.246 -13.984 1 67.75 76 THR B C 1
ATOM 5457 O O . THR B 1 76 ? 11.562 -8.242 -13.812 1 67.75 76 THR B O 1
ATOM 5460 N N . ALA B 1 77 ? 9.617 -7.258 -14.25 1 79.44 77 ALA B N 1
ATOM 5461 C CA . ALA B 1 77 ? 8.914 -8.531 -14.352 1 79.44 77 ALA B CA 1
ATOM 5462 C C . ALA B 1 77 ? 9.555 -9.43 -15.414 1 79.44 77 ALA B C 1
ATOM 5464 O O . ALA B 1 77 ? 10.078 -8.938 -16.406 1 79.44 77 ALA B O 1
ATOM 5465 N N . ASN B 1 78 ? 9.414 -10.711 -15.211 1 84.69 78 ASN B N 1
ATOM 5466 C CA . ASN B 1 78 ? 10.055 -11.703 -16.062 1 84.69 78 ASN B CA 1
ATOM 5467 C C . ASN B 1 78 ? 9.617 -11.562 -17.516 1 84.69 78 ASN B C 1
ATOM 5469 O O . ASN B 1 78 ? 10.453 -11.562 -18.422 1 84.69 78 ASN B O 1
ATOM 5473 N N . ALA B 1 79 ? 8.359 -11.406 -17.719 1 89.25 79 ALA B N 1
ATOM 5474 C CA . ALA B 1 79 ? 7.832 -11.336 -19.078 1 89.25 79 ALA B CA 1
ATOM 5475 C C . ALA B 1 79 ? 8.289 -10.055 -19.766 1 89.25 79 ALA B C 1
ATOM 5477 O O . ALA B 1 79 ? 8.648 -10.078 -20.953 1 89.25 79 ALA B O 1
ATOM 5478 N N . ASN B 1 80 ? 8.281 -8.977 -19.094 1 87.88 80 ASN B N 1
ATOM 5479 C CA . ASN B 1 80 ? 8.727 -7.715 -19.672 1 87.88 80 ASN B CA 1
ATOM 5480 C C . ASN B 1 80 ? 10.219 -7.754 -20.016 1 87.88 80 ASN B C 1
ATOM 5482 O O . ASN B 1 80 ? 10.633 -7.215 -21.031 1 87.88 80 ASN B O 1
ATOM 5486 N N . HIS B 1 81 ? 10.953 -8.352 -19.203 1 86.19 81 HIS B N 1
ATOM 5487 C CA . HIS B 1 81 ? 12.391 -8.461 -19.422 1 86.19 81 HIS B CA 1
ATOM 5488 C C . HIS B 1 81 ? 12.688 -9.242 -20.703 1 86.19 81 HIS B C 1
ATOM 5490 O O . HIS B 1 81 ? 13.516 -8.828 -21.516 1 86.19 81 HIS B O 1
ATOM 5496 N N . VAL B 1 82 ? 12.07 -10.312 -20.859 1 91.31 82 VAL B N 1
ATOM 5497 C CA . VAL B 1 82 ? 12.312 -11.18 -22 1 91.31 82 VAL B CA 1
ATOM 5498 C C . VAL B 1 82 ? 11.773 -10.523 -23.281 1 91.31 82 VAL B C 1
ATOM 5500 O O . VAL B 1 82 ? 12.383 -10.641 -24.344 1 91.31 82 VAL B O 1
ATOM 5503 N N . LEU B 1 83 ? 10.695 -9.836 -23.156 1 90.19 83 LEU B N 1
ATOM 5504 C CA . LEU B 1 83 ? 10.125 -9.141 -24.312 1 90.19 83 LEU B CA 1
ATOM 5505 C C . LEU B 1 83 ? 11.07 -8.055 -24.812 1 90.19 83 LEU B C 1
ATOM 5507 O O . LEU B 1 83 ? 11.023 -7.68 -25.984 1 90.19 83 LEU B O 1
ATOM 5511 N N . GLU B 1 84 ? 11.93 -7.633 -23.953 1 86.94 84 GLU B N 1
ATOM 5512 C CA . GLU B 1 84 ? 12.828 -6.539 -24.312 1 86.94 84 GLU B CA 1
ATOM 5513 C C . GLU B 1 84 ? 14.133 -7.066 -24.891 1 86.94 84 GLU B C 1
ATOM 5515 O O . GLU B 1 84 ? 14.969 -6.289 -25.359 1 86.94 84 GLU B O 1
ATOM 5520 N N . TRP B 1 85 ? 14.25 -8.391 -24.875 1 89.81 85 TRP B N 1
ATOM 5521 C CA . TRP B 1 85 ? 15.422 -8.938 -25.547 1 89.81 85 TRP B CA 1
ATOM 5522 C C . TRP B 1 85 ? 15.508 -8.438 -26.984 1 89.81 85 TRP B C 1
ATOM 5524 O O . TRP B 1 85 ? 14.5 -8.391 -27.688 1 89.81 85 TRP B O 1
ATOM 5534 N N . PRO B 1 86 ? 16.656 -8.031 -27.438 1 88.06 86 PRO B N 1
ATOM 5535 C CA . PRO B 1 86 ? 16.797 -7.477 -28.797 1 88.06 86 PRO B CA 1
ATOM 5536 C C . PRO B 1 86 ? 16.266 -8.422 -29.875 1 88.06 86 PRO B C 1
ATOM 5538 O O . PRO B 1 86 ? 15.609 -7.969 -30.812 1 88.06 86 PRO B O 1
ATOM 5541 N N . ILE B 1 87 ? 16.562 -9.664 -29.75 1 90.75 87 ILE B N 1
ATOM 5542 C CA . ILE B 1 87 ? 16.109 -10.633 -30.75 1 90.75 87 ILE B CA 1
ATOM 5543 C C . ILE B 1 87 ? 14.586 -10.68 -30.797 1 90.75 87 ILE B C 1
ATOM 5545 O O . ILE B 1 87 ? 13.992 -10.805 -31.859 1 90.75 87 ILE B O 1
ATOM 5549 N N . VAL B 1 88 ? 13.945 -10.617 -29.656 1 92.31 88 VAL B N 1
ATOM 5550 C CA . VAL B 1 88 ? 12.484 -10.672 -29.578 1 92.31 88 VAL B CA 1
ATOM 5551 C C . VAL B 1 88 ? 11.883 -9.398 -30.188 1 92.31 88 VAL B C 1
ATOM 5553 O O . VAL B 1 88 ? 10.914 -9.469 -30.938 1 92.31 88 VAL B O 1
ATOM 5556 N N . GLN B 1 89 ? 12.492 -8.312 -29.828 1 89.06 89 GLN B N 1
ATOM 5557 C CA . GLN B 1 89 ? 12.031 -7.043 -30.375 1 89.06 89 GLN B CA 1
ATOM 5558 C C . GLN B 1 89 ? 12.164 -7.012 -31.891 1 89.06 89 GLN B C 1
ATOM 5560 O O . GLN B 1 89 ? 11.289 -6.488 -32.594 1 89.06 89 GLN B O 1
ATOM 5565 N N . GLN B 1 90 ? 13.242 -7.535 -32.344 1 87.56 90 GLN B N 1
ATOM 5566 C CA . GLN B 1 90 ? 13.461 -7.613 -33.781 1 87.56 90 GLN B CA 1
ATOM 5567 C C . GLN B 1 90 ? 12.406 -8.477 -34.469 1 87.56 90 GLN B C 1
ATOM 5569 O O . GLN B 1 90 ? 11.891 -8.125 -35.5 1 87.56 90 GLN B O 1
ATOM 5574 N N . LEU B 1 91 ? 12.086 -9.5 -33.875 1 88.19 91 LEU B N 1
ATOM 5575 C CA . LEU B 1 91 ? 11.102 -10.414 -34.438 1 88.19 91 LEU B CA 1
ATOM 5576 C C . LEU B 1 91 ? 9.711 -9.781 -34.438 1 88.19 91 LEU B C 1
ATOM 5578 O O . LEU B 1 91 ? 8.953 -9.945 -35.375 1 88.19 91 LEU B O 1
ATOM 5582 N N . LEU B 1 92 ? 9.398 -9.078 -33.406 1 88.62 92 LEU B N 1
ATOM 5583 C CA . LEU B 1 92 ? 8.086 -8.469 -33.281 1 88.62 92 LEU B CA 1
ATOM 5584 C C . LEU B 1 92 ? 7.941 -7.258 -34.188 1 88.62 92 LEU B C 1
ATOM 5586 O O . LEU B 1 92 ? 6.836 -6.918 -34.625 1 88.62 92 LEU B O 1
ATOM 5590 N N . SER B 1 93 ? 9.039 -6.582 -34.438 1 83.88 93 SER B N 1
ATOM 5591 C CA . SER B 1 93 ? 9.008 -5.402 -35.312 1 83.88 93 SER B CA 1
ATOM 5592 C C . SER B 1 93 ? 8.82 -5.789 -36.75 1 83.88 93 SER B C 1
ATOM 5594 O O . SER B 1 93 ? 8.367 -4.973 -37.562 1 83.88 93 SER B O 1
ATOM 5596 N N . GLN B 1 94 ? 9.297 -6.836 -37.094 1 77.69 94 GLN B N 1
ATOM 5597 C CA . GLN B 1 94 ? 9.234 -7.289 -38.5 1 77.69 94 GLN B CA 1
ATOM 5598 C C . GLN B 1 94 ? 7.789 -7.555 -38.906 1 77.69 94 GLN B C 1
ATOM 5600 O O . GLN B 1 94 ? 7.488 -7.637 -40.094 1 77.69 94 GLN B O 1
ATOM 5605 N N . THR B 1 95 ? 6.93 -7.633 -37.938 1 66.62 95 THR B N 1
ATOM 5606 C CA . THR B 1 95 ? 5.543 -7.898 -38.281 1 66.62 95 THR B CA 1
ATOM 5607 C C . THR B 1 95 ? 4.758 -6.594 -38.438 1 66.62 95 THR B C 1
ATOM 5609 O O . THR B 1 95 ? 4.973 -5.656 -37.656 1 66.62 95 THR B O 1
ATOM 5612 N N . HIS B 1 96 ? 4.41 -6.004 -39.625 1 56.34 96 HIS B N 1
ATOM 5613 C CA . HIS B 1 96 ? 3.779 -4.758 -40.062 1 56.34 96 HIS B CA 1
ATOM 5614 C C . HIS B 1 96 ? 2.75 -4.289 -39.031 1 56.34 96 HIS B C 1
ATOM 5616 O O . HIS B 1 96 ? 2.275 -3.152 -39.094 1 56.34 96 HIS B O 1
ATOM 5622 N N . SER B 1 97 ? 2.045 -5.055 -38.406 1 49.06 97 SER B N 1
ATOM 5623 C CA . SER B 1 97 ? 0.779 -4.59 -37.844 1 49.06 97 SER B CA 1
ATOM 5624 C C . SER B 1 97 ? 0.984 -3.904 -36.5 1 49.06 97 SER B C 1
ATOM 5626 O O . SER B 1 97 ? 0.028 -3.418 -35.906 1 49.06 97 SER B O 1
ATOM 5628 N N . ALA B 1 98 ? 1.891 -4.273 -35.812 1 47.91 98 ALA B N 1
ATOM 5629 C CA . ALA B 1 98 ? 1.775 -3.838 -34.438 1 47.91 98 ALA B CA 1
ATOM 5630 C C . ALA B 1 98 ? 2.543 -2.539 -34.188 1 47.91 98 ALA B C 1
ATOM 5632 O O . ALA B 1 98 ? 3.605 -2.324 -34.781 1 47.91 98 ALA B O 1
ATOM 5633 N N . PRO B 1 99 ? 1.88 -1.499 -33.75 1 44.88 99 PRO B N 1
ATOM 5634 C CA . PRO B 1 99 ? 2.607 -0.278 -33.406 1 44.88 99 PRO B CA 1
ATOM 5635 C C . PRO B 1 99 ? 3.855 -0.553 -32.562 1 44.88 99 PRO B C 1
ATOM 5637 O O . PRO B 1 99 ? 3.879 -1.505 -31.797 1 44.88 99 PRO B O 1
ATOM 5640 N N . PRO B 1 100 ? 5.012 -0.171 -33.156 1 43.91 100 PRO B N 1
ATOM 5641 C CA . PRO B 1 100 ? 6.238 -0.375 -32.375 1 43.91 100 PRO B CA 1
ATOM 5642 C C . PRO B 1 100 ? 6.043 -0.145 -30.891 1 43.91 100 PRO B C 1
ATOM 5644 O O . PRO B 1 100 ? 5.184 0.648 -30.484 1 43.91 100 PRO B O 1
ATOM 5647 N N . PRO B 1 101 ? 6.539 -1.138 -30.203 1 45.84 101 PRO B N 1
ATOM 5648 C CA . PRO B 1 101 ? 6.41 -0.917 -28.766 1 45.84 101 PRO B CA 1
ATOM 5649 C C . PRO B 1 101 ? 6.723 0.522 -28.359 1 45.84 101 PRO B C 1
ATOM 5651 O O . PRO B 1 101 ? 7.578 1.169 -28.969 1 45.84 101 PRO B O 1
ATOM 5654 N N . LYS B 1 102 ? 5.918 1.121 -27.734 1 47.97 102 LYS B N 1
ATOM 5655 C CA . LYS B 1 102 ? 6.004 2.508 -27.281 1 47.97 102 LYS B CA 1
ATOM 5656 C C . LYS B 1 102 ? 7.332 2.783 -26.594 1 47.97 102 LYS B C 1
ATOM 5658 O O . LYS B 1 102 ? 7.738 2.029 -25.703 1 47.97 102 LYS B O 1
ATOM 5663 N N . PRO B 1 103 ? 8.148 3.592 -27.391 1 43.12 103 PRO B N 1
ATOM 5664 C CA . PRO B 1 103 ? 9.422 3.838 -26.703 1 43.12 103 PRO B CA 1
ATOM 5665 C C . PRO B 1 103 ? 9.234 4.199 -25.234 1 43.12 103 PRO B C 1
ATOM 5667 O O . PRO B 1 103 ? 8.273 4.887 -24.875 1 43.12 103 PRO B O 1
ATOM 5670 N N . ALA B 1 104 ? 9.719 3.475 -24.312 1 44.94 104 ALA B N 1
ATOM 5671 C CA . ALA B 1 104 ? 9.758 3.834 -22.906 1 44.94 104 ALA B CA 1
ATOM 5672 C C . ALA B 1 104 ? 10.102 5.309 -22.719 1 44.94 104 ALA B C 1
ATOM 5674 O O . ALA B 1 104 ? 10.992 5.832 -23.391 1 44.94 104 ALA B O 1
ATOM 5675 N N . LEU B 1 105 ? 9.102 6.117 -22.578 1 42.97 105 LEU B N 1
ATOM 5676 C CA . LEU B 1 105 ? 9.523 7.461 -22.203 1 42.97 105 LEU B CA 1
ATOM 5677 C C . LEU B 1 105 ? 10.703 7.406 -21.219 1 42.97 105 LEU B C 1
ATOM 5679 O O . LEU B 1 105 ? 10.586 6.832 -20.141 1 42.97 105 LEU B O 1
ATOM 5683 N N . GLY B 1 106 ? 11.828 7.898 -21.609 1 44.94 106 GLY B N 1
ATOM 5684 C CA . GLY B 1 106 ? 13.133 7.879 -20.953 1 44.94 106 GLY B CA 1
ATOM 5685 C C . GLY B 1 106 ? 13.734 6.488 -20.859 1 44.94 106 GLY B C 1
ATOM 5686 O O . GLY B 1 106 ? 13.578 5.684 -21.781 1 44.94 106 GLY B O 1
ATOM 5687 N N . ASP B 1 107 ? 14.43 6.152 -19.875 1 49.81 107 ASP B N 1
ATOM 5688 C CA . ASP B 1 107 ? 15.133 4.918 -19.547 1 49.81 107 ASP B CA 1
ATOM 5689 C C . ASP B 1 107 ? 14.172 3.873 -18.984 1 49.81 107 ASP B C 1
ATOM 5691 O O . ASP B 1 107 ? 14.602 2.896 -18.359 1 49.81 107 ASP B O 1
ATOM 5695 N N . MET B 1 108 ? 12.883 4.148 -19.375 1 54.94 108 MET B N 1
ATOM 5696 C CA . MET B 1 108 ? 12.008 3.193 -18.703 1 54.94 108 MET B CA 1
ATOM 5697 C C . MET B 1 108 ? 11.672 2.021 -19.625 1 54.94 108 MET B C 1
ATOM 5699 O O . MET B 1 108 ? 11.398 2.215 -20.797 1 54.94 108 MET B O 1
ATOM 5703 N N . GLN B 1 109 ? 11.836 0.829 -19.203 1 62.28 109 GLN B N 1
ATOM 5704 C CA . GLN B 1 109 ? 11.555 -0.436 -19.875 1 62.28 109 GLN B CA 1
ATOM 5705 C C . GLN B 1 109 ? 10.062 -0.608 -20.109 1 62.28 109 GLN B C 1
ATOM 5707 O O . GLN B 1 109 ? 9.242 -0.076 -19.375 1 62.28 109 GLN B O 1
ATOM 5712 N N . SER B 1 110 ? 9.734 -1.081 -21.328 1 67.44 110 SER B N 1
ATOM 5713 C CA . SER B 1 110 ? 8.344 -1.334 -21.672 1 67.44 110 SER B CA 1
ATOM 5714 C C . SER B 1 110 ? 7.699 -2.322 -20.703 1 67.44 110 SER B C 1
ATOM 5716 O O . SER B 1 110 ? 8.328 -3.307 -20.312 1 67.44 110 SER B O 1
ATOM 5718 N N . THR B 1 111 ? 6.535 -2.025 -20.188 1 77.38 111 THR B N 1
ATOM 5719 C CA . THR B 1 111 ? 5.812 -2.891 -19.266 1 77.38 111 THR B CA 1
ATOM 5720 C C . THR B 1 111 ? 4.477 -3.322 -19.875 1 77.38 111 THR B C 1
ATOM 5722 O O . THR B 1 111 ? 3.486 -3.477 -19.156 1 77.38 111 THR B O 1
ATOM 5725 N N . GLU B 1 112 ? 4.406 -3.607 -21.156 1 78.06 112 GLU B N 1
ATOM 5726 C CA . GLU B 1 112 ? 3.154 -3.887 -21.859 1 78.06 112 GLU B CA 1
ATOM 5727 C C . GLU B 1 112 ? 2.578 -5.238 -21.438 1 78.06 112 GLU B C 1
ATOM 5729 O O . GLU B 1 112 ? 1.36 -5.395 -21.344 1 78.06 112 GLU B O 1
ATOM 5734 N N . ALA B 1 113 ? 3.49 -6.16 -21.281 1 87.12 113 ALA B N 1
ATOM 5735 C CA . ALA B 1 113 ? 3.033 -7.512 -20.953 1 87.12 113 ALA B CA 1
ATOM 5736 C C . ALA B 1 113 ? 2.275 -7.527 -19.641 1 87.12 113 ALA B C 1
ATOM 5738 O O . ALA B 1 113 ? 1.426 -8.391 -19.406 1 87.12 113 ALA B O 1
ATOM 5739 N N . THR B 1 114 ? 2.527 -6.594 -18.844 1 86.88 114 THR B N 1
ATOM 5740 C CA . THR B 1 114 ? 1.873 -6.559 -17.547 1 86.88 114 THR B CA 1
ATOM 5741 C C . THR B 1 114 ? 0.79 -5.484 -17.516 1 86.88 114 THR B C 1
ATOM 5743 O O . THR B 1 114 ? -0.203 -5.617 -16.797 1 86.88 114 THR B O 1
ATOM 5746 N N . ASP B 1 115 ? 0.908 -4.453 -18.281 1 81.44 115 ASP B N 1
ATOM 5747 C CA . ASP B 1 115 ? -0.013 -3.32 -18.266 1 81.44 115 ASP B CA 1
ATOM 5748 C C . ASP B 1 115 ? -1.406 -3.738 -18.734 1 81.44 115 ASP B C 1
ATOM 5750 O O . ASP B 1 115 ? -2.406 -3.148 -18.312 1 81.44 115 ASP B O 1
ATOM 5754 N N . ILE B 1 116 ? -1.472 -4.723 -19.5 1 86.81 116 ILE B N 1
ATOM 5755 C CA . ILE B 1 116 ? -2.732 -5.172 -20.078 1 86.81 116 ILE B CA 1
ATOM 5756 C C . ILE B 1 116 ? -3.691 -5.594 -18.969 1 86.81 116 ILE B C 1
ATOM 5758 O O . ILE B 1 116 ? -4.91 -5.488 -19.125 1 86.81 116 ILE B O 1
ATOM 5762 N N . PHE B 1 117 ? -3.201 -6.023 -17.875 1 89 117 PHE B N 1
ATOM 5763 C CA . PHE B 1 117 ? -4.039 -6.504 -16.781 1 89 117 PHE B CA 1
ATOM 5764 C C . PHE B 1 117 ? -4.633 -5.34 -16 1 89 117 PHE B C 1
ATOM 5766 O O . PHE B 1 117 ? -5.578 -5.52 -15.234 1 89 117 PHE B O 1
ATOM 5773 N N . PHE B 1 118 ? -4.113 -4.172 -16.141 1 82.19 118 PHE B N 1
ATOM 5774 C CA . PHE B 1 118 ? -4.512 -3.035 -15.312 1 82.19 118 PHE B CA 1
ATOM 5775 C C . PHE B 1 118 ? -5.152 -1.947 -16.172 1 82.19 118 PHE B C 1
ATOM 5777 O O . PHE B 1 118 ? -5.34 -0.818 -15.711 1 82.19 118 PHE B O 1
ATOM 5784 N N . THR B 1 119 ? -5.203 -2.191 -17.406 1 74.62 119 THR B N 1
ATOM 5785 C CA . THR B 1 119 ? -5.855 -1.243 -18.312 1 74.62 119 THR B CA 1
ATOM 5786 C C . THR B 1 119 ? -7.371 -1.416 -18.266 1 74.62 119 THR B C 1
ATOM 5788 O O . THR B 1 119 ? -7.871 -2.525 -18.062 1 74.62 119 THR B O 1
ATOM 5791 N N . GLN B 1 120 ? -7.996 -0.505 -17.562 1 58.06 120 GLN B N 1
ATOM 5792 C CA . GLN B 1 120 ? -9.453 -0.557 -17.453 1 58.06 120 GLN B CA 1
ATOM 5793 C C . GLN B 1 120 ? -10.102 -0.877 -18.781 1 58.06 120 GLN B C 1
ATOM 5795 O O . GLN B 1 120 ? -9.938 -0.137 -19.766 1 58.06 120 GLN B O 1
ATOM 5800 N N . ASP B 1 121 ? -10 -2.035 -19.328 1 49.22 121 ASP B N 1
ATOM 5801 C CA . ASP B 1 121 ? -10.844 -2.264 -20.5 1 49.22 121 ASP B CA 1
ATOM 5802 C C . ASP B 1 121 ? -12.172 -1.521 -20.375 1 49.22 121 ASP B C 1
ATOM 5804 O O . ASP B 1 121 ? -12.688 -1.348 -19.266 1 49.22 121 ASP B O 1
ATOM 5808 N N . ALA B 1 122 ? -12.57 -0.732 -21.297 1 40.41 122 ALA B N 1
ATOM 5809 C CA . ALA B 1 122 ? -13.898 -0.262 -21.688 1 40.41 122 ALA B CA 1
ATOM 5810 C C . ALA B 1 122 ? -14.977 -1.242 -21.234 1 40.41 122 ALA B C 1
ATOM 5812 O O . ALA B 1 122 ? -16.156 -0.887 -21.172 1 40.41 122 ALA B O 1
ATOM 5813 N N . HIS B 1 123 ? -14.625 -2.484 -21.25 1 38.53 123 HIS B N 1
ATOM 5814 C CA . HIS B 1 123 ? -15.648 -3.512 -21.094 1 38.53 123 HIS B CA 1
ATOM 5815 C C . HIS B 1 123 ? -15.977 -3.758 -19.625 1 38.53 123 HIS B C 1
ATOM 5817 O O . HIS B 1 123 ? -16.562 -4.781 -19.281 1 38.53 123 HIS B O 1
ATOM 5823 N N . ALA B 1 124 ? -15.219 -3.16 -18.828 1 45.47 124 ALA B N 1
ATOM 5824 C CA . ALA B 1 124 ? -15.555 -3.281 -17.406 1 45.47 124 ALA B CA 1
ATOM 5825 C C . ALA B 1 124 ? -17.062 -3.197 -17.188 1 45.47 124 ALA B C 1
ATOM 5827 O O . ALA B 1 124 ? -17.75 -2.398 -17.828 1 45.47 124 ALA B O 1
ATOM 5828 N N . ALA B 1 125 ? -17.594 -4.238 -16.797 1 45.81 125 ALA B N 1
ATOM 5829 C CA . ALA B 1 125 ? -19 -4.348 -16.453 1 45.81 125 ALA B CA 1
ATOM 5830 C C . ALA B 1 125 ? -19.531 -3.041 -15.867 1 45.81 125 ALA B C 1
ATOM 5832 O O . ALA B 1 125 ? -18.828 -2.361 -15.117 1 45.81 125 ALA B O 1
ATOM 5833 N N . PRO B 1 126 ? -20.391 -2.49 -16.609 1 47.41 126 PRO B N 1
ATOM 5834 C CA . PRO B 1 126 ? -21.078 -1.315 -16.078 1 47.41 126 PRO B CA 1
ATOM 5835 C C . PRO B 1 126 ? -21.188 -1.349 -14.547 1 47.41 126 PRO B C 1
ATOM 5837 O O . PRO B 1 126 ? -21.422 -2.41 -13.961 1 47.41 126 PRO B O 1
ATOM 5840 N N . SER B 1 127 ? -20.359 -0.523 -13.914 1 55.03 127 SER B N 1
ATOM 5841 C CA . SER B 1 127 ? -20.453 -0.333 -12.469 1 55.03 127 SER B CA 1
ATOM 5842 C C . SER B 1 127 ? -21.859 -0.611 -11.961 1 55.03 127 SER B C 1
ATOM 5844 O O . SER B 1 127 ? -22.781 0.145 -12.258 1 55.03 127 SER B O 1
ATOM 5846 N N . LEU B 1 128 ? -22.172 -1.962 -11.914 1 63.94 128 LEU B N 1
ATOM 5847 C CA . LEU B 1 128 ? -23.469 -2.254 -11.305 1 63.94 128 LEU B CA 1
ATOM 5848 C C . LEU B 1 128 ? -23.641 -1.512 -9.984 1 63.94 128 LEU B C 1
ATOM 5850 O O . LEU B 1 128 ? -22.656 -1.265 -9.281 1 63.94 128 LEU B O 1
ATOM 5854 N N . CYS B 1 129 ? -24.719 -0.97 -9.836 1 77.25 129 CYS B N 1
ATOM 5855 C CA . CYS B 1 129 ? -25.109 -0.287 -8.609 1 77.25 129 CYS B CA 1
ATOM 5856 C C . CYS B 1 129 ? -24.859 -1.167 -7.391 1 77.25 129 CYS B C 1
ATOM 5858 O O . CYS B 1 129 ? -25.172 -2.357 -7.402 1 77.25 129 CYS B O 1
ATOM 5860 N N . PRO B 1 130 ? -24.141 -0.649 -6.453 1 87.56 130 PRO B N 1
ATOM 5861 C CA . PRO B 1 130 ? -23.953 -1.416 -5.219 1 87.56 130 PRO B CA 1
ATOM 5862 C C . PRO B 1 130 ? -25.281 -1.867 -4.598 1 87.56 130 PRO B C 1
ATOM 5864 O O . PRO B 1 130 ? -26.297 -1.187 -4.746 1 87.56 130 PRO B O 1
ATOM 5867 N N . PRO B 1 131 ? -25.266 -3.064 -4.055 1 89.25 131 PRO B N 1
ATOM 5868 C CA . PRO B 1 131 ? -26.5 -3.482 -3.359 1 89.25 131 PRO B CA 1
ATOM 5869 C C . PRO B 1 131 ? -26.875 -2.537 -2.223 1 89.25 131 PRO B C 1
ATOM 5871 O O . PRO B 1 131 ? -26.016 -1.868 -1.651 1 89.25 131 PRO B O 1
ATOM 5874 N N . GLU B 1 132 ? -28.078 -2.562 -1.866 1 82.81 132 GLU B N 1
ATOM 5875 C CA . GLU B 1 132 ? -28.594 -1.632 -0.862 1 82.81 132 GLU B CA 1
ATOM 5876 C C . GLU B 1 132 ? -28.125 -2.021 0.537 1 82.81 132 GLU B C 1
ATOM 5878 O O . GLU B 1 132 ? -27.875 -1.154 1.379 1 82.81 132 GLU B O 1
ATOM 5883 N N . SER B 1 133 ? -28.094 -3.352 0.751 1 86.69 133 SER B N 1
ATOM 5884 C CA . SER B 1 133 ? -27.703 -3.82 2.078 1 86.69 133 SER B CA 1
ATOM 5885 C C . SER B 1 133 ? -26.609 -4.867 1.992 1 86.69 133 SER B C 1
ATOM 5887 O O . SER B 1 133 ? -26.5 -5.594 1.001 1 86.69 133 SER B O 1
ATOM 5889 N N . TRP B 1 134 ? -25.797 -4.891 3.051 1 91.25 134 TRP B N 1
ATOM 5890 C CA . TRP B 1 134 ? -24.719 -5.883 3.115 1 91.25 134 TRP B CA 1
ATOM 5891 C C . TRP B 1 134 ? -25.203 -7.156 3.799 1 91.25 134 TRP B C 1
ATOM 5893 O O . TRP B 1 134 ? -24.484 -8.156 3.834 1 91.25 134 TRP B O 1
ATOM 5903 N N . ARG B 1 135 ? -26.422 -7.199 4.309 1 89.19 135 ARG B N 1
ATOM 5904 C CA . ARG B 1 135 ? -26.938 -8.336 5.062 1 89.19 135 ARG B CA 1
ATOM 5905 C C . ARG B 1 135 ? -27.094 -9.562 4.164 1 89.19 135 ARG B C 1
ATOM 5907 O O . ARG B 1 135 ? -27.406 -9.438 2.979 1 89.19 135 ARG B O 1
ATOM 5914 N N . LEU B 1 136 ? -26.891 -10.672 4.773 1 90.31 136 LEU B N 1
ATOM 5915 C CA . LEU B 1 136 ? -26.938 -11.922 4.031 1 90.31 136 LEU B CA 1
ATOM 5916 C C . LEU B 1 136 ? -28.344 -12.203 3.514 1 90.31 136 LEU B C 1
ATOM 5918 O O . LEU B 1 136 ? -28.516 -12.594 2.359 1 90.31 136 LE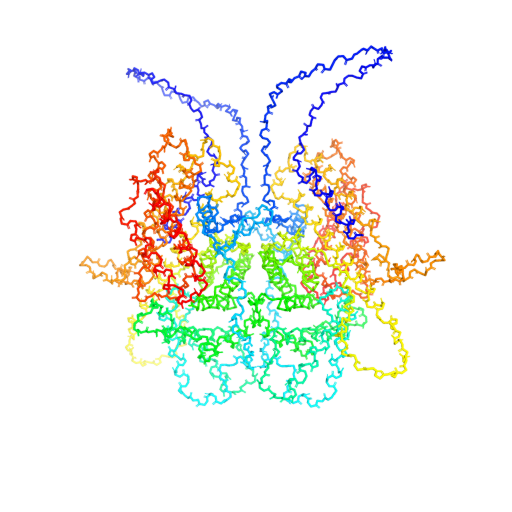U B O 1
ATOM 5922 N N . PHE B 1 137 ? -29.266 -11.953 4.488 1 86.5 137 PHE B N 1
ATOM 5923 C CA . PHE B 1 137 ? -30.641 -12.258 4.133 1 86.5 137 PHE B CA 1
ATOM 5924 C C . PHE B 1 137 ? -31.422 -10.969 3.877 1 86.5 137 PHE B C 1
ATOM 5926 O O . PHE B 1 137 ? -31.188 -9.953 4.523 1 86.5 137 PHE B O 1
ATOM 5933 N N . ASN B 1 138 ? -32.156 -11.016 2.766 1 72.38 138 ASN B N 1
ATOM 5934 C CA . ASN B 1 138 ? -33.156 -9.961 2.602 1 72.38 138 ASN B CA 1
ATOM 5935 C C . ASN B 1 138 ? -34.406 -10.219 3.436 1 72.38 138 ASN B C 1
ATOM 5937 O O . ASN B 1 138 ? -34.656 -11.359 3.834 1 72.38 138 ASN B O 1
ATOM 5941 N N . LYS B 1 139 ? -34.969 -9.188 3.984 1 60.34 139 LYS B N 1
ATOM 5942 C CA . LYS B 1 139 ? -36.125 -9.344 4.852 1 60.34 139 LYS B CA 1
ATOM 5943 C C . LYS B 1 139 ? -37.062 -10.445 4.34 1 60.34 139 LYS B C 1
ATOM 5945 O O . LYS B 1 139 ? -37.656 -11.18 5.133 1 60.34 139 LYS B O 1
ATOM 5950 N N . GLN B 1 140 ? -37.031 -10.664 3.002 1 54.59 140 GLN B N 1
ATOM 5951 C CA . GLN B 1 140 ? -37.969 -11.633 2.426 1 54.59 140 GLN B CA 1
ATOM 5952 C C . GLN B 1 140 ? -37.375 -13.047 2.457 1 54.59 140 GLN B C 1
ATOM 5954 O O . GLN B 1 140 ? -38.125 -14.031 2.496 1 54.59 140 GLN B O 1
ATOM 5959 N N . ASP B 1 141 ? -36.031 -13.172 2.396 1 57.59 141 ASP B N 1
ATOM 5960 C CA . ASP B 1 141 ? -35.375 -14.445 2.164 1 57.59 141 ASP B CA 1
ATOM 5961 C C . ASP B 1 141 ? -35.25 -15.25 3.457 1 57.59 141 ASP B C 1
ATOM 5963 O O . ASP B 1 141 ? -34.938 -16.438 3.426 1 57.59 141 ASP B O 1
ATOM 5967 N N . PHE B 1 142 ? -35.219 -14.461 4.641 1 56.03 142 PHE B N 1
ATOM 5968 C CA . PHE B 1 142 ? -35 -15.211 5.867 1 56.03 142 PHE B CA 1
ATOM 5969 C C . PHE B 1 142 ? -35.875 -16.453 5.93 1 56.03 142 PHE B C 1
ATOM 5971 O O . PHE B 1 142 ? -35.594 -17.391 6.668 1 56.03 142 PHE B O 1
ATOM 5978 N N . ALA B 1 143 ? -37.062 -16.219 5.277 1 51.59 143 ALA B N 1
ATOM 5979 C CA . ALA B 1 143 ? -38.125 -17.156 5.617 1 51.59 143 ALA B CA 1
ATOM 5980 C C . ALA B 1 143 ? -37.781 -18.562 5.148 1 51.59 143 ALA B C 1
ATOM 5982 O O . ALA B 1 143 ? -38.406 -19.547 5.559 1 51.59 143 ALA B O 1
ATOM 5983 N N . SER B 1 144 ? -36.688 -18.766 4.281 1 61.16 144 SER B N 1
ATOM 5984 C CA . SER B 1 144 ? -36.875 -20.125 3.758 1 61.16 144 SER B CA 1
ATOM 5985 C C . SER B 1 144 ? -35.781 -21.047 4.254 1 61.16 144 SER B C 1
ATOM 5987 O O . SER B 1 144 ? -34.594 -20.719 4.16 1 61.16 144 SER B O 1
ATOM 5989 N N . SER B 1 145 ? -36.062 -21.938 5.285 1 65.75 145 SER B N 1
ATOM 5990 C CA . SER B 1 145 ? -35.25 -23.047 5.758 1 65.75 145 SER B CA 1
ATOM 5991 C C . SER B 1 145 ? -34.344 -23.594 4.645 1 65.75 145 SER B C 1
ATOM 5993 O O . SER B 1 145 ? -33.219 -24.031 4.898 1 65.75 145 SER B O 1
ATOM 5995 N N . GLY B 1 146 ? -34.719 -23.438 3.492 1 79.31 146 GLY B N 1
ATOM 5996 C CA . GLY B 1 146 ? -33.969 -23.953 2.355 1 79.31 146 GLY B CA 1
ATOM 5997 C C . GLY B 1 146 ? -32.75 -23.141 2.039 1 79.31 146 GLY B C 1
ATOM 5998 O O . GLY B 1 146 ? -31.688 -23.703 1.7 1 79.31 146 GLY B O 1
ATOM 5999 N N . ALA B 1 147 ? -32.781 -21.953 2.314 1 84 147 ALA B N 1
ATOM 6000 C CA . ALA B 1 147 ? -31.641 -21.094 2.031 1 84 147 ALA B CA 1
ATOM 6001 C C . ALA B 1 147 ? -30.5 -21.344 3.02 1 84 147 ALA B C 1
ATOM 6003 O O . ALA B 1 147 ? -29.344 -21.406 2.629 1 84 147 ALA B O 1
ATOM 6004 N N . VAL B 1 148 ? -30.844 -21.531 4.277 1 89.56 148 VAL B N 1
ATOM 6005 C CA . VAL B 1 148 ? -29.859 -21.781 5.32 1 89.56 148 VAL B CA 1
ATOM 6006 C C . VAL B 1 148 ? -29.125 -23.094 5.035 1 89.56 148 VAL B C 1
ATOM 6008 O O . VAL B 1 148 ? -27.906 -23.188 5.184 1 89.56 148 VAL B O 1
ATOM 6011 N N . GLY B 1 149 ? -29.891 -24.125 4.668 1 90.69 149 GLY B N 1
ATOM 6012 C CA . GLY B 1 149 ? -29.297 -25.391 4.312 1 90.69 149 GLY B CA 1
ATOM 6013 C C . GLY B 1 149 ? -28.344 -25.297 3.129 1 90.69 149 GLY B C 1
ATOM 6014 O O . GLY B 1 149 ? -27.297 -25.922 3.119 1 90.69 149 GLY B O 1
ATOM 6015 N N . TYR B 1 150 ? -28.75 -24.562 2.172 1 93.25 150 TYR B N 1
ATOM 6016 C CA . TYR B 1 150 ? -27.922 -24.391 0.986 1 93.25 150 TYR B CA 1
ATOM 6017 C C . TYR B 1 150 ? -26.641 -23.672 1.326 1 93.25 150 TYR B C 1
ATOM 6019 O O . TYR B 1 150 ? -25.562 -24.031 0.835 1 93.25 150 TYR B O 1
ATOM 6027 N N . TYR B 1 151 ? -26.719 -22.625 2.121 1 94.38 151 TYR B N 1
ATOM 6028 C CA . TYR B 1 151 ? -25.531 -21.875 2.52 1 94.38 151 TYR B CA 1
ATOM 6029 C C . TYR B 1 151 ? -24.578 -22.766 3.307 1 94.38 151 TYR B C 1
ATOM 6031 O O . TYR B 1 151 ? -23.359 -22.641 3.184 1 94.38 151 TYR B O 1
ATOM 6039 N N . ARG B 1 152 ? -25.094 -23.656 4.086 1 94.75 152 ARG B N 1
ATOM 6040 C CA . ARG B 1 152 ? -24.25 -24.594 4.812 1 94.75 152 ARG B CA 1
ATOM 6041 C C . ARG B 1 152 ? -23.5 -25.516 3.85 1 94.75 152 ARG B C 1
ATOM 6043 O O . ARG B 1 152 ? -22.344 -25.859 4.094 1 94.75 152 ARG B O 1
ATOM 6050 N N . GLU B 1 153 ? -24.156 -25.875 2.82 1 95.88 153 GLU B N 1
ATOM 6051 C CA . GLU B 1 153 ? -23.516 -26.672 1.789 1 95.88 153 GLU B CA 1
ATOM 6052 C C . GLU B 1 153 ? -22.391 -25.906 1.104 1 95.88 153 GLU B C 1
ATOM 6054 O O . GLU B 1 153 ? -21.344 -26.469 0.785 1 95.88 153 GLU B O 1
ATOM 6059 N N . LEU B 1 154 ? -22.641 -24.656 0.894 1 97.06 154 LEU B N 1
ATOM 6060 C CA . LEU B 1 154 ? -21.625 -23.812 0.259 1 97.06 154 LEU B CA 1
ATOM 6061 C C . LEU B 1 154 ? -20.406 -23.656 1.157 1 97.06 154 LEU B C 1
ATOM 6063 O O . LEU B 1 154 ? -19.266 -23.609 0.671 1 97.06 154 LEU B O 1
ATOM 6067 N N . ILE B 1 155 ? -20.641 -23.531 2.465 1 97.75 155 ILE B N 1
ATOM 6068 C CA . ILE B 1 155 ? -19.531 -23.438 3.412 1 97.75 155 ILE B CA 1
ATOM 6069 C C . ILE B 1 155 ? -18.703 -24.719 3.361 1 97.75 155 ILE B C 1
ATOM 6071 O O . ILE B 1 155 ? -17.469 -24.672 3.312 1 97.75 155 ILE B O 1
ATOM 6075 N N . GLN B 1 156 ? -19.344 -25.844 3.25 1 96.06 156 GLN B N 1
ATOM 6076 C CA . GLN B 1 156 ? -18.641 -27.125 3.148 1 96.06 156 GLN B CA 1
ATOM 6077 C C . GLN B 1 156 ? -17.844 -27.203 1.852 1 96.06 156 GLN B C 1
ATOM 6079 O O . GLN B 1 156 ? -16.703 -27.672 1.848 1 96.06 156 GLN B O 1
ATOM 6084 N N . THR B 1 157 ? -18.469 -26.781 0.82 1 96.62 157 THR B N 1
ATOM 6085 C CA . THR B 1 157 ? -17.797 -26.781 -0.469 1 96.62 157 THR B CA 1
ATOM 6086 C C . THR B 1 157 ? -16.531 -25.922 -0.42 1 96.62 157 THR B C 1
ATOM 6088 O O . THR B 1 157 ? -15.492 -26.297 -0.971 1 96.62 157 THR B O 1
ATOM 6091 N N . TYR B 1 158 ? -16.656 -24.812 0.165 1 97.06 158 TYR B N 1
ATOM 6092 C CA . TYR B 1 158 ? -15.492 -23.938 0.311 1 97.06 158 TYR B CA 1
ATOM 6093 C C . TYR B 1 158 ? -14.344 -24.656 0.997 1 97.06 158 TYR B C 1
ATOM 6095 O O . TYR B 1 158 ? -13.195 -24.562 0.56 1 97.06 158 TYR B O 1
ATOM 6103 N N . PHE B 1 159 ? -14.578 -25.328 2.084 1 94.62 159 PHE B N 1
ATOM 6104 C CA . PHE B 1 159 ? -13.516 -25.953 2.861 1 94.62 159 PHE B CA 1
ATOM 6105 C C . PHE B 1 159 ? -12.977 -27.188 2.131 1 94.62 159 PHE B C 1
ATOM 6107 O O . PHE B 1 159 ? -11.789 -27.5 2.24 1 94.62 159 PHE B O 1
ATOM 6114 N N . ASP B 1 160 ? -13.75 -27.781 1.267 1 91.25 160 ASP B N 1
ATOM 6115 C CA . ASP B 1 160 ? -13.328 -28.969 0.534 1 91.25 160 ASP B CA 1
ATOM 6116 C C . ASP B 1 160 ? -12.484 -28.609 -0.682 1 91.25 160 ASP B C 1
ATOM 6118 O O . ASP B 1 160 ? -11.617 -29.359 -1.097 1 91.25 160 ASP B O 1
ATOM 6122 N N . GLU B 1 161 ? -12.742 -27.406 -1.127 1 93.44 161 GLU B N 1
ATOM 6123 C CA . GLU B 1 161 ? -12.18 -27.156 -2.451 1 93.44 161 GLU B CA 1
ATOM 6124 C C . GLU B 1 161 ? -11.32 -25.891 -2.463 1 93.44 161 GLU B C 1
ATOM 6126 O O . GLU B 1 161 ? -10.523 -25.688 -3.383 1 93.44 161 GLU B O 1
ATOM 6131 N N . VAL B 1 162 ? -11.477 -25.047 -1.519 1 94.25 162 VAL B N 1
ATOM 6132 C CA . VAL B 1 162 ? -10.711 -23.797 -1.513 1 94.25 162 VAL B CA 1
ATOM 6133 C C . VAL B 1 162 ? -9.719 -23.812 -0.352 1 94.25 162 VAL B C 1
ATOM 6135 O O . VAL B 1 162 ? -8.516 -23.625 -0.554 1 94.25 162 VAL B O 1
ATOM 6138 N N . ASN B 1 163 ? -10.25 -24.094 0.832 1 92.5 163 ASN B N 1
ATOM 6139 C CA . ASN B 1 163 ? -9.445 -24.016 2.045 1 92.5 163 ASN B CA 1
ATOM 6140 C C . ASN B 1 163 ? -8.312 -25.031 2.045 1 92.5 163 ASN B C 1
ATOM 6142 O O . ASN B 1 163 ? -7.344 -24.906 2.793 1 92.5 163 ASN B O 1
ATOM 6146 N N . ILE B 1 164 ? -8.359 -26 1.178 1 88.19 164 ILE B N 1
ATOM 6147 C CA . ILE B 1 164 ? -7.316 -27.016 1.081 1 88.19 164 ILE B CA 1
ATOM 6148 C C . ILE B 1 164 ? -6.066 -26.422 0.442 1 88.19 164 ILE B C 1
ATOM 6150 O O . ILE B 1 164 ? -4.949 -26.859 0.708 1 88.19 164 ILE B O 1
ATOM 6154 N N . PHE B 1 165 ? -6.266 -25.438 -0.361 1 91.12 165 PHE B N 1
ATOM 6155 C CA . PHE B 1 165 ? -5.133 -24.781 -1.007 1 91.12 165 PHE B CA 1
ATOM 6156 C C . PHE B 1 165 ? -4.633 -23.609 -0.172 1 91.12 165 PHE B C 1
ATOM 6158 O O . PHE B 1 165 ? -3.438 -23.312 -0.155 1 91.12 165 PHE B O 1
ATOM 6165 N N . PHE B 1 166 ? -5.621 -22.938 0.412 1 93.19 166 PHE B N 1
ATOM 6166 C CA . PHE B 1 166 ? -5.332 -21.766 1.236 1 93.19 166 PHE B CA 1
ATOM 6167 C C . PHE B 1 166 ? -6 -21.891 2.6 1 93.19 166 PHE B C 1
ATOM 6169 O O . PHE B 1 166 ? -7.035 -21.266 2.848 1 93.19 166 PHE B O 1
ATOM 6176 N N . PRO B 1 167 ? -5.398 -22.594 3.482 1 92.12 167 PRO B N 1
ATOM 6177 C CA . PRO B 1 167 ? -6.023 -22.859 4.777 1 92.12 167 PRO B CA 1
ATOM 6178 C C . PRO B 1 167 ? -5.992 -21.656 5.711 1 92.12 167 PRO B C 1
ATOM 6180 O O . PRO B 1 167 ? -5.191 -21.625 6.652 1 92.12 167 PRO B O 1
ATOM 6183 N N . LEU B 1 168 ? -6.941 -20.828 5.625 1 94.25 168 LEU B N 1
ATOM 6184 C CA . LEU B 1 168 ? -6.992 -19.578 6.375 1 94.25 168 LEU B CA 1
ATOM 6185 C C . LEU B 1 168 ? -7.961 -19.688 7.547 1 94.25 168 LEU B C 1
ATOM 6187 O O . LEU B 1 168 ? -7.844 -18.953 8.523 1 94.25 168 LEU B O 1
ATOM 6191 N N . LEU B 1 169 ? -8.938 -20.562 7.402 1 94.75 169 LEU B N 1
ATOM 6192 C CA . LEU B 1 169 ? -10.031 -20.609 8.367 1 94.75 169 LEU B CA 1
ATOM 6193 C C . LEU B 1 169 ? -10.273 -22.031 8.852 1 94.75 169 LEU B C 1
ATOM 6195 O O . LEU B 1 169 ? -9.789 -22.984 8.242 1 94.75 169 LEU B O 1
ATOM 6199 N N . SER B 1 170 ? -10.984 -22.062 9.953 1 91.88 170 SER B N 1
ATOM 6200 C CA . SER B 1 170 ? -11.438 -23.344 10.469 1 91.88 170 SER B CA 1
ATOM 6201 C C . SER B 1 170 ? -12.93 -23.547 10.211 1 91.88 170 SER B C 1
ATOM 6203 O O . SER B 1 170 ? -13.719 -22.609 10.328 1 91.88 170 SER B O 1
ATOM 6205 N N . LEU B 1 171 ? -13.266 -24.781 9.844 1 92.94 171 LEU B N 1
ATOM 6206 C CA . LEU B 1 171 ? -14.648 -25.094 9.508 1 92.94 171 LEU B CA 1
ATOM 6207 C C . LEU B 1 171 ? -15.562 -24.844 10.711 1 92.94 171 LEU B C 1
ATOM 6209 O O . LEU B 1 171 ? -16.625 -24.219 10.57 1 92.94 171 LEU B O 1
ATOM 6213 N N . ASP B 1 172 ? -15.086 -25.312 11.875 1 92.44 172 ASP B N 1
ATOM 6214 C CA . ASP B 1 172 ? -15.906 -25.156 13.078 1 92.44 172 ASP B CA 1
ATOM 6215 C C . ASP B 1 172 ? -16.141 -23.688 13.406 1 92.44 172 ASP B C 1
ATOM 6217 O O . ASP B 1 172 ? -17.25 -23.297 13.773 1 92.44 172 ASP B O 1
ATOM 6221 N N . TYR B 1 173 ? -15.125 -23 13.195 1 92.69 173 TYR B N 1
ATOM 6222 C CA . TYR B 1 173 ? -15.219 -21.578 13.492 1 92.69 173 TYR B CA 1
ATOM 6223 C C . TYR B 1 173 ? -16.219 -20.891 12.57 1 92.69 173 TYR B C 1
ATOM 6225 O O . TYR B 1 173 ? -17.078 -20.125 13.031 1 92.69 173 TYR B O 1
ATOM 6233 N N . VAL B 1 174 ? -16.25 -21.188 11.273 1 96 174 VAL B N 1
ATOM 6234 C CA . VAL B 1 174 ? -17.109 -20.516 10.297 1 96 174 VAL B CA 1
ATOM 6235 C C . VAL B 1 174 ? -18.547 -20.984 10.477 1 96 174 VAL B C 1
ATOM 6237 O O . VAL B 1 174 ? -19.484 -20.188 10.328 1 96 174 VAL B O 1
ATOM 6240 N N . GLN B 1 175 ? -18.688 -22.219 10.828 1 95.56 175 GLN B N 1
ATOM 6241 C CA . GLN B 1 175 ? -20.031 -22.719 11.062 1 95.56 175 GLN B CA 1
ATOM 6242 C C . GLN B 1 175 ? -20.672 -22.047 12.281 1 95.56 175 GLN B C 1
ATOM 6244 O O . GLN B 1 175 ? -21.859 -21.688 12.25 1 95.56 175 GLN B O 1
ATOM 6249 N N . ARG B 1 176 ? -19.891 -21.906 13.328 1 94.62 176 ARG B N 1
ATOM 6250 C CA . ARG B 1 176 ? -20.391 -21.219 14.516 1 94.62 176 ARG B CA 1
ATOM 6251 C C . ARG B 1 176 ? -20.734 -19.766 14.188 1 94.62 176 ARG B C 1
ATOM 6253 O O . ARG B 1 176 ? -21.766 -19.25 14.648 1 94.62 176 ARG B O 1
ATOM 6260 N N . LEU B 1 177 ? -19.906 -19.219 13.492 1 94.75 177 LEU B N 1
ATOM 6261 C CA . LEU B 1 177 ? -20.141 -17.828 13.094 1 94.75 177 LEU B CA 1
ATOM 6262 C C . LEU B 1 177 ? -21.406 -17.703 12.242 1 94.75 177 LEU B C 1
ATOM 6264 O O . LEU B 1 177 ? -22.188 -16.781 12.422 1 94.75 177 LEU B O 1
ATOM 6268 N N . PHE B 1 178 ? -21.609 -18.656 11.297 1 95.69 178 PHE B N 1
ATOM 6269 C CA . PHE B 1 178 ? -22.797 -18.656 10.438 1 95.69 178 PHE B CA 1
ATOM 6270 C C . PHE B 1 178 ? -24.062 -18.797 11.266 1 95.69 178 PHE B C 1
ATOM 6272 O O . PHE B 1 178 ? -25.047 -18.094 11.023 1 95.69 178 PHE B O 1
ATOM 6279 N N . ASP B 1 179 ? -23.984 -19.625 12.234 1 93.12 179 ASP B N 1
ATOM 6280 C CA . ASP B 1 179 ? -25.141 -19.812 13.109 1 93.12 179 ASP B CA 1
ATOM 6281 C C . ASP B 1 179 ? -25.469 -18.547 13.883 1 93.12 179 ASP B C 1
ATOM 6283 O O . ASP B 1 179 ? -26.641 -18.203 14.07 1 93.12 179 ASP B O 1
ATOM 6287 N N . ALA B 1 180 ? -24.406 -17.875 14.32 1 90.88 180 ALA B N 1
ATOM 6288 C CA . ALA B 1 180 ? -24.594 -16.625 15.047 1 90.88 180 ALA B CA 1
ATOM 6289 C C . ALA B 1 180 ? -25.234 -15.562 14.156 1 90.88 180 ALA B C 1
ATOM 6291 O O . ALA B 1 180 ? -26.094 -14.805 14.602 1 90.88 180 ALA B O 1
ATOM 6292 N N . ILE B 1 181 ? -24.859 -15.539 12.922 1 91.38 181 ILE B N 1
ATOM 6293 C CA . ILE B 1 181 ? -25.375 -14.547 11.984 1 91.38 181 ILE B CA 1
ATOM 6294 C C . ILE B 1 181 ? -26.828 -14.859 11.641 1 91.38 181 ILE B C 1
ATOM 6296 O O . ILE B 1 181 ? -27.672 -13.953 11.562 1 91.38 181 ILE B O 1
ATOM 6300 N N . VAL B 1 182 ? -27.094 -16.125 11.438 1 89.62 182 VAL B N 1
ATOM 6301 C CA . VAL B 1 182 ? -28.469 -16.531 11.148 1 89.62 182 VAL B CA 1
ATOM 6302 C C . VAL B 1 182 ? -29.375 -16.156 12.32 1 89.62 182 VAL B C 1
ATOM 6304 O O . VAL B 1 182 ? -30.484 -15.648 12.117 1 89.62 182 VAL B O 1
ATOM 6307 N N . SER B 1 183 ? -28.859 -16.406 13.516 1 86.31 183 SER B N 1
ATOM 6308 C CA . SER B 1 183 ? -29.625 -16.047 14.703 1 86.31 183 SER B CA 1
ATOM 6309 C C . SER B 1 183 ? -29.812 -14.539 14.805 1 86.31 183 SER B C 1
ATOM 6311 O O . SER B 1 183 ? -30.906 -14.07 15.156 1 86.31 183 SER B O 1
ATOM 6313 N N . PHE B 1 184 ? -28.812 -13.836 14.523 1 84 184 PHE B N 1
ATOM 6314 C CA . PHE B 1 184 ? -28.844 -12.375 14.586 1 84 184 PHE B CA 1
ATOM 6315 C C . PHE B 1 184 ? -29.844 -11.812 13.586 1 84 184 PHE B C 1
ATOM 6317 O O . PHE B 1 184 ? -30.656 -10.953 13.93 1 84 184 PHE B O 1
ATOM 6324 N N . GLU B 1 185 ? -29.812 -12.227 12.367 1 84.62 185 GLU B N 1
ATOM 6325 C CA . GLU B 1 185 ? -30.641 -11.648 11.312 1 84.62 185 GLU B CA 1
ATOM 6326 C C . GLU B 1 185 ? -32.094 -12.125 11.414 1 84.62 185 GLU B C 1
ATOM 6328 O O . GLU B 1 185 ? -33 -11.461 10.922 1 84.62 185 GLU B O 1
ATOM 6333 N N . SER B 1 186 ? -32.281 -13.266 12.062 1 80.38 186 SER B N 1
ATOM 6334 C CA . SER B 1 186 ? -33.625 -13.766 12.25 1 80.38 186 SER B CA 1
ATOM 6335 C C . SER B 1 186 ? -34.344 -13.039 13.391 1 80.38 186 SER B C 1
ATOM 6337 O O . SER B 1 186 ? -35.562 -12.883 13.367 1 80.38 186 SER B O 1
ATOM 6339 N N . SER B 1 187 ? -33.562 -12.773 14.406 1 74.69 187 SER B N 1
ATOM 6340 C CA . SER B 1 187 ? -34.188 -12.164 15.586 1 74.69 187 SER B CA 1
ATOM 6341 C C . SER B 1 187 ? -34.344 -10.656 15.406 1 74.69 187 SER B C 1
ATOM 6343 O O . SER B 1 187 ? -35.031 -10 16.219 1 74.69 187 SER B O 1
ATOM 6345 N N . ASN B 1 188 ? -34.25 -10.211 14.25 1 63.88 188 ASN B N 1
ATOM 6346 C CA . ASN B 1 188 ? -34.344 -8.773 14 1 63.88 188 ASN B CA 1
ATOM 6347 C C . ASN B 1 188 ? -33.844 -7.965 15.195 1 63.88 188 ASN B C 1
ATOM 6349 O O . ASN B 1 188 ? -34.406 -6.926 15.531 1 63.88 188 ASN B O 1
ATOM 6353 N N . ASP B 1 189 ? -33 -8.531 15.961 1 59.41 189 ASP B N 1
ATOM 6354 C CA . ASP B 1 189 ? -32.438 -7.812 17.094 1 59.41 189 ASP B CA 1
ATOM 6355 C C . ASP B 1 189 ? -31.5 -6.691 16.625 1 59.41 189 ASP B C 1
ATOM 6357 O O . ASP B 1 189 ? -30.719 -6.879 15.703 1 59.41 189 ASP B O 1
ATOM 6361 N N . ASP B 1 190 ? -31.875 -5.539 17.062 1 60.12 190 ASP B N 1
ATOM 6362 C CA . ASP B 1 190 ? -31.188 -4.309 16.672 1 60.12 190 ASP B CA 1
ATOM 6363 C C . ASP B 1 190 ? -29.75 -4.289 17.172 1 60.12 190 ASP B C 1
ATOM 6365 O O . ASP B 1 190 ? -28.953 -3.465 16.734 1 60.12 190 ASP B O 1
ATOM 6369 N N . GLN B 1 191 ? -29.5 -5.164 18.141 1 61.53 191 GLN B N 1
ATOM 6370 C CA . GLN B 1 191 ? -28.156 -5.031 18.703 1 61.53 191 GLN B CA 1
ATOM 6371 C C . GLN B 1 191 ? -27.203 -6.059 18.094 1 61.53 191 GLN B C 1
ATOM 6373 O O . GLN B 1 191 ? -27.312 -7.254 18.375 1 61.53 191 GLN B O 1
ATOM 6378 N N . ASP B 1 192 ? -26.609 -5.703 17 1 62.03 192 ASP B N 1
ATOM 6379 C CA . ASP B 1 192 ? -25.625 -6.574 16.344 1 62.03 192 ASP B CA 1
ATOM 6380 C C . ASP B 1 192 ? -24.312 -6.562 17.109 1 62.03 192 ASP B C 1
ATOM 6382 O O . ASP B 1 192 ? -23.609 -5.543 17.141 1 62.03 192 ASP B O 1
ATOM 6386 N N . ASP B 1 193 ? -24.047 -7.711 17.766 1 76.62 193 ASP B N 1
ATOM 6387 C CA . ASP B 1 193 ? -22.812 -7.84 18.531 1 76.62 193 ASP B CA 1
ATOM 6388 C C . ASP B 1 193 ? -21.719 -8.477 17.672 1 76.62 193 ASP B C 1
ATOM 6390 O O . ASP B 1 193 ? -20.594 -8.656 18.141 1 76.62 193 ASP B O 1
ATOM 6394 N N . ILE B 1 194 ? -22.141 -8.773 16.453 1 88.12 194 ILE B N 1
ATOM 6395 C CA . ILE B 1 194 ? -21.141 -9.43 15.625 1 88.12 194 ILE B CA 1
ATOM 6396 C C . ILE B 1 194 ? -20.359 -8.375 14.844 1 88.12 194 ILE B C 1
ATOM 6398 O O . ILE B 1 194 ? -20.938 -7.543 14.148 1 88.12 194 ILE B O 1
ATOM 6402 N N . ALA B 1 195 ? -19.078 -8.391 14.953 1 89.75 195 ALA B N 1
ATOM 6403 C CA . ALA B 1 195 ? -18.203 -7.43 14.289 1 89.75 195 ALA B CA 1
ATOM 6404 C C . ALA B 1 195 ? -18.391 -7.469 12.773 1 89.75 195 ALA B C 1
ATOM 6406 O O . ALA B 1 195 ? -18.594 -8.539 12.195 1 89.75 195 ALA B O 1
ATOM 6407 N N . PRO B 1 196 ? -18.359 -6.359 12.117 1 91.94 196 PRO B N 1
ATOM 6408 C CA . PRO B 1 196 ? -18.562 -6.297 10.664 1 91.94 196 PRO B CA 1
ATOM 6409 C C . PRO B 1 196 ? -17.594 -7.195 9.898 1 91.94 196 PRO B C 1
ATOM 6411 O O . PRO B 1 196 ? -17.953 -7.762 8.867 1 91.94 196 PRO B O 1
ATOM 6414 N N . ALA B 1 197 ? -16.375 -7.312 10.359 1 93.75 197 ALA B N 1
ATOM 6415 C CA . ALA B 1 197 ? -15.391 -8.156 9.688 1 93.75 197 ALA B CA 1
ATOM 6416 C C . ALA B 1 197 ? -15.852 -9.609 9.633 1 93.75 197 ALA B C 1
ATOM 6418 O O . ALA B 1 197 ? -15.578 -10.32 8.664 1 93.75 197 ALA B O 1
ATOM 6419 N N . LEU B 1 198 ? -16.562 -10.023 10.68 1 95.12 198 LEU B N 1
ATOM 6420 C CA . LEU B 1 198 ? -17.031 -11.406 10.742 1 95.12 198 LEU B CA 1
ATOM 6421 C C . LEU B 1 198 ? -18.172 -11.633 9.766 1 95.12 198 LEU B C 1
ATOM 6423 O O . LEU B 1 198 ? -18.281 -12.703 9.164 1 95.12 198 LEU B O 1
ATOM 6427 N N . HIS B 1 199 ? -19.047 -10.641 9.602 1 94.62 199 HIS B N 1
ATOM 6428 C CA . HIS B 1 199 ? -20.062 -10.711 8.562 1 94.62 199 HIS B CA 1
ATOM 6429 C C . HIS B 1 199 ? -19.438 -10.812 7.18 1 94.62 199 HIS B C 1
ATOM 6431 O O . HIS B 1 199 ? -19.875 -11.602 6.344 1 94.62 199 HIS B O 1
ATOM 6437 N N . CYS B 1 200 ? -18.438 -9.953 7.016 1 96.56 200 CYS B N 1
ATOM 6438 C CA . CYS B 1 200 ? -17.734 -9.914 5.738 1 96.56 200 CYS B CA 1
ATOM 6439 C C . CYS B 1 200 ? -17.094 -11.266 5.43 1 96.56 200 CYS B C 1
ATOM 6441 O O . CYS B 1 200 ? -17.156 -11.742 4.297 1 96.56 200 CYS B O 1
ATOM 6443 N N . LEU B 1 201 ? -16.516 -11.867 6.414 1 97.5 201 LEU B N 1
ATOM 6444 C CA . LEU B 1 201 ? -15.844 -13.156 6.27 1 97.5 201 LEU B CA 1
ATOM 6445 C C . LEU B 1 201 ? -16.812 -14.227 5.773 1 97.5 201 LEU B C 1
ATOM 6447 O O . LEU B 1 201 ? -16.5 -14.977 4.848 1 97.5 201 LEU B O 1
ATOM 6451 N N . VAL B 1 202 ? -17.953 -14.305 6.383 1 97.5 202 VAL B N 1
ATOM 6452 C CA . VAL B 1 202 ? -18.922 -15.32 6.016 1 97.5 202 VAL B CA 1
ATOM 6453 C C . VAL B 1 202 ? -19.438 -15.062 4.598 1 97.5 202 VAL B C 1
ATOM 6455 O O . VAL B 1 202 ? -19.609 -15.992 3.812 1 97.5 202 VAL B O 1
ATOM 6458 N N . LEU B 1 203 ? -19.688 -13.781 4.246 1 97.5 203 LEU B N 1
ATOM 6459 C CA . LEU B 1 203 ? -20.109 -13.438 2.893 1 97.5 203 LEU B CA 1
ATOM 6460 C C . LEU B 1 203 ? -19.078 -13.883 1.866 1 97.5 203 LEU B C 1
ATOM 6462 O O . LEU B 1 203 ? -19.438 -14.414 0.808 1 97.5 203 LEU B O 1
ATOM 6466 N N . LEU B 1 204 ? -17.828 -13.695 2.17 1 98.5 204 LEU B N 1
ATOM 6467 C CA . LEU B 1 204 ? -16.75 -14.055 1.25 1 98.5 204 LEU B CA 1
ATOM 6468 C C . LEU B 1 204 ? -16.625 -15.57 1.115 1 98.5 204 LEU B C 1
ATOM 6470 O O . LEU B 1 204 ? -16.422 -16.094 0.015 1 98.5 204 LEU B O 1
ATOM 6474 N N . VAL B 1 205 ? -16.719 -16.266 2.258 1 98.5 205 VAL B N 1
ATOM 6475 C CA . VAL B 1 205 ? -16.672 -17.734 2.234 1 98.5 205 VAL B CA 1
ATOM 6476 C C . VAL B 1 205 ? -17.812 -18.266 1.376 1 98.5 205 VAL B C 1
ATOM 6478 O O . VAL B 1 205 ? -17.609 -19.172 0.554 1 98.5 205 VAL B O 1
ATOM 6481 N N . LEU B 1 206 ? -19 -17.719 1.551 1 98 206 LEU B N 1
ATOM 6482 C CA . LEU B 1 206 ? -20.156 -18.156 0.79 1 98 206 LEU B CA 1
ATOM 6483 C C . LEU B 1 206 ? -20.016 -17.797 -0.686 1 98 206 LEU B C 1
ATOM 6485 O O . LEU B 1 206 ? -20.375 -18.594 -1.559 1 98 206 LEU B O 1
ATOM 6489 N N . SER B 1 207 ? -19.531 -16.594 -0.992 1 97.62 207 SER B N 1
ATOM 6490 C CA . SER B 1 207 ? -19.297 -16.188 -2.373 1 97.62 207 SER B CA 1
ATOM 6491 C C . SER B 1 207 ? -18.344 -17.156 -3.074 1 97.62 207 SER B C 1
ATOM 6493 O O . SER B 1 207 ? -18.625 -17.641 -4.172 1 97.62 207 SER B O 1
ATOM 6495 N N . PHE B 1 208 ? -17.25 -17.469 -2.434 1 98.06 208 PHE B N 1
ATOM 6496 C CA . PHE B 1 208 ? -16.25 -18.359 -2.998 1 98.06 208 PHE B CA 1
ATOM 6497 C C . PHE B 1 208 ? -16.797 -19.766 -3.133 1 98.06 208 PHE B C 1
ATOM 6499 O O . PHE B 1 208 ? -16.578 -20.438 -4.145 1 98.06 208 PHE B O 1
ATOM 6506 N N . GLY B 1 209 ? -17.516 -20.219 -2.061 1 97.88 209 GLY B N 1
ATOM 6507 C CA . GLY B 1 209 ? -18.156 -21.531 -2.111 1 97.88 209 GLY B CA 1
ATOM 6508 C C . GLY B 1 209 ? -19.125 -21.672 -3.268 1 97.88 209 GLY B C 1
ATOM 6509 O O . GLY B 1 209 ? -19.172 -22.703 -3.936 1 97.88 209 GLY B O 1
ATOM 6510 N N . SER B 1 210 ? -19.906 -20.656 -3.518 1 96.94 210 SER B N 1
ATOM 6511 C CA . SER B 1 210 ? -20.859 -20.656 -4.617 1 96.94 210 SER B CA 1
ATOM 6512 C C . SER B 1 210 ? -20.156 -20.719 -5.969 1 96.94 210 SER B C 1
ATOM 6514 O O . SER B 1 210 ? -20.609 -21.422 -6.875 1 96.94 210 SER B O 1
ATOM 6516 N N . PHE B 1 211 ? -19.109 -20.016 -6.152 1 96.38 211 PHE B N 1
ATOM 6517 C CA . PHE B 1 211 ? -18.328 -20 -7.383 1 96.38 211 PHE B CA 1
ATOM 6518 C C . PHE B 1 211 ? -17.812 -21.391 -7.719 1 96.38 211 PHE B C 1
ATOM 6520 O O . PHE B 1 211 ? -17.891 -21.828 -8.867 1 96.38 211 PHE B O 1
ATOM 6527 N N . VAL B 1 212 ? -17.266 -22.078 -6.742 1 96.31 212 VAL B N 1
ATOM 6528 C CA . VAL B 1 212 ? -16.672 -23.406 -6.941 1 96.31 212 VAL B CA 1
ATOM 6529 C C . VAL B 1 212 ? -17.781 -24.438 -7.121 1 96.31 212 VAL B C 1
ATOM 6531 O O . VAL B 1 212 ? -17.625 -25.375 -7.902 1 96.31 212 VAL B O 1
ATOM 6534 N N . HIS B 1 213 ? -18.812 -24.234 -6.348 1 94.81 213 HIS B N 1
ATOM 6535 C CA . HIS B 1 213 ? -19.938 -25.156 -6.434 1 94.81 213 HIS B CA 1
ATOM 6536 C C . HIS B 1 213 ? -20.5 -25.203 -7.848 1 94.81 213 HIS B C 1
ATOM 6538 O O . HIS B 1 213 ? -20.922 -26.266 -8.32 1 94.81 213 HIS B O 1
ATOM 6544 N N . ASP B 1 214 ? -20.516 -24.109 -8.508 1 92.19 214 ASP B N 1
ATOM 6545 C CA . ASP B 1 214 ? -21.047 -24 -9.867 1 92.19 214 ASP B CA 1
ATOM 6546 C C . ASP B 1 214 ? -20.078 -24.609 -10.883 1 92.19 214 ASP B C 1
ATOM 6548 O O . ASP B 1 214 ? -20.438 -24.781 -12.047 1 92.19 214 ASP B O 1
ATOM 6552 N N . GLY B 1 215 ? -18.859 -24.906 -10.508 1 91.56 215 GLY B N 1
ATOM 6553 C CA . GLY B 1 215 ? -17.875 -25.516 -11.391 1 91.56 215 GLY B CA 1
ATOM 6554 C C . GLY B 1 215 ? -17.156 -24.516 -12.273 1 91.56 215 GLY B C 1
ATOM 6555 O O . GLY B 1 215 ? -16.438 -24.891 -13.195 1 91.56 215 GLY B O 1
ATOM 6556 N N . ARG B 1 216 ? -17.375 -23.297 -12.023 1 90 216 ARG B N 1
ATOM 6557 C CA . ARG B 1 216 ? -16.812 -22.25 -12.859 1 90 216 ARG B CA 1
ATOM 6558 C C . ARG B 1 216 ? -15.297 -22.188 -12.688 1 90 216 ARG B C 1
ATOM 6560 O O . ARG B 1 216 ? -14.602 -21.578 -13.5 1 90 216 ARG B O 1
ATOM 6567 N N . CYS B 1 217 ? -14.789 -22.781 -11.625 1 93.25 217 CYS B N 1
ATOM 6568 C CA . CYS B 1 217 ? -13.344 -22.797 -11.383 1 93.25 217 CYS B CA 1
ATOM 6569 C C . CYS B 1 217 ? -12.648 -23.797 -12.289 1 93.25 217 CYS B C 1
ATOM 6571 O O . CYS B 1 217 ? -11.422 -23.781 -12.414 1 93.25 217 CYS B O 1
ATOM 6573 N N . ARG B 1 218 ? -13.375 -24.703 -12.93 1 92.94 218 ARG B N 1
ATOM 6574 C CA . ARG B 1 218 ? -12.82 -25.672 -13.867 1 92.94 218 ARG B CA 1
ATOM 6575 C C . ARG B 1 218 ? -12.781 -25.109 -15.281 1 92.94 218 ARG B C 1
ATOM 6577 O O . ARG B 1 218 ? -13.789 -25.109 -15.992 1 92.94 218 ARG B O 1
ATOM 6584 N N . ILE B 1 219 ? -11.594 -24.656 -15.672 1 93.75 219 ILE B N 1
ATOM 6585 C CA . ILE B 1 219 ? -11.414 -23.969 -16.938 1 93.75 219 ILE B CA 1
ATOM 6586 C C . ILE B 1 219 ? -11.039 -24.969 -18.031 1 93.75 219 ILE B C 1
ATOM 6588 O O . ILE B 1 219 ? -10.031 -25.672 -17.922 1 93.75 219 ILE B O 1
ATOM 6592 N N . ARG B 1 220 ? -11.797 -25 -19.031 1 91.12 220 ARG B N 1
ATOM 6593 C CA . ARG B 1 220 ? -11.57 -25.922 -20.141 1 91.12 220 ARG B CA 1
ATOM 6594 C C . ARG B 1 220 ? -11.164 -25.156 -21.406 1 91.12 220 ARG B C 1
ATOM 6596 O O . ARG B 1 220 ? -11.438 -23.953 -21.516 1 91.12 220 ARG B O 1
ATOM 6603 N N . LEU B 1 221 ? -10.375 -25.812 -22.203 1 87.88 221 LEU B N 1
ATOM 6604 C CA . LEU B 1 221 ? -9.992 -25.219 -23.469 1 87.88 221 LEU B CA 1
ATOM 6605 C C . LEU B 1 221 ? -11.219 -24.969 -24.359 1 87.88 221 LEU B C 1
ATOM 6607 O O . LEU B 1 221 ? -12.125 -25.812 -24.391 1 87.88 221 LEU B O 1
ATOM 6611 N N . ALA B 1 222 ? -11.328 -23.609 -25 1 69.31 222 ALA B N 1
ATOM 6612 C CA . ALA B 1 222 ? -12.445 -23.266 -25.875 1 69.31 222 ALA B CA 1
ATOM 6613 C C . ALA B 1 222 ? -12.586 -24.266 -27 1 69.31 222 ALA B C 1
ATOM 6615 O O . ALA B 1 222 ? -11.586 -24.719 -27.578 1 69.31 222 ALA B O 1
ATOM 6616 N N . GLY B 1 223 ? -13.898 -24.797 -27.344 1 59 223 GLY B N 1
ATOM 6617 C CA . GLY B 1 223 ? -14.258 -25.797 -28.344 1 59 223 GLY B CA 1
ATOM 6618 C C . GLY B 1 223 ? -14.602 -27.141 -27.734 1 59 223 GLY B C 1
ATOM 6619 O O . GLY B 1 223 ? -15.047 -28.047 -28.438 1 59 223 GLY B O 1
ATOM 6620 N N . SER B 1 224 ? -13.93 -27.406 -26.719 1 48.75 224 SER B N 1
ATOM 6621 C CA . SER B 1 224 ? -14.352 -28.688 -26.125 1 48.75 224 SER B CA 1
ATOM 6622 C C . SER B 1 224 ? -15.812 -28.641 -25.703 1 48.75 224 SER B C 1
ATOM 6624 O O . SER B 1 224 ? -16.375 -27.562 -25.484 1 48.75 224 SER B O 1
ATOM 6626 N N . SER B 1 225 ? -16.609 -29.594 -26.125 1 44.69 225 SER B N 1
ATOM 6627 C CA . SER B 1 225 ? -18.062 -29.734 -26.078 1 44.69 225 SER B CA 1
ATOM 6628 C C . SER B 1 225 ? -18.641 -29.047 -24.844 1 44.69 225 SER B C 1
ATOM 6630 O O . SER B 1 225 ? -19.859 -28.859 -24.734 1 44.69 225 SER B O 1
ATOM 6632 N N . THR B 1 226 ? -18.141 -29.25 -23.75 1 40.97 226 THR B N 1
ATOM 6633 C CA . THR B 1 226 ? -18.812 -28.734 -22.562 1 40.97 226 THR B CA 1
ATOM 6634 C C . THR B 1 226 ? -18.422 -27.266 -22.312 1 40.97 226 THR B C 1
ATOM 6636 O O . THR B 1 226 ? -17.312 -26.984 -21.875 1 40.97 226 THR B O 1
ATOM 6639 N N . VAL B 1 227 ? -18.797 -26.484 -23.25 1 40.22 227 VAL B N 1
ATOM 6640 C CA . VAL B 1 227 ? -18.594 -25.031 -23.188 1 40.22 227 VAL B CA 1
ATOM 6641 C C . VAL B 1 227 ? -18.859 -24.531 -21.781 1 40.22 227 VAL B C 1
ATOM 6643 O O . VAL B 1 227 ? -19.984 -24.594 -21.297 1 40.22 227 VAL B O 1
ATOM 6646 N N . THR B 1 228 ? -18.062 -24.703 -20.969 1 42.88 228 THR B N 1
ATOM 6647 C CA . THR B 1 228 ? -18.312 -23.969 -19.719 1 42.88 228 THR B CA 1
ATOM 6648 C C . THR B 1 228 ? -18.531 -22.484 -20.016 1 42.88 228 THR B C 1
ATOM 6650 O O . THR B 1 228 ? -17.719 -21.844 -20.672 1 42.88 228 THR B O 1
ATOM 6653 N N . PRO B 1 229 ? -19.766 -22.094 -20.156 1 42.19 229 PRO B N 1
ATOM 6654 C CA . PRO B 1 229 ? -20.047 -20.672 -20.422 1 42.19 229 PRO B CA 1
ATOM 6655 C C . PRO B 1 229 ? -19.016 -19.734 -19.781 1 42.19 229 PRO B C 1
ATOM 6657 O O . PRO B 1 229 ? -18.484 -20.047 -18.719 1 42.19 229 PRO B O 1
ATOM 6660 N N . LEU B 1 230 ? -18.234 -19.188 -20.594 1 44.31 230 LEU B N 1
ATOM 6661 C CA . LEU B 1 230 ? -17.406 -18.109 -20.078 1 44.31 230 LEU B CA 1
ATOM 6662 C C . LEU B 1 230 ? -18.062 -17.453 -18.859 1 44.31 230 LEU B C 1
ATOM 6664 O O . LEU B 1 230 ? -19.297 -17.375 -18.781 1 44.31 230 LEU B O 1
ATOM 6668 N N . PRO B 1 231 ? -17.516 -17.578 -17.75 1 43.34 231 PRO B N 1
ATOM 6669 C CA . PRO B 1 231 ? -18.203 -16.844 -16.672 1 43.34 231 PRO B CA 1
ATOM 6670 C C . PRO B 1 231 ? -18.984 -15.641 -17.172 1 43.34 231 PRO B C 1
ATOM 6672 O O . PRO B 1 231 ? -18.406 -14.719 -17.75 1 43.34 231 PRO B O 1
ATOM 6675 N N . SER B 1 232 ? -20 -15.914 -17.984 1 39.69 232 SER B N 1
ATOM 6676 C CA . SER B 1 232 ? -20.875 -14.781 -18.281 1 39.69 232 SER B CA 1
ATOM 6677 C C . SER B 1 232 ? -20.812 -13.727 -17.188 1 39.69 232 SER B C 1
ATOM 6679 O O . SER B 1 232 ? -20.781 -14.062 -16 1 39.69 232 SER B O 1
ATOM 6681 N N . GLN B 1 233 ? -20.109 -12.758 -17.391 1 45.66 233 GLN B N 1
ATOM 6682 C CA . GLN B 1 233 ? -20.234 -11.594 -16.531 1 45.66 233 GLN B CA 1
ATOM 6683 C C . GLN B 1 233 ? -21.641 -11.5 -15.938 1 45.66 233 GLN B C 1
ATOM 6685 O O . GLN B 1 233 ? -22.344 -10.508 -16.141 1 45.66 233 GLN B O 1
ATOM 6690 N N . ASP B 1 234 ? -22.281 -12.586 -15.945 1 48.09 234 ASP B N 1
ATOM 6691 C CA . ASP B 1 234 ? -23.641 -12.586 -15.406 1 48.09 234 ASP B CA 1
ATOM 6692 C C . ASP B 1 234 ? -23.656 -12.141 -13.945 1 48.09 234 ASP B C 1
ATOM 6694 O O . ASP B 1 234 ? -23.406 -12.945 -13.039 1 48.09 234 ASP B O 1
ATOM 6698 N N . TYR B 1 235 ? -23.469 -10.898 -13.812 1 55.81 235 TYR B N 1
ATOM 6699 C CA . TYR B 1 235 ? -23.562 -10.156 -12.562 1 55.81 235 TYR B CA 1
ATOM 6700 C C . TYR B 1 235 ? -24.844 -10.516 -11.812 1 55.81 235 TYR B C 1
ATOM 6702 O O . TYR B 1 235 ? -25.219 -9.844 -10.844 1 55.81 235 TYR B O 1
ATOM 6710 N N . SER B 1 236 ? -25.344 -11.75 -12.266 1 66.5 236 SER B N 1
ATOM 6711 C CA . SER B 1 236 ? -26.578 -12.133 -11.586 1 66.5 236 SER B CA 1
ATOM 6712 C C . SER B 1 236 ? -26.406 -13.414 -10.789 1 66.5 236 SER B C 1
ATOM 6714 O O . SER B 1 236 ? -27.297 -13.828 -10.055 1 66.5 236 SER B O 1
ATOM 6716 N N . SER B 1 237 ? -25.141 -13.922 -10.836 1 86 237 SER B N 1
ATOM 6717 C CA . SER B 1 237 ? -24.922 -15.164 -10.094 1 86 237 SER B CA 1
ATOM 6718 C C . SER B 1 237 ? -24.891 -14.906 -8.594 1 86 237 SER B C 1
ATOM 6720 O O . SER B 1 237 ? -24.656 -13.773 -8.156 1 86 237 SER B O 1
ATOM 6722 N N . LEU B 1 238 ? -25.219 -15.969 -7.855 1 90.88 238 LEU B N 1
ATOM 6723 C CA . LEU B 1 238 ? -25.281 -15.836 -6.406 1 90.88 238 LEU B CA 1
ATOM 6724 C C . LEU B 1 238 ? -23.922 -15.406 -5.848 1 90.88 238 LEU B C 1
ATOM 6726 O O . LEU B 1 238 ? -23.859 -14.578 -4.93 1 90.88 238 LEU B O 1
ATOM 6730 N N . ASP B 1 239 ? -22.828 -16.047 -6.406 1 94.31 239 ASP B N 1
ATOM 6731 C CA . ASP B 1 239 ? -21.5 -15.695 -5.906 1 94.31 239 ASP B CA 1
ATOM 6732 C C . ASP B 1 239 ? -21.219 -14.203 -6.102 1 94.31 239 ASP B C 1
ATOM 6734 O O . ASP B 1 239 ? -20.656 -13.555 -5.211 1 94.31 239 ASP B O 1
ATOM 6738 N N . ASP B 1 240 ? -21.641 -13.672 -7.211 1 92.06 240 ASP B N 1
ATOM 6739 C CA . ASP B 1 240 ? -21.422 -12.258 -7.488 1 92.06 240 ASP B CA 1
ATOM 6740 C C . ASP B 1 240 ? -22.266 -11.383 -6.574 1 92.06 240 ASP B C 1
ATOM 6742 O O . ASP B 1 240 ? -21.828 -10.312 -6.148 1 92.06 240 ASP B O 1
ATOM 6746 N N . GLN B 1 241 ? -23.5 -11.789 -6.344 1 91.88 241 GLN B N 1
ATOM 6747 C CA . GLN B 1 241 ? -24.359 -11.039 -5.441 1 91.88 241 GLN B CA 1
ATOM 6748 C C . GLN B 1 241 ? -23.75 -10.953 -4.043 1 91.88 241 GLN B C 1
ATOM 6750 O O . GLN B 1 241 ? -23.734 -9.883 -3.432 1 91.88 241 GLN B O 1
ATOM 6755 N N . LEU B 1 242 ? -23.281 -12.07 -3.562 1 95.19 242 LEU B N 1
ATOM 6756 C CA . LEU B 1 242 ? -22.672 -12.125 -2.236 1 95.19 242 LEU B CA 1
ATOM 6757 C C . LEU B 1 242 ? -21.375 -11.336 -2.205 1 95.19 242 LEU B C 1
ATOM 6759 O O . LEU B 1 242 ? -21.062 -10.672 -1.213 1 95.19 242 LEU B O 1
ATOM 6763 N N . TRP B 1 243 ? -20.609 -11.406 -3.322 1 95.88 243 TRP B N 1
ATOM 6764 C CA . TRP B 1 243 ? -19.375 -10.648 -3.441 1 95.88 243 TRP B CA 1
ATOM 6765 C C . TRP B 1 243 ? -19.641 -9.148 -3.348 1 95.88 243 TRP B C 1
ATOM 6767 O O . TRP B 1 243 ? -18.922 -8.438 -2.641 1 95.88 243 TRP B O 1
ATOM 6777 N N . ARG B 1 244 ? -20.641 -8.711 -3.994 1 93.31 244 ARG B N 1
ATOM 6778 C CA . ARG B 1 244 ? -20.984 -7.285 -3.986 1 93.31 244 ARG B CA 1
ATOM 6779 C C . ARG B 1 244 ? -21.375 -6.824 -2.586 1 93.31 244 ARG B C 1
ATOM 6781 O O . ARG B 1 244 ? -21.047 -5.703 -2.186 1 93.31 244 ARG B O 1
ATOM 6788 N N . LYS B 1 245 ? -22.062 -7.68 -1.853 1 94.25 245 LYS B N 1
ATOM 6789 C CA . LYS B 1 245 ? -22.375 -7.367 -0.461 1 94.25 245 LYS B CA 1
ATOM 6790 C C . LYS B 1 245 ? -21.109 -7.305 0.389 1 94.25 245 LYS B C 1
ATOM 6792 O O . LYS B 1 245 ? -20.953 -6.414 1.229 1 94.25 245 LYS B O 1
ATOM 6797 N N . ALA B 1 246 ? -20.219 -8.258 0.158 1 96.5 246 ALA B N 1
ATOM 6798 C CA . ALA B 1 246 ? -18.953 -8.297 0.901 1 96.5 246 ALA B CA 1
ATOM 6799 C C . ALA B 1 246 ? -18.125 -7.055 0.629 1 96.5 246 ALA B C 1
ATOM 6801 O O . ALA B 1 246 ? -17.438 -6.547 1.524 1 96.5 246 ALA B O 1
ATOM 6802 N N . LYS B 1 247 ? -18.141 -6.559 -0.606 1 95.56 247 LYS B N 1
ATOM 6803 C CA . LYS B 1 247 ? -17.375 -5.371 -0.989 1 95.56 247 LYS B CA 1
ATOM 6804 C C . LYS B 1 247 ? -17.766 -4.172 -0.134 1 95.56 247 LYS B C 1
ATOM 6806 O O . LYS B 1 247 ? -16.922 -3.35 0.216 1 95.56 247 LYS B O 1
ATOM 6811 N N . LEU B 1 248 ? -19.031 -4.086 0.181 1 95 248 LEU B N 1
ATOM 6812 C CA . LEU B 1 248 ? -19.484 -2.996 1.036 1 95 248 LEU B CA 1
ATOM 6813 C C . LEU B 1 248 ? -18.797 -3.051 2.398 1 95 248 LEU B C 1
ATOM 6815 O O . LEU B 1 248 ? -18.328 -2.031 2.898 1 95 248 LEU B O 1
ATOM 6819 N N . LEU B 1 249 ? -18.688 -4.223 2.902 1 95.31 249 LEU B N 1
ATOM 6820 C CA . LEU B 1 249 ? -18.125 -4.367 4.242 1 95.31 249 LEU B CA 1
ATOM 6821 C C . LEU B 1 249 ? -16.609 -4.258 4.203 1 95.31 249 LEU B C 1
ATOM 6823 O O . LEU B 1 249 ? -15.984 -3.9 5.207 1 95.31 249 LEU B O 1
ATOM 6827 N N . LEU B 1 250 ? -15.992 -4.602 3.055 1 95.75 250 LEU B N 1
ATOM 6828 C CA . LEU B 1 250 ? -14.539 -4.48 2.924 1 95.75 250 LEU B CA 1
ATOM 6829 C C . LEU B 1 250 ? -14.094 -3.031 3.078 1 95.75 250 LEU B C 1
ATOM 6831 O O . LEU B 1 250 ? -13.008 -2.762 3.584 1 95.75 250 LEU B O 1
ATOM 6835 N N . GLY B 1 251 ? -14.922 -2.121 2.641 1 92.06 251 GLY B N 1
ATOM 6836 C CA . GLY B 1 251 ? -14.625 -0.714 2.854 1 92.06 251 GLY B CA 1
ATOM 6837 C C . GLY B 1 251 ? -14.719 -0.298 4.309 1 92.06 251 GLY B C 1
ATOM 6838 O O . GLY B 1 251 ? -13.898 0.493 4.789 1 92.06 251 GLY B O 1
ATOM 6839 N N . TYR B 1 252 ? -15.688 -0.919 4.926 1 90.31 252 TYR B N 1
ATOM 6840 C CA . TYR B 1 252 ? -15.945 -0.572 6.32 1 90.31 252 TYR B CA 1
ATOM 6841 C C . TYR B 1 252 ? -14.805 -1.049 7.215 1 90.31 252 TYR B C 1
ATOM 6843 O O . TYR B 1 252 ? -14.508 -0.423 8.234 1 90.31 252 TYR B O 1
ATOM 6851 N N . VAL B 1 253 ? -14.125 -2.119 6.816 1 91.62 253 VAL B N 1
ATOM 6852 C CA . VAL B 1 253 ? -13.094 -2.686 7.672 1 91.62 253 VAL B CA 1
ATOM 6853 C C . VAL B 1 253 ? -11.719 -2.436 7.055 1 91.62 253 VAL B C 1
ATOM 6855 O O . VAL B 1 253 ? -10.711 -2.965 7.535 1 91.62 253 VAL B O 1
ATOM 6858 N N . SER B 1 254 ? -11.594 -1.664 6.098 1 91.31 254 SER B N 1
ATOM 6859 C CA . SER B 1 254 ? -10.383 -1.482 5.301 1 91.31 254 SER B CA 1
ATOM 6860 C C . SER B 1 254 ? -9.227 -0.979 6.16 1 91.31 254 SER B C 1
ATOM 6862 O O . SER B 1 254 ? -8.094 -1.436 6.012 1 91.31 254 SER B O 1
ATOM 6864 N N . SER B 1 255 ? -9.453 -0.091 7.047 1 89.62 255 SER B N 1
ATOM 6865 C CA . SER B 1 255 ? -8.367 0.511 7.82 1 89.62 255 SER B CA 1
ATOM 6866 C C . SER B 1 255 ? -8.125 -0.256 9.117 1 89.62 255 SER B C 1
ATOM 6868 O O . SER B 1 255 ? -7.203 0.068 9.867 1 89.62 255 SER B O 1
ATOM 6870 N N . ASP B 1 256 ? -8.945 -1.336 9.344 1 89.69 256 ASP B N 1
ATOM 6871 C CA . ASP B 1 256 ? -8.789 -2.115 10.562 1 89.69 256 ASP B CA 1
ATOM 6872 C C . ASP B 1 256 ? -7.551 -3.002 10.5 1 89.69 256 ASP B C 1
ATOM 6874 O O . ASP B 1 256 ? -7.277 -3.623 9.469 1 89.69 256 ASP B O 1
ATOM 6878 N N . LEU B 1 257 ? -6.859 -3.004 11.57 1 89.25 257 LEU B N 1
ATOM 6879 C CA . LEU B 1 257 ? -5.684 -3.861 11.664 1 89.25 257 LEU B CA 1
ATOM 6880 C C . LEU B 1 257 ? -5.941 -5.039 12.594 1 89.25 257 LEU B C 1
ATOM 6882 O O . LEU B 1 257 ? -5.32 -5.148 13.656 1 89.25 257 LEU B O 1
ATOM 6886 N N . THR B 1 258 ? -6.848 -5.863 12.203 1 91.06 258 THR B N 1
ATOM 6887 C CA . THR B 1 258 ? -7.176 -7.086 12.938 1 91.06 258 THR B CA 1
ATOM 6888 C C . THR B 1 258 ? -6.949 -8.312 12.062 1 91.06 258 THR B C 1
ATOM 6890 O O . THR B 1 258 ? -6.859 -8.203 10.836 1 91.06 258 THR B O 1
ATOM 6893 N N . LEU B 1 259 ? -6.828 -9.414 12.719 1 94.69 259 LEU B N 1
ATOM 6894 C CA . LEU B 1 259 ? -6.652 -10.68 12.008 1 94.69 259 LEU B CA 1
ATOM 6895 C C . LEU B 1 259 ? -7.816 -10.93 11.055 1 94.69 259 LEU B C 1
ATOM 6897 O O . LEU B 1 259 ? -7.609 -11.289 9.891 1 94.69 259 LEU B O 1
ATOM 6901 N N . GLU B 1 260 ? -9.047 -10.711 11.516 1 95.69 260 GLU B N 1
ATOM 6902 C CA . GLU B 1 260 ? -10.242 -11 10.734 1 95.69 260 GLU B CA 1
ATOM 6903 C C . GLU B 1 260 ? -10.344 -10.078 9.516 1 95.69 260 GLU B C 1
ATOM 6905 O O . GLU B 1 260 ? -10.734 -10.508 8.438 1 95.69 260 GLU B O 1
ATOM 6910 N N . ALA B 1 261 ? -10.008 -8.82 9.719 1 95.56 261 ALA B N 1
ATOM 6911 C CA . ALA B 1 261 ? -10.023 -7.895 8.594 1 95.56 261 ALA B CA 1
ATOM 6912 C C . ALA B 1 261 ? -9.016 -8.305 7.531 1 95.56 261 ALA B C 1
ATOM 6914 O O . ALA B 1 261 ? -9.289 -8.227 6.332 1 95.56 261 ALA B O 1
ATOM 6915 N N . ALA B 1 262 ? -7.844 -8.727 7.977 1 97.25 262 ALA B N 1
ATOM 6916 C CA . ALA B 1 262 ? -6.812 -9.18 7.043 1 97.25 262 ALA B CA 1
ATOM 6917 C C . ALA B 1 262 ? -7.25 -10.453 6.324 1 97.25 262 ALA B C 1
ATOM 6919 O O . ALA B 1 262 ? -6.957 -10.641 5.141 1 97.25 262 ALA B O 1
ATOM 6920 N N . GLN B 1 263 ? -7.879 -11.336 7.062 1 97.88 263 GLN B N 1
ATOM 6921 C CA . GLN B 1 263 ? -8.414 -12.547 6.441 1 97.88 263 GLN B CA 1
ATOM 6922 C C . GLN B 1 263 ? -9.445 -12.203 5.375 1 97.88 263 GLN B C 1
ATOM 6924 O O . GLN B 1 263 ? -9.531 -12.875 4.344 1 97.88 263 GLN B O 1
ATOM 6929 N N . CYS B 1 264 ? -10.234 -11.195 5.633 1 97.94 264 CYS B N 1
ATOM 6930 C CA . CYS B 1 264 ? -11.227 -10.766 4.652 1 97.94 264 CYS B CA 1
ATOM 6931 C C . CYS B 1 264 ? -10.555 -10.289 3.371 1 97.94 264 CYS B C 1
ATOM 6933 O O . CYS B 1 264 ? -10.953 -10.688 2.273 1 97.94 264 CYS B O 1
ATOM 6935 N N . THR B 1 265 ? -9.547 -9.438 3.488 1 97.75 265 THR B N 1
ATOM 6936 C CA . THR B 1 265 ? -8.875 -8.938 2.295 1 97.75 265 THR B CA 1
ATOM 6937 C C . THR B 1 265 ? -8.156 -10.07 1.562 1 97.75 265 THR B C 1
ATOM 6939 O O . THR B 1 265 ? -8.094 -10.078 0.33 1 97.75 265 THR B O 1
ATOM 6942 N N . MET B 1 266 ? -7.633 -11.023 2.262 1 98.5 266 MET B N 1
ATOM 6943 C CA . MET B 1 266 ? -6.984 -12.172 1.626 1 98.5 266 MET B CA 1
ATOM 6944 C C . MET B 1 266 ? -7.992 -12.984 0.822 1 98.5 266 MET B C 1
ATOM 6946 O O . MET B 1 266 ? -7.719 -13.367 -0.319 1 98.5 266 MET B O 1
ATOM 6950 N N . LEU B 1 267 ? -9.102 -13.242 1.474 1 98.56 267 LEU B N 1
ATOM 6951 C CA . LEU B 1 267 ? -10.133 -14.016 0.787 1 98.56 267 LEU B CA 1
ATOM 6952 C C . LEU B 1 267 ? -10.648 -13.266 -0.436 1 98.56 267 LEU B C 1
ATOM 6954 O O . LEU B 1 267 ? -10.961 -13.883 -1.46 1 98.56 267 LEU B O 1
ATOM 6958 N N . ALA B 1 268 ? -10.773 -11.945 -0.307 1 98.19 268 ALA B N 1
ATOM 6959 C CA . ALA B 1 268 ? -11.156 -11.133 -1.461 1 98.19 268 ALA B CA 1
ATOM 6960 C C . ALA B 1 268 ? -10.164 -11.305 -2.605 1 98.19 268 ALA B C 1
ATOM 6962 O O . ALA B 1 268 ? -10.562 -11.445 -3.766 1 98.19 268 ALA B O 1
ATOM 6963 N N . SER B 1 269 ? -8.914 -11.328 -2.309 1 97.81 269 SER B N 1
ATOM 6964 C CA . SER B 1 269 ? -7.875 -11.508 -3.314 1 97.81 269 SER B CA 1
ATOM 6965 C C . SER B 1 269 ? -7.965 -12.883 -3.965 1 97.81 269 SER B C 1
ATOM 6967 O O . SER B 1 269 ? -7.914 -13.008 -5.191 1 97.81 269 SER B O 1
ATOM 6969 N N . LEU B 1 270 ? -8.109 -13.859 -3.125 1 98.31 270 LEU B N 1
ATOM 6970 C CA . LEU B 1 270 ? -8.156 -15.227 -3.633 1 98.31 270 LEU B CA 1
ATOM 6971 C C . LEU B 1 270 ? -9.375 -15.43 -4.523 1 98.31 270 LEU B C 1
ATOM 6973 O O . LEU B 1 270 ? -9.281 -16.062 -5.578 1 98.31 270 LEU B O 1
ATOM 6977 N N . TYR B 1 271 ? -10.516 -14.938 -4.086 1 98 271 TYR B N 1
ATOM 6978 C CA . TYR B 1 271 ? -11.75 -15.078 -4.855 1 98 271 TYR B CA 1
ATOM 6979 C C . TYR B 1 271 ? -11.625 -14.391 -6.211 1 98 271 TYR B C 1
ATOM 6981 O O . TYR B 1 271 ? -11.938 -14.984 -7.246 1 98 271 TYR B O 1
ATOM 6989 N N . THR B 1 272 ? -11.164 -13.117 -6.223 1 96.88 272 THR B N 1
ATOM 6990 C CA . THR B 1 272 ? -11.039 -12.375 -7.477 1 96.88 272 THR B CA 1
ATOM 6991 C C . THR B 1 272 ? -9.953 -12.984 -8.359 1 96.88 272 THR B C 1
ATOM 6993 O O . THR B 1 272 ? -10.055 -12.953 -9.586 1 96.88 272 THR B O 1
ATOM 6996 N N . GLY B 1 273 ? -8.953 -13.523 -7.75 1 96.88 273 GLY B N 1
ATOM 6997 C CA . GLY B 1 273 ? -7.941 -14.234 -8.516 1 96.88 273 GLY B CA 1
ATOM 6998 C C . GLY B 1 273 ? -8.477 -15.477 -9.203 1 96.88 273 GLY B C 1
ATOM 6999 O O . GLY B 1 273 ? -8.125 -15.75 -10.352 1 96.88 273 GLY B O 1
ATOM 7000 N N . ALA B 1 274 ? -9.273 -16.203 -8.453 1 97.12 274 ALA B N 1
ATOM 7001 C CA . ALA B 1 274 ? -9.891 -17.391 -9.023 1 97.12 274 ALA B CA 1
ATOM 7002 C C . ALA B 1 274 ? -10.805 -17.031 -10.188 1 97.12 274 ALA B C 1
ATOM 7004 O O . ALA B 1 274 ? -10.945 -17.812 -11.141 1 97.12 274 ALA B O 1
ATOM 7005 N N . MET B 1 275 ? -11.359 -15.844 -10.148 1 95.06 275 MET B N 1
ATOM 7006 C CA . MET B 1 275 ? -12.266 -15.383 -11.195 1 95.06 275 MET B CA 1
ATOM 7007 C C . MET B 1 275 ? -11.492 -14.812 -12.383 1 95.06 275 MET B C 1
ATOM 7009 O O . MET B 1 275 ? -12.094 -14.445 -13.391 1 95.06 275 MET B O 1
ATOM 7013 N N . GLY B 1 276 ? -10.258 -14.711 -12.242 1 94.81 276 GLY B N 1
ATOM 7014 C CA . GLY B 1 276 ? -9.43 -14.211 -13.328 1 94.81 276 GLY B CA 1
ATOM 7015 C C . GLY B 1 276 ? -9.344 -12.695 -13.359 1 94.81 276 GLY B C 1
ATOM 7016 O O . GLY B 1 276 ? -8.883 -12.117 -14.344 1 94.81 276 GLY B O 1
ATOM 7017 N N . ARG B 1 277 ? -9.828 -12.039 -12.305 1 93.81 277 ARG B N 1
ATOM 7018 C CA . ARG B 1 277 ? -9.719 -10.594 -12.203 1 93.81 277 ARG B CA 1
ATOM 7019 C C . ARG B 1 277 ? -8.391 -10.188 -11.562 1 93.81 277 ARG B C 1
ATOM 7021 O O . ARG B 1 277 ? -8.344 -9.867 -10.375 1 93.81 277 ARG B O 1
ATOM 7028 N N . VAL B 1 278 ? -7.402 -10.078 -12.359 1 93.88 278 VAL B N 1
ATOM 7029 C CA . VAL B 1 278 ? -6.02 -9.977 -11.914 1 93.88 278 VAL B CA 1
ATOM 7030 C C . VAL B 1 278 ? -5.797 -8.648 -11.195 1 93.88 278 VAL B C 1
ATOM 7032 O O . VAL B 1 278 ? -5.168 -8.609 -10.133 1 93.88 278 VAL B O 1
ATOM 7035 N N . SER B 1 279 ? -6.312 -7.539 -11.734 1 90.62 279 SER B N 1
ATOM 7036 C CA . SER B 1 279 ? -6.113 -6.23 -11.125 1 90.62 279 SER B CA 1
ATOM 7037 C C . SER B 1 279 ? -6.711 -6.172 -9.727 1 90.62 279 SER B C 1
ATOM 7039 O O . SER B 1 279 ? -6.07 -5.688 -8.789 1 90.62 279 SER B O 1
ATOM 7041 N N . ASP B 1 280 ? -7.941 -6.68 -9.539 1 93.19 280 ASP B N 1
ATOM 7042 C CA . ASP B 1 280 ? -8.594 -6.727 -8.234 1 93.19 280 ASP B CA 1
ATOM 7043 C C . ASP B 1 280 ? -7.82 -7.605 -7.262 1 93.19 280 ASP B C 1
ATOM 7045 O O . ASP B 1 280 ? -7.621 -7.23 -6.102 1 93.19 280 ASP B O 1
ATOM 7049 N N . SER B 1 281 ? -7.492 -8.75 -7.797 1 95.75 281 SER B N 1
ATOM 7050 C CA . SER B 1 281 ? -6.758 -9.688 -6.949 1 95.75 281 SER B CA 1
ATOM 7051 C C . SER B 1 281 ? -5.445 -9.086 -6.465 1 95.75 281 SER B C 1
ATOM 7053 O O . SER B 1 281 ? -5.082 -9.234 -5.297 1 95.75 281 SER B O 1
ATOM 7055 N N . PHE B 1 282 ? -4.742 -8.445 -7.301 1 93.56 282 PHE B N 1
ATOM 7056 C CA . PHE B 1 282 ? -3.479 -7.812 -6.949 1 93.56 282 PHE B CA 1
ATOM 7057 C C . PHE B 1 282 ? -3.688 -6.746 -5.879 1 93.56 282 PHE B C 1
ATOM 7059 O O . PHE B 1 282 ? -2.902 -6.645 -4.934 1 93.56 282 PHE B O 1
ATOM 7066 N N . HIS B 1 283 ? -4.66 -5.953 -6.066 1 91.31 283 HIS B N 1
ATOM 7067 C CA . HIS B 1 283 ? -4.988 -4.895 -5.113 1 91.31 283 HIS B CA 1
ATOM 7068 C C . HIS B 1 283 ? -5.195 -5.461 -3.713 1 91.31 283 HIS B C 1
ATOM 7070 O O . HIS B 1 283 ? -4.602 -4.98 -2.748 1 91.31 283 HIS B O 1
ATOM 7076 N N . TRP B 1 284 ? -6.012 -6.445 -3.59 1 95.69 284 TRP B N 1
ATOM 7077 C CA . TRP B 1 284 ? -6.344 -7.004 -2.285 1 95.69 284 TRP B CA 1
ATOM 7078 C C . TRP B 1 284 ? -5.168 -7.785 -1.707 1 95.69 284 TRP B C 1
ATOM 7080 O O . TRP B 1 284 ? -4.984 -7.828 -0.488 1 95.69 284 TRP B O 1
ATOM 7090 N N . ALA B 1 285 ? -4.391 -8.43 -2.584 1 95.31 285 ALA B N 1
ATOM 7091 C CA . ALA B 1 285 ? -3.189 -9.117 -2.109 1 95.31 285 ALA B CA 1
ATOM 7092 C C . ALA B 1 285 ? -2.225 -8.133 -1.448 1 95.31 285 ALA B C 1
ATOM 7094 O O . ALA B 1 285 ? -1.688 -8.414 -0.373 1 95.31 285 ALA B O 1
ATOM 7095 N N . HIS B 1 286 ? -2.049 -7.035 -2.096 1 90.75 286 HIS B N 1
ATOM 7096 C CA . HIS B 1 286 ? -1.17 -6.004 -1.56 1 90.75 286 HIS B CA 1
ATOM 7097 C C . HIS B 1 286 ? -1.718 -5.438 -0.252 1 90.75 286 HIS B C 1
ATOM 7099 O O . HIS B 1 286 ? -0.97 -5.254 0.71 1 90.75 286 HIS B O 1
ATOM 7105 N N . ALA B 1 287 ? -2.984 -5.164 -0.261 1 92.06 287 ALA B N 1
ATOM 7106 C CA . ALA B 1 287 ? -3.619 -4.648 0.948 1 92.06 287 ALA B CA 1
ATOM 7107 C C . ALA B 1 287 ? -3.457 -5.621 2.111 1 92.06 287 ALA B C 1
ATOM 7109 O O . ALA B 1 287 ? -3.232 -5.207 3.25 1 92.06 287 ALA B O 1
ATOM 7110 N N . THR B 1 288 ? -3.611 -6.898 1.862 1 96.06 288 THR B N 1
ATOM 7111 C CA . THR B 1 288 ? -3.451 -7.918 2.893 1 96.06 288 THR B CA 1
ATOM 7112 C C . THR B 1 288 ? -2.02 -7.93 3.422 1 96.06 288 THR B C 1
ATOM 7114 O O . THR B 1 288 ? -1.801 -8 4.633 1 96.06 288 THR B O 1
ATOM 7117 N N . ALA B 1 289 ? -1.082 -7.898 2.51 1 93.44 289 ALA B N 1
ATOM 7118 C CA . ALA B 1 289 ? 0.326 -7.941 2.896 1 93.44 289 ALA B CA 1
ATOM 7119 C C . ALA B 1 289 ? 0.689 -6.742 3.771 1 93.44 289 ALA B C 1
ATOM 7121 O O . ALA B 1 289 ? 1.44 -6.879 4.742 1 93.44 289 ALA B O 1
ATOM 7122 N N . VAL B 1 290 ? 0.196 -5.582 3.43 1 89.25 290 VAL B N 1
ATOM 7123 C CA . VAL B 1 290 ? 0.425 -4.383 4.23 1 89.25 290 VAL B CA 1
ATOM 7124 C C . VAL B 1 290 ? -0.141 -4.582 5.633 1 89.25 290 VAL B C 1
ATOM 7126 O O . VAL B 1 290 ? 0.506 -4.238 6.625 1 89.25 290 VAL B O 1
ATOM 7129 N N . LYS B 1 291 ? -1.346 -5.121 5.766 1 92.19 291 LYS B N 1
ATOM 7130 C CA . LYS B 1 291 ? -1.96 -5.379 7.062 1 92.19 291 LYS B CA 1
ATOM 7131 C C . LYS B 1 291 ? -1.146 -6.391 7.867 1 92.19 291 LYS B C 1
ATOM 7133 O O . LYS B 1 291 ? -0.978 -6.234 9.078 1 92.19 291 LYS B O 1
ATOM 7138 N N . CYS B 1 292 ? -0.682 -7.43 7.172 1 94.44 292 CYS B N 1
ATOM 7139 C CA . CYS B 1 292 ? 0.097 -8.461 7.844 1 94.44 292 CYS B CA 1
ATOM 7140 C C . CYS B 1 292 ? 1.404 -7.895 8.383 1 94.44 292 CYS B C 1
ATOM 7142 O O . CYS B 1 292 ? 1.852 -8.273 9.469 1 94.44 292 CYS B O 1
ATOM 7144 N N . GLU B 1 293 ? 2.014 -7.051 7.629 1 90.12 293 GLU B N 1
ATOM 7145 C CA . GLU B 1 293 ? 3.23 -6.406 8.109 1 90.12 293 GLU B CA 1
ATOM 7146 C C . GLU B 1 293 ? 2.965 -5.602 9.383 1 90.12 293 GLU B C 1
ATOM 7148 O O . GLU B 1 293 ? 3.734 -5.676 10.336 1 90.12 293 GLU B O 1
ATOM 7153 N N . ALA B 1 294 ? 1.922 -4.816 9.32 1 87 294 ALA B N 1
ATOM 7154 C CA . ALA B 1 294 ? 1.574 -3.979 10.461 1 87 294 ALA B CA 1
ATOM 7155 C C . ALA B 1 294 ? 1.257 -4.832 11.688 1 87 294 ALA B C 1
ATOM 7157 O O . ALA B 1 294 ? 1.657 -4.496 12.805 1 87 294 ALA B O 1
ATOM 7158 N N . LEU B 1 295 ? 0.496 -5.898 11.5 1 89.75 295 LEU B N 1
ATOM 7159 C CA . LEU B 1 295 ? 0.13 -6.785 12.602 1 89.75 295 LEU B CA 1
ATOM 7160 C C . LEU B 1 295 ? 1.362 -7.48 13.172 1 89.75 295 LEU B C 1
ATOM 7162 O O . LEU B 1 295 ? 1.482 -7.637 14.391 1 89.75 295 LEU B O 1
ATOM 7166 N N . ALA B 1 296 ? 2.24 -7.961 12.297 1 89.44 296 ALA B N 1
ATOM 7167 C CA . ALA B 1 296 ? 3.477 -8.586 12.75 1 89.44 296 ALA B CA 1
ATOM 7168 C C . ALA B 1 296 ? 4.312 -7.621 13.578 1 89.44 296 ALA B C 1
ATOM 7170 O O . ALA B 1 296 ? 4.867 -8 14.609 1 89.44 296 ALA B O 1
ATOM 7171 N N . LYS B 1 297 ? 4.391 -6.438 13.148 1 83.19 297 LYS B N 1
ATOM 7172 C CA . LYS B 1 297 ? 5.133 -5.41 13.875 1 83.19 297 LYS B CA 1
ATOM 7173 C C . LYS B 1 297 ? 4.539 -5.191 15.266 1 83.19 297 LYS B C 1
ATOM 7175 O O . LYS B 1 297 ? 5.277 -5.074 16.25 1 83.19 297 LYS B O 1
ATOM 7180 N N . ARG B 1 298 ? 3.275 -5.121 15.312 1 82 298 ARG B N 1
ATOM 7181 C CA . ARG B 1 298 ? 2.594 -4.895 16.578 1 82 298 ARG B CA 1
ATOM 7182 C C . ARG B 1 298 ? 2.875 -6.027 17.562 1 82 298 ARG B C 1
ATOM 7184 O O . ARG B 1 298 ? 3.152 -5.781 18.734 1 82 298 ARG B O 1
ATOM 7191 N N . VAL B 1 299 ? 2.771 -7.219 17.078 1 82.38 299 VAL B N 1
ATOM 7192 C CA . VAL B 1 299 ? 2.982 -8.383 17.938 1 82.38 299 VAL B CA 1
ATOM 7193 C C . VAL B 1 299 ? 4.43 -8.406 18.422 1 82.38 299 VAL B C 1
ATOM 7195 O O . VAL B 1 299 ? 4.699 -8.758 19.562 1 82.38 299 VAL B O 1
ATOM 7198 N N . THR B 1 300 ? 5.293 -8.07 17.578 1 78.12 300 THR B N 1
ATOM 7199 C CA . THR B 1 300 ? 6.711 -8.086 17.922 1 78.12 300 THR B CA 1
ATOM 7200 C C . THR B 1 300 ? 7.027 -6.988 18.922 1 78.12 300 THR B C 1
ATOM 7202 O O . THR B 1 300 ? 7.887 -7.164 19.797 1 78.12 300 THR B O 1
ATOM 7205 N N . ALA B 1 301 ? 6.473 -5.844 18.781 1 69.94 301 ALA B N 1
ATOM 7206 C CA . ALA B 1 301 ? 6.707 -4.723 19.688 1 69.94 301 ALA B CA 1
ATOM 7207 C C . ALA B 1 301 ? 6.133 -5.008 21.078 1 69.94 301 ALA B C 1
ATOM 7209 O O . ALA B 1 301 ? 6.641 -4.508 22.078 1 69.94 301 ALA B O 1
ATOM 7210 N N . ASP B 1 302 ? 5.062 -5.73 21.109 1 62.41 302 ASP B N 1
ATOM 7211 C CA . ASP B 1 302 ? 4.41 -6.016 22.391 1 62.41 302 ASP B CA 1
ATOM 7212 C C . ASP B 1 302 ? 5.199 -7.055 23.188 1 62.41 302 ASP B C 1
ATOM 7214 O O . ASP B 1 302 ? 5.281 -8.219 22.797 1 62.41 302 ASP B O 1
ATOM 7218 N N . THR B 1 303 ? 6.523 -6.766 23.703 1 54.91 303 THR B N 1
ATOM 7219 C CA . THR B 1 303 ? 7.52 -7.535 24.438 1 54.91 303 THR B CA 1
ATOM 7220 C C . THR B 1 303 ? 6.855 -8.391 25.516 1 54.91 303 THR B C 1
ATOM 7222 O O . THR B 1 303 ? 7.484 -9.297 26.062 1 54.91 303 THR B O 1
ATOM 7225 N N . THR B 1 304 ? 5.988 -7.867 26.359 1 48.81 304 THR B N 1
ATOM 7226 C CA . THR B 1 304 ? 5.652 -8.539 27.609 1 48.81 304 THR B CA 1
ATOM 7227 C C . THR B 1 304 ? 5.316 -10.008 27.359 1 48.81 304 THR B C 1
ATOM 7229 O O . THR B 1 304 ? 5.543 -10.852 28.234 1 48.81 304 THR B O 1
ATOM 7232 N N . GLU B 1 305 ? 4.5 -10.312 26.547 1 43.53 305 GLU B N 1
ATOM 7233 C CA . GLU B 1 305 ? 4.102 -11.703 26.375 1 43.53 305 GLU B CA 1
ATOM 7234 C C . GLU B 1 305 ? 4.863 -12.352 25.219 1 43.53 305 GLU B C 1
ATOM 7236 O O . GLU B 1 305 ? 5.184 -11.688 24.234 1 43.53 305 GLU B O 1
ATOM 7241 N N . THR B 1 306 ? 5.785 -13.141 25.453 1 45.31 306 THR B N 1
ATOM 7242 C CA . THR B 1 306 ? 6.398 -13.992 24.438 1 45.31 306 THR B CA 1
ATOM 7243 C C . THR B 1 306 ? 5.602 -13.938 23.141 1 45.31 306 THR B C 1
ATOM 7245 O O . THR B 1 306 ? 4.48 -14.445 23.062 1 45.31 306 THR B O 1
ATOM 7248 N N . GLY B 1 307 ? 5.383 -12.828 22.594 1 54.62 307 GLY B N 1
ATOM 7249 C CA . GLY B 1 307 ? 4.578 -12.398 21.469 1 54.62 307 GLY B CA 1
ATOM 7250 C C . GLY B 1 307 ? 4.285 -13.523 20.484 1 54.62 307 GLY B C 1
ATOM 7251 O O . GLY B 1 307 ? 4.953 -13.641 19.453 1 54.62 307 GLY B O 1
ATOM 7252 N N . VAL B 1 308 ? 3.652 -14.438 20.969 1 74.75 308 VAL B N 1
ATOM 7253 C CA . VAL B 1 308 ? 3.346 -15.664 20.234 1 74.75 308 VAL B CA 1
ATOM 7254 C C . VAL B 1 308 ? 2.314 -15.375 19.156 1 74.75 308 VAL B C 1
ATOM 7256 O O . VAL B 1 308 ? 1.215 -14.898 19.438 1 74.75 308 VAL B O 1
ATOM 7259 N N . PHE B 1 309 ? 2.779 -15.312 17.984 1 87.88 309 PHE B N 1
ATOM 7260 C CA . PHE B 1 309 ? 1.889 -15.234 16.828 1 87.88 309 PHE B CA 1
ATOM 7261 C C . PHE B 1 309 ? 0.847 -16.344 16.875 1 87.88 309 PHE B C 1
ATOM 7263 O O . PHE B 1 309 ? 1.182 -17.5 17.109 1 87.88 309 PHE B O 1
ATOM 7270 N N . SER B 1 310 ? -0.45 -16.016 16.875 1 90.25 310 SER B N 1
ATOM 7271 C CA . SER B 1 310 ? -1.493 -17.031 16.797 1 90.25 310 SER B CA 1
ATOM 7272 C C . SER B 1 310 ? -1.33 -17.906 15.562 1 90.25 310 SER B C 1
ATOM 7274 O O . SER B 1 310 ? -0.753 -17.469 14.562 1 90.25 310 SER B O 1
ATOM 7276 N N . GLU B 1 311 ? -1.787 -19.125 15.641 1 90.31 311 GLU B N 1
ATOM 7277 C CA . GLU B 1 311 ? -1.722 -20.031 14.508 1 90.31 311 GLU B CA 1
ATOM 7278 C C . GLU B 1 311 ? -2.459 -19.469 13.297 1 90.31 311 GLU B C 1
ATOM 7280 O O . GLU B 1 311 ? -1.994 -19.609 12.164 1 90.31 311 GLU B O 1
ATOM 7285 N N . SER B 1 312 ? -3.564 -18.875 13.594 1 92.75 312 SER B N 1
ATOM 7286 C CA . SER B 1 312 ? -4.348 -18.281 12.516 1 92.75 312 SER B CA 1
ATOM 7287 C C . SER B 1 312 ? -3.574 -17.172 11.812 1 92.75 312 SER B C 1
ATOM 7289 O O . SER B 1 312 ? -3.654 -17.031 10.594 1 92.75 312 SER B O 1
ATOM 7291 N N . PHE B 1 313 ? -2.848 -16.438 12.594 1 94.75 313 PHE B N 1
ATOM 7292 C CA . PHE B 1 313 ? -2.076 -15.359 11.984 1 94.75 313 PHE B CA 1
ATOM 7293 C C . PHE B 1 313 ? -0.89 -15.914 11.203 1 94.75 313 PHE B C 1
ATOM 7295 O O . PHE B 1 313 ? -0.557 -15.414 10.133 1 94.75 313 PHE B O 1
ATOM 7302 N N . ARG B 1 314 ? -0.252 -16.891 11.75 1 94.06 314 ARG B N 1
ATOM 7303 C CA . ARG B 1 314 ? 0.871 -17.5 11.039 1 94.06 314 ARG B CA 1
ATOM 7304 C C . ARG B 1 314 ? 0.448 -18 9.664 1 94.06 314 ARG B C 1
ATOM 7306 O O . ARG B 1 314 ? 1.127 -17.734 8.664 1 94.06 314 ARG B O 1
ATOM 7313 N N . ARG B 1 315 ? -0.644 -18.641 9.586 1 94.56 315 ARG B N 1
ATOM 7314 C CA . ARG B 1 315 ? -1.164 -19.156 8.32 1 94.56 315 ARG B CA 1
ATOM 7315 C C . ARG B 1 315 ? -1.462 -18.016 7.352 1 94.56 315 ARG B C 1
ATOM 7317 O O . ARG B 1 315 ? -1.065 -18.047 6.188 1 94.56 315 ARG B O 1
ATOM 7324 N N . LEU B 1 316 ? -2.131 -17.031 7.918 1 97.19 316 LEU B N 1
ATOM 7325 C CA . LEU B 1 316 ? -2.473 -15.875 7.094 1 97.19 316 LEU B CA 1
ATOM 7326 C C . LEU B 1 316 ? -1.216 -15.195 6.559 1 97.19 316 LEU B C 1
ATOM 7328 O O . LEU B 1 316 ? -1.136 -14.867 5.375 1 97.19 316 LEU B O 1
ATOM 7332 N N . TYR B 1 317 ? -0.256 -14.961 7.41 1 96.69 317 TYR B N 1
ATOM 7333 C CA . TYR B 1 317 ? 0.973 -14.258 7.059 1 96.69 317 TYR B CA 1
ATOM 7334 C C . TYR B 1 317 ? 1.685 -14.953 5.902 1 96.69 317 TYR B C 1
ATOM 7336 O O . TYR B 1 317 ? 2.043 -14.312 4.914 1 96.69 317 TYR B O 1
ATOM 7344 N N . TRP B 1 318 ? 1.82 -16.188 5.996 1 96.19 318 TRP B N 1
ATOM 7345 C CA . TRP B 1 318 ? 2.619 -16.891 5.004 1 96.19 318 TRP B CA 1
ATOM 7346 C C . TRP B 1 318 ? 1.832 -17.078 3.711 1 96.19 318 TRP B C 1
ATOM 7348 O O . TRP B 1 318 ? 2.404 -17.078 2.619 1 96.19 318 TRP B O 1
ATOM 7358 N N . VAL B 1 319 ? 0.529 -17.312 3.771 1 96.94 319 VAL B N 1
ATOM 7359 C CA . VAL B 1 319 ? -0.28 -17.359 2.559 1 96.94 319 VAL B CA 1
ATOM 7360 C C . VAL B 1 319 ? -0.187 -16.016 1.821 1 96.94 319 VAL B C 1
ATOM 7362 O O . VAL B 1 319 ? -0.038 -15.984 0.598 1 96.94 319 VAL B O 1
ATOM 7365 N N . ALA B 1 320 ? -0.285 -14.938 2.619 1 97.44 320 ALA B N 1
ATOM 7366 C CA . ALA B 1 320 ? -0.17 -13.602 2.035 1 97.44 320 ALA B CA 1
ATOM 7367 C C . ALA B 1 320 ? 1.214 -13.383 1.43 1 97.44 320 ALA B C 1
ATOM 7369 O O . ALA B 1 320 ? 1.342 -12.82 0.341 1 97.44 320 ALA B O 1
ATOM 7370 N N . PHE B 1 321 ? 2.199 -13.859 2.1 1 95.19 321 PHE B N 1
ATOM 7371 C CA . PHE B 1 321 ? 3.582 -13.727 1.656 1 95.19 321 PHE B CA 1
ATOM 7372 C C . PHE B 1 321 ? 3.789 -14.422 0.317 1 95.19 321 PHE B C 1
ATOM 7374 O O . PHE B 1 321 ? 4.352 -13.844 -0.612 1 95.19 321 PHE B O 1
ATOM 7381 N N . ILE B 1 322 ? 3.33 -15.633 0.226 1 94.5 322 ILE B N 1
ATOM 7382 C CA . ILE B 1 322 ? 3.482 -16.438 -0.985 1 94.5 322 ILE B CA 1
ATOM 7383 C C . ILE B 1 322 ? 2.705 -15.789 -2.131 1 94.5 322 ILE B C 1
ATOM 7385 O O . ILE B 1 322 ? 3.24 -15.609 -3.227 1 94.5 322 ILE B O 1
ATOM 7389 N N . TYR B 1 323 ? 1.497 -15.453 -1.831 1 95 323 TYR B N 1
ATOM 7390 C CA . TYR B 1 323 ? 0.59 -14.977 -2.867 1 95 323 TYR B CA 1
ATOM 7391 C C . TYR B 1 323 ? 1.06 -13.633 -3.426 1 95 323 TYR B C 1
ATOM 7393 O O . TYR B 1 323 ? 1.045 -13.422 -4.641 1 95 323 TYR B O 1
ATOM 7401 N N . GLU B 1 324 ? 1.457 -12.695 -2.582 1 92.38 324 GLU B N 1
ATOM 7402 C CA . GLU B 1 324 ? 1.987 -11.43 -3.074 1 92.38 324 GLU B CA 1
ATOM 7403 C C . GLU B 1 324 ? 3.297 -11.633 -3.83 1 92.38 324 GLU B C 1
ATOM 7405 O O . GLU B 1 324 ? 3.547 -10.977 -4.84 1 92.38 324 GLU B O 1
ATOM 7410 N N . GLY B 1 325 ? 4.105 -12.547 -3.318 1 89.69 325 GLY B N 1
ATOM 7411 C CA . GLY B 1 325 ? 5.355 -12.852 -3.998 1 89.69 325 GLY B CA 1
ATOM 7412 C C . GLY B 1 325 ? 5.156 -13.336 -5.422 1 89.69 325 GLY B C 1
ATOM 7413 O O . GLY B 1 325 ? 5.934 -12.992 -6.316 1 89.69 325 GLY B O 1
ATOM 7414 N N . ASP B 1 326 ? 4.156 -14.117 -5.613 1 90.69 326 ASP B N 1
ATOM 7415 C CA . ASP B 1 326 ? 3.852 -14.609 -6.953 1 90.69 326 ASP B CA 1
ATOM 7416 C C . ASP B 1 326 ? 3.461 -13.453 -7.879 1 90.69 326 ASP B C 1
ATOM 7418 O O . ASP B 1 326 ? 3.793 -13.469 -9.07 1 90.69 326 ASP B O 1
ATOM 7422 N N . PHE B 1 327 ? 2.797 -12.453 -7.348 1 90.19 327 PHE B N 1
ATOM 7423 C CA . PHE B 1 327 ? 2.428 -11.289 -8.141 1 90.19 327 PHE B CA 1
ATOM 7424 C C . PHE B 1 327 ? 3.654 -10.445 -8.461 1 90.19 327 PHE B C 1
ATOM 7426 O O . PHE B 1 327 ? 3.855 -10.039 -9.609 1 90.19 327 PHE B O 1
ATOM 7433 N N . ILE B 1 328 ? 4.461 -10.211 -7.488 1 84.81 328 ILE B N 1
ATOM 7434 C CA . ILE B 1 328 ? 5.574 -9.273 -7.613 1 84.81 328 ILE B CA 1
ATOM 7435 C C . ILE B 1 328 ? 6.609 -9.828 -8.594 1 84.81 328 ILE B C 1
ATOM 7437 O O . ILE B 1 328 ? 7.258 -9.07 -9.312 1 84.81 328 ILE B O 1
ATOM 7441 N N . SER B 1 329 ? 6.688 -11.094 -8.688 1 84 329 SER B N 1
ATOM 7442 C CA . SER B 1 329 ? 7.621 -11.695 -9.633 1 84 329 SER B CA 1
ATOM 7443 C C . SER B 1 329 ? 7.184 -11.453 -11.078 1 84 329 SER B C 1
ATOM 7445 O O . SER B 1 329 ? 8.008 -11.445 -11.992 1 84 329 SER B O 1
ATOM 7447 N N . GLU B 1 330 ? 5.887 -11.234 -11.211 1 87.38 330 GLU B N 1
ATOM 7448 C CA . GLU B 1 330 ? 5.363 -11.156 -12.57 1 87.38 330 GLU B CA 1
ATOM 7449 C C . GLU B 1 330 ? 4.859 -9.75 -12.891 1 87.38 330 GLU B C 1
ATOM 7451 O O . GLU B 1 330 ? 4.566 -9.438 -14.047 1 87.38 330 GLU B O 1
ATOM 7456 N N . VAL B 1 331 ? 4.781 -8.875 -11.93 1 80.81 331 VAL B N 1
ATOM 7457 C CA . VAL B 1 331 ? 4.258 -7.535 -12.172 1 80.81 331 VAL B CA 1
ATOM 7458 C C . VAL B 1 331 ? 5.336 -6.496 -11.875 1 80.81 331 VAL B C 1
ATOM 7460 O O . VAL B 1 331 ? 5.992 -6.551 -10.836 1 80.81 331 VAL B O 1
ATOM 7463 N N . SER B 1 332 ? 5.625 -5.574 -12.883 1 66.12 332 SER B N 1
ATOM 7464 C CA . SER B 1 332 ? 6.602 -4.504 -12.727 1 66.12 332 SER B CA 1
ATOM 7465 C C . SER B 1 332 ? 5.965 -3.258 -12.125 1 66.12 332 SER B C 1
ATOM 7467 O O . SER B 1 332 ? 5.723 -2.273 -12.828 1 66.12 332 SER B O 1
ATOM 7469 N N . ILE B 1 333 ? 5.047 -3.215 -11.312 1 57 333 ILE B N 1
ATOM 7470 C CA . ILE B 1 333 ? 4.328 -1.972 -11.062 1 57 333 ILE B CA 1
ATOM 7471 C C . ILE B 1 333 ? 4.637 -1.472 -9.656 1 57 333 ILE B C 1
ATOM 7473 O O . ILE B 1 333 ? 5.074 -0.334 -9.477 1 57 333 ILE B O 1
ATOM 7477 N N . THR B 1 334 ? 4.086 -2.094 -8.594 1 60.72 334 THR B N 1
ATOM 7478 C CA . THR B 1 334 ? 4.031 -1.48 -7.273 1 60.72 334 THR B CA 1
ATOM 7479 C C . THR B 1 334 ? 5.172 -1.99 -6.395 1 60.72 334 THR B C 1
ATOM 7481 O O . THR B 1 334 ? 5.73 -3.059 -6.652 1 60.72 334 THR B O 1
ATOM 7484 N N . LEU B 1 335 ? 5.758 -1.025 -5.676 1 69.69 335 LEU B N 1
ATOM 7485 C CA . LEU B 1 335 ? 6.703 -1.42 -4.641 1 69.69 335 LEU B CA 1
ATOM 7486 C C . LEU B 1 335 ? 6.094 -2.467 -3.715 1 69.69 335 LEU B C 1
ATOM 7488 O O . LEU B 1 335 ? 4.887 -2.449 -3.463 1 69.69 335 LEU B O 1
ATOM 7492 N N . PRO B 1 336 ? 6.875 -3.445 -3.424 1 73.19 336 PRO B N 1
ATOM 7493 C CA . PRO B 1 336 ? 6.363 -4.441 -2.48 1 73.19 336 PRO B CA 1
ATOM 7494 C C . PRO B 1 336 ? 5.859 -3.818 -1.18 1 73.19 336 PRO B C 1
ATOM 7496 O O . PRO B 1 336 ? 6.176 -2.664 -0.883 1 73.19 336 PRO B O 1
ATOM 7499 N N . SER B 1 337 ? 4.93 -4.488 -0.441 1 77.19 337 SER B N 1
ATOM 7500 C CA . SER B 1 337 ? 4.301 -4.027 0.793 1 77.19 337 SER B CA 1
ATOM 7501 C C . SER B 1 337 ? 5.316 -3.943 1.93 1 77.19 337 SER B C 1
ATOM 7503 O O . SER B 1 337 ? 5.109 -3.207 2.898 1 77.19 337 SER B O 1
ATOM 7505 N N . GLY B 1 338 ? 6.402 -4.699 1.979 1 78.31 338 GLY B N 1
ATOM 7506 C CA . GLY B 1 338 ? 7.355 -4.785 3.072 1 78.31 338 GLY B CA 1
ATOM 7507 C C . GLY B 1 338 ? 7.137 -5.996 3.959 1 78.31 338 GLY B C 1
ATOM 7508 O O . GLY B 1 338 ? 7.867 -6.203 4.93 1 78.31 338 GLY B O 1
ATOM 7509 N N . ILE B 1 339 ? 6.176 -6.84 3.643 1 87.69 339 ILE B N 1
ATOM 7510 C CA . ILE B 1 339 ? 5.848 -8.016 4.441 1 87.69 339 ILE B CA 1
ATOM 7511 C C . ILE B 1 339 ? 7.098 -8.875 4.629 1 87.69 339 ILE B C 1
ATOM 7513 O O . ILE B 1 339 ? 7.258 -9.531 5.664 1 87.69 339 ILE B O 1
ATOM 7517 N N . ALA B 1 340 ? 8 -8.828 3.736 1 86.25 340 ALA B N 1
ATOM 7518 C CA . ALA B 1 340 ? 9.203 -9.664 3.752 1 86.25 340 ALA B CA 1
ATOM 7519 C C . ALA B 1 340 ? 10.141 -9.25 4.879 1 86.25 340 ALA B C 1
ATOM 7521 O O . ALA B 1 340 ? 11.039 -10.008 5.262 1 86.25 340 ALA B O 1
ATOM 7522 N N . ARG B 1 341 ? 9.969 -8.094 5.422 1 81.75 341 ARG B N 1
ATOM 7523 C CA . ARG B 1 341 ? 10.805 -7.605 6.512 1 81.75 341 ARG B CA 1
ATOM 7524 C C . ARG B 1 341 ? 10.617 -8.453 7.766 1 81.75 341 ARG B C 1
ATOM 7526 O O . ARG B 1 341 ? 11.484 -8.477 8.641 1 81.75 341 ARG B O 1
ATOM 7533 N N . TYR B 1 342 ? 9.516 -9.195 7.809 1 87.38 342 TYR B N 1
ATOM 7534 C CA . TYR B 1 342 ? 9.219 -9.961 9.016 1 87.38 342 TYR B CA 1
ATOM 7535 C C . TYR B 1 342 ? 9.258 -11.461 8.742 1 87.38 342 TYR B C 1
ATOM 7537 O O . TYR B 1 342 ? 8.766 -12.258 9.547 1 87.38 342 TYR B O 1
ATOM 7545 N N . GLU B 1 343 ? 9.789 -11.812 7.648 1 88.5 343 GLU B N 1
ATOM 7546 C CA . GLU B 1 343 ? 9.789 -13.227 7.27 1 88.5 343 GLU B CA 1
ATOM 7547 C C . GLU B 1 343 ? 10.633 -14.055 8.234 1 88.5 343 GLU B C 1
ATOM 7549 O O . GLU B 1 343 ? 10.383 -15.242 8.414 1 88.5 343 GLU B O 1
ATOM 7554 N N . ASP B 1 344 ? 11.586 -13.398 8.898 1 83.38 344 ASP B N 1
ATOM 7555 C CA . ASP B 1 344 ? 12.445 -14.125 9.828 1 83.38 344 ASP B CA 1
ATOM 7556 C C . ASP B 1 344 ? 11.859 -14.094 11.242 1 83.38 344 ASP B C 1
ATOM 7558 O O . ASP B 1 344 ? 12.336 -14.812 12.125 1 83.38 344 ASP B O 1
ATOM 7562 N N . VAL B 1 345 ? 10.875 -13.336 11.375 1 84.88 345 VAL B N 1
ATOM 7563 C CA . VAL B 1 345 ? 10.305 -13.133 12.703 1 84.88 345 VAL B CA 1
ATOM 7564 C C . VAL B 1 345 ? 9.062 -14.008 12.875 1 84.88 345 VAL B C 1
ATOM 7566 O O . VAL B 1 345 ? 8.859 -14.609 13.93 1 84.88 345 VAL B O 1
ATOM 7569 N N . VAL B 1 346 ? 8.203 -14.047 11.922 1 91.56 346 VAL B N 1
ATOM 7570 C CA . VAL B 1 346 ? 6.961 -14.812 12 1 91.56 346 VAL B CA 1
ATOM 7571 C C . VAL B 1 346 ? 7.246 -16.297 11.742 1 91.56 346 VAL B C 1
ATOM 7573 O O . VAL B 1 346 ? 7.684 -16.656 10.648 1 91.56 346 VAL B O 1
ATOM 7576 N N . PRO B 1 347 ? 6.988 -17.078 12.648 1 90.12 347 PRO B N 1
ATOM 7577 C CA . PRO B 1 347 ? 7.262 -18.5 12.445 1 90.12 347 PRO B CA 1
ATOM 7578 C C . PRO B 1 347 ? 6.281 -19.156 11.477 1 90.12 347 PRO B C 1
ATOM 7580 O O . PRO B 1 347 ? 5.18 -18.641 11.266 1 90.12 347 PRO B O 1
ATOM 7583 N N . TYR B 1 348 ? 6.719 -20.266 10.93 1 89.12 348 TYR B N 1
ATOM 7584 C CA . TYR B 1 348 ? 5.832 -21.078 10.094 1 89.12 348 TYR B CA 1
ATOM 7585 C C . TYR B 1 348 ? 4.672 -21.625 10.914 1 89.12 348 TYR B C 1
ATOM 7587 O O . TYR B 1 348 ? 4.777 -21.781 12.133 1 89.12 348 TYR B O 1
ATOM 7595 N N . PRO B 1 349 ? 3.553 -21.844 10.242 1 88.38 349 PRO B N 1
ATOM 7596 C CA . PRO B 1 349 ? 2.432 -22.438 10.969 1 88.38 349 PRO B CA 1
ATOM 7597 C C . PRO B 1 349 ? 2.764 -23.828 11.539 1 88.38 349 PRO B C 1
ATOM 7599 O O . PRO B 1 349 ? 3.594 -24.547 10.977 1 88.38 349 PRO B O 1
ATOM 7602 N N . VAL B 1 350 ? 2.199 -24.031 12.805 1 78.62 350 VAL B N 1
ATOM 7603 C CA . VAL B 1 350 ? 2.414 -25.312 13.469 1 78.62 350 VAL B CA 1
ATOM 7604 C C . VAL B 1 350 ? 1.094 -26.078 13.562 1 78.62 350 VAL B C 1
ATOM 7606 O O . VAL B 1 350 ? 0.021 -25.5 13.375 1 78.62 350 VAL B O 1
ATOM 7609 N N . GLN B 1 351 ? 1.193 -27.375 13.844 1 65.31 351 GLN B N 1
ATOM 7610 C CA . GLN B 1 351 ? 0.007 -28.188 14.07 1 65.31 351 GLN B CA 1
ATOM 7611 C C . GLN B 1 351 ? -0.748 -27.734 15.312 1 65.31 351 GLN B C 1
ATOM 7613 O O . GLN B 1 351 ? -0.141 -27.484 16.359 1 65.31 351 GLN B O 1
ATOM 7618 N N . GLU B 1 352 ? -1.893 -27.078 15.125 1 53.91 352 GLU B N 1
ATOM 7619 C CA . GLU B 1 352 ? -2.666 -26.781 16.328 1 53.91 352 GLU B CA 1
ATOM 7620 C C . GLU B 1 352 ? -2.803 -28.016 17.219 1 53.91 352 GLU B C 1
ATOM 7622 O O . GLU B 1 352 ? -3.203 -29.078 16.75 1 53.91 352 GLU B O 1
ATOM 7627 N N . ALA B 1 353 ? -2.186 -28.203 18.391 1 42.69 353 ALA B N 1
ATOM 7628 C CA . ALA B 1 353 ? -2.521 -29.234 19.359 1 42.69 353 ALA B CA 1
ATOM 7629 C C . ALA B 1 353 ? -4.016 -29.219 19.688 1 42.69 353 ALA B C 1
ATOM 7631 O O . ALA B 1 353 ? -4.617 -28.156 19.828 1 42.69 353 ALA B O 1
ATOM 7632 N N . PRO B 1 354 ? -4.758 -30.281 19.562 1 39.72 354 PRO B N 1
ATOM 7633 C CA . PRO B 1 354 ? -6.145 -30.297 20.031 1 39.72 354 PRO B CA 1
ATOM 7634 C C . PRO B 1 354 ? -6.309 -29.656 21.406 1 39.72 354 PRO B C 1
ATOM 7636 O O . PRO B 1 354 ? -5.445 -29.828 22.281 1 39.72 354 PRO B O 1
ATOM 7639 N N . SER B 1 355 ? -6.863 -28.516 21.562 1 35.94 355 SER B N 1
ATOM 7640 C CA . SER B 1 355 ? -7.234 -28.078 22.906 1 35.94 355 SER B CA 1
ATOM 7641 C C . SER B 1 355 ? -7.789 -29.25 23.734 1 35.94 355 SER B C 1
ATOM 7643 O O . SER B 1 355 ? -8.844 -29.797 23.406 1 35.94 355 SER B O 1
ATOM 7645 N N . HIS B 1 356 ? -7.156 -30.078 24.406 1 32.25 356 HIS B N 1
ATOM 7646 C CA . HIS B 1 356 ? -7.844 -30.75 25.516 1 32.25 356 HIS B CA 1
ATOM 7647 C C . HIS B 1 356 ? -8.617 -29.75 26.359 1 32.25 356 HIS B C 1
ATOM 7649 O O . HIS B 1 356 ? -8.062 -28.734 26.781 1 32.25 356 HIS B O 1
ATOM 7655 N N . ALA B 1 357 ? -9.953 -29.641 26.391 1 30.22 357 ALA B N 1
ATOM 7656 C CA . ALA B 1 357 ? -10.75 -28.984 27.406 1 30.22 357 ALA B CA 1
ATOM 7657 C C . ALA B 1 357 ? -10.125 -29.156 28.797 1 30.22 357 ALA B C 1
ATOM 7659 O O . ALA B 1 357 ? -10.016 -30.266 29.297 1 30.22 357 ALA B O 1
ATOM 7660 N N . ARG B 1 358 ? -9.445 -28.484 29.328 1 30.78 358 ARG B N 1
ATOM 7661 C CA . ARG B 1 358 ? -9.305 -28.406 30.781 1 30.78 358 ARG B CA 1
ATOM 7662 C C . ARG B 1 358 ? -10.672 -28.359 31.453 1 30.78 358 ARG B C 1
ATOM 7664 O O . ARG B 1 358 ? -11.422 -27.406 31.281 1 30.78 358 ARG B O 1
ATOM 7671 N N . ARG B 1 359 ? -11.344 -29.453 31.797 1 27.94 359 ARG B N 1
ATOM 7672 C CA . ARG B 1 359 ? -12.484 -29.562 32.688 1 27.94 359 ARG B CA 1
ATOM 7673 C C . ARG B 1 359 ? -12.312 -28.672 33.938 1 27.94 359 ARG B C 1
ATOM 7675 O O . ARG B 1 359 ? -11.242 -28.641 34.531 1 27.94 359 ARG B O 1
ATOM 7682 N N . PRO B 1 360 ? -13.141 -27.672 34.062 1 28.97 360 PRO B N 1
ATOM 7683 C CA . PRO B 1 360 ? -13.125 -27.141 35.438 1 28.97 360 PRO B CA 1
ATOM 7684 C C . PRO B 1 360 ? -13.047 -28.219 36.5 1 28.97 360 PRO B C 1
ATOM 7686 O O . PRO B 1 360 ? -13.461 -29.359 36.25 1 28.97 360 PRO B O 1
ATOM 7689 N N . PRO B 1 361 ? -12.234 -28.062 37.469 1 28.02 361 PRO B N 1
ATOM 7690 C CA . PRO B 1 361 ? -12.289 -29 38.594 1 28.02 361 PRO B CA 1
ATOM 7691 C C . PRO B 1 361 ? -13.711 -29.219 39.125 1 28.02 361 PRO B C 1
ATOM 7693 O O . PRO B 1 361 ? -14.453 -28.25 39.312 1 28.02 361 PRO B O 1
ATOM 7696 N N . SER B 1 362 ? -14.516 -30.172 38.625 1 26.45 362 SER B N 1
ATOM 7697 C CA . SER B 1 362 ? -15.766 -30.594 39.25 1 26.45 362 SER B CA 1
ATOM 7698 C C . SER B 1 362 ? -15.672 -30.547 40.75 1 26.45 362 SER B C 1
ATOM 7700 O O . SER B 1 362 ? -14.648 -30.938 41.344 1 26.45 362 SER B O 1
ATOM 7702 N N . SER B 1 363 ? -16.25 -29.547 41.406 1 25.25 363 SER B N 1
ATOM 7703 C CA . SER B 1 363 ? -16.672 -29.75 42.781 1 25.25 363 SER B CA 1
ATOM 7704 C C . SER B 1 363 ? -17.062 -31.203 43.031 1 25.25 363 SER B C 1
ATOM 7706 O O . SER B 1 363 ? -17.5 -31.891 42.125 1 25.25 363 SER B O 1
ATOM 7708 N N . SER B 1 364 ? -16.656 -31.828 44.156 1 24.08 364 SER B N 1
ATOM 7709 C CA . SER B 1 364 ? -16.688 -33.094 44.875 1 24.08 364 SER B CA 1
ATOM 7710 C C . SER B 1 364 ? -18.109 -33.656 45 1 24.08 364 SER B C 1
ATOM 7712 O O . SER B 1 364 ? -18.375 -34.562 45.75 1 24.08 364 SER B O 1
ATOM 7714 N N . THR B 1 365 ? -19.219 -33.062 44.562 1 24.81 365 THR B N 1
ATOM 7715 C CA . THR B 1 365 ? -20.266 -33.938 45.031 1 24.81 365 THR B CA 1
ATOM 7716 C C . THR B 1 365 ? -20.094 -35.344 44.469 1 24.81 365 THR B C 1
ATOM 7718 O O . THR B 1 365 ? -19.844 -35.5 43.25 1 24.81 365 THR B O 1
ATOM 7721 N N . ALA B 1 366 ? -19.922 -36.406 45.375 1 26 366 ALA B N 1
ATOM 7722 C CA . ALA B 1 366 ? -19.641 -37.844 45.5 1 26 366 ALA B CA 1
ATOM 7723 C C . ALA B 1 366 ? -20.516 -38.656 44.531 1 26 366 ALA B C 1
ATOM 7725 O O . ALA B 1 366 ? -20.484 -39.906 44.562 1 26 366 ALA B O 1
ATOM 7726 N N . GLN B 1 367 ? -21.719 -38.25 44.031 1 22.66 367 GLN B N 1
ATOM 7727 C CA . GLN B 1 367 ? -22.469 -39.469 43.719 1 22.66 367 GLN B CA 1
ATOM 7728 C C . GLN B 1 367 ? -21.75 -40.281 42.656 1 22.66 367 GLN B C 1
ATOM 7730 O O . GLN B 1 367 ? -21.094 -39.75 41.75 1 22.66 367 GLN B O 1
ATOM 7735 N N . HIS B 1 368 ? -21.453 -41.625 42.938 1 23.66 368 HIS B N 1
ATOM 7736 C CA . HIS B 1 368 ? -20.938 -42.875 42.344 1 23.66 368 HIS B CA 1
ATOM 7737 C C . HIS B 1 368 ? -21.453 -43.031 40.906 1 23.66 368 HIS B C 1
ATOM 7739 O O . HIS B 1 368 ? -21.438 -44.156 40.375 1 23.66 368 HIS B O 1
ATOM 7745 N N . LEU B 1 369 ? -22.234 -42.188 40.406 1 23.92 369 LEU B N 1
ATOM 7746 C CA . LEU B 1 369 ? -22.812 -42.875 39.25 1 23.92 369 LEU B CA 1
ATOM 7747 C C . LEU B 1 369 ? -21.719 -43.438 38.344 1 23.92 369 LEU B C 1
ATOM 7749 O O . LEU B 1 369 ? -20.594 -42.906 38.312 1 23.92 369 LEU B O 1
ATOM 7753 N N . SER B 1 370 ? -21.953 -44.594 37.781 1 24.39 370 SER B N 1
ATOM 7754 C CA . SER B 1 370 ? -21.234 -45.625 37 1 24.39 370 SER B CA 1
ATOM 7755 C C . SER B 1 370 ? -20.391 -45 35.906 1 24.39 370 SER B C 1
ATOM 7757 O O . SER B 1 370 ? -20.688 -43.875 35.438 1 24.39 370 SER B O 1
ATOM 7759 N N . PRO B 1 371 ? -19.078 -45.562 35.75 1 26.89 371 PRO B N 1
ATOM 7760 C CA . PRO B 1 371 ? -18 -45.281 34.781 1 26.89 371 PRO B CA 1
ATOM 7761 C C . PRO B 1 371 ? -18.516 -45.125 33.344 1 26.89 371 PRO B C 1
ATOM 7763 O O . PRO B 1 371 ? -18.484 -46.094 32.594 1 26.89 371 PRO B O 1
ATOM 7766 N N . SER B 1 372 ? -19.641 -44.594 33.188 1 25 372 SER B N 1
ATOM 7767 C CA . SER B 1 372 ? -20.031 -44.75 31.781 1 25 372 SER B CA 1
ATOM 7768 C C . SER B 1 372 ? -18.891 -44.406 30.844 1 25 372 SER B C 1
ATOM 7770 O O . SER B 1 372 ? -18.062 -43.531 31.156 1 25 372 SER B O 1
ATOM 7772 N N . ALA B 1 373 ? -18.922 -45.062 29.578 1 24.94 373 ALA B N 1
ATOM 7773 C CA . ALA B 1 373 ? -18.016 -45.344 28.469 1 24.94 373 ALA B CA 1
ATOM 7774 C C . ALA B 1 373 ? -17.312 -44.062 27.984 1 24.94 373 ALA B C 1
ATOM 7776 O O . ALA B 1 373 ? -17.938 -43 27.875 1 24.94 373 ALA B O 1
ATOM 7777 N N . ALA B 1 374 ? -16.094 -44.031 28.203 1 28.56 374 ALA B N 1
ATOM 7778 C CA . ALA B 1 374 ? -14.977 -43.312 27.625 1 28.56 374 ALA B CA 1
ATOM 7779 C C . ALA B 1 374 ? -15.25 -42.938 26.156 1 28.56 374 ALA B C 1
ATOM 7781 O O . ALA B 1 374 ? -15.297 -43.812 25.297 1 28.56 374 ALA B O 1
ATOM 7782 N N . MET B 1 375 ? -16.141 -42.094 25.953 1 25.75 375 MET B N 1
ATOM 7783 C CA . MET B 1 375 ? -16.5 -41.75 24.578 1 25.75 375 MET B CA 1
ATOM 7784 C C . MET B 1 375 ? -15.25 -41.656 23.703 1 25.75 375 MET B C 1
ATOM 7786 O O . MET B 1 375 ? -14.344 -40.875 23.984 1 25.75 375 MET B O 1
ATOM 7790 N N . ALA B 1 376 ? -14.852 -42.688 22.953 1 28.42 376 ALA B N 1
ATOM 7791 C CA . ALA B 1 376 ? -13.859 -43 21.922 1 28.42 376 ALA B CA 1
ATOM 7792 C C . ALA B 1 376 ? -13.539 -41.75 21.078 1 28.42 376 ALA B C 1
ATOM 7794 O O . ALA B 1 376 ? -14.445 -41.062 20.625 1 28.42 376 ALA B O 1
ATOM 7795 N N . ILE B 1 377 ? -12.484 -41.156 21.406 1 31.75 377 ILE B N 1
ATOM 7796 C CA . ILE B 1 377 ? -11.797 -40.219 20.531 1 31.75 377 ILE B CA 1
ATOM 7797 C C . ILE B 1 377 ? -12.047 -40.594 19.078 1 31.75 377 ILE B C 1
ATOM 7799 O O . ILE B 1 377 ? -11.586 -41.625 18.609 1 31.75 377 ILE B O 1
ATOM 7803 N N . SER B 1 378 ? -13.203 -40.344 18.641 1 30.47 378 SER B N 1
ATOM 7804 C CA . SER B 1 378 ? -13.68 -40.812 17.344 1 30.47 378 SER B CA 1
ATOM 7805 C C . SER B 1 378 ? -12.625 -40.625 16.266 1 30.47 378 SER B C 1
ATOM 7807 O O . SER B 1 378 ? -11.82 -39.688 16.328 1 30.47 378 SER B O 1
ATOM 7809 N N . PRO B 1 379 ? -12.352 -41.531 15.359 1 33.84 379 PRO B N 1
ATOM 7810 C CA . PRO B 1 379 ? -11.516 -41.469 14.156 1 33.84 379 PRO B CA 1
ATOM 7811 C C . PRO B 1 379 ? -11.547 -40.094 13.484 1 33.84 379 PRO B C 1
ATOM 7813 O O . PRO B 1 379 ? -10.703 -39.812 12.633 1 33.84 379 PRO B O 1
ATOM 7816 N N . ALA B 1 380 ? -12.469 -39.25 13.703 1 36.75 380 ALA B N 1
ATOM 7817 C CA . ALA B 1 380 ? -12.656 -37.938 13.117 1 36.75 380 ALA B CA 1
ATOM 7818 C C . ALA B 1 380 ? -11.625 -36.938 13.672 1 36.75 380 ALA B C 1
ATOM 7820 O O . ALA B 1 380 ? -11.227 -36 12.984 1 36.75 380 ALA B O 1
ATOM 7821 N N . SER B 1 381 ? -11.203 -37 14.781 1 39.84 381 SER B N 1
ATOM 7822 C CA . SER B 1 381 ? -10.203 -36.156 15.43 1 39.84 381 SER B CA 1
ATOM 7823 C C . SER B 1 381 ? -8.828 -36.344 14.82 1 39.84 381 SER B C 1
ATOM 7825 O O . SER B 1 381 ? -8.055 -35.406 14.664 1 39.84 381 SER B O 1
ATOM 7827 N N . SER B 1 382 ? -8.531 -37.562 14.461 1 40.12 382 SER B N 1
ATOM 7828 C CA . SER B 1 382 ? -7.258 -37.938 13.852 1 40.12 382 SER B CA 1
ATOM 7829 C C . SER B 1 382 ? -7.145 -37.375 12.43 1 40.12 382 SER B C 1
ATOM 7831 O O . SER B 1 382 ? -6.062 -36.969 12.008 1 40.12 382 SER B O 1
ATOM 7833 N N . SER B 1 383 ? -8.242 -37.375 11.703 1 41.75 383 SER B N 1
ATOM 7834 C CA . SER B 1 383 ? -8.289 -36.875 10.336 1 41.75 383 SER B CA 1
ATOM 7835 C C . SER B 1 383 ? -8.094 -35.375 10.305 1 41.75 383 SER B C 1
ATOM 7837 O O . SER B 1 383 ? -7.414 -34.844 9.414 1 41.75 383 SER B O 1
ATOM 7839 N N . LEU B 1 384 ? -8.703 -34.719 11.32 1 45.94 384 LEU B N 1
ATOM 7840 C CA . LEU B 1 384 ? -8.562 -33.281 11.422 1 45.94 384 LEU B CA 1
ATOM 7841 C C . LEU B 1 384 ? -7.117 -32.875 11.734 1 45.94 384 LEU B C 1
ATOM 7843 O O . LEU B 1 384 ? -6.598 -31.906 11.195 1 45.94 384 LEU B O 1
ATOM 7847 N N . ASP B 1 385 ? -6.5 -33.75 12.609 1 49.44 385 ASP B N 1
ATOM 7848 C CA . ASP B 1 385 ? -5.109 -33.5 12.992 1 49.44 385 ASP B CA 1
ATOM 7849 C C . ASP B 1 385 ? -4.172 -33.688 11.805 1 49.44 385 ASP B C 1
ATOM 7851 O O . ASP B 1 385 ? -3.229 -32.938 11.625 1 49.44 385 ASP B O 1
ATOM 7855 N N . ARG B 1 386 ? -4.609 -34.688 11.031 1 50.38 386 ARG B N 1
ATOM 7856 C CA . ARG B 1 386 ? -3.799 -35.031 9.875 1 50.38 386 ARG B CA 1
ATOM 7857 C C . ARG B 1 386 ? -3.9 -33.938 8.797 1 50.38 386 ARG B C 1
ATOM 7859 O O . ARG B 1 386 ? -2.896 -33.594 8.18 1 50.38 386 ARG B O 1
ATOM 7866 N N . THR B 1 387 ? -5.02 -33.469 8.703 1 62.06 387 THR B N 1
ATOM 7867 C CA . THR B 1 387 ? -5.277 -32.406 7.723 1 62.06 387 THR B CA 1
ATOM 7868 C C . THR B 1 387 ? -4.57 -31.125 8.109 1 62.06 387 THR B C 1
ATOM 7870 O O . THR B 1 387 ? -4.031 -30.422 7.254 1 62.06 387 THR B O 1
ATOM 7873 N N . GLU B 1 388 ? -4.426 -31.141 9.445 1 65.81 388 GLU B N 1
ATOM 7874 C CA . GLU B 1 388 ? -3.773 -29.922 9.93 1 65.81 388 GLU B CA 1
ATOM 7875 C C . GLU B 1 388 ? -2.264 -29.984 9.719 1 65.81 388 GLU B C 1
ATOM 7877 O O . GLU B 1 388 ? -1.63 -28.984 9.414 1 65.81 388 GLU B O 1
ATOM 7882 N N . GLU B 1 389 ? -1.782 -31.172 9.875 1 67.12 389 GLU B N 1
ATOM 7883 C CA . GLU B 1 389 ? -0.352 -31.328 9.633 1 67.12 389 GLU B CA 1
ATOM 7884 C C . GLU B 1 389 ? -0.006 -31.109 8.164 1 67.12 389 GLU B C 1
ATOM 7886 O O . GLU B 1 389 ? 0.993 -30.453 7.852 1 67.12 389 GLU B O 1
ATOM 7891 N N . LEU B 1 390 ? -0.799 -31.656 7.395 1 73.56 390 LEU B N 1
ATOM 7892 C CA . LEU B 1 390 ? -0.576 -31.484 5.961 1 73.56 390 LEU B CA 1
ATOM 7893 C C . LEU B 1 390 ? -0.62 -30.016 5.574 1 73.56 390 LEU B C 1
ATOM 7895 O O . LEU B 1 390 ? 0.203 -29.547 4.781 1 73.56 390 LEU B O 1
ATOM 7899 N N . VAL B 1 391 ? -1.489 -29.422 6.266 1 76.81 391 VAL B N 1
ATOM 7900 C CA . VAL B 1 391 ? -1.682 -28 5.953 1 76.81 391 VAL B CA 1
ATOM 7901 C C . VAL B 1 391 ? -0.443 -27.203 6.363 1 76.81 391 VAL B C 1
ATOM 7903 O O . VAL B 1 391 ? 0.058 -26.391 5.594 1 76.81 391 VAL B O 1
ATOM 7906 N N . ALA B 1 392 ? 0.014 -27.453 7.445 1 80.38 392 ALA B N 1
ATOM 7907 C CA . ALA B 1 392 ? 1.188 -26.75 7.949 1 80.38 392 ALA B CA 1
ATOM 7908 C C . ALA B 1 392 ? 2.408 -27.016 7.07 1 80.38 392 ALA B C 1
ATOM 7910 O O . ALA B 1 392 ? 3.164 -26.094 6.754 1 80.38 392 ALA B O 1
ATOM 7911 N N . PHE B 1 393 ? 2.494 -28.219 6.578 1 80.19 393 PHE B N 1
ATOM 7912 C CA . PHE B 1 393 ? 3.633 -28.578 5.742 1 80.19 393 PHE B CA 1
ATOM 7913 C C . PHE B 1 393 ? 3.516 -27.953 4.363 1 80.19 393 PHE B C 1
ATOM 7915 O O . PHE B 1 393 ? 4.52 -27.531 3.777 1 80.19 393 PHE B O 1
ATOM 7922 N N . GLN B 1 394 ? 2.408 -27.953 3.959 1 83.75 394 GLN B N 1
ATOM 7923 C CA . GLN B 1 394 ? 2.189 -27.375 2.637 1 83.75 394 GLN B CA 1
ATOM 7924 C C . GLN B 1 394 ? 2.521 -25.891 2.623 1 83.75 394 GLN B C 1
ATOM 7926 O O . GLN B 1 394 ? 3.217 -25.406 1.724 1 83.75 394 GLN B O 1
ATOM 7931 N N . ILE B 1 395 ? 2.041 -25.172 3.627 1 88.5 395 ILE B N 1
ATOM 7932 C CA . ILE B 1 395 ? 2.285 -23.734 3.689 1 88.5 395 ILE B CA 1
ATOM 7933 C C . ILE B 1 395 ? 3.777 -23.469 3.891 1 88.5 395 ILE B C 1
ATOM 7935 O O . ILE B 1 395 ? 4.363 -22.625 3.207 1 88.5 395 ILE B O 1
ATOM 7939 N N . SER B 1 396 ? 4.348 -24.219 4.773 1 86.06 396 SER B N 1
ATOM 7940 C CA . SER B 1 396 ? 5.75 -23.984 5.102 1 86.06 396 SER B CA 1
ATOM 7941 C C . SER B 1 396 ? 6.648 -24.281 3.906 1 86.06 396 SER B C 1
ATOM 7943 O O . SER B 1 396 ? 7.605 -23.547 3.643 1 86.06 396 SER B O 1
ATOM 7945 N N . THR B 1 397 ? 6.32 -25.328 3.201 1 85 397 THR B N 1
ATOM 7946 C CA . THR B 1 397 ? 7.117 -25.688 2.035 1 85 397 THR B CA 1
ATOM 7947 C C . THR B 1 397 ? 7.016 -24.625 0.952 1 85 397 THR B C 1
ATOM 7949 O O . THR B 1 397 ? 8.031 -24.172 0.407 1 85 397 THR B O 1
ATOM 7952 N N . ASN B 1 398 ? 5.82 -24.25 0.68 1 88.75 398 ASN B N 1
ATOM 7953 C CA . ASN B 1 398 ? 5.629 -23.234 -0.337 1 88.75 398 ASN B CA 1
ATOM 7954 C C . ASN B 1 398 ? 6.27 -21.906 0.077 1 88.75 398 ASN B C 1
ATOM 7956 O O . ASN B 1 398 ? 6.801 -21.172 -0.764 1 88.75 398 ASN B O 1
ATOM 7960 N N . ALA B 1 399 ? 6.137 -21.594 1.327 1 89.56 399 ALA B N 1
ATOM 7961 C CA . ALA B 1 399 ? 6.742 -20.375 1.842 1 89.56 399 ALA B CA 1
ATOM 7962 C C . ALA B 1 399 ? 8.266 -20.406 1.721 1 89.56 399 ALA B C 1
ATOM 7964 O O . ALA B 1 399 ? 8.891 -19.422 1.336 1 89.56 399 ALA B O 1
ATOM 7965 N N . ALA B 1 400 ? 8.836 -21.516 2.039 1 86.06 400 ALA B N 1
ATOM 7966 C CA . ALA B 1 400 ? 10.289 -21.656 1.947 1 86.06 400 ALA B CA 1
ATOM 7967 C C . ALA B 1 400 ? 10.766 -21.516 0.506 1 86.06 400 ALA B C 1
ATOM 7969 O O . ALA B 1 400 ? 11.781 -20.859 0.248 1 86.06 400 ALA B O 1
ATOM 7970 N N . ILE B 1 401 ? 10.047 -22.125 -0.349 1 87.56 401 ILE B N 1
ATOM 7971 C CA . ILE B 1 401 ? 10.406 -22.031 -1.76 1 87.56 401 ILE B CA 1
ATOM 7972 C C . ILE B 1 401 ? 10.297 -20.594 -2.225 1 87.56 401 ILE B C 1
ATOM 7974 O O . ILE B 1 401 ? 11.172 -20.078 -2.922 1 87.56 401 ILE B O 1
ATOM 7978 N N . ARG B 1 402 ? 9.242 -19.984 -1.801 1 89.44 402 ARG B N 1
ATOM 7979 C CA . ARG B 1 402 ? 9.047 -18.594 -2.197 1 89.44 402 ARG B CA 1
ATOM 7980 C C . ARG B 1 402 ? 10.141 -17.688 -1.632 1 89.44 402 ARG B C 1
ATOM 7982 O O . ARG B 1 402 ? 10.648 -16.812 -2.326 1 89.44 402 ARG B O 1
ATOM 7989 N N . ARG B 1 403 ? 10.445 -17.828 -0.401 1 86.31 403 ARG B N 1
ATOM 7990 C CA . ARG B 1 403 ? 11.539 -17.078 0.206 1 86.31 403 ARG B CA 1
ATOM 7991 C C . ARG B 1 403 ? 12.836 -17.281 -0.575 1 86.31 403 ARG B C 1
ATOM 7993 O O . ARG B 1 403 ? 13.562 -16.312 -0.837 1 86.31 403 ARG B O 1
ATOM 8000 N N . PHE B 1 404 ? 13.102 -18.5 -0.958 1 86.56 404 PHE B N 1
ATOM 8001 C CA . PHE B 1 404 ? 14.297 -18.828 -1.716 1 86.56 404 PHE B CA 1
ATOM 8002 C C . PHE B 1 404 ? 14.289 -18.141 -3.076 1 86.56 404 PHE B C 1
ATOM 8004 O O . PHE B 1 404 ? 15.281 -17.531 -3.477 1 86.56 404 PHE B O 1
ATOM 8011 N N . LEU B 1 405 ? 13.195 -18.203 -3.727 1 86.19 405 LEU B N 1
ATOM 8012 C CA . LEU B 1 405 ? 13.102 -17.609 -5.055 1 86.19 405 LEU B CA 1
ATOM 8013 C C . LEU B 1 405 ? 13.234 -16.094 -4.984 1 86.19 405 LEU B C 1
ATOM 8015 O O . LEU B 1 405 ? 13.781 -15.469 -5.895 1 86.19 405 LEU B O 1
ATOM 8019 N N . ASN B 1 406 ? 12.672 -15.5 -3.973 1 83.81 406 ASN B N 1
ATOM 8020 C CA . ASN B 1 406 ? 12.852 -14.062 -3.775 1 83.81 406 ASN B CA 1
ATOM 8021 C C . ASN B 1 406 ? 14.328 -13.703 -3.629 1 83.81 406 ASN B C 1
ATOM 8023 O O . ASN B 1 406 ? 14.773 -12.672 -4.133 1 83.81 406 ASN B O 1
ATOM 8027 N N . ARG B 1 407 ? 14.992 -14.469 -3.01 1 80.31 407 ARG B N 1
ATOM 8028 C CA . ARG B 1 407 ? 16.422 -14.242 -2.83 1 80.31 407 ARG B CA 1
ATOM 8029 C C . ARG B 1 407 ? 17.172 -14.406 -4.148 1 80.31 407 ARG B C 1
ATOM 8031 O O . ARG B 1 407 ? 18.109 -13.656 -4.434 1 80.31 407 ARG B O 1
ATOM 8038 N N . VAL B 1 408 ? 16.828 -15.43 -4.836 1 84.38 408 VAL B N 1
ATOM 8039 C CA . VAL B 1 408 ? 17.438 -15.633 -6.145 1 84.38 408 VAL B CA 1
ATOM 8040 C C . VAL B 1 408 ? 17.25 -14.391 -7.004 1 84.38 408 VAL B C 1
ATOM 8042 O O . VAL B 1 408 ? 18.188 -13.922 -7.652 1 84.38 408 VAL B O 1
ATOM 8045 N N . ASN B 1 409 ? 16.078 -13.883 -7.008 1 81.38 409 ASN B N 1
ATOM 8046 C CA . ASN B 1 409 ? 15.789 -12.695 -7.797 1 81.38 409 ASN B CA 1
ATOM 8047 C C . ASN B 1 409 ? 16.625 -11.5 -7.352 1 81.38 409 ASN B C 1
ATOM 8049 O O . ASN B 1 409 ? 17.078 -10.711 -8.188 1 81.38 409 ASN B O 1
ATOM 8053 N N . SER B 1 410 ? 16.859 -11.375 -6.125 1 74.62 410 SER B N 1
ATOM 8054 C CA . SER B 1 410 ? 17.609 -10.242 -5.598 1 74.62 410 SER B CA 1
ATOM 8055 C C . SER B 1 410 ? 19.109 -10.383 -5.906 1 74.62 410 SER B C 1
ATOM 8057 O O . SER B 1 410 ? 19.812 -9.375 -6.023 1 74.62 410 SER B O 1
ATOM 8059 N N . VAL B 1 411 ? 19.578 -11.547 -6.07 1 74.75 411 VAL B N 1
ATOM 8060 C CA . VAL B 1 411 ? 21.016 -11.773 -6.262 1 74.75 411 VAL B CA 1
ATOM 8061 C C . VAL B 1 411 ? 21.344 -11.773 -7.754 1 74.75 411 VAL B C 1
ATOM 8063 O O . VAL B 1 411 ? 22.312 -11.148 -8.18 1 74.75 411 VAL B O 1
ATOM 8066 N N . VAL B 1 412 ? 20.5 -12.414 -8.438 1 78.44 412 VAL B N 1
ATOM 8067 C CA . VAL B 1 412 ? 20.844 -12.688 -9.828 1 78.44 412 VAL B CA 1
ATOM 8068 C C . VAL B 1 412 ? 20.297 -11.578 -10.727 1 78.44 412 VAL B C 1
ATOM 8070 O O . VAL B 1 412 ? 20.891 -11.258 -11.758 1 78.44 412 VAL B O 1
ATOM 8073 N N . TYR B 1 413 ? 19.203 -11.023 -10.391 1 75.75 413 TYR B N 1
ATOM 8074 C CA . TYR B 1 413 ? 18.547 -10.078 -11.289 1 75.75 413 TYR B CA 1
ATOM 8075 C C . TYR B 1 413 ? 18.641 -8.656 -10.758 1 75.75 413 TYR B C 1
ATOM 8077 O O . TYR B 1 413 ? 17.875 -7.781 -11.172 1 75.75 413 TYR B O 1
ATOM 8085 N N . ASP B 1 414 ? 19.5 -8.336 -9.805 1 62.5 414 ASP B N 1
ATOM 8086 C CA . ASP B 1 414 ? 19.688 -6.992 -9.266 1 62.5 414 ASP B CA 1
ATOM 8087 C C . ASP B 1 414 ? 20.203 -6.035 -10.344 1 62.5 414 ASP B C 1
ATOM 8089 O O . ASP B 1 414 ? 21.125 -6.375 -11.094 1 62.5 414 ASP B O 1
ATOM 8093 N N . SER B 1 415 ? 19.422 -5.043 -10.719 1 56 415 SER B N 1
ATOM 8094 C CA . SER B 1 415 ? 19.688 -4.047 -11.75 1 56 415 SER B CA 1
ATOM 8095 C C . SER B 1 415 ? 21.109 -3.516 -11.648 1 56 415 SER B C 1
ATOM 8097 O O . SER B 1 415 ? 21.719 -3.156 -12.664 1 56 415 SER B O 1
ATOM 8099 N N . LYS B 1 416 ? 21.594 -3.396 -10.461 1 50.75 416 LYS B N 1
ATOM 8100 C CA . LYS B 1 416 ? 22.953 -2.893 -10.375 1 50.75 416 LYS B CA 1
ATOM 8101 C C . LYS B 1 416 ? 23.922 -3.818 -11.094 1 50.75 416 LYS B C 1
ATOM 8103 O O . LYS B 1 416 ? 25 -3.387 -11.523 1 50.75 416 LYS B O 1
ATOM 8108 N N . ASP B 1 417 ? 23.484 -5.027 -11.352 1 47.75 417 ASP B N 1
ATOM 8109 C CA . ASP B 1 417 ? 24.344 -6.035 -11.961 1 47.75 417 ASP B CA 1
ATOM 8110 C C . ASP B 1 417 ? 24.344 -5.902 -13.484 1 47.75 417 ASP B C 1
ATOM 8112 O O . ASP B 1 417 ? 25.203 -6.496 -14.156 1 47.75 417 ASP B O 1
ATOM 8116 N N . GLN B 1 418 ? 23.297 -5.352 -14.039 1 51.59 418 GLN B N 1
ATOM 8117 C CA . GLN B 1 418 ? 23.344 -5.25 -15.492 1 51.59 418 GLN B CA 1
ATOM 8118 C C . GLN B 1 418 ? 24.672 -4.691 -15.969 1 51.59 418 GLN B C 1
ATOM 8120 O O . GLN B 1 418 ? 25.156 -5.055 -17.047 1 51.59 418 GLN B O 1
ATOM 8125 N N . PHE B 1 419 ? 25.25 -3.896 -15.008 1 48.31 419 PHE B N 1
ATOM 8126 C CA . PHE B 1 419 ? 26.562 -3.404 -15.383 1 48.31 419 PHE B CA 1
ATOM 8127 C C . PHE B 1 419 ? 27.594 -4.523 -15.32 1 48.31 419 PHE B C 1
ATOM 8129 O O . PHE B 1 419 ? 28.609 -4.488 -16.031 1 48.31 419 PHE B O 1
ATOM 8136 N N . ARG B 1 420 ? 27.203 -5.566 -14.68 1 53.03 420 ARG B N 1
ATOM 8137 C CA . ARG B 1 420 ? 28.172 -6.621 -14.445 1 53.03 420 ARG B CA 1
ATOM 8138 C C . ARG B 1 420 ? 28.297 -7.543 -15.656 1 53.03 420 ARG B C 1
ATOM 8140 O O . ARG B 1 420 ? 29.344 -8.164 -15.859 1 53.03 420 ARG B O 1
ATOM 8147 N N . MET B 1 421 ? 27.203 -7.516 -16.438 1 58.12 421 MET B N 1
ATOM 8148 C CA . MET B 1 421 ? 27.203 -8.469 -17.547 1 58.12 421 MET B CA 1
ATOM 8149 C C . MET B 1 421 ? 28.359 -8.195 -18.5 1 58.12 421 MET B C 1
ATOM 8151 O O . MET B 1 421 ? 28.797 -9.094 -19.219 1 58.12 421 MET B O 1
ATOM 8155 N N . THR B 1 422 ? 28.781 -7.004 -18.312 1 55.34 422 THR B N 1
ATOM 8156 C CA . THR B 1 422 ? 29.859 -6.652 -19.234 1 55.34 422 THR B CA 1
ATOM 8157 C C . THR B 1 422 ? 31.219 -6.918 -18.594 1 55.34 422 THR B C 1
ATOM 8159 O O . THR B 1 422 ? 32.25 -6.805 -19.25 1 55.34 422 THR B O 1
ATOM 8162 N N . ARG B 1 423 ? 31.188 -7.305 -17.406 1 58.88 423 ARG B N 1
ATOM 8163 C CA . ARG B 1 423 ? 32.469 -7.531 -16.734 1 58.88 423 ARG B CA 1
ATOM 8164 C C . ARG B 1 423 ? 33.031 -8.898 -17.094 1 58.88 423 ARG B C 1
ATOM 8166 O O . ARG B 1 423 ? 32.281 -9.852 -17.312 1 58.88 423 ARG B O 1
ATOM 8173 N N . ALA B 1 424 ? 34.312 -8.961 -17.281 1 59 424 ALA B N 1
ATOM 8174 C CA . ALA B 1 424 ? 35.031 -10.148 -17.719 1 59 424 ALA B CA 1
ATOM 8175 C C . ALA B 1 424 ? 34.75 -11.336 -16.797 1 59 424 ALA B C 1
ATOM 8177 O O . ALA B 1 424 ? 34.625 -12.477 -17.266 1 59 424 ALA B O 1
ATOM 8178 N N . ASN B 1 425 ? 34.438 -11.023 -15.602 1 79.38 425 ASN B N 1
ATOM 8179 C CA . ASN B 1 425 ? 34.312 -12.133 -14.656 1 79.38 425 ASN B CA 1
ATOM 8180 C C . ASN B 1 425 ? 32.844 -12.438 -14.344 1 79.38 425 ASN B C 1
ATOM 8182 O O . ASN B 1 425 ? 32.531 -13.172 -13.406 1 79.38 425 ASN B O 1
ATOM 8186 N N . TYR B 1 426 ? 32 -12.031 -15.234 1 83.62 426 TYR B N 1
ATOM 8187 C CA . TYR B 1 426 ? 30.578 -12.211 -14.961 1 83.62 426 TYR B CA 1
ATOM 8188 C C . TYR B 1 426 ? 30.172 -13.664 -15.148 1 83.62 426 TYR B C 1
ATOM 8190 O O . TYR B 1 426 ? 29.422 -14.211 -14.328 1 83.62 426 TYR B O 1
ATOM 8198 N N . ALA B 1 427 ? 30.672 -14.234 -16.188 1 85.88 427 ALA B N 1
ATOM 8199 C CA . ALA B 1 427 ? 30.297 -15.609 -16.484 1 85.88 427 ALA B CA 1
ATOM 8200 C C . ALA B 1 427 ? 30.75 -16.547 -15.359 1 85.88 427 ALA B C 1
ATOM 8202 O O . ALA B 1 427 ? 30 -17.453 -14.969 1 85.88 427 ALA B O 1
ATOM 8203 N N . ASN B 1 428 ? 31.875 -16.281 -14.867 1 87.25 428 ASN B N 1
ATOM 8204 C CA . ASN B 1 428 ? 32.406 -17.125 -13.789 1 87.25 428 ASN B CA 1
ATOM 8205 C C . ASN B 1 428 ? 31.609 -16.922 -12.492 1 87.25 428 ASN B C 1
ATOM 8207 O O . ASN B 1 428 ? 31.344 -17.875 -11.766 1 87.25 428 ASN B O 1
ATOM 8211 N N . TRP B 1 429 ? 31.344 -15.727 -12.305 1 87 429 TRP B N 1
ATOM 8212 C CA . TRP B 1 429 ? 30.547 -15.438 -11.125 1 87 429 TRP B CA 1
ATOM 8213 C C . TRP B 1 429 ? 29.172 -16.094 -11.227 1 87 429 TRP B C 1
ATOM 8215 O O . TRP B 1 429 ? 28.703 -16.703 -10.258 1 87 429 TRP B O 1
ATOM 8225 N N . LEU B 1 430 ? 28.578 -15.945 -12.352 1 90.25 430 LEU B N 1
ATOM 8226 C CA . LEU B 1 430 ? 27.25 -16.5 -12.578 1 90.25 430 LEU B CA 1
ATOM 8227 C C . LEU B 1 430 ? 27.266 -18.016 -12.422 1 90.25 430 LEU B C 1
ATOM 8229 O O . LEU B 1 430 ? 26.344 -18.594 -11.828 1 90.25 430 LEU B O 1
ATOM 8233 N N . LEU B 1 431 ? 28.266 -18.625 -12.922 1 92.75 431 LEU B N 1
ATOM 8234 C CA . LEU B 1 431 ? 28.391 -20.078 -12.828 1 92.75 431 LEU B CA 1
ATOM 8235 C C . LEU B 1 431 ? 28.531 -20.516 -11.375 1 92.75 431 LEU B C 1
ATOM 8237 O O . LEU B 1 431 ? 27.906 -21.5 -10.953 1 92.75 431 LEU B O 1
ATOM 8241 N N . ARG B 1 432 ? 29.266 -19.797 -10.641 1 90.31 432 ARG B N 1
ATOM 8242 C CA . ARG B 1 432 ? 29.469 -20.156 -9.242 1 90.31 432 ARG B CA 1
ATOM 8243 C C . ARG B 1 432 ? 28.203 -19.969 -8.43 1 90.31 432 ARG B C 1
ATOM 8245 O O . ARG B 1 432 ? 27.797 -20.859 -7.676 1 90.31 432 ARG B O 1
ATOM 8252 N N . ILE B 1 433 ? 27.609 -18.828 -8.602 1 88.81 433 ILE B N 1
ATOM 8253 C CA . ILE B 1 433 ? 26.438 -18.5 -7.789 1 88.81 433 ILE B CA 1
ATOM 8254 C C . ILE B 1 433 ? 25.281 -19.422 -8.141 1 88.81 433 ILE B C 1
ATOM 8256 O O . ILE B 1 433 ? 24.531 -19.859 -7.266 1 88.81 433 ILE B O 1
ATOM 8260 N N . THR B 1 434 ? 25.094 -19.734 -9.367 1 91.69 434 THR B N 1
ATOM 8261 C CA . THR B 1 434 ? 23.984 -20.562 -9.797 1 91.69 434 THR B CA 1
ATOM 8262 C C . THR B 1 434 ? 24.172 -22.016 -9.352 1 91.69 434 THR B C 1
ATOM 8264 O O . THR B 1 434 ? 23.203 -22.719 -9.117 1 91.69 434 THR B O 1
ATOM 8267 N N . GLU B 1 435 ? 25.375 -22.406 -9.312 1 91.19 435 GLU B N 1
ATOM 8268 C CA . GLU B 1 435 ? 25.641 -23.75 -8.812 1 91.19 435 GLU B CA 1
ATOM 8269 C C . GLU B 1 435 ? 25.172 -23.906 -7.371 1 91.19 435 GLU B C 1
ATOM 8271 O O . GLU B 1 435 ? 24.547 -24.906 -7.02 1 91.19 435 GLU B O 1
ATOM 8276 N N . ASP B 1 436 ? 25.438 -22.906 -6.602 1 88.88 436 ASP B N 1
ATOM 8277 C CA . ASP B 1 436 ? 25 -22.922 -5.207 1 88.88 436 ASP B CA 1
ATOM 8278 C C . ASP B 1 436 ? 23.484 -22.859 -5.102 1 88.88 436 ASP B C 1
ATOM 8280 O O . ASP B 1 436 ? 22.875 -23.594 -4.328 1 88.88 436 ASP B O 1
ATOM 8284 N N . LEU B 1 437 ? 22.969 -22.016 -5.863 1 90.25 437 LEU B N 1
ATOM 8285 C CA . LEU B 1 437 ? 21.516 -21.828 -5.824 1 90.25 437 LEU B CA 1
ATOM 8286 C C . LEU B 1 437 ? 20.812 -23.094 -6.297 1 90.25 437 LEU B C 1
ATOM 8288 O O . LEU B 1 437 ? 19.797 -23.5 -5.707 1 90.25 437 LEU B O 1
ATOM 8292 N N . TRP B 1 438 ? 21.328 -23.672 -7.293 1 91 438 TRP B N 1
ATOM 8293 C CA . TRP B 1 438 ? 20.719 -24.875 -7.848 1 91 438 TRP B CA 1
ATOM 8294 C C . TRP B 1 438 ? 20.828 -26.047 -6.871 1 91 438 TRP B C 1
ATOM 8296 O O . TRP B 1 438 ? 19.875 -26.812 -6.715 1 91 438 TRP B O 1
ATOM 8306 N N . SER B 1 439 ? 21.938 -26.141 -6.273 1 88.12 439 SER B N 1
ATOM 8307 C CA . SER B 1 439 ? 22.125 -27.188 -5.281 1 88.12 439 SER B CA 1
ATOM 8308 C C . SER B 1 439 ? 21.125 -27.062 -4.133 1 88.12 439 SER B C 1
ATOM 8310 O O . SER B 1 439 ? 20.594 -28.047 -3.652 1 88.12 439 SER B O 1
ATOM 8312 N N . PHE B 1 440 ? 20.938 -25.906 -3.807 1 83.88 440 PHE B N 1
ATOM 8313 C CA . PHE B 1 440 ? 19.984 -25.656 -2.723 1 83.88 440 PHE B CA 1
ATOM 8314 C C . PHE B 1 440 ? 18.562 -25.953 -3.16 1 83.88 440 PHE B C 1
ATOM 8316 O O . PHE B 1 440 ? 17.812 -26.594 -2.426 1 83.88 440 PHE B O 1
ATOM 8323 N N . HIS B 1 441 ? 18.203 -25.453 -4.277 1 87.88 441 HIS B N 1
ATOM 8324 C CA . HIS B 1 441 ? 16.859 -25.688 -4.812 1 87.88 441 HIS B CA 1
ATOM 8325 C C . HIS B 1 441 ? 16.578 -27.172 -4.973 1 87.88 441 HIS B C 1
ATOM 8327 O O . HIS B 1 441 ? 15.5 -27.641 -4.609 1 87.88 441 HIS B O 1
ATOM 8333 N N . GLY B 1 442 ? 17.547 -27.844 -5.492 1 84.75 442 GLY B N 1
ATOM 8334 C CA . GLY B 1 442 ? 17.422 -29.281 -5.637 1 84.75 442 GLY B CA 1
ATOM 8335 C C . GLY B 1 442 ? 17.297 -30 -4.312 1 84.75 442 GLY B C 1
ATOM 8336 O O . GLY B 1 442 ? 16.516 -30.953 -4.188 1 84.75 442 GLY B O 1
ATOM 8337 N N . ALA B 1 443 ? 17.969 -29.484 -3.365 1 80.06 443 ALA B N 1
ATOM 8338 C CA . ALA B 1 443 ? 17.938 -30.094 -2.039 1 80.06 443 ALA B CA 1
ATOM 8339 C C . ALA B 1 443 ? 16.562 -29.922 -1.386 1 80.06 443 ALA B C 1
ATOM 8341 O O . ALA B 1 443 ? 16.062 -30.828 -0.712 1 80.06 443 ALA B O 1
ATOM 8342 N N . ILE B 1 444 ? 15.977 -28.812 -1.536 1 77.94 444 ILE B N 1
ATOM 8343 C CA . ILE B 1 444 ? 14.648 -28.562 -0.976 1 77.94 444 ILE B CA 1
ATOM 8344 C C . ILE B 1 444 ? 13.641 -29.547 -1.568 1 77.94 444 ILE B C 1
ATOM 8346 O O . ILE B 1 444 ? 12.883 -30.188 -0.834 1 77.94 444 ILE B O 1
ATOM 8350 N N . TYR B 1 445 ? 13.672 -29.672 -2.822 1 82.25 445 TYR B N 1
ATOM 8351 C CA . TYR B 1 445 ? 12.68 -30.484 -3.51 1 82.25 445 TYR B CA 1
ATOM 8352 C C . TYR B 1 445 ? 12.891 -31.969 -3.223 1 82.25 445 TYR B C 1
ATOM 8354 O O . TYR B 1 445 ? 11.93 -32.719 -3.053 1 82.25 445 TYR B O 1
ATOM 8362 N N . GLN B 1 446 ? 14.148 -32.375 -3.111 1 79.31 446 GLN B N 1
ATOM 8363 C CA . GLN B 1 446 ? 14.477 -33.781 -2.904 1 79.31 446 GLN B CA 1
ATOM 8364 C C . GLN B 1 446 ? 14.156 -34.188 -1.477 1 79.31 446 GLN B C 1
ATOM 8366 O O . GLN B 1 446 ? 13.922 -35.375 -1.218 1 79.31 446 GLN B O 1
ATOM 8371 N N . ASN B 1 447 ? 14.125 -33.25 -0.658 1 75.38 447 ASN B N 1
ATOM 8372 C CA . ASN B 1 447 ? 13.898 -33.562 0.744 1 75.38 447 ASN B CA 1
ATOM 8373 C C . ASN B 1 447 ? 12.445 -33.312 1.152 1 75.38 447 ASN B C 1
ATOM 8375 O O . ASN B 1 447 ? 12.125 -33.344 2.342 1 75.38 447 ASN B O 1
ATOM 8379 N N . LEU B 1 448 ? 11.68 -33.125 0.145 1 78.5 448 LEU B N 1
ATOM 8380 C CA . LEU B 1 448 ? 10.266 -32.969 0.461 1 78.5 448 LEU B CA 1
ATOM 8381 C C . LEU B 1 448 ? 9.633 -34.344 0.761 1 78.5 448 LEU B C 1
ATOM 8383 O O . LEU B 1 448 ? 9.969 -35.344 0.118 1 78.5 448 LEU B O 1
ATOM 8387 N N . PRO B 1 449 ? 8.797 -34.344 1.787 1 73.19 449 PRO B N 1
ATOM 8388 C CA . PRO B 1 449 ? 8.109 -35.625 2.068 1 73.19 449 PRO B CA 1
ATOM 8389 C C . PRO B 1 449 ? 7.27 -36.125 0.891 1 73.19 449 PRO B C 1
ATOM 8391 O O . PRO B 1 449 ? 6.656 -35.312 0.186 1 73.19 449 PRO B O 1
ATOM 8394 N N . ASP B 1 450 ? 7.195 -37.375 0.781 1 73.62 450 ASP B N 1
ATOM 8395 C CA . ASP B 1 450 ? 6.535 -38 -0.354 1 73.62 450 ASP B CA 1
ATOM 8396 C C . ASP B 1 450 ? 5.043 -37.656 -0.38 1 73.62 450 ASP B C 1
ATOM 8398 O O . ASP B 1 450 ? 4.441 -37.562 -1.451 1 73.62 450 ASP B O 1
ATOM 8402 N N . PHE B 1 451 ? 4.484 -37.5 0.746 1 74.19 451 PHE B N 1
ATOM 8403 C CA . PHE B 1 451 ? 3.045 -37.281 0.794 1 74.19 451 PHE B CA 1
ATOM 8404 C C . PHE B 1 451 ? 2.686 -35.938 0.177 1 74.19 451 PHE B C 1
ATOM 8406 O O . PHE B 1 451 ? 1.537 -35.719 -0.21 1 74.19 451 PHE B O 1
ATOM 8413 N N . LEU B 1 452 ? 3.625 -35 0.051 1 79.5 452 LEU B N 1
ATOM 8414 C CA . LEU B 1 452 ? 3.373 -33.719 -0.594 1 79.5 452 LEU B CA 1
ATOM 8415 C C . LEU B 1 452 ? 3.457 -33.875 -2.111 1 79.5 452 LEU B C 1
ATOM 8417 O O . LEU B 1 452 ? 2.891 -33.031 -2.84 1 79.5 452 LEU B O 1
ATOM 8421 N N . LEU B 1 453 ? 4.16 -34.938 -2.547 1 77.38 453 LEU B N 1
ATOM 8422 C CA . LEU B 1 453 ? 4.477 -35.031 -3.967 1 77.38 453 LEU B CA 1
ATOM 8423 C C . LEU B 1 453 ? 3.602 -36.062 -4.645 1 77.38 453 LEU B C 1
ATOM 8425 O O . LEU B 1 453 ? 3.674 -36.25 -5.863 1 77.38 453 LEU B O 1
ATOM 8429 N N . THR B 1 454 ? 2.828 -36.812 -3.92 1 75.88 454 THR B N 1
ATOM 8430 C CA . THR B 1 454 ? 2.004 -37.875 -4.484 1 75.88 454 THR B CA 1
ATOM 8431 C C . THR B 1 454 ? 0.537 -37.656 -4.117 1 75.88 454 THR B C 1
ATOM 8433 O O . THR B 1 454 ? 0.221 -37.281 -2.994 1 75.88 454 THR B O 1
ATOM 8436 N N . SER B 1 455 ? -0.316 -37.719 -5.156 1 68.38 455 SER B N 1
ATOM 8437 C CA . SER B 1 455 ? -1.747 -37.594 -4.895 1 68.38 455 SER B CA 1
ATOM 8438 C C . SER B 1 455 ? -2.342 -38.938 -4.469 1 68.38 455 SER B C 1
ATOM 8440 O O . SER B 1 455 ? -3.375 -39 -3.797 1 68.38 455 SER B O 1
ATOM 8442 N N . ARG B 1 456 ? -1.948 -40.156 -5.039 1 59.72 456 ARG 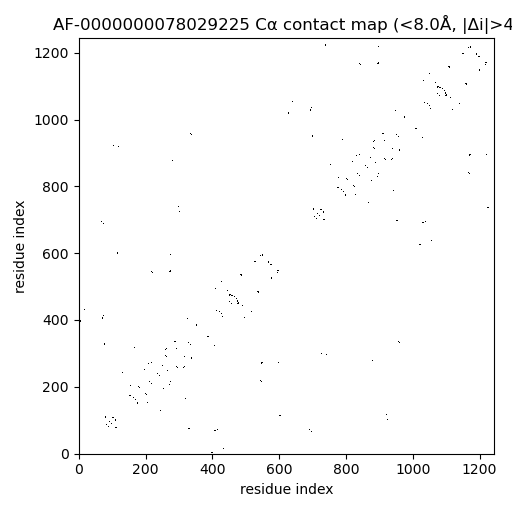B N 1
ATOM 8443 C CA . ARG B 1 456 ? -2.506 -41.469 -4.672 1 59.72 456 ARG B CA 1
ATOM 8444 C C . ARG B 1 456 ? -1.873 -41.969 -3.383 1 59.72 456 ARG B C 1
ATOM 8446 O O . ARG B 1 456 ? -0.648 -42 -3.248 1 59.72 456 ARG B O 1
ATOM 8453 N N . PRO B 1 457 ? -2.832 -42.125 -2.377 1 53.94 457 PRO B N 1
ATOM 8454 C CA . PRO B 1 457 ? -2.328 -42.688 -1.13 1 53.94 457 PRO B CA 1
ATOM 8455 C C . PRO B 1 457 ? -1.505 -43.969 -1.358 1 53.94 457 PRO B C 1
ATOM 8457 O O . PRO B 1 457 ? -1.846 -44.781 -2.221 1 53.94 457 PRO B O 1
ATOM 8460 N N . ARG B 1 458 ? -0.074 -44 -1.206 1 51.69 458 ARG B N 1
ATOM 8461 C CA . ARG B 1 458 ? 0.668 -45.25 -1.284 1 51.69 458 ARG B CA 1
ATOM 8462 C C . ARG B 1 458 ? 0.152 -46.25 -0.26 1 51.69 458 ARG B C 1
ATOM 8464 O O . ARG B 1 458 ? -0.148 -45.906 0.879 1 51.69 458 ARG B O 1
ATOM 8471 N N . LYS B 1 459 ? -0.375 -47.25 -0.725 1 47.53 459 LYS B N 1
ATOM 8472 C CA . LYS B 1 459 ? -0.713 -48.375 0.144 1 47.53 459 LYS B CA 1
ATOM 8473 C C . LYS B 1 459 ? 0.374 -48.625 1.19 1 47.53 459 LYS B C 1
ATOM 8475 O O . LYS B 1 459 ? 1.564 -48.531 0.888 1 47.53 459 LYS B O 1
ATOM 8480 N N . PRO B 1 460 ? -0.04 -48.594 2.514 1 43.56 460 PRO B N 1
ATOM 8481 C CA . PRO B 1 460 ? 0.922 -48.938 3.564 1 43.56 460 PRO B CA 1
ATOM 8482 C C . PRO B 1 460 ? 1.824 -50.125 3.184 1 43.56 460 PRO B C 1
ATOM 8484 O O . PRO B 1 460 ? 1.331 -51.188 2.801 1 43.56 460 PRO B O 1
ATOM 8487 N N . THR B 1 461 ? 2.877 -49.938 2.549 1 38.41 461 THR B N 1
ATOM 8488 C CA . THR B 1 461 ? 3.684 -51.156 2.609 1 38.41 461 THR B CA 1
ATOM 8489 C C . THR B 1 461 ? 3.838 -51.625 4.051 1 38.41 461 THR B C 1
ATOM 8491 O O . THR B 1 461 ? 3.668 -50.875 4.988 1 38.41 461 THR B O 1
ATOM 8494 N N . GLY B 1 462 ? 3.984 -52.969 4.391 1 37.72 462 GLY B N 1
ATOM 8495 C CA . GLY B 1 462 ? 4.156 -53.812 5.574 1 37.72 462 GLY B CA 1
ATOM 8496 C C . GLY B 1 462 ? 5.02 -53.156 6.637 1 37.72 462 GLY B C 1
ATOM 8497 O O . GLY B 1 462 ? 5.445 -53.812 7.59 1 37.72 462 GLY B O 1
ATOM 8498 N N . SER B 1 463 ? 5.941 -52.281 6.312 1 37.09 463 SER B N 1
ATOM 8499 C CA . SER B 1 463 ? 6.832 -52.062 7.445 1 37.09 463 SER B CA 1
ATOM 8500 C C . SER B 1 463 ? 6.086 -51.406 8.609 1 37.09 463 SER B C 1
ATOM 8502 O O . SER B 1 463 ? 5.191 -50.562 8.391 1 37.09 463 SER B O 1
ATOM 8504 N N . PRO B 1 464 ? 6.258 -51.906 9.867 1 34.81 464 PRO B N 1
ATOM 8505 C CA . PRO B 1 464 ? 5.578 -51.5 11.109 1 34.81 464 PRO B CA 1
ATOM 8506 C C . PRO B 1 464 ? 5.512 -50 11.289 1 34.81 464 PRO B C 1
ATOM 8508 O O . PRO B 1 464 ? 6.477 -49.281 10.984 1 34.81 464 PRO B O 1
ATOM 8511 N N . ALA B 1 465 ? 4.398 -49.438 11.219 1 36.91 465 ALA B N 1
ATOM 8512 C CA . ALA B 1 465 ? 4.051 -48.062 11.578 1 36.91 465 ALA B CA 1
ATOM 8513 C C . ALA B 1 465 ? 4.727 -47.656 12.883 1 36.91 465 ALA B C 1
ATOM 8515 O O . ALA B 1 465 ? 4.641 -48.375 13.883 1 36.91 465 ALA B O 1
ATOM 8516 N N . THR B 1 466 ? 5.906 -47.062 12.898 1 32.97 466 THR B N 1
ATOM 8517 C CA . THR B 1 466 ? 6.328 -46.625 14.234 1 32.97 466 THR B CA 1
ATOM 8518 C C . THR B 1 466 ? 5.156 -46.031 15 1 32.97 466 THR B C 1
ATOM 8520 O O . THR B 1 466 ? 4.391 -45.219 14.453 1 32.97 466 THR B O 1
ATOM 8523 N N . PRO B 1 467 ? 4.785 -46.531 16.234 1 30.05 467 PRO B N 1
ATOM 8524 C CA . PRO B 1 467 ? 3.82 -46.062 17.234 1 30.05 467 PRO B CA 1
ATOM 8525 C C . PRO B 1 467 ? 3.984 -44.594 17.562 1 30.05 467 PRO B C 1
ATOM 8527 O O . PRO B 1 467 ? 5.098 -44.125 17.844 1 30.05 467 PRO B O 1
ATOM 8530 N N . GLY B 1 468 ? 2.998 -43.656 17.219 1 34.28 468 GLY B N 1
ATOM 8531 C CA . GLY B 1 468 ? 2.869 -42.25 17.609 1 34.28 468 GLY B CA 1
ATOM 8532 C C . GLY B 1 468 ? 2.707 -41.312 16.422 1 34.28 468 GLY B C 1
ATOM 8533 O O . GLY B 1 468 ? 2.375 -40.156 16.594 1 34.28 468 GLY B O 1
ATOM 8534 N N . PHE B 1 469 ? 3.738 -41.406 15.492 1 33.44 469 PHE B N 1
ATOM 8535 C CA . PHE B 1 469 ? 3.576 -40.5 14.352 1 33.44 469 PHE B CA 1
ATOM 8536 C C . PHE B 1 469 ? 2.592 -41.094 13.344 1 33.44 469 PHE B C 1
ATOM 8538 O O . PHE B 1 469 ? 2.797 -42.188 12.828 1 33.44 469 PHE B O 1
ATOM 8545 N N . PRO B 1 470 ? 1.365 -41.031 13.523 1 37.47 470 PRO B N 1
ATOM 8546 C CA . PRO B 1 470 ? 0.476 -41.594 12.492 1 37.47 470 PRO B CA 1
ATOM 8547 C C . PRO B 1 470 ? 1.06 -41.469 11.086 1 37.47 470 PRO B C 1
ATOM 8549 O O . PRO B 1 470 ? 1.807 -40.531 10.797 1 37.47 470 PRO B O 1
ATOM 8552 N N . SER B 1 471 ? 1.303 -42.5 10.336 1 38.72 471 SER B N 1
ATOM 8553 C CA . SER B 1 471 ? 1.981 -42.656 9.055 1 38.72 471 SER B CA 1
ATOM 8554 C C . SER B 1 471 ? 1.422 -41.656 8.023 1 38.72 471 SER B C 1
ATOM 8556 O O . SER B 1 471 ? 0.246 -41.75 7.66 1 38.72 471 SER B O 1
ATOM 8558 N N . VAL B 1 472 ? 1.683 -40.375 7.957 1 45.97 472 VAL B N 1
ATOM 8559 C CA . VAL B 1 472 ? 1.543 -39.344 6.945 1 45.97 472 VAL B CA 1
ATOM 8560 C C . VAL B 1 472 ? 1.466 -39.969 5.559 1 45.97 472 VAL B C 1
ATOM 8562 O O . VAL B 1 472 ? 1.016 -39.344 4.605 1 45.97 472 VAL B O 1
ATOM 8565 N N . GLU B 1 473 ? 1.953 -41.25 5.441 1 44.34 473 GLU B N 1
ATOM 8566 C CA . GLU B 1 473 ? 2.131 -41.938 4.156 1 44.34 473 GLU B CA 1
ATOM 8567 C C . GLU B 1 473 ? 0.788 -42.219 3.492 1 44.34 473 GLU B C 1
ATOM 8569 O O . GLU B 1 473 ? 0.714 -42.375 2.271 1 44.34 473 GLU B O 1
ATOM 8574 N N . GLU B 1 474 ? -0.256 -42.312 4.297 1 47.97 474 GLU B N 1
ATOM 8575 C CA . GLU B 1 474 ? -1.541 -42.656 3.701 1 47.97 474 GLU B CA 1
ATOM 8576 C C . GLU B 1 474 ? -2.256 -41.406 3.154 1 47.97 474 GLU B C 1
ATOM 8578 O O . GLU B 1 474 ? -3.33 -41.531 2.562 1 47.97 474 GLU B O 1
ATOM 8583 N N . LEU B 1 475 ? -1.719 -40.281 3.377 1 52.84 475 LEU B N 1
ATOM 8584 C CA . LEU B 1 475 ? -2.467 -39.094 2.99 1 52.84 475 LEU B CA 1
ATOM 8585 C C . LEU B 1 475 ? -2.027 -38.594 1.615 1 52.84 475 LEU B C 1
ATOM 8587 O O . LEU B 1 475 ? -0.83 -38.5 1.34 1 52.84 475 LEU B O 1
ATOM 8591 N N . GLY B 1 476 ? -2.838 -38.875 0.568 1 63.47 476 GLY B N 1
ATOM 8592 C CA . GLY B 1 476 ? -2.627 -38.281 -0.742 1 63.47 476 GLY B CA 1
ATOM 8593 C C . GLY B 1 476 ? -2.984 -36.812 -0.791 1 63.47 476 GLY B C 1
ATOM 8594 O O . GLY B 1 476 ? -3.932 -36.375 -0.136 1 63.47 476 GLY B O 1
ATOM 8595 N N . ASN B 1 477 ? -2.078 -35.906 -1.159 1 78.06 477 ASN B N 1
ATOM 8596 C CA . ASN B 1 477 ? -2.299 -34.5 -1.367 1 78.06 477 ASN B CA 1
ATOM 8597 C C . ASN B 1 477 ? -3.186 -34.219 -2.582 1 78.06 477 ASN B C 1
ATOM 8599 O O . ASN B 1 477 ? -3.322 -35.094 -3.451 1 78.06 477 ASN B O 1
ATOM 8603 N N . ASN B 1 478 ? -3.941 -33.219 -2.479 1 85.06 478 ASN B N 1
ATOM 8604 C CA . ASN B 1 478 ? -4.719 -32.812 -3.646 1 85.06 478 ASN B CA 1
ATOM 8605 C C . ASN B 1 478 ? -3.855 -32.781 -4.906 1 85.06 478 ASN B C 1
ATOM 8607 O O . ASN B 1 478 ? -2.734 -32.25 -4.875 1 85.06 478 ASN B O 1
ATOM 8611 N N . PRO B 1 479 ? -4.262 -33.438 -5.906 1 86.06 479 PRO B N 1
ATOM 8612 C CA . PRO B 1 479 ? -3.457 -33.5 -7.129 1 86.06 479 PRO B CA 1
ATOM 8613 C C . PRO B 1 479 ? -3.023 -32.094 -7.613 1 86.06 479 PRO B C 1
ATOM 8615 O O . PRO B 1 479 ? -1.92 -31.953 -8.148 1 86.06 479 PRO B O 1
ATOM 8618 N N . TRP B 1 480 ? -3.896 -31.188 -7.457 1 89 480 TRP B N 1
ATOM 8619 C CA . TRP B 1 480 ? -3.545 -29.859 -7.91 1 89 480 TRP B CA 1
ATOM 8620 C C . TRP B 1 480 ? -2.42 -29.266 -7.066 1 89 480 TRP B C 1
ATOM 8622 O O . TRP B 1 480 ? -1.572 -28.531 -7.574 1 89 480 TRP B O 1
ATOM 8632 N N . ASN B 1 481 ? -2.365 -29.562 -5.812 1 89.25 481 ASN B N 1
ATOM 8633 C CA . ASN B 1 481 ? -1.264 -29.141 -4.953 1 89.25 481 ASN B CA 1
ATOM 8634 C C . ASN B 1 481 ? 0.055 -29.781 -5.379 1 89.25 481 ASN B C 1
ATOM 8636 O O . ASN B 1 481 ? 1.104 -29.125 -5.332 1 89.25 481 ASN B O 1
ATOM 8640 N N . VAL B 1 482 ? -0.025 -31 -5.773 1 88.38 482 VAL B N 1
ATOM 8641 C CA . VAL B 1 482 ? 1.165 -31.719 -6.215 1 88.38 482 VAL B CA 1
ATOM 8642 C C . VAL B 1 482 ? 1.716 -31.078 -7.484 1 88.38 482 VAL B C 1
ATOM 8644 O O . VAL B 1 482 ? 2.92 -30.828 -7.598 1 88.38 482 VAL B O 1
ATOM 8647 N N . LEU B 1 483 ? 0.817 -30.781 -8.398 1 90.81 483 LEU B N 1
ATOM 8648 C CA . LEU B 1 483 ? 1.223 -30.172 -9.656 1 90.81 483 LEU B CA 1
ATOM 8649 C C . LEU B 1 483 ? 1.824 -28.781 -9.414 1 90.81 483 LEU B C 1
ATOM 8651 O O . LEU B 1 483 ? 2.809 -28.406 -10.055 1 90.81 483 LEU B O 1
ATOM 8655 N N . ARG B 1 484 ? 1.234 -28.078 -8.555 1 91.25 484 ARG B N 1
ATOM 8656 C CA . ARG B 1 484 ? 1.726 -26.734 -8.266 1 91.25 484 ARG B CA 1
ATOM 8657 C C . ARG B 1 484 ? 3.117 -26.797 -7.641 1 91.25 484 ARG B C 1
ATOM 8659 O O . ARG B 1 484 ? 3.967 -25.953 -7.941 1 91.25 484 ARG B O 1
ATOM 8666 N N . LEU B 1 485 ? 3.332 -27.719 -6.758 1 89.88 485 LEU B N 1
ATOM 8667 C CA . LEU B 1 485 ? 4.648 -27.859 -6.148 1 89.88 485 LEU B CA 1
ATOM 8668 C C . LEU B 1 485 ? 5.688 -28.266 -7.188 1 89.88 485 LEU B C 1
ATOM 8670 O O . LEU B 1 485 ? 6.812 -27.75 -7.176 1 89.88 485 LEU B O 1
ATOM 8674 N N . GLU B 1 486 ? 5.309 -29.156 -8.055 1 91.38 486 GLU B N 1
ATOM 8675 C CA . GLU B 1 486 ? 6.195 -29.531 -9.148 1 91.38 486 GLU B CA 1
ATOM 8676 C C . GLU B 1 486 ? 6.461 -28.359 -10.078 1 91.38 486 GLU B C 1
ATOM 8678 O O . GLU B 1 486 ? 7.578 -28.188 -10.578 1 91.38 486 GLU B O 1
ATOM 8683 N N . GLY B 1 487 ? 5.43 -27.641 -10.297 1 92.88 487 GLY B N 1
ATOM 8684 C CA . GLY B 1 487 ? 5.594 -26.422 -11.086 1 92.88 487 GLY B CA 1
ATOM 8685 C C . GLY B 1 487 ? 6.582 -25.453 -10.477 1 92.88 487 GLY B C 1
ATOM 8686 O O . GLY B 1 487 ? 7.371 -24.828 -11.195 1 92.88 487 GLY B O 1
ATOM 8687 N N . ARG B 1 488 ? 6.492 -25.281 -9.188 1 92.19 488 ARG B N 1
ATOM 8688 C CA . ARG B 1 488 ? 7.422 -24.391 -8.508 1 92.19 488 ARG B CA 1
ATOM 8689 C C . ARG B 1 488 ? 8.859 -24.875 -8.656 1 92.19 488 ARG B C 1
ATOM 8691 O O . ARG B 1 488 ? 9.789 -24.062 -8.703 1 92.19 488 ARG B O 1
ATOM 8698 N N . TYR B 1 489 ? 9.047 -26.156 -8.68 1 91.75 489 TYR B N 1
ATOM 8699 C CA . TYR B 1 489 ? 10.375 -26.719 -8.898 1 91.75 489 TYR B CA 1
ATOM 8700 C C . TYR B 1 489 ? 10.922 -26.297 -10.258 1 91.75 489 TYR B C 1
ATOM 8702 O O . TYR B 1 489 ? 12.055 -25.812 -10.359 1 91.75 489 TYR B O 1
ATOM 8710 N N . TYR B 1 490 ? 10.156 -26.484 -11.234 1 94.81 490 TYR B N 1
ATOM 8711 C CA . TYR B 1 490 ? 10.609 -26.156 -12.586 1 94.81 490 TYR B CA 1
ATOM 8712 C C . TYR B 1 490 ? 10.766 -24.656 -12.75 1 94.81 490 TYR B C 1
ATOM 8714 O O . TYR B 1 490 ? 11.641 -24.188 -13.477 1 94.81 490 TYR B O 1
ATOM 8722 N N . ALA B 1 491 ? 9.867 -23.938 -12.117 1 93.94 491 ALA B N 1
ATOM 8723 C CA . ALA B 1 491 ? 10.008 -22.484 -12.156 1 93.94 491 ALA B CA 1
ATOM 8724 C C . ALA B 1 491 ? 11.336 -22.047 -11.555 1 93.94 491 ALA B C 1
ATOM 8726 O O . ALA B 1 491 ? 11.992 -21.141 -12.078 1 93.94 491 ALA B O 1
ATOM 8727 N N . GLY B 1 492 ? 11.68 -22.641 -10.453 1 93 492 GLY B N 1
ATOM 8728 C CA . GLY B 1 492 ? 12.977 -22.328 -9.867 1 93 492 GLY B CA 1
ATOM 8729 C C . GLY B 1 492 ? 14.141 -22.672 -10.781 1 93 492 GLY B C 1
ATOM 8730 O O . GLY B 1 492 ? 15.094 -21.891 -10.891 1 93 492 GLY B O 1
ATOM 8731 N N . GLN B 1 493 ? 14.039 -23.812 -11.453 1 94.56 493 GLN B N 1
ATOM 8732 C CA . GLN B 1 493 ? 15.07 -24.25 -12.391 1 94.56 493 GLN B CA 1
ATOM 8733 C C . GLN B 1 493 ? 15.25 -23.219 -13.516 1 94.56 493 GLN B C 1
ATOM 8735 O O . GLN B 1 493 ? 16.375 -22.875 -13.867 1 94.56 493 GLN B O 1
ATOM 8740 N N . TYR B 1 494 ? 14.211 -22.812 -13.984 1 94.25 494 TYR B N 1
ATOM 8741 C CA . TYR B 1 494 ? 14.203 -21.812 -15.047 1 94.25 494 TYR B CA 1
ATOM 8742 C C . TYR B 1 494 ? 14.766 -20.484 -14.547 1 94.25 494 TYR B C 1
ATOM 8744 O O . TYR B 1 494 ? 15.617 -19.875 -15.211 1 94.25 494 TYR B O 1
ATOM 8752 N N . ILE B 1 495 ? 14.32 -19.984 -13.414 1 92.31 495 ILE B N 1
ATOM 8753 C CA . ILE B 1 495 ? 14.672 -18.672 -12.891 1 92.31 495 ILE B CA 1
ATOM 8754 C C . ILE B 1 495 ? 16.172 -18.625 -12.562 1 92.31 495 ILE B C 1
ATOM 8756 O O . ILE B 1 495 ? 16.844 -17.641 -12.859 1 92.31 495 ILE B O 1
ATOM 8760 N N . ILE B 1 496 ? 16.672 -19.609 -12.039 1 93.56 496 ILE B N 1
ATOM 8761 C CA . ILE B 1 496 ? 18.062 -19.688 -11.625 1 93.56 496 ILE B CA 1
ATOM 8762 C C . ILE B 1 496 ? 18.969 -19.641 -12.852 1 93.56 496 ILE B C 1
ATOM 8764 O O . ILE B 1 496 ? 20.031 -19 -12.828 1 93.56 496 ILE B O 1
ATOM 8768 N N . HIS B 1 497 ? 18.562 -20.203 -13.977 1 95.81 497 HIS B N 1
ATOM 8769 C CA . HIS B 1 497 ? 19.469 -20.438 -15.086 1 95.81 497 HIS B CA 1
ATOM 8770 C C . HIS B 1 497 ? 19.172 -19.5 -16.25 1 95.81 497 HIS B C 1
ATOM 8772 O O . HIS B 1 497 ? 19.922 -19.422 -17.219 1 95.81 497 HIS B O 1
ATOM 8778 N N . ARG B 1 498 ? 18.172 -18.766 -16.188 1 94.62 498 ARG B N 1
ATOM 8779 C CA . ARG B 1 498 ? 17.734 -17.891 -17.281 1 94.62 498 ARG B CA 1
ATOM 8780 C C . ARG B 1 498 ? 18.828 -16.875 -17.641 1 94.62 498 ARG B C 1
ATOM 8782 O O . ARG B 1 498 ? 19.047 -16.578 -18.812 1 94.62 498 ARG B O 1
ATOM 8789 N N . PRO B 1 499 ? 19.547 -16.328 -16.688 1 91.5 499 PRO B N 1
ATOM 8790 C CA . PRO B 1 499 ? 20.547 -15.32 -17.016 1 91.5 499 PRO B CA 1
ATOM 8791 C C . PRO B 1 499 ? 21.609 -15.836 -18 1 91.5 499 PRO B C 1
ATOM 8793 O O . PRO B 1 499 ? 22.219 -15.055 -18.719 1 91.5 499 PRO B O 1
ATOM 8796 N N . PHE B 1 500 ? 21.797 -17.156 -18.078 1 93.81 500 PHE B N 1
ATOM 8797 C CA . PHE B 1 500 ? 22.781 -17.719 -19 1 93.81 500 PHE B CA 1
ATOM 8798 C C . PHE B 1 500 ? 22.328 -17.562 -20.438 1 93.81 500 PHE B C 1
ATOM 8800 O O . PHE B 1 500 ? 23.141 -17.328 -21.328 1 93.81 500 PHE B O 1
ATOM 8807 N N . ILE B 1 501 ? 21.047 -17.75 -20.641 1 94.56 501 ILE B N 1
ATOM 8808 C CA . ILE B 1 501 ? 20.5 -17.562 -21.984 1 94.56 501 ILE B CA 1
ATOM 8809 C C . ILE B 1 501 ? 20.719 -16.125 -22.438 1 94.56 501 ILE B C 1
ATOM 8811 O O . ILE B 1 501 ? 21.172 -15.883 -23.562 1 94.56 501 ILE B O 1
ATOM 8815 N N . GLU B 1 502 ? 20.422 -15.227 -21.578 1 90.56 502 GLU B N 1
ATOM 8816 C CA . GLU B 1 502 ? 20.594 -13.812 -21.891 1 90.56 502 GLU B CA 1
ATOM 8817 C C . GLU B 1 502 ? 22.062 -13.484 -22.156 1 90.56 502 GLU B C 1
ATOM 8819 O O . GLU B 1 502 ? 22.391 -12.68 -23.031 1 90.56 502 GLU B O 1
ATOM 8824 N N . TYR B 1 503 ? 22.906 -14.039 -21.297 1 90.19 503 TYR B N 1
ATOM 8825 C CA . TYR B 1 503 ? 24.344 -13.812 -21.453 1 90.19 503 TYR B CA 1
ATOM 8826 C C . TYR B 1 503 ? 24.828 -14.281 -22.828 1 90.19 503 TYR B C 1
ATOM 8828 O O . TYR B 1 503 ? 25.594 -13.586 -23.5 1 90.19 503 TYR B O 1
ATOM 8836 N N . VAL B 1 504 ? 24.422 -15.414 -23.25 1 92.44 504 VAL B N 1
ATOM 8837 C CA . VAL B 1 504 ? 24.828 -15.969 -24.547 1 92.44 504 VAL B CA 1
ATOM 8838 C C . VAL B 1 504 ? 24.297 -15.094 -25.672 1 92.44 504 VAL B C 1
ATOM 8840 O O . VAL B 1 504 ? 25.016 -14.812 -26.641 1 92.44 504 VAL B O 1
ATOM 8843 N N . LEU B 1 505 ? 23.062 -14.672 -25.562 1 90.88 505 LEU B N 1
ATOM 8844 C CA . LEU B 1 505 ? 22.453 -13.852 -26.594 1 90.88 505 LEU B CA 1
ATOM 8845 C C . LEU B 1 505 ? 23.172 -12.523 -26.75 1 90.88 505 LEU B C 1
ATOM 8847 O O . LEU B 1 505 ? 23.266 -11.977 -27.844 1 90.88 505 LEU B O 1
ATOM 8851 N N . LEU B 1 506 ? 23.641 -12.031 -25.641 1 86.19 506 LEU B N 1
ATOM 8852 C CA . LEU B 1 506 ? 24.344 -10.75 -25.672 1 86.19 506 LEU B CA 1
ATOM 8853 C C . LEU B 1 506 ? 25.766 -10.914 -26.172 1 86.19 506 LEU B C 1
ATOM 8855 O O . LEU B 1 506 ? 26.391 -9.953 -26.625 1 86.19 506 LEU B O 1
ATOM 8859 N N . ASN B 1 507 ? 26.312 -12.164 -26.109 1 86 507 ASN B N 1
ATOM 8860 C CA . ASN B 1 507 ? 27.703 -12.414 -26.5 1 86 507 ASN B CA 1
ATOM 8861 C C . ASN B 1 507 ? 27.797 -13.422 -27.641 1 86 507 ASN B C 1
ATOM 8863 O O . ASN B 1 507 ? 28.766 -14.18 -27.719 1 86 507 ASN B O 1
ATOM 8867 N N . VAL B 1 508 ? 26.906 -13.477 -28.516 1 86.06 508 VAL B N 1
ATOM 8868 C CA . VAL B 1 508 ? 26.797 -14.5 -29.547 1 86.06 508 VAL B CA 1
ATOM 8869 C C . VAL B 1 508 ? 28.031 -14.43 -30.453 1 86.06 508 VAL B C 1
ATOM 8871 O O . VAL B 1 508 ? 28.547 -15.469 -30.891 1 86.06 508 VAL B O 1
ATOM 8874 N N . SER B 1 509 ? 28.531 -13.32 -30.688 1 84.62 509 SER B N 1
ATOM 8875 C CA . SER B 1 509 ? 29.625 -13.125 -31.625 1 84.62 509 SER B CA 1
ATOM 8876 C C . SER B 1 509 ? 30.922 -13.711 -31.094 1 84.62 509 SER B C 1
ATOM 8878 O O . SER B 1 509 ? 31.781 -14.164 -31.859 1 84.62 509 SER B O 1
ATOM 8880 N N . HIS B 1 510 ? 31.094 -13.758 -29.812 1 84.75 510 HIS B N 1
ATOM 8881 C CA . HIS B 1 510 ? 32.344 -14.203 -29.234 1 84.75 510 HIS B CA 1
ATOM 8882 C C . HIS B 1 510 ? 32.156 -15.469 -28.406 1 84.75 510 HIS B C 1
ATOM 8884 O O . HIS B 1 510 ? 33.125 -15.953 -27.781 1 84.75 510 HIS B O 1
ATOM 8890 N N . PHE B 1 511 ? 31.047 -16.016 -28.562 1 88.69 511 PHE B N 1
ATOM 8891 C CA . PHE B 1 511 ? 30.734 -17.094 -27.625 1 88.69 511 PHE B CA 1
ATOM 8892 C C . PHE B 1 511 ? 31.391 -18.391 -28.062 1 88.69 511 PHE B C 1
ATOM 8894 O O . PHE B 1 511 ? 31.688 -19.25 -27.234 1 88.69 511 PHE B O 1
ATOM 8901 N N . ALA B 1 512 ? 31.734 -18.562 -29.281 1 86 512 ALA B N 1
ATOM 8902 C CA . ALA B 1 512 ? 32.344 -19.781 -29.812 1 86 512 ALA B CA 1
ATOM 8903 C C . ALA B 1 512 ? 33.688 -20.031 -29.172 1 86 512 ALA B C 1
ATOM 8905 O O . ALA B 1 512 ? 34.094 -21.188 -28.969 1 86 512 ALA B O 1
ATOM 8906 N N . THR B 1 513 ? 34.375 -19 -28.797 1 87.06 513 THR B N 1
ATOM 8907 C CA . THR B 1 513 ? 35.688 -19.141 -28.203 1 87.06 513 THR B CA 1
ATOM 8908 C C . THR B 1 513 ? 35.656 -18.875 -26.703 1 87.06 513 THR B C 1
ATOM 8910 O O . THR B 1 513 ? 36.719 -18.75 -26.062 1 87.06 513 THR B O 1
ATOM 8913 N N . HIS B 1 514 ? 34.5 -18.828 -26.219 1 88.31 514 HIS B N 1
ATOM 8914 C CA . HIS B 1 514 ? 34.375 -18.531 -24.797 1 88.31 514 HIS B CA 1
ATOM 8915 C C . HIS B 1 514 ? 34.969 -19.656 -23.953 1 88.31 514 HIS B C 1
ATOM 8917 O O . HIS B 1 514 ? 34.688 -20.828 -24.203 1 88.31 514 HIS B O 1
ATOM 8923 N N . PRO B 1 515 ? 35.781 -19.328 -22.953 1 87.06 515 PRO B N 1
ATOM 8924 C CA . PRO B 1 515 ? 36.469 -20.344 -22.141 1 87.06 515 PRO B CA 1
ATOM 8925 C C . PRO B 1 515 ? 35.469 -21.234 -21.391 1 87.06 515 PRO B C 1
ATOM 8927 O O . PRO B 1 515 ? 35.75 -22.422 -21.156 1 87.06 515 PRO B O 1
ATOM 8930 N N . CYS B 1 516 ? 34.406 -20.719 -20.984 1 90.81 516 CYS B N 1
ATOM 8931 C CA . CYS B 1 516 ? 33.438 -21.469 -20.219 1 90.81 516 CYS B CA 1
ATOM 8932 C C . CYS B 1 516 ? 32.219 -21.844 -21.094 1 90.81 516 CYS B C 1
ATOM 8934 O O . CYS B 1 516 ? 31.109 -21.953 -20.594 1 90.81 516 CYS B O 1
ATOM 8936 N N . ARG B 1 517 ? 32.406 -22.016 -22.281 1 92.56 517 ARG B N 1
ATOM 8937 C CA . ARG B 1 517 ? 31.328 -22.219 -23.25 1 92.56 517 ARG B CA 1
ATOM 8938 C C . ARG B 1 517 ? 30.5 -23.438 -22.891 1 92.56 517 ARG B C 1
ATOM 8940 O O . ARG B 1 517 ? 29.266 -23.359 -22.797 1 92.56 517 ARG B O 1
ATOM 8947 N N . GLU B 1 518 ? 31.172 -24.547 -22.578 1 93.75 518 GLU B N 1
ATOM 8948 C CA . GLU B 1 518 ? 30.453 -25.797 -22.312 1 93.75 518 GLU B CA 1
ATOM 8949 C C . GLU B 1 518 ? 29.656 -25.703 -21.031 1 93.75 518 GLU B C 1
ATOM 8951 O O . GLU B 1 518 ? 28.516 -26.172 -20.969 1 93.75 518 GLU B O 1
ATOM 8956 N N . ALA B 1 519 ? 30.25 -25.109 -20.031 1 94.94 519 ALA B N 1
ATOM 8957 C CA . ALA B 1 519 ? 29.562 -24.953 -18.75 1 94.94 519 ALA B CA 1
ATOM 8958 C C . ALA B 1 519 ? 28.359 -24.031 -18.891 1 94.94 519 ALA B C 1
ATOM 8960 O O . ALA B 1 519 ? 27.297 -24.297 -18.312 1 94.94 519 ALA B O 1
ATOM 8961 N N . VAL B 1 520 ? 28.531 -22.969 -19.609 1 95.06 520 VAL B N 1
ATOM 8962 C CA . VAL B 1 520 ? 27.469 -22.016 -19.812 1 95.06 520 VAL B CA 1
ATOM 8963 C C . VAL B 1 520 ? 26.328 -22.656 -20.609 1 95.06 520 VAL B C 1
ATOM 8965 O O . VAL B 1 520 ? 25.156 -22.5 -20.266 1 95.06 520 VAL B O 1
ATOM 8968 N N . LEU B 1 521 ? 26.656 -23.375 -21.609 1 96.12 521 LEU B N 1
ATOM 8969 C CA . LEU B 1 521 ? 25.641 -24.031 -22.453 1 96.12 521 LEU B CA 1
ATOM 8970 C C . LEU B 1 521 ? 24.875 -25.078 -21.672 1 96.12 521 LEU B C 1
ATOM 8972 O O . LEU B 1 521 ? 23.688 -25.281 -21.891 1 96.12 521 LEU B O 1
ATOM 8976 N N . GLU B 1 522 ? 25.547 -25.734 -20.781 1 96.44 522 GLU B N 1
ATOM 8977 C CA . GLU B 1 522 ? 24.875 -26.719 -19.953 1 96.44 522 GLU B CA 1
ATOM 8978 C C . GLU B 1 522 ? 23.828 -26.047 -19.047 1 96.44 522 GLU B C 1
ATOM 8980 O O . GLU B 1 522 ? 22.75 -26.609 -18.812 1 96.44 522 GLU B O 1
ATOM 8985 N N . ARG B 1 523 ? 24.188 -24.953 -18.469 1 96.56 523 ARG B N 1
ATOM 8986 C CA . ARG B 1 523 ? 23.234 -24.203 -17.656 1 96.56 523 ARG B CA 1
ATOM 8987 C C . ARG B 1 523 ? 22.062 -23.703 -18.5 1 96.56 523 ARG B C 1
ATOM 8989 O O . ARG B 1 523 ? 20.938 -23.625 -18.031 1 96.56 523 ARG B O 1
ATOM 8996 N N . CYS B 1 524 ? 22.359 -23.297 -19.719 1 97.31 524 CYS B N 1
ATOM 8997 C CA . CYS B 1 524 ? 21.281 -22.938 -20.625 1 97.31 524 CYS B CA 1
ATOM 8998 C C . CYS B 1 524 ? 20.344 -24.109 -20.859 1 97.31 524 CYS B C 1
ATOM 9000 O O . CYS B 1 524 ? 19.125 -23.938 -20.922 1 97.31 524 CYS B O 1
ATOM 9002 N N . ARG B 1 525 ? 20.922 -25.281 -21.078 1 97.56 525 ARG B N 1
ATOM 9003 C CA . ARG B 1 525 ? 20.125 -26.484 -21.266 1 97.56 525 ARG B CA 1
ATOM 9004 C C . ARG B 1 525 ? 19.203 -26.703 -20.078 1 97.56 525 ARG B C 1
ATOM 9006 O O . ARG B 1 525 ? 18.031 -27.062 -20.25 1 97.56 525 ARG B O 1
ATOM 9013 N N . LEU B 1 526 ? 19.734 -26.516 -18.859 1 96.81 526 LEU B N 1
ATOM 9014 C CA . LEU B 1 526 ? 18.922 -26.672 -17.656 1 96.81 526 LEU B CA 1
ATOM 9015 C C . LEU B 1 526 ? 17.766 -25.688 -17.625 1 96.81 526 LEU B C 1
ATOM 9017 O O . LEU B 1 526 ? 16.672 -26 -17.172 1 96.81 526 LEU B O 1
ATOM 9021 N N . CYS B 1 527 ? 18.016 -24.484 -18.047 1 97.69 527 CYS B N 1
ATOM 9022 C CA . CYS B 1 527 ? 16.953 -23.484 -18.141 1 97.69 527 CYS B CA 1
ATOM 9023 C C . CYS B 1 527 ? 15.859 -23.953 -19.094 1 97.69 527 CYS B C 1
ATOM 9025 O O . CYS B 1 527 ? 14.672 -23.906 -18.75 1 97.69 527 CYS B O 1
ATOM 9027 N N . LEU B 1 528 ? 16.219 -24.438 -20.266 1 98.25 528 LEU B N 1
ATOM 9028 C CA . LEU B 1 528 ? 15.258 -24.875 -21.266 1 98.25 528 LEU B CA 1
ATOM 9029 C C . LEU B 1 528 ? 14.477 -26.078 -20.781 1 98.25 528 LEU B C 1
ATOM 9031 O O . LEU B 1 528 ? 13.273 -26.203 -21.031 1 98.25 528 LEU B O 1
ATOM 9035 N N . LEU B 1 529 ? 15.133 -26.969 -20.062 1 97.06 529 LEU B N 1
ATOM 9036 C CA . LEU B 1 529 ? 14.453 -28.109 -19.484 1 97.06 529 LEU B CA 1
ATOM 9037 C C . LEU B 1 529 ? 13.453 -27.672 -18.422 1 97.06 529 LEU B C 1
ATOM 9039 O O . LEU B 1 529 ? 12.383 -28.266 -18.281 1 97.06 529 LEU B O 1
ATOM 9043 N N . GLY B 1 530 ? 13.844 -26.703 -17.641 1 97.31 530 GLY B N 1
ATOM 9044 C CA . GLY B 1 530 ? 12.906 -26.141 -16.672 1 97.31 530 GLY B CA 1
ATOM 9045 C C . GLY B 1 530 ? 11.664 -25.547 -17.328 1 97.31 530 GLY B C 1
ATOM 9046 O O . GLY B 1 530 ? 10.555 -25.734 -16.828 1 97.31 530 GLY B O 1
ATOM 9047 N N . CYS B 1 531 ? 11.852 -24.844 -18.438 1 97.81 531 CYS B N 1
ATOM 9048 C CA . CYS B 1 531 ? 10.734 -24.281 -19.188 1 97.81 531 CYS B CA 1
ATOM 9049 C C . CYS B 1 531 ? 9.805 -25.391 -19.672 1 97.81 531 CYS B C 1
ATOM 9051 O O . CYS B 1 531 ? 8.594 -25.328 -19.453 1 97.81 531 CYS B O 1
ATOM 9053 N N . LYS B 1 532 ? 10.414 -26.391 -20.344 1 97.75 532 LYS B N 1
ATOM 9054 C CA . LYS B 1 532 ? 9.641 -27.5 -20.891 1 97.75 532 LYS B CA 1
ATOM 9055 C C . LYS B 1 532 ? 8.898 -28.234 -19.781 1 97.75 532 LYS B C 1
ATOM 9057 O O . LYS B 1 532 ? 7.719 -28.562 -19.922 1 97.75 532 LYS B O 1
ATOM 9062 N N . GLY B 1 533 ? 9.594 -28.484 -18.703 1 96.75 533 GLY B N 1
ATOM 9063 C CA . GLY B 1 533 ? 8.984 -29.188 -17.578 1 96.75 533 GLY B CA 1
ATOM 9064 C C . GLY B 1 533 ? 7.781 -28.469 -17.016 1 96.75 533 GLY B C 1
ATOM 9065 O O . GLY B 1 533 ? 6.738 -29.078 -16.781 1 96.75 533 GLY B O 1
ATOM 9066 N N . PHE B 1 534 ? 7.902 -27.172 -16.75 1 97.31 534 PHE B N 1
ATOM 9067 C CA . PHE B 1 534 ? 6.812 -26.375 -16.203 1 97.31 534 PHE B CA 1
ATOM 9068 C C . PHE B 1 534 ? 5.598 -26.422 -17.125 1 97.31 534 PHE B C 1
ATOM 9070 O O . PHE B 1 534 ? 4.469 -26.594 -16.656 1 97.31 534 PHE B O 1
ATOM 9077 N N . ILE B 1 535 ? 5.773 -26.219 -18.438 1 97.81 535 ILE B N 1
ATOM 9078 C CA . ILE B 1 535 ? 4.703 -26.172 -19.422 1 97.81 535 ILE B CA 1
ATOM 9079 C C . ILE B 1 535 ? 3.936 -27.5 -19.422 1 97.81 535 ILE B C 1
ATOM 9081 O O . ILE B 1 535 ? 2.703 -27.5 -19.438 1 97.81 535 ILE B O 1
ATOM 9085 N N . HIS B 1 536 ? 4.617 -28.578 -19.281 1 96.12 536 HIS B N 1
ATOM 9086 C CA . HIS B 1 536 ? 3.973 -29.891 -19.328 1 96.12 536 HIS B CA 1
ATOM 9087 C C . HIS B 1 536 ? 3.225 -30.188 -18.031 1 96.12 536 HIS B C 1
ATOM 9089 O O . HIS B 1 536 ? 2.189 -30.859 -18.047 1 96.12 536 HIS B O 1
ATOM 9095 N N . VAL B 1 537 ? 3.725 -29.703 -16.953 1 94.31 537 VAL B N 1
ATOM 9096 C CA . VAL B 1 537 ? 3.098 -29.922 -15.648 1 94.31 537 VAL B CA 1
ATOM 9097 C C . VAL B 1 537 ? 1.699 -29.312 -15.641 1 94.31 537 VAL B C 1
ATOM 9099 O O . VAL B 1 537 ? 0.769 -29.875 -15.062 1 94.31 537 VAL B O 1
ATOM 9102 N N . PHE B 1 538 ? 1.498 -28.188 -16.266 1 94.69 538 PHE B N 1
ATOM 9103 C CA . PHE B 1 538 ? 0.236 -27.453 -16.172 1 94.69 538 PHE B CA 1
ATOM 9104 C C . PHE B 1 538 ? -0.644 -27.75 -17.375 1 94.69 538 PHE B C 1
ATOM 9106 O O . PHE B 1 538 ? -1.644 -27.062 -17.609 1 94.69 538 PHE B O 1
ATOM 9113 N N . ASP B 1 539 ? -0.172 -28.75 -18.172 1 94.56 539 ASP B N 1
ATOM 9114 C CA . ASP B 1 539 ? -1.023 -29.203 -19.266 1 94.56 539 ASP B CA 1
ATOM 9115 C C . ASP B 1 539 ? -2.113 -30.141 -18.766 1 94.56 539 ASP B C 1
ATOM 9117 O O . ASP B 1 539 ? -2.107 -31.328 -19.094 1 94.56 539 ASP B O 1
ATOM 9121 N N . VAL B 1 540 ? -2.953 -29.609 -18.016 1 92.69 540 VAL B N 1
ATOM 9122 C CA . VAL B 1 540 ? -4.047 -30.359 -17.406 1 92.69 540 VAL B CA 1
ATOM 9123 C C . VAL B 1 540 ? -5.387 -29.75 -17.812 1 92.69 540 VAL B C 1
ATOM 9125 O O . VAL B 1 540 ? -5.59 -28.547 -17.688 1 92.69 540 VAL B O 1
ATOM 9128 N N . ASP B 1 541 ? -6.301 -30.578 -18.344 1 89.75 541 ASP B N 1
ATOM 9129 C CA . ASP B 1 541 ? -7.637 -30.156 -18.766 1 89.75 541 ASP B CA 1
ATOM 9130 C C . ASP B 1 541 ? -8.711 -31.016 -18.094 1 89.75 541 ASP B C 1
ATOM 9132 O O . ASP B 1 541 ? -8.805 -32.219 -18.328 1 89.75 541 ASP B O 1
ATOM 9136 N N . PRO B 1 542 ? -9.594 -30.375 -17.172 1 91.81 542 PRO B N 1
ATOM 9137 C CA . PRO B 1 542 ? -9.695 -28.938 -16.906 1 91.81 542 PRO B CA 1
ATOM 9138 C C . PRO B 1 542 ? -8.633 -28.453 -15.922 1 91.81 542 PRO B C 1
ATOM 9140 O O . PRO B 1 542 ? -8.164 -29.219 -15.078 1 91.81 542 PRO B O 1
ATOM 9143 N N . THR B 1 543 ? -8.297 -27.219 -16.125 1 93.56 543 THR B N 1
ATOM 9144 C CA . THR B 1 543 ? -7.391 -26.578 -15.18 1 93.56 543 THR B CA 1
ATOM 9145 C C . THR B 1 543 ? -8.164 -25.922 -14.039 1 93.56 543 THR B C 1
ATOM 9147 O O . THR B 1 543 ? -9.312 -25.5 -14.219 1 93.56 543 THR B O 1
ATOM 9150 N N . ASN B 1 544 ? -7.617 -25.906 -12.891 1 94.5 544 ASN B N 1
ATOM 9151 C CA . ASN B 1 544 ? -8.25 -25.359 -11.703 1 94.5 544 ASN B CA 1
ATOM 9152 C C . ASN B 1 544 ? -7.871 -23.891 -11.492 1 94.5 544 ASN B C 1
ATOM 9154 O O . ASN B 1 544 ? -6.707 -23.578 -11.234 1 94.5 544 ASN B O 1
ATOM 9158 N N . SER B 1 545 ? -8.797 -22.984 -11.492 1 96.06 545 SER B N 1
ATOM 9159 C CA . SER B 1 545 ? -8.5 -21.562 -11.391 1 96.06 545 SER B CA 1
ATOM 9160 C C . SER B 1 545 ? -8.523 -21.094 -9.938 1 96.06 545 SER B C 1
ATOM 9162 O O . SER B 1 545 ? -8.219 -19.922 -9.648 1 96.06 545 SER B O 1
ATOM 9164 N N . VAL B 1 546 ? -8.844 -21.922 -8.961 1 95.69 546 VAL B N 1
ATOM 9165 C CA . VAL B 1 546 ? -9 -21.562 -7.555 1 95.69 546 VAL B CA 1
ATOM 9166 C C . VAL B 1 546 ? -7.699 -20.953 -7.039 1 95.69 546 VAL B C 1
ATOM 9168 O O . VAL B 1 546 ? -7.727 -20.031 -6.215 1 95.69 546 VAL B O 1
ATOM 9171 N N . THR B 1 547 ? -6.559 -21.406 -7.512 1 93.31 547 THR B N 1
ATOM 9172 C CA . THR B 1 547 ? -5.281 -20.906 -7.016 1 93.31 547 THR B CA 1
ATOM 9173 C C . THR B 1 547 ? -4.77 -19.766 -7.891 1 93.31 547 THR B C 1
ATOM 9175 O O . THR B 1 547 ? -3.641 -19.297 -7.715 1 93.31 547 THR B O 1
ATOM 9178 N N . GLY B 1 548 ? -5.57 -19.297 -8.766 1 94.19 548 GLY B N 1
ATOM 9179 C CA . GLY B 1 548 ? -5.156 -18.203 -9.648 1 94.19 548 GLY B CA 1
ATOM 9180 C C . GLY B 1 548 ? -4.301 -18.688 -10.812 1 94.19 548 GLY B C 1
ATOM 9181 O O . GLY B 1 548 ? -3.342 -19.438 -10.617 1 94.19 548 GLY B O 1
ATOM 9182 N N . LEU B 1 549 ? -4.625 -18.312 -11.945 1 96.31 549 LEU B N 1
ATOM 9183 C CA . LEU B 1 549 ? -3.91 -18.797 -13.125 1 96.31 549 LEU B CA 1
ATOM 9184 C C . LEU B 1 549 ? -3 -17.703 -13.68 1 96.31 549 LEU B C 1
ATOM 9186 O O . LEU B 1 549 ? -2.277 -17.938 -14.656 1 96.31 549 LEU B O 1
ATOM 9190 N N . PHE B 1 550 ? -3.023 -16.516 -13.141 1 96.12 550 PHE B N 1
ATOM 9191 C CA . PHE B 1 550 ? -2.256 -15.375 -13.625 1 96.12 550 PHE B CA 1
ATOM 9192 C C . PHE B 1 550 ? -0.768 -15.703 -13.664 1 96.12 550 PHE B C 1
ATOM 9194 O O . PHE B 1 550 ? -0.126 -15.578 -14.711 1 96.12 550 PHE B O 1
ATOM 9201 N N . ALA B 1 551 ? -0.203 -16.125 -12.477 1 94.44 551 ALA B N 1
ATOM 9202 C CA . ALA B 1 551 ? 1.235 -16.359 -12.383 1 94.44 551 ALA B CA 1
ATOM 9203 C C . ALA B 1 551 ? 1.665 -17.484 -13.328 1 94.44 551 ALA B C 1
ATOM 9205 O O . ALA B 1 551 ? 2.666 -17.359 -14.039 1 94.44 551 ALA B O 1
ATOM 9206 N N . ALA B 1 552 ? 0.918 -18.562 -13.32 1 95.56 552 ALA B N 1
ATOM 9207 C CA . ALA B 1 552 ? 1.232 -19.688 -14.203 1 95.56 552 ALA B CA 1
ATOM 9208 C C . ALA B 1 552 ? 1.149 -19.266 -15.664 1 95.56 552 ALA B C 1
ATOM 9210 O O . ALA B 1 552 ? 1.948 -19.719 -16.484 1 95.56 552 ALA B O 1
ATOM 9211 N N . GLY B 1 553 ? 0.146 -18.469 -15.984 1 97 553 GLY B N 1
ATOM 9212 C CA . GLY B 1 553 ? 0.009 -18 -17.359 1 97 553 GLY B CA 1
ATOM 9213 C C . GLY B 1 553 ? 1.146 -17.109 -17.797 1 97 553 GLY B C 1
ATOM 9214 O O . GLY B 1 553 ? 1.672 -17.25 -18.906 1 97 553 GLY B O 1
ATOM 9215 N N . MET B 1 554 ? 1.533 -16.188 -16.969 1 96.25 554 MET B N 1
ATOM 9216 C CA . MET B 1 554 ? 2.6 -15.25 -17.312 1 96.25 554 MET B CA 1
ATOM 9217 C C . MET B 1 554 ? 3.928 -15.977 -17.484 1 96.25 554 MET B C 1
ATOM 9219 O O . MET B 1 554 ? 4.684 -15.672 -18.406 1 96.25 554 MET B O 1
ATOM 9223 N N . VAL B 1 555 ? 4.184 -16.891 -16.594 1 95.75 555 VAL B N 1
ATOM 9224 C CA . VAL B 1 555 ? 5.426 -17.641 -16.688 1 95.75 555 VAL B CA 1
ATOM 9225 C C . VAL B 1 555 ? 5.422 -18.484 -17.953 1 95.75 555 VAL B C 1
ATOM 9227 O O . VAL B 1 555 ? 6.445 -18.594 -18.641 1 95.75 555 VAL B O 1
ATOM 9230 N N . THR B 1 556 ? 4.312 -19.094 -18.234 1 97.56 556 THR B N 1
ATOM 9231 C CA . THR B 1 556 ? 4.188 -19.875 -19.453 1 97.56 556 THR B CA 1
ATOM 9232 C C . THR B 1 556 ? 4.469 -19.016 -20.688 1 97.56 556 THR B C 1
ATOM 9234 O O . THR B 1 556 ? 5.195 -19.422 -21.594 1 97.56 556 THR B O 1
ATOM 9237 N N . PHE B 1 557 ? 3.883 -17.875 -20.719 1 97.56 557 PHE B N 1
ATOM 9238 C CA . PHE B 1 557 ? 4.113 -16.922 -21.797 1 97.56 557 PHE B CA 1
ATOM 9239 C C . PHE B 1 557 ? 5.602 -16.656 -21.969 1 97.56 557 PHE B C 1
ATOM 9241 O O . PHE B 1 557 ? 6.125 -16.734 -23.094 1 97.56 557 PHE B O 1
ATOM 9248 N N . THR B 1 558 ? 6.254 -16.312 -20.891 1 96.75 558 THR B N 1
ATOM 9249 C CA . THR B 1 558 ? 7.68 -16.016 -20.891 1 96.75 558 THR B CA 1
ATOM 9250 C C . THR B 1 558 ? 8.484 -17.219 -21.375 1 96.75 558 THR B C 1
ATOM 9252 O O . THR B 1 558 ? 9.391 -17.062 -22.203 1 96.75 558 THR B O 1
ATOM 9255 N N . MET B 1 559 ? 8.148 -18.391 -20.938 1 97.88 559 MET B N 1
ATOM 9256 C CA . MET B 1 559 ? 8.883 -19.625 -21.234 1 97.88 559 MET B CA 1
ATOM 9257 C C . MET B 1 559 ? 8.719 -20 -22.703 1 97.88 559 MET B C 1
ATOM 9259 O O . MET B 1 559 ? 9.656 -20.5 -23.328 1 97.88 559 MET B O 1
ATOM 9263 N N . VAL B 1 560 ? 7.551 -19.766 -23.266 1 97.94 560 VAL B N 1
ATOM 9264 C CA . VAL B 1 560 ? 7.324 -20.062 -24.672 1 97.94 560 VAL B CA 1
ATOM 9265 C C . VAL B 1 560 ? 8.219 -19.172 -25.547 1 97.94 560 VAL B C 1
ATOM 9267 O O . VAL B 1 560 ? 8.781 -19.625 -26.531 1 97.94 560 VAL B O 1
ATOM 9270 N N . ILE B 1 561 ? 8.336 -17.922 -25.172 1 97.25 561 ILE B N 1
ATOM 9271 C CA . ILE B 1 561 ? 9.203 -17.016 -25.906 1 97.25 561 ILE B CA 1
ATOM 9272 C C . ILE B 1 561 ? 10.648 -17.5 -25.828 1 97.25 561 ILE B C 1
ATOM 9274 O O . ILE B 1 561 ? 11.359 -17.516 -26.844 1 97.25 561 ILE B O 1
ATOM 9278 N N . ILE B 1 562 ? 11.078 -17.859 -24.656 1 97.5 562 ILE B N 1
ATOM 9279 C CA . ILE B 1 562 ? 12.453 -18.297 -24.453 1 97.5 562 ILE B CA 1
ATOM 9280 C C . ILE B 1 562 ? 12.719 -19.531 -25.297 1 97.5 562 ILE B C 1
ATOM 9282 O O . ILE B 1 562 ? 13.766 -19.625 -25.953 1 97.5 562 ILE B O 1
ATOM 9286 N N . LEU B 1 563 ? 11.812 -20.484 -25.312 1 97.75 563 LEU B N 1
ATOM 9287 C CA . LEU B 1 563 ? 11.977 -21.703 -26.094 1 97.75 563 LEU B CA 1
ATOM 9288 C C . LEU B 1 563 ? 12.039 -21.375 -27.594 1 97.75 563 LEU B C 1
ATOM 9290 O O . LEU B 1 563 ? 12.859 -21.922 -28.312 1 97.75 563 LEU B O 1
ATOM 9294 N N . ARG B 1 564 ? 11.188 -20.484 -28 1 96.25 564 ARG B N 1
ATOM 9295 C CA . ARG B 1 564 ? 11.18 -20.109 -29.406 1 96.25 564 ARG B CA 1
ATOM 9296 C C . ARG B 1 564 ? 12.492 -19.438 -29.797 1 96.25 564 ARG B C 1
ATOM 9298 O O . ARG B 1 564 ? 13.062 -19.734 -30.844 1 96.25 564 ARG B O 1
ATOM 9305 N N . VAL B 1 565 ? 12.977 -18.547 -28.969 1 95.06 565 VAL B N 1
ATOM 9306 C CA . VAL B 1 565 ? 14.242 -17.859 -29.219 1 95.06 565 VAL B CA 1
ATOM 9307 C C . VAL B 1 565 ? 15.375 -18.875 -29.297 1 95.06 565 VAL B C 1
ATOM 9309 O O . VAL B 1 565 ? 16.266 -18.781 -30.156 1 95.06 565 VAL B O 1
ATOM 9312 N N . ALA B 1 566 ? 15.359 -19.844 -28.359 1 96 566 ALA B N 1
ATOM 9313 C CA . ALA B 1 566 ? 16.406 -20.859 -28.328 1 96 566 ALA B CA 1
ATOM 9314 C C . ALA B 1 566 ? 16.438 -21.656 -29.641 1 96 566 ALA B C 1
ATOM 9316 O O . ALA B 1 566 ? 17.516 -22.062 -30.094 1 96 566 ALA B O 1
ATOM 9317 N N . THR B 1 567 ? 15.305 -21.891 -30.281 1 94.62 567 THR B N 1
ATOM 9318 C CA . THR B 1 567 ? 15.242 -22.641 -31.531 1 94.62 567 THR B CA 1
ATOM 9319 C C . THR B 1 567 ? 15.766 -21.797 -32.688 1 94.62 567 THR B C 1
ATOM 9321 O O . THR B 1 567 ? 16.203 -22.344 -33.719 1 94.62 567 THR B O 1
ATOM 9324 N N . MET B 1 568 ? 15.805 -20.547 -32.562 1 91.94 568 MET B N 1
ATOM 9325 C CA . MET B 1 568 ? 16.188 -19.656 -33.625 1 91.94 568 MET B CA 1
ATOM 9326 C C . MET B 1 568 ? 17.688 -19.344 -33.594 1 91.94 568 MET B C 1
ATOM 9328 O O . MET B 1 568 ? 18.266 -18.891 -34.562 1 91.94 568 MET B O 1
ATOM 9332 N N . CYS B 1 569 ? 18.281 -19.594 -32.5 1 91.56 569 CYS B N 1
ATOM 9333 C CA . CYS B 1 569 ? 19.688 -19.266 -32.344 1 91.56 569 CYS B CA 1
ATOM 9334 C C . CYS B 1 569 ? 20.578 -20.484 -32.5 1 91.56 569 CYS B C 1
ATOM 9336 O O . CYS B 1 569 ? 20.547 -21.406 -31.688 1 91.56 569 CYS B O 1
ATOM 9338 N N . PRO B 1 570 ? 21.453 -20.453 -33.438 1 92.12 570 PRO B N 1
ATOM 9339 C CA . PRO B 1 570 ? 22.281 -21.625 -33.781 1 92.12 570 PRO B CA 1
ATOM 9340 C C . PRO B 1 570 ? 23.172 -22.047 -32.625 1 92.12 570 PRO B C 1
ATOM 9342 O O . PRO B 1 570 ? 23.531 -23.219 -32.5 1 92.12 570 PRO B O 1
ATOM 9345 N N . VAL B 1 571 ? 23.516 -21.156 -31.797 1 92.81 571 VAL B N 1
ATOM 9346 C CA . VAL B 1 571 ? 24.422 -21.453 -30.703 1 92.81 571 VAL B CA 1
ATOM 9347 C C . VAL B 1 571 ? 23.781 -22.469 -29.766 1 92.81 571 VAL B C 1
ATOM 9349 O O . VAL B 1 571 ? 24.5 -23.219 -29.078 1 92.81 571 VAL B O 1
ATOM 9352 N N . PHE B 1 572 ? 22.469 -22.469 -29.781 1 95.56 572 PHE B N 1
ATOM 9353 C CA . PHE B 1 572 ? 21.766 -23.344 -28.844 1 95.56 572 PHE B CA 1
ATOM 9354 C C . PHE B 1 572 ? 21.391 -24.656 -29.516 1 95.56 572 PHE B C 1
ATOM 9356 O O . PHE B 1 572 ? 20.766 -25.531 -28.906 1 95.56 572 PHE B O 1
ATOM 9363 N N . CYS B 1 573 ? 21.672 -24.969 -30.672 1 93 573 CYS B N 1
ATOM 9364 C CA . CYS B 1 573 ? 21.219 -26.094 -31.484 1 93 573 CYS B CA 1
ATOM 9365 C C . CYS B 1 573 ? 21.531 -27.422 -30.828 1 93 573 CYS B C 1
ATOM 9367 O O . CYS B 1 573 ? 20.719 -28.344 -30.828 1 93 573 CYS B O 1
ATOM 9369 N N . ASP B 1 574 ? 22.625 -27.516 -30.172 1 92 574 ASP B N 1
ATOM 9370 C CA . ASP B 1 574 ? 23.078 -28.781 -29.641 1 92 574 ASP B CA 1
ATOM 9371 C C . ASP B 1 574 ? 22.484 -29.031 -28.25 1 92 574 ASP B C 1
ATOM 9373 O O . ASP B 1 574 ? 22.516 -30.156 -27.75 1 92 574 ASP B O 1
ATOM 9377 N N . ILE B 1 575 ? 21.922 -28.031 -27.688 1 95 575 ILE B N 1
ATOM 9378 C CA . ILE B 1 575 ? 21.484 -28.188 -26.312 1 95 575 ILE B CA 1
ATOM 9379 C C . ILE B 1 575 ? 19.953 -28.172 -26.25 1 95 575 ILE B C 1
ATOM 9381 O O . ILE B 1 575 ? 19.375 -28.25 -25.172 1 95 575 ILE B O 1
ATOM 9385 N N . LEU B 1 576 ? 19.266 -28.094 -27.328 1 96.19 576 LEU B N 1
ATOM 9386 C CA . LEU B 1 576 ? 17.812 -28.016 -27.344 1 96.19 576 LEU B CA 1
ATOM 9387 C C . LEU B 1 576 ? 17.203 -29.312 -26.797 1 96.19 576 LEU B C 1
ATOM 9389 O O . LEU B 1 576 ? 17.609 -30.406 -27.188 1 96.19 576 LEU B O 1
ATOM 9393 N N . PRO B 1 577 ? 16.297 -29.203 -25.875 1 94.56 577 PRO B N 1
ATOM 9394 C CA . PRO B 1 577 ? 15.609 -30.391 -25.375 1 94.56 577 PRO B CA 1
ATOM 9395 C C . PRO B 1 577 ? 14.82 -31.125 -26.453 1 94.56 577 PRO B C 1
ATOM 9397 O O . PRO B 1 577 ? 14.422 -30.5 -27.453 1 94.56 577 PRO B O 1
ATOM 9400 N N . PRO B 1 578 ? 14.633 -32.438 -26.188 1 92.88 578 PRO B N 1
ATOM 9401 C CA . PRO B 1 578 ? 13.805 -33.156 -27.156 1 92.88 578 PRO B CA 1
ATOM 9402 C C . PRO B 1 578 ? 12.375 -32.625 -27.234 1 92.88 578 PRO B C 1
ATOM 9404 O O . PRO B 1 578 ? 11.82 -32.219 -26.219 1 92.88 578 PRO B O 1
ATOM 9407 N N . GLU B 1 579 ? 11.805 -32.594 -28.359 1 94.06 579 GLU B N 1
ATOM 9408 C CA . GLU B 1 579 ? 10.414 -32.219 -28.609 1 94.06 579 GLU B CA 1
ATOM 9409 C C . GLU B 1 579 ? 10.156 -30.781 -28.172 1 94.06 579 GLU B C 1
ATOM 9411 O O . GLU B 1 579 ? 9.125 -30.5 -27.547 1 94.06 579 GLU B O 1
ATOM 9416 N N . ILE B 1 580 ? 11.086 -29.953 -28.312 1 95.75 580 ILE B N 1
ATOM 9417 C CA . ILE B 1 580 ? 10.969 -28.562 -27.906 1 95.75 580 ILE B CA 1
ATOM 9418 C C . ILE B 1 580 ? 9.812 -27.891 -28.656 1 95.75 580 ILE B C 1
ATOM 9420 O O . ILE B 1 580 ? 9.102 -27.062 -28.094 1 95.75 580 ILE B O 1
ATOM 9424 N N . GLU B 1 581 ? 9.578 -28.25 -29.922 1 95 581 GLU B N 1
ATOM 9425 C CA . GLU B 1 581 ? 8.477 -27.672 -30.703 1 95 581 GLU B CA 1
ATOM 9426 C C . GLU B 1 581 ? 7.125 -28.062 -30.109 1 95 581 GLU B C 1
ATOM 9428 O O . GLU B 1 581 ? 6.191 -27.25 -30.109 1 95 581 GLU B O 1
ATOM 9433 N N . ARG B 1 582 ? 7.059 -29.25 -29.672 1 96.25 582 ARG B N 1
ATOM 9434 C CA . ARG B 1 582 ? 5.836 -29.688 -29 1 96.25 582 ARG B CA 1
ATOM 9435 C C . ARG B 1 582 ? 5.586 -28.875 -27.734 1 96.25 582 ARG B C 1
ATOM 9437 O O . ARG B 1 582 ? 4.449 -28.516 -27.438 1 96.25 582 ARG B O 1
ATOM 9444 N N . ALA B 1 583 ? 6.613 -28.641 -26.984 1 97.06 583 ALA B N 1
ATOM 9445 C CA . ALA B 1 583 ? 6.492 -27.859 -25.766 1 97.06 583 ALA B CA 1
ATOM 9446 C C . ALA B 1 583 ? 5.973 -26.453 -26.062 1 97.06 583 ALA B C 1
ATOM 9448 O O . ALA B 1 583 ? 5.184 -25.906 -25.297 1 97.06 583 ALA B O 1
ATOM 9449 N N . ILE B 1 584 ? 6.453 -25.859 -27.125 1 97.44 584 ILE B N 1
ATOM 9450 C CA . ILE B 1 584 ? 6.023 -24.516 -27.531 1 97.44 584 ILE B CA 1
ATOM 9451 C C . ILE B 1 584 ? 4.527 -24.531 -27.859 1 97.44 584 ILE B C 1
ATOM 9453 O O . ILE B 1 584 ? 3.785 -23.656 -27.406 1 97.44 584 ILE B O 1
ATOM 9457 N N . VAL B 1 585 ? 4.074 -25.578 -28.562 1 96.62 585 VAL B N 1
ATOM 9458 C CA . VAL B 1 585 ? 2.666 -25.703 -28.922 1 96.62 585 VAL B CA 1
ATOM 9459 C C . VAL B 1 585 ? 1.821 -25.906 -27.672 1 96.62 585 VAL B C 1
ATOM 9461 O O . VAL B 1 585 ? 0.759 -25.297 -27.516 1 96.62 585 VAL B O 1
ATOM 9464 N N . VAL B 1 586 ? 2.303 -26.781 -26.844 1 97.06 586 VAL B N 1
ATOM 9465 C CA . VAL B 1 586 ? 1.6 -27.062 -25.594 1 97.06 586 VAL B CA 1
ATOM 9466 C C . VAL B 1 586 ? 1.513 -25.797 -24.766 1 97.06 586 VAL B C 1
ATOM 9468 O O . VAL B 1 586 ? 0.49 -25.531 -24.125 1 97.06 586 VAL B O 1
ATOM 9471 N N . GLY B 1 587 ? 2.592 -25.062 -24.719 1 97.94 587 GLY B N 1
ATOM 9472 C CA . GLY B 1 587 ? 2.574 -23.797 -24 1 97.94 587 GLY B CA 1
ATOM 9473 C C . GLY B 1 587 ? 1.509 -22.844 -24.5 1 97.94 587 GLY B C 1
ATOM 9474 O O . GLY B 1 587 ? 0.795 -22.219 -23.703 1 97.94 587 GLY B O 1
ATOM 9475 N N . GLY B 1 588 ? 1.422 -22.656 -25.781 1 96.81 588 GLY B N 1
ATOM 9476 C CA . GLY B 1 588 ? 0.365 -21.844 -26.375 1 96.81 588 GLY B CA 1
ATOM 9477 C C . GLY B 1 588 ? -1.026 -22.344 -26.016 1 96.81 588 GLY B C 1
ATOM 9478 O O . GLY B 1 588 ? -1.926 -21.547 -25.766 1 96.81 588 GLY B O 1
ATOM 9479 N N . ARG B 1 589 ? -1.214 -23.625 -26.031 1 96.38 589 ARG B N 1
ATOM 9480 C CA . ARG B 1 589 ? -2.494 -24.234 -25.688 1 96.38 589 ARG B CA 1
ATOM 9481 C C . ARG B 1 589 ? -2.854 -23.969 -24.234 1 96.38 589 ARG B C 1
ATOM 9483 O O . ARG B 1 589 ? -4.004 -23.672 -23.906 1 96.38 589 ARG B O 1
ATOM 9490 N N . ASN B 1 590 ? -1.87 -24.156 -23.359 1 96.94 590 ASN B N 1
ATOM 9491 C CA . ASN B 1 590 ? -2.094 -23.844 -21.953 1 96.94 590 ASN B CA 1
ATOM 9492 C C . ASN B 1 590 ? -2.572 -22.406 -21.781 1 96.94 590 ASN B C 1
ATOM 9494 O O . ASN B 1 590 ? -3.535 -22.156 -21.047 1 96.94 590 ASN B O 1
ATOM 9498 N N . LEU B 1 591 ? -1.851 -21.516 -22.422 1 97.19 591 LEU B N 1
ATOM 9499 C CA . LEU B 1 591 ? -2.193 -20.094 -22.297 1 97.19 591 LEU B CA 1
ATOM 9500 C C . LEU B 1 591 ? -3.602 -19.828 -22.828 1 97.19 591 LEU B C 1
ATOM 9502 O O . LEU B 1 591 ? -4.328 -19.016 -22.266 1 97.19 591 LEU B O 1
ATOM 9506 N N . ARG B 1 592 ? -3.986 -20.453 -23.891 1 96.06 592 ARG B N 1
ATOM 9507 C CA . ARG B 1 592 ? -5.34 -20.344 -24.422 1 96.06 592 ARG B CA 1
ATOM 9508 C C . ARG B 1 592 ? -6.371 -20.844 -23.422 1 96.06 592 ARG B C 1
ATOM 9510 O O . ARG B 1 592 ? -7.43 -20.25 -23.25 1 96.06 592 ARG B O 1
ATOM 9517 N N . ARG B 1 593 ? -6.086 -21.938 -22.875 1 95.56 593 ARG B N 1
ATOM 9518 C CA . ARG B 1 593 ? -6.953 -22.469 -21.828 1 95.56 593 ARG B CA 1
ATOM 9519 C C . ARG B 1 593 ? -7.07 -21.484 -20.656 1 95.56 593 ARG B C 1
ATOM 9521 O O . ARG B 1 593 ? -8.172 -21.219 -20.188 1 95.56 593 ARG B O 1
ATOM 9528 N N . PHE B 1 594 ? -5.934 -20.984 -20.172 1 96.5 594 PHE B N 1
ATOM 9529 C CA . PHE B 1 594 ? -5.926 -20.047 -19.062 1 96.5 594 PHE B CA 1
ATOM 9530 C C . PHE B 1 594 ? -6.711 -18.781 -19.406 1 96.5 594 PHE B C 1
ATOM 9532 O O . PHE B 1 594 ? -7.285 -18.141 -18.531 1 96.5 594 PHE B O 1
ATOM 9539 N N . SER B 1 595 ? -6.766 -18.375 -20.734 1 95.12 595 SER B N 1
ATOM 9540 C CA . SER B 1 595 ? -7.469 -17.188 -21.188 1 95.12 595 SER B CA 1
ATOM 9541 C C . SER B 1 595 ? -8.977 -17.312 -20.969 1 95.12 595 SER B C 1
ATOM 9543 O O . SER B 1 595 ? -9.695 -16.312 -20.969 1 95.12 595 SER B O 1
ATOM 9545 N N . GLY B 1 596 ? -9.406 -18.531 -20.766 1 92.06 596 GLY B N 1
ATOM 9546 C CA . GLY B 1 596 ? -10.805 -18.734 -20.406 1 92.06 596 GLY B CA 1
ATOM 9547 C C . GLY B 1 596 ? -11.172 -18.125 -19.078 1 92.06 596 GLY B C 1
ATOM 9548 O O . GLY B 1 596 ? -12.336 -17.781 -18.844 1 92.06 596 GLY B O 1
ATOM 9549 N N . SER B 1 597 ? -10.25 -18 -18.219 1 93.75 597 SER B N 1
ATOM 9550 C CA . SER B 1 597 ? -10.438 -17.359 -16.922 1 93.75 597 SER B CA 1
ATOM 9551 C C . SER B 1 597 ? -9.867 -15.945 -16.906 1 93.75 597 SER B C 1
ATOM 9553 O O . SER B 1 597 ? -10.578 -14.977 -16.609 1 93.75 597 SER B O 1
ATOM 9555 N N . VAL B 1 598 ? -8.625 -15.859 -17.266 1 95.62 598 VAL B N 1
ATOM 9556 C CA . VAL B 1 598 ? -7.949 -14.57 -17.359 1 95.62 598 VAL B CA 1
ATOM 9557 C C . VAL B 1 598 ? -7.98 -14.062 -18.797 1 95.62 598 VAL B C 1
ATOM 9559 O O . VAL B 1 598 ? -7.07 -14.344 -19.578 1 95.62 598 VAL B O 1
ATOM 9562 N N . ARG B 1 599 ? -8.844 -13.273 -19.109 1 92.62 599 ARG B N 1
ATOM 9563 C CA . ARG B 1 599 ? -9.141 -12.867 -20.484 1 92.62 599 ARG B CA 1
ATOM 9564 C C . ARG B 1 599 ? -7.988 -12.07 -21.094 1 92.62 599 ARG B C 1
ATOM 9566 O O . ARG B 1 599 ? -7.766 -12.109 -22.297 1 92.62 599 ARG B O 1
ATOM 9573 N N . GLU B 1 600 ? -7.258 -11.375 -20.281 1 93.31 600 GLU B N 1
ATOM 9574 C CA . GLU B 1 600 ? -6.164 -10.523 -20.734 1 93.31 600 GLU B CA 1
ATOM 9575 C C . GLU B 1 600 ? -5.082 -11.336 -21.453 1 93.31 600 GLU B C 1
ATOM 9577 O O . GLU B 1 600 ? -4.285 -10.789 -22.203 1 93.31 600 GLU B O 1
ATOM 9582 N N . PHE B 1 601 ? -5.051 -12.672 -21.25 1 96.12 601 PHE B N 1
ATOM 9583 C CA . PHE B 1 601 ? -4.051 -13.516 -21.891 1 96.12 601 PHE B CA 1
ATOM 9584 C C . PHE B 1 601 ? -4.266 -13.555 -23.406 1 96.12 601 PHE B C 1
ATOM 9586 O O . PHE B 1 601 ? -3.385 -13.984 -24.156 1 96.12 601 PHE B O 1
ATOM 9593 N N . GLU B 1 602 ? -5.359 -13.055 -23.828 1 94.31 602 GLU B N 1
ATOM 9594 C CA . GLU B 1 602 ? -5.574 -12.945 -25.281 1 94.31 602 GLU B CA 1
ATOM 9595 C C . GLU B 1 602 ? -4.523 -12.039 -25.922 1 94.31 602 GLU B C 1
ATOM 9597 O O . GLU B 1 602 ? -4.098 -12.289 -27.047 1 94.31 602 GLU B O 1
ATOM 9602 N N . TRP B 1 603 ? -4.223 -10.992 -25.25 1 93.81 603 TRP B N 1
ATOM 9603 C CA . TRP B 1 603 ? -3.154 -10.125 -25.734 1 93.81 603 TRP B CA 1
ATOM 9604 C C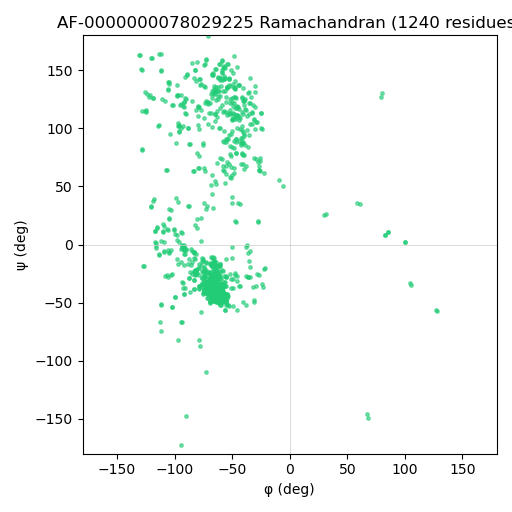 . TRP B 1 603 ? -1.851 -10.906 -25.875 1 93.81 603 TRP B C 1
ATOM 9606 O O . TRP B 1 603 ? -1.146 -10.766 -26.891 1 93.81 603 TRP B O 1
ATOM 9616 N N . HIS B 1 604 ? -1.501 -11.703 -24.953 1 95.94 604 HIS B N 1
ATOM 9617 C CA . HIS B 1 604 ? -0.274 -12.492 -24.938 1 95.94 604 HIS B CA 1
ATOM 9618 C C . HIS B 1 604 ? -0.269 -13.516 -26.062 1 95.94 604 HIS B C 1
ATOM 9620 O O . HIS B 1 604 ? 0.763 -13.742 -26.703 1 95.94 604 HIS B O 1
ATOM 9626 N N . LEU B 1 605 ? -1.425 -14.109 -26.234 1 96.25 605 LEU B N 1
ATOM 9627 C CA . LEU B 1 605 ? -1.56 -15.031 -27.359 1 96.25 605 LEU B CA 1
ATOM 9628 C C . LEU B 1 605 ? -1.326 -14.32 -28.688 1 96.25 605 LEU B C 1
ATOM 9630 O O . LEU B 1 605 ? -0.716 -14.883 -29.594 1 96.25 605 LEU B O 1
ATOM 9634 N N . GLY B 1 606 ? -1.8 -13.109 -28.734 1 94 606 GLY B N 1
ATOM 9635 C CA . GLY B 1 606 ? -1.542 -12.312 -29.922 1 94 606 GLY B CA 1
ATOM 9636 C C . GLY B 1 606 ? -0.067 -12.047 -30.156 1 94 606 GLY B C 1
ATOM 9637 O O . GLY B 1 606 ? 0.405 -12.094 -31.281 1 94 606 GLY B O 1
ATOM 9638 N N . VAL B 1 607 ? 0.663 -11.789 -29.141 1 94 607 VAL B N 1
ATOM 9639 C CA . VAL B 1 607 ? 2.098 -11.547 -29.234 1 94 607 VAL B CA 1
ATOM 9640 C C . VAL B 1 607 ? 2.809 -12.812 -29.703 1 94 607 VAL B C 1
ATOM 9642 O O . VAL B 1 607 ? 3.699 -12.758 -30.547 1 94 607 VAL B O 1
ATOM 9645 N N . LEU B 1 608 ? 2.416 -13.969 -29.125 1 95.56 608 LEU B N 1
ATOM 9646 C CA . LEU B 1 608 ? 3.033 -15.234 -29.5 1 95.56 608 LEU B CA 1
ATOM 9647 C C . LEU B 1 608 ? 2.752 -15.57 -30.953 1 95.56 608 LEU B C 1
ATOM 9649 O O . LEU B 1 608 ? 3.613 -16.125 -31.656 1 95.56 608 LEU B O 1
ATOM 9653 N N . GLU B 1 609 ? 1.574 -15.266 -31.391 1 94.06 609 GLU B N 1
ATOM 9654 C CA . GLU B 1 609 ? 1.238 -15.492 -32.781 1 94.06 609 GLU B CA 1
ATOM 9655 C C . GLU B 1 609 ? 2.096 -14.625 -33.719 1 94.06 609 GLU B C 1
ATOM 9657 O O . GLU B 1 609 ? 2.541 -15.078 -34.75 1 94.06 609 GLU B O 1
ATOM 9662 N N . LYS B 1 610 ? 2.273 -13.43 -33.344 1 91.5 610 LYS B N 1
ATOM 9663 C CA . LYS B 1 610 ? 3.137 -12.539 -34.125 1 91.5 610 LYS B CA 1
ATOM 9664 C C . LYS B 1 610 ? 4.57 -13.055 -34.156 1 91.5 610 LYS B C 1
ATOM 9666 O O . LYS B 1 610 ? 5.238 -12.969 -35.188 1 91.5 610 LYS B O 1
ATOM 9671 N N . LEU B 1 611 ? 4.992 -13.492 -33.062 1 92.56 611 LEU B N 1
ATOM 9672 C CA . LEU B 1 611 ? 6.34 -14.047 -33 1 92.56 611 LEU B CA 1
ATOM 9673 C C . LEU B 1 611 ? 6.477 -15.266 -33.906 1 92.56 611 LEU B C 1
ATOM 9675 O O . LEU B 1 611 ? 7.484 -15.406 -34.594 1 92.56 611 LEU B O 1
ATOM 9679 N N . GLU B 1 612 ? 5.492 -16.141 -33.906 1 90.81 612 GLU B N 1
ATOM 9680 C CA . GLU B 1 612 ? 5.516 -17.344 -34.719 1 90.81 612 GLU B CA 1
ATOM 9681 C C . GLU B 1 612 ? 5.48 -17 -36.219 1 90.81 612 GLU B C 1
ATOM 9683 O O . GLU B 1 612 ? 6.145 -17.656 -37.031 1 90.81 612 GLU B O 1
ATOM 9688 N N . GLU B 1 613 ? 4.723 -16.031 -36.531 1 89.38 613 GLU B N 1
ATOM 9689 C CA . GLU B 1 613 ? 4.637 -15.602 -37.938 1 89.38 613 GLU B CA 1
ATOM 9690 C C . GLU B 1 613 ? 5.977 -15.055 -38.438 1 89.38 613 GLU B C 1
ATOM 9692 O O . GLU B 1 613 ? 6.375 -15.305 -39.562 1 89.38 613 GLU B O 1
ATOM 9697 N N . SER B 1 614 ? 6.539 -14.336 -37.594 1 88.25 614 SER B N 1
ATOM 9698 C CA . SER B 1 614 ? 7.836 -13.773 -37.938 1 88.25 614 SER B CA 1
ATOM 9699 C C . SER B 1 614 ? 8.883 -14.867 -38.125 1 88.25 614 SER B C 1
ATOM 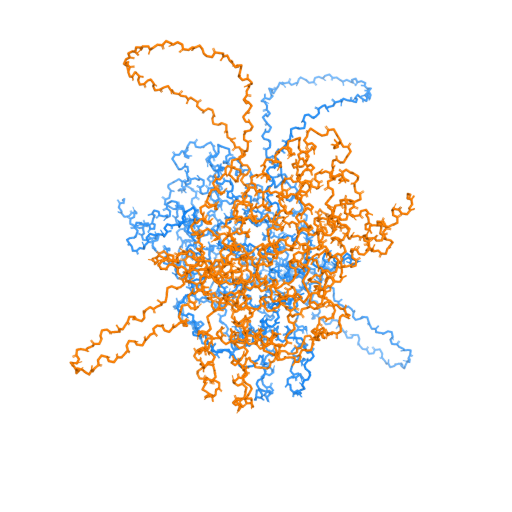9701 O O . SER B 1 614 ? 9.766 -14.766 -38.969 1 88.25 614 SER B O 1
ATOM 9703 N N . CYS B 1 615 ? 8.875 -15.852 -37.281 1 86.56 615 CYS B N 1
ATOM 9704 C CA . CYS B 1 615 ? 9.828 -16.953 -37.375 1 86.56 615 CYS B CA 1
ATOM 9705 C C . CYS B 1 615 ? 9.609 -17.781 -38.625 1 86.56 615 CYS B C 1
ATOM 9707 O O . CYS B 1 615 ? 10.562 -18.281 -39.219 1 86.56 615 CYS B O 1
ATOM 9709 N N . ARG B 1 616 ? 8.414 -17.906 -39.094 1 81.94 616 ARG B N 1
ATOM 9710 C CA . ARG B 1 616 ? 8.102 -18.641 -40.312 1 81.94 616 ARG B CA 1
ATOM 9711 C C . ARG B 1 616 ? 8.617 -17.891 -41.562 1 81.94 616 ARG B C 1
ATOM 9713 O O . ARG B 1 616 ? 9.078 -18.5 -42.5 1 81.94 616 ARG B O 1
ATOM 9720 N N . ARG B 1 617 ? 8.531 -16.656 -41.469 1 80.25 617 ARG B N 1
ATOM 9721 C CA . ARG B 1 617 ? 8.977 -15.852 -42.594 1 80.25 617 ARG B CA 1
ATOM 9722 C C . ARG B 1 617 ? 10.5 -15.891 -42.75 1 80.25 617 ARG B C 1
ATOM 9724 O O . ARG B 1 617 ? 11.031 -15.867 -43.844 1 80.25 617 ARG B O 1
ATOM 9731 N N . GLN B 1 618 ? 11.133 -15.883 -41.656 1 74.38 618 GLN B N 1
ATOM 9732 C CA . GLN B 1 618 ? 12.594 -15.953 -41.719 1 74.38 618 GLN B CA 1
ATOM 9733 C C . GLN B 1 618 ? 13.062 -17.328 -42.156 1 74.38 618 GLN B C 1
ATOM 9735 O O . GLN B 1 618 ? 14.102 -17.453 -42.812 1 74.38 618 GLN B O 1
ATOM 9740 N N . GLY B 1 619 ? 12.406 -18.406 -41.719 1 64.62 619 GLY B N 1
ATOM 9741 C CA . GLY B 1 619 ? 12.75 -19.75 -42.156 1 64.62 619 GLY B CA 1
ATOM 9742 C C . GLY B 1 619 ? 12.391 -20.016 -43.625 1 64.62 619 GLY B C 1
ATOM 9743 O O . GLY B 1 619 ? 13.008 -20.859 -44.281 1 64.62 619 GLY B O 1
ATOM 9744 N N . GLY B 1 620 ? 11.289 -19.375 -44.219 1 51.97 620 GLY B N 1
ATOM 9745 C CA . GLY B 1 620 ? 10.984 -19.516 -45.656 1 51.97 620 GLY B CA 1
ATOM 9746 C C . GLY B 1 620 ? 11.977 -18.812 -46.531 1 51.97 620 GLY B C 1
ATOM 9747 O O . GLY B 1 620 ? 12.18 -19.203 -47.688 1 51.97 620 GLY B O 1
ATOM 9748 N N . ASP B 1 621 ? 12.516 -17.719 -46.25 1 46.91 621 ASP B N 1
ATOM 9749 C CA . ASP B 1 621 ? 13.492 -17.031 -47.094 1 46.91 621 ASP B CA 1
ATOM 9750 C C . ASP B 1 621 ? 14.836 -17.75 -47.062 1 46.91 621 ASP B C 1
ATOM 9752 O O . ASP B 1 621 ? 15.719 -17.469 -47.875 1 46.91 621 ASP B O 1
ATOM 9756 N N . GLU B 1 622 ? 15.148 -18.5 -46.125 1 39.91 622 GLU B N 1
ATOM 9757 C CA . GLU B 1 622 ? 16.359 -19.312 -46.312 1 39.91 622 GLU B CA 1
ATOM 9758 C C . GLU B 1 622 ? 16.047 -20.609 -47.062 1 39.91 622 GLU B C 1
ATOM 9760 O O . GLU B 1 622 ? 15.031 -21.25 -46.781 1 39.91 622 GLU B O 1
#

Organism: NCBI:txid1051616

Foldseek 3Di:
DLVVLVVLVVVLCPDCLVPPDPPPPPPPPPDPPPPDDDDDDDDDDPDPPPPPPPPPPPPPPPPPDVVQFLFDQQDDALLLVLCPQPVNLVLLVVQPPDPRQDPPPPPDGRQVLFVLLVPPPPPPPDPPDFDPALAPDDPVRLPDPVVLVVLLVLLVQLCVPQCLQQVQDDSVVLVVLSVLSNVCVVVVDPDDPDDLLSSLLSLLSSLLSQCVVVVVLFFFFPPDPVPPPLPPVPCPGPSNNSLSSSVVSLVVCLVPLDLSNLVSLQSQLLSCLSLQSNNRNLVSLQSSLLSLQVNLVVLVVVPPPVSDDDLSSLSSLLSSVLLNLLVVNRHSDDRHSSSVSCVVPRRQHDQDDPPPPPPDPPDPPDDPDDPPDPPPPPPVVVVVSLSSHVSSLLSSLSSSLSVLLSNLNSSPVPVVCVVVLPPPCNVVSLLVSLVSSLVSLVVSVVPRDVLQQFQQQPDPDPDDDPPPPRPNSRHGRDLLSNLVSQLSSLVSQQSSLVVLLVSCSVVVPPLVVDPCNVSSLVSVLSNLVSLLRNLVSQLDRRGRSSRGCVSSLSSLLSSLSSLVVLVVRPSNVVSRDPPSVVSSVSSLSSLSSSCSSNVSSVVSNVSVVSSVVSVVVVVVVD/DLVVLVVLVVVLCPDCLVPPDPPPPPPDPPDPPDPDPDDDDDDDDPDPPPDPPPPPCPPPPPPPPVVQFLFDLQDDALLQVLCPQPVNLVLLVVQPPDPRQDPPPPPDGRQVLFVLLVPPPPVPPDPPDQDPALAPDDPVRLPDPVVLVVLLVLLVQLCVPQCLQQVQDDSVVLVVLSVVSNVCVVVVDPDDPDDLLSSLLSLLSSLLSQCVVVVVLFFFFPPDPVPPPLPPVPCPGPSNNSLSSSVVSLVVCLPPLDLSNLSSLQSQLLSCLSLQSNNRNLVSLQSSLLSLQVNLVVLVVVPPPPSDDDLSSLSSLLSSVLLNLLVVNRHSDDRHSSSVSCVVPRRQHDQPDPPPPPPDPPDPPDDPDDPPDPPPPPPVVVVVSLSSHVSSLLSSLSSSLSVLLSNLNCSPVPVVCVVVLPPPCNVVSLLVSLVSSLVSLVVSVVPRDVQQQFQQQPDPDPDDDPPPPGPNSRHGRDLLSNLVVQLSSLVSQQSSLVVLLSSCSVVVPPLVVDPCNVSSLVSVLSNLVSLLRNLVSQLDRRGGSSRGCVSSLSSLLSSLSSLVVLVVRPSNVVSRDPPSVVSSVSSLSSLSSSCSSNVSSVVSNVSVVSSVVSVVVVVVVD

Solvent-accessible surface area (backbone atoms only — not comparable to full-atom values): 70257 Å² total; per-residue (Å²): 100,73,60,50,55,48,48,52,47,51,53,52,66,64,31,43,84,77,66,47,80,83,72,78,74,82,70,72,85,76,76,83,71,80,81,76,88,75,89,86,78,82,83,80,81,75,78,76,80,81,74,81,74,81,71,78,75,72,77,73,78,68,80,74,63,73,83,67,52,55,58,50,87,78,51,69,11,55,44,32,52,55,54,62,34,66,70,48,42,52,37,49,59,71,38,86,78,56,76,68,78,64,74,34,79,72,94,40,74,58,52,63,80,48,44,59,56,67,48,78,56,88,72,55,68,70,76,66,66,73,63,62,47,60,62,88,59,48,92,76,53,67,72,40,73,63,53,60,55,50,52,53,50,21,47,50,44,22,52,69,69,45,32,73,79,55,63,62,74,54,70,69,59,52,52,52,50,50,51,53,48,54,51,43,68,69,60,67,52,87,75,63,83,67,50,62,42,59,55,27,37,53,30,45,44,39,14,46,7,40,39,51,71,71,44,69,31,52,35,48,52,88,82,47,85,75,65,65,71,55,78,60,85,53,78,73,39,68,26,49,50,32,40,50,21,22,26,25,41,47,24,63,34,59,66,50,82,44,72,56,37,33,49,35,31,39,51,51,11,43,46,32,23,26,60,30,37,54,48,48,13,50,45,25,28,45,54,20,24,38,40,44,35,54,47,51,50,50,40,63,66,46,61,86,51,80,52,69,74,48,58,61,51,24,35,41,45,45,52,36,50,38,55,39,48,49,46,54,55,55,38,61,73,68,54,70,50,54,40,71,66,44,58,88,69,57,59,69,40,63,62,77,71,78,77,75,78,78,70,72,82,74,76,74,87,66,82,73,74,74,83,72,80,79,78,68,83,53,77,62,60,59,52,53,52,48,51,36,41,52,46,25,49,52,53,40,51,52,34,51,51,44,54,50,51,35,43,49,46,33,68,74,62,32,68,81,42,66,65,37,70,74,38,90,60,32,64,60,48,51,53,53,54,38,51,52,51,48,53,50,53,51,48,56,63,70,65,48,62,62,36,60,66,30,45,68,48,51,72,80,64,87,69,80,70,66,89,84,58,76,69,63,55,58,44,40,33,57,56,67,57,25,40,49,53,52,30,51,51,20,47,48,41,22,64,64,22,41,64,45,50,54,51,45,70,75,35,57,90,59,40,87,74,37,92,57,39,68,63,46,47,52,40,30,30,46,15,53,48,14,36,46,49,29,41,58,58,61,66,46,86,62,32,70,22,64,82,34,49,62,58,60,40,48,51,38,54,39,38,35,51,52,54,54,51,45,74,73,35,74,91,37,63,87,49,59,59,84,65,50,69,57,42,42,51,47,26,54,49,40,38,53,21,49,25,57,47,29,56,62,41,52,59,54,51,50,52,53,50,42,41,52,53,37,52,50,53,58,57,65,76,96,99,72,61,51,55,47,48,52,49,50,55,52,65,65,30,42,83,76,66,46,79,84,72,79,74,82,70,72,86,76,76,80,73,78,80,76,86,73,90,81,79,83,85,82,85,77,79,75,82,76,79,81,75,82,72,81,78,74,78,73,79,66,81,75,62,70,85,69,52,54,59,50,86,78,52,68,13,56,45,32,53,55,55,61,34,65,70,49,43,51,36,49,60,70,38,86,79,57,76,69,77,64,74,34,77,75,94,41,76,58,52,63,79,46,44,59,54,66,49,78,57,90,71,57,67,71,75,67,66,74,64,62,48,58,62,91,59,49,93,77,53,65,72,40,74,64,53,60,55,50,51,52,51,21,45,50,45,22,52,71,68,45,34,72,80,54,63,62,76,52,71,69,59,51,50,53,50,49,52,50,48,53,51,44,68,68,58,66,52,85,76,61,84,66,51,61,42,59,55,27,37,52,30,44,45,38,15,44,6,39,40,51,71,71,45,69,31,52,35,48,50,88,82,47,85,76,64,66,69,55,76,61,84,52,78,72,39,67,26,49,50,32,40,50,20,23,26,26,42,45,21,61,36,58,66,50,80,44,72,56,35,33,49,36,33,40,50,51,12,43,47,31,21,27,60,30,38,55,45,49,13,51,47,25,28,47,52,22,24,38,40,42,36,54,50,52,49,51,40,63,67,47,63,86,51,80,53,68,74,50,59,60,51,26,35,42,46,44,53,36,50,41,56,38,49,49,46,53,54,54,38,60,74,72,55,70,50,53,40,71,65,42,60,87,68,58,59,70,40,62,62,79,71,77,78,73,78,77,70,71,80,73,75,73,84,70,82,72,75,74,87,69,77,76,79,68,82,50,76,64,59,57,52,53,51,50,51,36,43,50,47,24,49,52,51,41,50,51,34,52,52,43,56,51,50,36,43,49,47,34,67,73,62,31,66,82,42,66,66,38,69,72,38,90,61,33,66,60,48,51,53,52,54,38,50,54,51,48,53,49,54,51,48,54,64,71,67,47,60,64,35,59,68,30,44,68,48,50,71,81,64,86,68,79,71,65,88,83,58,76,70,62,55,58,44,40,33,58,57,66,57,26,42,50,53,52,29,52,52,20,46,49,40,21,64,64,23,40,63,44,49,54,51,44,68,75,35,58,90,58,40,88,74,37,91,56,40,69,63,46,47,51,40,30,30,47,16,52,47,14,37,46,49,31,40,57,57,61,64,47,87,60,31,70,21,65,81,34,47,61,57,62,40,48,51,37,55,38,37,35,51,51,52,51,52,43,73,70,35,76,90,38,62,86,48,59,60,84,64,50,68,56,42,40,53,47,26,54,51,42,39,52,20,47,25,57,46,28,57,60,41,50,60,56,52,50,51,53,50,44,40,52,52,37,52,49,54,58,59,66,76,96

Sequence (1244 aa):
MLERIQLLEDRLFSSPVFGQPATTPSHPPQSLVQPDPAEQLGGATSSSYLRDHHGDAMSTDAAETDKQIPIPLSHTANANHVLEWPIVQQLLSQTHSAPPPKPALGDMQSTEATDIFFTQDAHAAPSLCPPESWRLFNKQDFASSGAVGYYRELIQTYFDEVNIFFPLLSLDYVQRLFDAIVSFESSNDDQDDIAPALHCLVLLVLSFGSFVHDGRCRIRLAGSSTVTPLPSQDYSSLDDQLWRKAKLLLGYVSSDLTLEAAQCTMLASLYTGAMGRVSDSFHWAHATAVKCEALAKRVTADTTETGVFSESFRRLYWVAFIYEGDFISEVSITLPSGIARYEDVVPYPVQEAPSHARRPPSSSTAQHLSPSAAMAISPASSSLDRTEELVAFQISTNAAIRRFLNRVNSVVYDSKDQFRMTRANYANWLLRITEDLWSFHGAIYQNLPDFLLTSRPRKPTGSPATPGFPSVEELGNNPWNVLRLEGRYYAGQYIIHRPFIEYVLLNVSHFATHPCREAVLERCRLCLLGCKGFIHVFDVDPTNSVTGLFAAGMVTFTMVIILRVATMCPVFCDILPPEIERAIVVGGRNLRRFSGSVREFEWHLGVLEKLEESCRRQGGDEMLERIQLLEDRLFSSPVFGQPATTPSHPPQSLVQPDPAEQLGGATSSSYLRDHHGDAMSTDAAETDKQIPIPLSHTANANHVLEWPIVQQLLSQTHSAPPPKPALGDMQSTEATDIFFTQDAHAAPSLCPPESWRLFNKQDFASSGAVGYYRELIQTYFDEVNIFFPLLSLDYVQRLFDAIVSFESSNDDQDDIAPALHCLVLLVLSFGSFVHDGRCRIRLAGSSTVTPLPSQDYSSLDDQLWRKAKLLLGYVSSDLTLEAAQCTMLASLYTGAMGRVSDSFHWAHATAVKCEALAKRVTADTTETGVFSESFRRLYWVAFIYEGDFISEVSITLPSGIARYEDVVPYPVQEAPSHARRPPSSSTAQHLSPSAAMAISPASSSLDRTEELVAFQISTNAAIRRFLNRVNSVVYDSKDQFRMTRANYANWLLRITEDLWSFHGAIYQNLPDFLLTSRPRKPTGSPATPGFPSVEELGNNPWNVLRLEGRYYAGQYIIHRPFIEYVLLNVSHFATHPCREAVLERCRLCLLGCKGFIHVFDVDPTNSVTGLFAAGMVTFTMVIILRVATMCPVFCDILPPEIERAIVVGGRNLRRFSGSVREFEWHLGVLEKLEESCRRQGGDE

pLDDT: mean 74.01, std 24.99, range [16.7, 98.56]